Protein AF-0000000072535131 (afdb_homodimer)

Structure (mmCIF, N/CA/C/O backbone):
data_AF-0000000072535131-model_v1
#
loop_
_entity.id
_entity.type
_entity.pdbx_description
1 polymer 'Aminotransferase class I/classII large domain-containing protein'
#
loop_
_atom_site.group_PDB
_atom_site.id
_atom_site.type_symbol
_atom_site.label_atom_id
_atom_site.label_alt_id
_atom_site.label_comp_id
_atom_site.label_asym_id
_atom_site.label_entity_id
_atom_site.label_seq_id
_atom_site.pdbx_PDB_ins_code
_atom_site.Cartn_x
_atom_site.Cartn_y
_atom_site.Cartn_z
_atom_site.occupancy
_atom_site.B_iso_or_equiv
_atom_site.auth_seq_id
_atom_site.auth_comp_id
_atom_site.auth_asym_id
_atom_site.auth_atom_id
_atom_site.pdbx_PDB_model_num
ATOM 1 N N . MET A 1 1 ? -8.383 54.188 -25.547 1 21.14 1 MET A N 1
ATOM 2 C CA . MET A 1 1 ? -7.102 53.656 -25.125 1 21.14 1 MET A CA 1
ATOM 3 C C . MET A 1 1 ? -7.172 52.125 -24.984 1 21.14 1 MET A C 1
ATOM 5 O O . MET A 1 1 ? -7.98 51.625 -24.203 1 21.14 1 MET A O 1
ATOM 9 N N . ALA A 1 2 ? -6.754 51.406 -26.031 1 26.92 2 ALA A N 1
ATOM 10 C CA . ALA A 1 2 ? -6.852 49.969 -26.312 1 26.92 2 ALA A CA 1
ATOM 11 C C . ALA A 1 2 ? -6.129 49.156 -25.234 1 26.92 2 ALA A C 1
ATOM 13 O O . ALA A 1 2 ? -4.969 49.406 -24.922 1 26.92 2 ALA A O 1
ATOM 14 N N . ASN A 1 3 ? -6.77 48.594 -24.219 1 24.31 3 ASN A N 1
ATOM 15 C C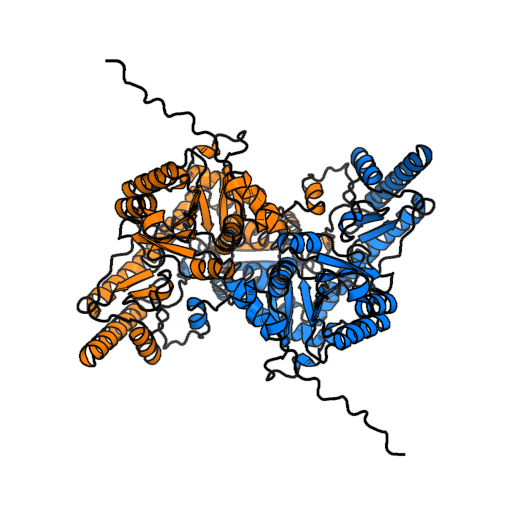A . ASN A 1 3 ? -6.352 47.844 -23.031 1 24.31 3 ASN A CA 1
ATOM 16 C C . ASN A 1 3 ? -5.371 46.75 -23.375 1 24.31 3 ASN A C 1
ATOM 18 O O . ASN A 1 3 ? -5.688 45.844 -24.172 1 24.31 3 ASN A O 1
ATOM 22 N N . GLU A 1 4 ? -4.074 46.906 -23.391 1 27.67 4 GLU A N 1
ATOM 23 C CA . GLU A 1 4 ? -2.934 46.062 -23.781 1 27.67 4 GLU A CA 1
ATOM 24 C C . GLU A 1 4 ? -2.984 44.719 -23.094 1 27.67 4 GLU A C 1
ATOM 26 O O . GLU A 1 4 ? -2.867 44.625 -21.875 1 27.67 4 GLU A O 1
ATOM 31 N N . ARG A 1 5 ? -3.738 43.75 -23.609 1 32.19 5 ARG A N 1
ATOM 32 C CA . ARG A 1 5 ? -3.818 42.312 -23.391 1 32.19 5 ARG A CA 1
ATOM 33 C C . ARG A 1 5 ? -2.428 41.688 -23.266 1 32.19 5 ARG A C 1
ATOM 35 O O . ARG A 1 5 ? -1.642 41.75 -24.219 1 32.19 5 ARG A O 1
ATOM 42 N N . ASN A 1 6 ? -1.735 41.938 -22.094 1 28.42 6 ASN A N 1
ATOM 43 C CA . ASN A 1 6 ? -0.408 41.406 -21.797 1 28.42 6 ASN A CA 1
ATOM 44 C C . ASN A 1 6 ? -0.233 40 -22.375 1 28.42 6 ASN A C 1
ATOM 46 O O . ASN A 1 6 ? -1.096 39.125 -22.203 1 28.42 6 ASN A O 1
ATOM 50 N N . SER A 1 7 ? 0.442 39.781 -23.391 1 31.06 7 SER A N 1
ATOM 51 C CA . SER A 1 7 ? 0.818 38.594 -24.172 1 31.06 7 SER A CA 1
ATOM 52 C C . SER A 1 7 ? 1.385 37.5 -23.281 1 31.06 7 SER A C 1
ATOM 54 O O . SER A 1 7 ? 2.488 37.656 -22.75 1 31.06 7 SER A O 1
ATOM 56 N N . ILE A 1 8 ? 0.665 36.938 -22.391 1 34.25 8 ILE A N 1
ATOM 57 C CA . ILE A 1 8 ? 1.042 35.75 -21.641 1 34.25 8 ILE A CA 1
ATOM 58 C C . ILE A 1 8 ? 1.761 34.75 -22.562 1 34.25 8 ILE A C 1
ATOM 60 O O . ILE A 1 8 ? 1.199 34.312 -23.562 1 34.25 8 ILE A O 1
ATOM 64 N N . ARG A 1 9 ? 3.086 34.875 -22.672 1 34.97 9 ARG A N 1
ATOM 65 C CA . ARG A 1 9 ? 3.932 33.969 -23.469 1 34.97 9 ARG A CA 1
ATOM 66 C C . ARG A 1 9 ? 3.396 32.562 -23.438 1 34.97 9 ARG A C 1
ATOM 68 O O . ARG A 1 9 ? 2.941 32.062 -22.406 1 34.97 9 ARG A O 1
ATOM 75 N N . PRO A 1 10 ? 3.143 31.859 -24.469 1 37.75 10 PRO A N 1
ATOM 76 C CA . PRO A 1 10 ? 2.699 30.469 -24.578 1 37.75 10 PRO A CA 1
ATOM 77 C C . PRO A 1 10 ? 3.551 29.5 -23.75 1 37.75 10 PRO A C 1
ATOM 79 O O . PRO A 1 10 ? 4.777 29.516 -23.875 1 37.75 10 PRO A O 1
ATOM 82 N N . THR A 1 11 ? 3.502 29.312 -22.391 1 42.72 11 THR A N 1
ATOM 83 C CA . THR A 1 11 ? 4.266 28.438 -21.5 1 42.72 11 THR A CA 1
ATOM 84 C C . THR A 1 11 ? 4.613 27.125 -22.203 1 42.72 11 THR A C 1
ATOM 86 O O . THR A 1 11 ? 3.73 26.438 -22.719 1 42.72 11 THR A O 1
ATOM 89 N N . ASN A 1 12 ? 5.633 26.953 -22.844 1 51.53 12 ASN A N 1
ATOM 90 C CA . ASN A 1 12 ? 6.195 25.672 -23.297 1 51.53 12 ASN A CA 1
ATOM 91 C C . ASN A 1 12 ? 5.926 24.562 -22.297 1 51.53 12 ASN A C 1
ATOM 93 O O . ASN A 1 12 ? 6.055 24.766 -21.078 1 51.53 12 ASN A O 1
ATOM 97 N N . GLY A 1 13 ? 5.066 23.609 -22.531 1 74.94 13 GLY A N 1
ATOM 98 C CA . GLY A 1 13 ? 4.539 22.5 -21.766 1 74.94 13 GLY A CA 1
ATOM 99 C C . GLY A 1 13 ? 5.594 21.797 -20.922 1 74.94 13 GLY A C 1
ATOM 100 O O . GLY A 1 13 ? 6.777 21.828 -21.266 1 74.94 13 GLY A O 1
ATOM 101 N N . ILE A 1 14 ? 5.473 21.672 -19.578 1 87.19 14 ILE A N 1
ATOM 102 C CA . ILE A 1 14 ? 6.348 20.953 -18.656 1 87.19 14 ILE A CA 1
ATOM 103 C C . ILE A 1 14 ? 6.754 19.625 -19.266 1 87.19 14 ILE A C 1
ATOM 105 O O . ILE A 1 14 ? 5.906 18.859 -19.734 1 87.19 14 ILE A O 1
ATOM 109 N N . LYS A 1 15 ? 8.062 19.406 -19.484 1 91.06 15 LYS A N 1
ATOM 110 C CA . LYS A 1 15 ? 8.586 18.078 -19.828 1 91.06 15 LYS A CA 1
ATOM 111 C C . LYS A 1 15 ? 8.75 17.203 -18.594 1 91.06 15 LYS A C 1
ATOM 113 O O . LYS A 1 15 ? 9.844 17.094 -18.047 1 91.06 15 LYS A O 1
ATOM 118 N N . TYR A 1 16 ? 7.785 16.547 -18.234 1 93.5 16 TYR A N 1
ATOM 119 C CA . TYR A 1 16 ? 7.688 15.844 -16.969 1 93.5 16 TYR A CA 1
ATOM 120 C C . TYR A 1 16 ? 8.797 14.812 -16.828 1 93.5 16 TYR A C 1
ATOM 122 O O . TYR A 1 16 ? 9.289 14.562 -15.734 1 93.5 16 TYR A O 1
ATOM 130 N N . GLU A 1 17 ? 9.242 14.188 -17.906 1 92.19 17 GLU A N 1
ATOM 131 C CA . GLU A 1 17 ? 10.273 13.156 -17.875 1 92.19 17 GLU A CA 1
ATOM 132 C C . GLU A 1 17 ? 11.562 13.672 -17.25 1 92.19 17 GLU A C 1
ATOM 134 O O . GLU A 1 17 ? 12.32 12.906 -16.656 1 92.19 17 GLU A O 1
ATOM 139 N N . SER A 1 18 ? 11.781 14.945 -17.422 1 93.94 18 SER A N 1
ATOM 140 C CA . SER A 1 18 ? 13.008 15.539 -16.891 1 93.94 18 SER A CA 1
ATOM 141 C C . SER A 1 18 ? 12.953 15.625 -15.367 1 93.94 18 SER A C 1
ATOM 143 O O . SER A 1 18 ? 13.977 15.859 -14.719 1 93.94 18 SER A O 1
ATOM 145 N N . TYR A 1 19 ? 11.766 15.453 -14.781 1 95.56 19 TYR A N 1
ATOM 146 C CA . TYR A 1 19 ? 11.609 15.516 -13.336 1 95.56 19 TYR A CA 1
ATOM 147 C C . TYR A 1 19 ? 11.641 14.117 -12.727 1 95.56 19 TYR A C 1
ATOM 149 O O . TYR A 1 19 ? 11.703 13.961 -11.508 1 95.56 19 TYR A O 1
ATOM 157 N N . PHE A 1 20 ? 11.57 13.086 -13.555 1 96.25 20 PHE A N 1
ATOM 158 C CA . PHE A 1 20 ? 11.477 11.727 -13.039 1 96.25 20 PHE A CA 1
ATOM 159 C C . PHE A 1 20 ? 12.844 11.227 -12.578 1 96.25 20 PHE A C 1
ATOM 161 O O . PHE A 1 20 ? 13.859 11.539 -13.195 1 96.25 20 PHE A O 1
ATOM 168 N N . SER A 1 21 ? 12.852 10.461 -11.523 1 95.56 21 SER A N 1
ATOM 169 C CA . SER A 1 21 ? 14.07 9.898 -10.953 1 95.56 21 SER A CA 1
ATOM 170 C C . SER A 1 21 ? 14.68 8.852 -11.883 1 95.56 21 SER A C 1
ATOM 172 O O . SER A 1 21 ? 14.016 8.352 -12.789 1 95.56 21 SER A O 1
ATOM 174 N N . LYS A 1 22 ? 15.969 8.516 -11.602 1 92.25 22 LYS A N 1
ATOM 175 C CA . LYS A 1 22 ? 16.656 7.465 -12.344 1 92.25 22 LYS A CA 1
ATOM 176 C C . LYS A 1 22 ? 15.922 6.129 -12.227 1 92.25 22 LYS A C 1
ATOM 178 O O . LYS A 1 22 ? 15.805 5.391 -13.203 1 92.25 22 LYS A O 1
ATOM 183 N N . LEU A 1 23 ? 15.461 5.848 -11.062 1 91.12 23 LEU A N 1
ATOM 184 C CA . LEU A 1 23 ? 14.68 4.641 -10.812 1 91.12 23 LEU A CA 1
ATOM 185 C C . LEU A 1 23 ? 13.414 4.617 -11.664 1 91.12 23 LEU A C 1
ATOM 187 O O . LEU A 1 23 ? 13.102 3.602 -12.289 1 91.12 23 LEU A O 1
ATOM 191 N N . SER A 1 24 ? 12.727 5.723 -11.742 1 90.38 24 SER A N 1
ATOM 192 C CA . SER A 1 24 ? 11.445 5.828 -12.438 1 90.38 24 SER A CA 1
ATOM 193 C C . SER A 1 24 ? 11.625 5.66 -13.945 1 90.38 24 SER A C 1
ATOM 195 O O . SER A 1 24 ? 10.766 5.082 -14.617 1 90.38 24 SER A O 1
ATOM 197 N N . LEU A 1 25 ? 12.672 6.137 -14.414 1 90.69 25 LEU A N 1
ATOM 198 C CA . LEU A 1 25 ? 12.914 6.086 -15.852 1 90.69 25 LEU A CA 1
ATOM 199 C C . LEU A 1 25 ? 13.188 4.66 -16.312 1 90.69 25 LEU A C 1
ATOM 201 O O . LEU A 1 25 ? 13.133 4.363 -17.5 1 90.69 25 LEU A O 1
ATOM 205 N N . LYS A 1 26 ? 13.453 3.76 -15.383 1 89.25 26 LYS A N 1
ATOM 206 C CA . LYS A 1 26 ? 13.719 2.359 -15.703 1 89.25 26 LYS A CA 1
ATOM 207 C C . LYS A 1 26 ? 12.422 1.548 -15.703 1 89.25 26 LYS A C 1
ATOM 209 O O . LYS A 1 26 ? 12.414 0.385 -16.109 1 89.25 26 LYS A O 1
ATOM 214 N N . ARG A 1 27 ? 11.367 2.164 -15.297 1 88.38 27 ARG A N 1
ATOM 215 C CA . ARG A 1 27 ? 10.109 1.431 -15.172 1 88.38 27 ARG A CA 1
ATOM 216 C C . ARG A 1 27 ? 9.453 1.237 -16.531 1 88.38 27 ARG A C 1
ATOM 218 O O . ARG A 1 27 ? 9.492 2.131 -17.375 1 88.38 27 ARG A O 1
ATOM 225 N N . THR A 1 28 ? 8.906 0.049 -16.672 1 82.38 28 THR A N 1
ATOM 226 C CA . THR A 1 28 ? 8.102 -0.266 -17.844 1 82.38 28 THR A CA 1
ATOM 227 C C . THR A 1 28 ? 6.766 -0.878 -17.438 1 82.38 28 THR A C 1
ATOM 229 O O . THR A 1 28 ? 6.645 -1.441 -16.344 1 82.38 28 THR A O 1
ATOM 232 N N . ARG A 1 29 ? 5.852 -0.712 -18.266 1 78.62 29 ARG A N 1
ATOM 233 C CA . ARG A 1 29 ? 4.543 -1.307 -18.016 1 78.62 29 ARG A CA 1
ATOM 234 C C . ARG A 1 29 ? 4.594 -2.824 -18.156 1 78.62 29 ARG A C 1
ATOM 236 O O . ARG A 1 29 ? 5.262 -3.348 -19.047 1 78.62 29 ARG A O 1
ATOM 243 N N . THR A 1 30 ? 3.945 -3.467 -17.219 1 73.5 30 THR A N 1
ATOM 244 C CA . THR A 1 30 ? 3.85 -4.918 -17.297 1 73.5 30 THR A CA 1
ATOM 245 C C . THR A 1 30 ? 2.912 -5.336 -18.438 1 73.5 30 THR A C 1
ATOM 247 O O . THR A 1 30 ? 1.889 -4.691 -18.672 1 73.5 30 THR A O 1
ATOM 250 N N . PRO A 1 31 ? 3.318 -6.238 -19.219 1 64.81 31 PRO A N 1
ATOM 251 C CA . PRO A 1 31 ? 2.432 -6.695 -20.297 1 64.81 31 PRO A CA 1
ATOM 252 C C . PRO A 1 31 ? 1.106 -7.246 -19.766 1 64.81 31 PRO A C 1
ATOM 254 O O . PRO A 1 31 ? 0.111 -7.27 -20.5 1 64.81 31 PRO A O 1
ATOM 257 N N . LEU A 1 32 ? 1.107 -7.816 -18.609 1 59.94 32 LEU A N 1
ATOM 258 C CA . LEU A 1 32 ? -0.113 -8.414 -18.078 1 59.94 32 LEU A CA 1
ATOM 259 C C . LEU A 1 32 ? -1.231 -7.383 -17.984 1 59.94 32 LEU A C 1
ATOM 261 O O . LEU A 1 32 ? -2.396 -7.699 -18.25 1 59.94 32 LEU A O 1
ATOM 265 N N . ARG A 1 33 ? -0.934 -6.254 -17.578 1 56 33 ARG A N 1
ATOM 266 C CA . ARG A 1 33 ? -1.981 -5.258 -17.391 1 56 33 ARG A CA 1
ATOM 267 C C . ARG A 1 33 ? -2.227 -4.461 -18.656 1 56 33 ARG A C 1
ATOM 269 O O . ARG A 1 33 ? -3.281 -3.842 -18.828 1 56 33 ARG A O 1
ATOM 276 N N . ALA A 1 34 ? -1.299 -4.59 -19.547 1 49.09 34 ALA A N 1
ATOM 277 C CA . ALA A 1 34 ? -1.515 -3.945 -20.828 1 49.09 34 ALA A CA 1
ATOM 278 C C . ALA A 1 34 ? -2.662 -4.605 -21.594 1 49.09 34 ALA A C 1
ATOM 280 O O . ALA A 1 34 ? -3.338 -3.957 -22.406 1 49.09 34 ALA A O 1
ATOM 281 N N . THR A 1 35 ? -2.885 -5.871 -21.188 1 47.09 35 THR A N 1
ATOM 282 C CA . THR A 1 35 ? -3.953 -6.605 -21.859 1 47.09 35 THR A CA 1
ATOM 283 C C . THR A 1 35 ? -5.285 -6.391 -21.141 1 47.09 35 THR A C 1
ATOM 285 O O . THR A 1 35 ? -6.348 -6.652 -21.703 1 47.09 35 THR A O 1
ATOM 288 N N . GLY A 1 36 ? -5.266 -6.047 -19.828 1 49.28 36 GLY A N 1
ATOM 289 C CA . GLY A 1 36 ? -6.449 -5.961 -18.984 1 49.28 36 GLY A CA 1
ATOM 290 C C . GLY A 1 36 ? -7.336 -4.777 -19.312 1 49.28 36 GLY A C 1
ATOM 291 O O . GLY A 1 36 ? -8.438 -4.645 -18.766 1 49.28 36 GLY A O 1
ATOM 292 N N . ASP A 1 37 ? -6.707 -3.783 -19.922 1 46.41 37 ASP A N 1
ATOM 293 C CA . ASP A 1 37 ? -7.527 -2.605 -20.188 1 46.41 37 ASP A CA 1
ATOM 294 C C . ASP A 1 37 ? -8.695 -2.949 -21.109 1 46.41 37 ASP A C 1
ATOM 296 O O . ASP A 1 37 ? -9.445 -2.064 -21.531 1 46.41 37 ASP A O 1
ATOM 300 N N . ASN A 1 38 ? -8.742 -4.258 -21.281 1 49.16 38 ASN A N 1
ATOM 301 C CA . ASN A 1 38 ? -9.805 -4.496 -22.25 1 49.16 38 ASN A CA 1
ATOM 302 C C . ASN A 1 38 ? -11.117 -4.891 -21.562 1 49.16 38 ASN A C 1
ATOM 304 O O . ASN A 1 38 ? -11.109 -5.648 -20.594 1 49.16 38 ASN A O 1
ATOM 308 N N . ILE A 1 39 ? -12.117 -4.129 -21.703 1 50 39 ILE A N 1
ATOM 309 C CA . ILE A 1 39 ? -13.5 -4.352 -21.281 1 50 39 ILE A CA 1
ATOM 310 C C . ILE A 1 39 ? -13.969 -5.719 -21.766 1 50 39 ILE A C 1
ATOM 312 O O . ILE A 1 39 ? -13.836 -6.051 -22.953 1 50 39 ILE A O 1
ATOM 316 N N . PRO A 1 40 ? -14.352 -6.531 -20.719 1 58.53 40 PRO A N 1
ATOM 317 C CA . PRO A 1 40 ? -14.914 -7.828 -21.094 1 58.53 40 PRO A CA 1
ATOM 318 C C . PRO A 1 40 ? -16 -7.715 -22.156 1 58.53 40 PRO A C 1
ATOM 320 O O . PRO A 1 40 ? -16.828 -6.801 -22.094 1 58.53 40 PRO A O 1
ATOM 323 N N . SER A 1 41 ? -15.82 -8.125 -23.328 1 67.38 41 SER A N 1
ATOM 324 C CA . SER A 1 41 ? -16.844 -8.305 -24.359 1 67.38 41 SER A CA 1
ATOM 325 C C . SER A 1 41 ? -17.266 -9.758 -24.469 1 67.38 41 SER A C 1
ATOM 327 O O . SER A 1 41 ? -16.453 -10.664 -24.297 1 67.38 41 SER A O 1
ATOM 329 N N . PRO A 1 42 ? -18.547 -9.906 -24.484 1 69.69 42 PRO A N 1
ATOM 330 C CA . PRO A 1 42 ? -19.078 -11.273 -24.578 1 69.69 42 PRO A CA 1
ATOM 331 C C . PRO A 1 42 ? -18.406 -12.086 -25.672 1 69.69 42 PRO A C 1
ATOM 333 O O . PRO A 1 42 ? -18.422 -13.32 -25.641 1 69.69 42 PRO A O 1
ATOM 336 N N . ASP A 1 43 ? -17.812 -11.477 -26.5 1 82.06 43 ASP A N 1
ATOM 337 C CA . ASP A 1 43 ? -17.25 -12.18 -27.656 1 82.06 43 ASP A CA 1
ATOM 338 C C . ASP A 1 43 ? -15.766 -12.469 -27.453 1 82.06 43 ASP A C 1
ATOM 340 O O . ASP A 1 43 ? -15.125 -13.109 -28.281 1 82.06 43 ASP A O 1
ATOM 344 N N . VAL A 1 44 ? -15.32 -12.062 -26.312 1 88.56 44 VAL A N 1
ATOM 345 C CA . VAL A 1 44 ? -13.883 -12.195 -26.094 1 88.56 44 VAL A CA 1
ATOM 346 C C . VAL A 1 44 ? -13.617 -13.219 -25 1 88.56 44 VAL A C 1
ATOM 348 O O . VAL A 1 44 ? -14.289 -13.219 -23.969 1 88.56 44 VAL A O 1
ATOM 351 N N . CYS A 1 45 ? -12.781 -14.25 -25.281 1 91.56 45 CYS A N 1
ATOM 352 C CA . CYS A 1 45 ? -12.281 -15.18 -24.266 1 91.56 45 CYS A CA 1
ATOM 353 C C . CYS A 1 45 ? -11.062 -14.602 -23.562 1 91.56 45 CYS A C 1
ATOM 355 O O . CYS A 1 45 ? -10 -14.461 -24.156 1 91.56 45 CYS A O 1
ATOM 357 N N . TYR A 1 46 ? -11.258 -14.375 -22.297 1 90.06 46 TYR A N 1
ATOM 358 C CA . TYR A 1 46 ? -10.195 -13.75 -21.516 1 90.06 46 TYR A CA 1
ATOM 359 C C . TYR A 1 46 ? -9.359 -14.797 -20.797 1 90.06 46 TYR A C 1
ATOM 361 O O . TYR A 1 46 ? -9.688 -15.203 -19.688 1 90.06 46 TYR A O 1
ATOM 369 N N . LEU A 1 47 ? -8.242 -15.117 -21.391 1 94.44 47 LEU A N 1
ATOM 370 C CA . LEU A 1 47 ? -7.34 -16.078 -20.75 1 94.44 47 LEU A CA 1
ATOM 371 C C . LEU A 1 47 ? -6.012 -15.414 -20.406 1 94.44 47 LEU A C 1
ATOM 373 O O . LEU A 1 47 ? -5 -16.094 -20.234 1 94.44 47 LEU A O 1
ATOM 377 N N . SER A 1 48 ? -5.973 -14.078 -20.391 1 89.69 48 SER A N 1
ATOM 378 C CA . SER A 1 48 ? -4.738 -13.352 -20.125 1 89.69 48 SER A CA 1
ATOM 379 C C . SER A 1 48 ? -4.543 -13.109 -18.625 1 89.69 48 SER A C 1
ATOM 381 O O . SER A 1 48 ? -3.439 -13.273 -18.109 1 89.69 48 SER A O 1
ATOM 383 N N . GLY A 1 49 ? -5.578 -12.68 -17.938 1 86.44 49 GLY A N 1
ATOM 384 C CA . GLY A 1 49 ? -5.461 -12.328 -16.531 1 86.44 49 GLY A CA 1
ATOM 385 C C . GLY A 1 49 ? -5.777 -13.484 -15.602 1 86.44 49 GLY A C 1
ATOM 386 O O . GLY A 1 49 ? -6.66 -14.297 -15.883 1 86.44 49 GLY A O 1
ATOM 387 N N . GLY A 1 50 ? -5.062 -13.625 -14.531 1 88.44 50 GLY A N 1
ATOM 388 C CA . GLY A 1 50 ? -5.285 -14.641 -13.516 1 88.44 50 GLY A CA 1
ATOM 389 C C . GLY A 1 50 ? -6.398 -14.281 -12.547 1 88.44 50 GLY A C 1
ATOM 390 O O . GLY A 1 50 ? -6.16 -14.141 -11.344 1 88.44 50 GLY A O 1
ATOM 391 N N . PHE A 1 51 ? -7.668 -14.258 -13.039 1 91.06 51 PHE A N 1
ATOM 392 C CA . PHE A 1 51 ? -8.828 -13.938 -12.211 1 91.06 51 PHE A CA 1
ATOM 393 C C . PHE A 1 51 ? -9.445 -15.211 -11.641 1 91.06 51 PHE A C 1
ATOM 395 O O . PHE A 1 51 ? -9.75 -16.141 -12.383 1 91.06 51 PHE A O 1
ATOM 402 N N . PRO A 1 52 ? -9.625 -15.227 -10.359 1 93.38 52 PRO A N 1
ATOM 403 C CA . PRO A 1 52 ? -10.289 -16.391 -9.789 1 93.38 52 PRO A CA 1
ATOM 404 C C . PRO A 1 52 ? -11.789 -16.422 -10.078 1 93.38 52 PRO A C 1
ATOM 406 O O . PRO A 1 52 ? -12.375 -15.391 -10.422 1 93.38 52 PRO A O 1
ATOM 409 N N . PRO A 1 53 ? -12.383 -17.609 -10 1 93.12 53 PRO A N 1
ATOM 410 C CA . PRO A 1 53 ? -13.836 -17.672 -10.156 1 93.12 53 PRO A CA 1
ATOM 411 C C . PRO A 1 53 ? -14.586 -16.984 -9.023 1 93.12 53 PRO A C 1
ATOM 413 O O . PRO A 1 53 ? -14.211 -17.094 -7.859 1 93.12 53 PRO A O 1
ATOM 416 N N . ALA A 1 54 ? -15.672 -16.328 -9.391 1 93.12 54 ALA A N 1
ATOM 417 C CA . ALA A 1 54 ? -16.453 -15.57 -8.414 1 93.12 54 ALA A CA 1
ATOM 418 C C . ALA A 1 54 ? -17.047 -16.5 -7.352 1 93.12 54 ALA A C 1
ATOM 420 O O . ALA A 1 54 ? -17.344 -16.062 -6.234 1 93.12 54 ALA A O 1
ATOM 421 N N . GLU A 1 55 ? -17.188 -17.75 -7.738 1 93.88 55 GLU A N 1
ATOM 422 C CA . GLU A 1 55 ? -17.797 -18.75 -6.844 1 93.88 55 GLU A CA 1
ATOM 423 C C . GLU A 1 55 ? -16.953 -18.906 -5.578 1 93.88 55 GLU A C 1
ATOM 425 O O . GLU A 1 55 ? -17.453 -19.391 -4.562 1 93.88 55 GLU A O 1
ATOM 430 N N . MET A 1 56 ? -15.781 -18.547 -5.637 1 94.5 56 MET A N 1
ATOM 431 C CA . MET A 1 56 ? -14.93 -18.75 -4.473 1 94.5 56 MET A CA 1
ATOM 432 C C . MET A 1 56 ? -15.117 -17.641 -3.445 1 94.5 56 MET A C 1
ATOM 434 O O . MET A 1 56 ? -14.664 -17.766 -2.305 1 94.5 56 MET A O 1
ATOM 438 N N . PHE A 1 57 ? -15.75 -16.484 -3.787 1 97.25 57 PHE A N 1
ATOM 439 C CA . PHE A 1 57 ? -15.891 -15.344 -2.898 1 97.25 57 PHE A CA 1
ATOM 440 C C . PHE A 1 57 ? -16.875 -15.656 -1.767 1 97.25 57 PHE A C 1
ATOM 442 O O . PHE A 1 57 ? -18.016 -16.016 -2.014 1 97.25 57 PHE A O 1
ATOM 449 N N . PRO A 1 58 ? -16.469 -15.438 -0.58 1 97.75 58 PRO A N 1
ATOM 450 C CA . PRO A 1 58 ? -17.297 -15.898 0.536 1 97.75 58 PRO A CA 1
ATOM 451 C C . PRO A 1 58 ? -18.422 -14.914 0.884 1 97.75 58 PRO A C 1
ATOM 453 O O . PRO A 1 58 ? -19.391 -15.289 1.549 1 97.75 58 PRO A O 1
ATOM 456 N N . ILE A 1 59 ? -18.359 -13.633 0.524 1 98.44 59 ILE A N 1
ATOM 457 C CA . ILE A 1 59 ? -19.281 -12.609 0.983 1 98.44 59 ILE A CA 1
ATOM 458 C C . ILE A 1 59 ? -20.25 -12.242 -0.143 1 98.44 59 ILE A C 1
ATOM 460 O O . ILE A 1 59 ? -19.828 -11.922 -1.255 1 98.44 59 ILE A O 1
ATOM 464 N N . VAL A 1 60 ? -21.562 -12.227 0.175 1 98.25 60 VAL A N 1
ATOM 465 C CA . VAL A 1 60 ? -22.531 -12 -0.892 1 98.25 60 VAL A CA 1
ATOM 466 C C . VAL A 1 60 ? -23.281 -10.695 -0.63 1 98.25 60 VAL A C 1
ATOM 468 O O . VAL A 1 60 ? -23.922 -10.148 -1.533 1 98.25 60 VAL A O 1
ATOM 471 N N . HIS A 1 61 ? -23.234 -10.211 0.592 1 98.5 61 HIS A N 1
ATOM 472 C CA . HIS A 1 61 ? -23.953 -8.992 0.945 1 98.5 61 HIS A CA 1
ATOM 473 C C . HIS A 1 61 ? -23.297 -8.297 2.133 1 98.5 61 HIS A C 1
ATOM 475 O O . HIS A 1 61 ? -22.75 -8.953 3.021 1 98.5 61 HIS A O 1
ATOM 481 N N . THR A 1 62 ? -23.328 -6.977 2.18 1 98.75 62 THR A N 1
ATOM 482 C CA . THR A 1 62 ? -22.859 -6.168 3.303 1 98.75 62 THR A CA 1
ATOM 483 C C . THR A 1 62 ? -23.812 -4.996 3.547 1 98.75 62 THR A C 1
ATOM 485 O O . THR A 1 62 ? -24.25 -4.344 2.6 1 98.75 62 THR A O 1
ATOM 488 N N . GLU A 1 63 ? -24.141 -4.773 4.742 1 98.75 63 GLU A N 1
ATOM 489 C CA . GLU A 1 63 ? -24.922 -3.611 5.152 1 98.75 63 GLU A CA 1
ATOM 490 C C . GLU A 1 63 ? -24.125 -2.701 6.074 1 98.75 63 GLU A C 1
ATOM 492 O O . GLU A 1 63 ? -23.516 -3.166 7.047 1 98.75 63 GLU A O 1
ATOM 497 N N . ILE A 1 64 ? -24.141 -1.426 5.781 1 98.69 64 ILE A N 1
ATOM 498 C CA . ILE A 1 64 ? -23.438 -0.403 6.547 1 98.69 64 ILE A CA 1
ATOM 499 C C . ILE A 1 64 ? -24.438 0.502 7.25 1 98.69 64 ILE A C 1
ATOM 501 O O . ILE A 1 64 ? -25.375 1.016 6.621 1 98.69 64 ILE A O 1
ATOM 505 N N . THR A 1 65 ? -24.281 0.689 8.516 1 98.75 65 THR A N 1
ATOM 506 C CA . THR A 1 65 ? -25.109 1.624 9.266 1 98.75 65 THR A CA 1
ATOM 507 C C . THR A 1 65 ? -24.312 2.867 9.656 1 98.75 65 THR A C 1
ATOM 509 O O . THR A 1 65 ? -23.266 2.764 10.289 1 98.75 65 THR A O 1
ATOM 512 N N . LEU A 1 66 ? -24.844 3.975 9.305 1 98.19 66 LEU A N 1
ATOM 513 C CA . LEU A 1 66 ? -24.203 5.246 9.602 1 98.19 66 LEU A CA 1
ATOM 514 C C . LEU A 1 66 ? -24.641 5.777 10.961 1 98.19 66 LEU A C 1
ATOM 516 O O . LEU A 1 66 ? -25.578 5.246 11.562 1 98.19 66 LEU A O 1
ATOM 520 N N . ARG A 1 67 ? -23.969 6.781 11.438 1 95 67 ARG A N 1
ATOM 521 C CA . ARG A 1 67 ? -24.234 7.375 12.75 1 95 67 ARG A CA 1
ATOM 522 C C . ARG A 1 67 ? -25.656 7.887 12.828 1 95 67 ARG A C 1
ATOM 524 O O . ARG A 1 67 ? -26.281 7.84 13.898 1 95 67 ARG A O 1
ATOM 531 N N . ASP A 1 68 ? -26.234 8.359 11.766 1 94.88 68 ASP A N 1
ATOM 532 C CA . ASP A 1 68 ? -27.578 8.922 11.766 1 94.88 68 ASP A CA 1
ATOM 533 C C . ASP A 1 68 ? -28.625 7.828 11.586 1 94.88 68 ASP A C 1
ATOM 535 O O . ASP A 1 68 ? -29.812 8.117 11.43 1 94.88 68 ASP A O 1
ATOM 539 N N . GLY A 1 69 ? -28.203 6.633 11.492 1 97.19 69 GLY A N 1
ATOM 540 C CA . GLY A 1 69 ? -29.109 5.5 11.406 1 97.19 69 GLY A CA 1
ATOM 541 C C . GLY A 1 69 ? -29.359 5.043 9.984 1 97.19 69 GLY A C 1
ATOM 542 O O . GLY A 1 69 ? -29.953 3.98 9.766 1 97.19 69 GLY A O 1
ATOM 543 N N . THR A 1 70 ? -28.844 5.789 9 1 98.25 70 THR A N 1
ATOM 544 C CA . THR A 1 70 ? -29 5.406 7.605 1 98.25 70 THR A CA 1
ATOM 545 C C . THR A 1 70 ? -28.328 4.062 7.332 1 98.25 70 THR A C 1
ATOM 547 O O . THR A 1 70 ? -27.219 3.803 7.816 1 98.25 70 THR A O 1
ATOM 550 N N . LYS A 1 71 ? -29.016 3.285 6.574 1 98.44 71 LYS A N 1
ATOM 551 C CA . LYS A 1 71 ? -28.469 1.994 6.172 1 98.44 71 LYS A CA 1
ATOM 552 C C . LYS A 1 71 ? -28.141 1.978 4.68 1 98.44 71 LYS A C 1
ATOM 554 O O . LYS A 1 71 ? -28.969 2.369 3.854 1 98.44 71 LYS A O 1
ATOM 559 N N . LEU A 1 72 ? -26.938 1.656 4.348 1 98.56 72 LEU A N 1
ATOM 560 C CA . LEU A 1 72 ? -26.484 1.479 2.975 1 98.56 72 LEU A CA 1
ATOM 561 C C . LEU A 1 72 ? -26.234 0.005 2.672 1 98.56 72 LEU A C 1
ATOM 563 O O . LEU A 1 72 ? -25.531 -0.675 3.416 1 98.56 72 LEU A O 1
ATOM 567 N N . ASN A 1 73 ? -26.75 -0.478 1.578 1 98.06 73 ASN A N 1
ATOM 568 C CA . ASN A 1 73 ? -26.672 -1.893 1.229 1 98.06 73 ASN A CA 1
ATOM 569 C C . ASN A 1 73 ? -25.766 -2.125 0.025 1 98.06 73 ASN A C 1
ATOM 571 O O . ASN A 1 73 ? -25.875 -1.42 -0.981 1 98.06 73 ASN A O 1
ATOM 575 N N . LEU A 1 74 ? -24.891 -3.004 0.161 1 98.38 74 LEU A N 1
ATOM 576 C CA . LEU A 1 74 ? -24.078 -3.537 -0.93 1 98.38 74 LEU A CA 1
ATOM 577 C C . LEU A 1 74 ? -24.562 -4.922 -1.342 1 98.38 74 LEU A C 1
ATOM 579 O O . LEU A 1 74 ? -24.297 -5.91 -0.655 1 98.38 74 LEU A O 1
ATOM 583 N N . ASP A 1 75 ? -25.141 -5.004 -2.496 1 97.94 75 ASP A N 1
ATOM 584 C CA . ASP A 1 75 ? -25.828 -6.227 -2.916 1 97.94 75 ASP A CA 1
ATOM 585 C C . ASP A 1 75 ? -24.828 -7.242 -3.473 1 97.94 75 ASP A C 1
ATOM 587 O O . ASP A 1 75 ? -23.625 -7.035 -3.406 1 97.94 75 ASP A O 1
ATOM 591 N N . LYS A 1 76 ? -25.359 -8.297 -3.939 1 96.81 76 LYS A N 1
ATOM 592 C CA . LYS A 1 76 ? -24.562 -9.438 -4.383 1 96.81 76 LYS A CA 1
ATOM 593 C C . LYS A 1 76 ? -23.656 -9.055 -5.551 1 96.81 76 LYS A C 1
ATOM 595 O O . LYS A 1 76 ? -22.484 -9.414 -5.578 1 96.81 76 LYS A O 1
ATOM 600 N N . ASP A 1 77 ? -24.141 -8.391 -6.5 1 96.62 77 ASP A N 1
ATOM 601 C CA . ASP A 1 77 ? -23.344 -7.984 -7.66 1 96.62 77 ASP A CA 1
ATOM 602 C C . ASP A 1 77 ? -22.203 -7.051 -7.254 1 96.62 77 ASP A C 1
ATOM 604 O O . ASP A 1 77 ? -21.078 -7.191 -7.73 1 96.62 77 ASP A O 1
ATOM 608 N N . THR A 1 78 ? -22.547 -6.113 -6.355 1 97.38 78 THR A N 1
ATOM 609 C CA . THR A 1 78 ? -21.547 -5.18 -5.848 1 97.38 78 THR A CA 1
ATOM 610 C C . THR A 1 78 ? -20.438 -5.922 -5.098 1 97.38 78 THR A C 1
ATOM 612 O O . THR A 1 78 ? -19.25 -5.641 -5.281 1 97.38 78 THR A O 1
ATOM 615 N N . MET A 1 79 ? -20.859 -6.836 -4.305 1 97.75 79 MET A N 1
ATOM 616 C CA . MET A 1 79 ? -19.875 -7.562 -3.506 1 97.75 79 MET A CA 1
ATOM 617 C C . MET A 1 79 ? -19 -8.453 -4.391 1 97.75 79 MET A C 1
ATOM 619 O O . MET A 1 79 ? -17.812 -8.641 -4.113 1 97.75 79 MET A O 1
ATOM 623 N N . GLU A 1 80 ? -19.578 -9.07 -5.43 1 96.56 80 GLU A N 1
ATOM 624 C CA . GLU A 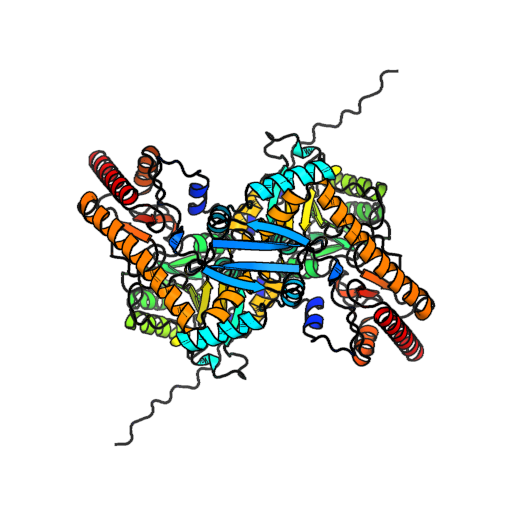1 80 ? -18.781 -9.859 -6.367 1 96.56 80 GLU A CA 1
ATOM 625 C C . GLU A 1 80 ? -17.719 -9.008 -7.055 1 96.56 80 GLU A C 1
ATOM 627 O O . GLU A 1 80 ? -16.562 -9.406 -7.152 1 96.56 80 GLU A O 1
ATOM 632 N N . GLU A 1 81 ? -18.094 -7.828 -7.469 1 95.75 81 GLU A N 1
ATOM 633 C CA . GLU A 1 81 ? -17.156 -6.895 -8.07 1 95.75 81 GLU A CA 1
ATOM 634 C C . GLU A 1 81 ? -16.078 -6.465 -7.07 1 95.75 81 GLU A C 1
ATOM 636 O O . GLU A 1 81 ? -14.898 -6.391 -7.402 1 95.75 81 GLU A O 1
ATOM 641 N N . THR A 1 82 ? -16.531 -6.199 -5.871 1 97.81 82 THR A N 1
ATOM 642 C CA . THR A 1 82 ? -15.656 -5.719 -4.805 1 97.81 82 THR A CA 1
ATOM 643 C C . THR A 1 82 ? -14.602 -6.762 -4.449 1 97.81 82 THR A C 1
ATOM 645 O O . THR A 1 82 ? -13.461 -6.422 -4.129 1 97.81 82 THR A O 1
ATOM 648 N N . GLN A 1 83 ? -14.992 -7.984 -4.5 1 97.94 83 GLN A N 1
ATOM 649 C CA . GLN A 1 83 ? -14.117 -9.07 -4.062 1 97.94 83 GLN A CA 1
ATOM 650 C C . GLN A 1 83 ? -13.18 -9.508 -5.184 1 97.94 83 GLN A C 1
ATOM 652 O O . GLN A 1 83 ? -12.25 -10.289 -4.953 1 97.94 83 GLN A O 1
ATOM 657 N N . GLN A 1 84 ? -13.258 -9.031 -6.395 1 96.56 84 GLN A N 1
ATOM 658 C CA . GLN A 1 84 ? -12.406 -9.359 -7.535 1 96.56 84 GLN A CA 1
ATOM 659 C C . GLN A 1 84 ? -11.281 -8.344 -7.699 1 96.56 84 GLN A C 1
ATOM 661 O O . GLN A 1 84 ? -11.305 -7.281 -7.082 1 96.56 84 GLN A O 1
ATOM 666 N N . TYR A 1 85 ? -10.281 -8.648 -8.523 1 94.5 85 TYR A N 1
ATOM 667 C CA . TYR A 1 85 ? -9.25 -7.695 -8.906 1 94.5 85 TYR A CA 1
ATOM 668 C C . TYR A 1 85 ? -9.867 -6.438 -9.516 1 94.5 85 TYR A C 1
ATOM 670 O O . TYR A 1 85 ? -10.844 -6.52 -10.258 1 94.5 85 TYR A O 1
ATOM 678 N N . GLY A 1 86 ? -9.305 -5.316 -9.117 1 93.31 86 GLY A N 1
ATOM 679 C CA . GLY A 1 86 ? -9.805 -4.039 -9.609 1 93.31 86 GLY A CA 1
ATOM 680 C C . GLY A 1 86 ? -8.812 -3.314 -10.5 1 93.31 86 GLY A C 1
ATOM 681 O O . GLY A 1 86 ? -7.734 -3.838 -10.797 1 93.31 86 GLY A O 1
ATOM 682 N N . ASP A 1 87 ? -9.266 -2.178 -10.922 1 94.19 87 ASP A N 1
ATOM 683 C CA . ASP A 1 87 ? -8.445 -1.293 -11.742 1 94.19 87 ASP A CA 1
ATOM 684 C C . ASP A 1 87 ? -7.43 -0.536 -10.883 1 94.19 87 ASP A C 1
ATOM 686 O O . ASP A 1 87 ? -7.738 -0.119 -9.766 1 94.19 87 ASP A O 1
ATOM 690 N N . THR A 1 88 ? -6.246 -0.37 -11.422 1 95.62 88 THR A N 1
ATOM 691 C CA . THR A 1 88 ? -5.191 0.322 -10.688 1 95.62 88 THR A CA 1
ATOM 692 C C . THR A 1 88 ? -5.598 1.76 -10.375 1 95.62 88 THR A C 1
ATOM 694 O O . THR A 1 88 ? -5.207 2.316 -9.352 1 95.62 88 THR A O 1
ATOM 697 N N . TYR A 1 89 ? -6.406 2.387 -11.242 1 96.31 89 TYR A N 1
ATOM 698 C CA . TYR A 1 89 ? -6.836 3.766 -11.039 1 96.31 89 TYR A CA 1
ATOM 699 C C . TYR A 1 89 ? -7.934 3.842 -9.984 1 96.31 89 TYR A C 1
ATOM 701 O O . TYR A 1 89 ? -8.305 4.934 -9.547 1 96.31 89 TYR A O 1
ATOM 709 N N . GLY A 1 90 ? -8.445 2.693 -9.617 1 97.19 90 GLY A N 1
ATOM 710 C CA . GLY A 1 90 ? -9.523 2.607 -8.641 1 97.19 90 GLY A CA 1
ATOM 711 C C . GLY A 1 90 ? -10.859 2.232 -9.25 1 97.19 90 GLY A C 1
ATOM 712 O O . GLY A 1 90 ? -10.977 2.139 -10.477 1 97.19 90 GLY A O 1
ATOM 713 N N . MET A 1 91 ? -11.836 1.978 -8.406 1 97.44 91 MET A N 1
ATOM 714 C CA . MET A 1 91 ? -13.188 1.675 -8.852 1 97.44 91 MET A CA 1
ATOM 715 C C . MET A 1 91 ? -13.742 2.803 -9.719 1 97.44 91 MET A C 1
ATOM 717 O O . MET A 1 91 ? -13.656 3.975 -9.352 1 97.44 91 MET A O 1
ATOM 721 N N . ALA A 1 92 ? -14.359 2.441 -10.812 1 96.75 92 ALA A N 1
ATOM 722 C CA . ALA A 1 92 ? -14.82 3.426 -11.789 1 96.75 92 ALA A CA 1
ATOM 723 C C . ALA A 1 92 ? -15.789 4.418 -11.148 1 96.75 92 ALA A C 1
ATOM 725 O O . ALA A 1 92 ? -15.688 5.625 -11.375 1 96.75 92 ALA A O 1
ATOM 726 N N . GLY A 1 93 ? -16.75 3.902 -10.383 1 97.88 93 GLY A N 1
ATOM 727 C CA . GLY A 1 93 ? -17.703 4.77 -9.719 1 97.88 93 GLY A CA 1
ATOM 728 C C . GLY A 1 93 ? -17.062 5.758 -8.766 1 97.88 93 GLY A C 1
ATOM 729 O O . GLY A 1 93 ? -17.422 6.938 -8.758 1 97.88 93 GLY A O 1
ATOM 730 N N . LEU A 1 94 ? -16.109 5.293 -7.984 1 98.62 94 LEU A N 1
ATOM 731 C CA . LEU A 1 94 ? -15.43 6.168 -7.039 1 98.62 94 LEU A CA 1
ATOM 732 C C . LEU A 1 94 ? -14.562 7.191 -7.77 1 98.62 94 LEU A C 1
ATOM 734 O O . LEU A 1 94 ? -14.516 8.359 -7.383 1 98.62 94 LEU A O 1
ATOM 738 N N . HIS A 1 95 ? -13.859 6.723 -8.789 1 98.12 95 HIS A N 1
ATOM 739 C CA . HIS A 1 95 ? -13.039 7.613 -9.594 1 98.12 95 HIS A CA 1
ATOM 740 C C . HIS A 1 95 ? -13.859 8.773 -10.148 1 98.12 95 HIS A C 1
ATOM 742 O O . HIS A 1 95 ? -13.445 9.93 -10.062 1 98.12 95 HIS A O 1
ATOM 748 N N . LYS A 1 96 ? -15 8.453 -10.648 1 97.56 96 LYS A N 1
ATOM 749 C CA . LYS A 1 96 ? -15.891 9.477 -11.188 1 97.56 96 LYS A CA 1
ATOM 750 C C . LYS A 1 96 ? -16.328 10.453 -10.102 1 97.56 96 LYS A C 1
ATOM 752 O O . LYS A 1 96 ? -16.328 11.664 -10.32 1 97.56 96 LYS A O 1
ATOM 757 N N . CYS A 1 97 ? -16.703 9.93 -8.961 1 98.38 97 CYS A N 1
ATOM 758 C CA . CYS A 1 97 ? -17.094 10.773 -7.844 1 98.38 97 CYS A CA 1
ATOM 759 C C . CYS A 1 97 ? -15.961 11.727 -7.457 1 98.38 97 CYS A C 1
ATOM 761 O O . CYS A 1 97 ? -16.203 12.898 -7.176 1 98.38 97 CYS A O 1
ATOM 763 N N . LEU A 1 98 ? -14.758 11.258 -7.488 1 98.44 98 LEU A N 1
ATOM 764 C CA . LEU A 1 98 ? -13.617 12.055 -7.047 1 98.44 98 LEU A CA 1
ATOM 765 C C . LEU A 1 98 ? -13.273 13.125 -8.078 1 98.44 98 LEU A C 1
ATOM 767 O O . LEU A 1 98 ? -12.906 14.25 -7.723 1 98.44 98 LEU A O 1
ATOM 771 N N . VAL A 1 99 ? -13.352 12.773 -9.352 1 96.88 99 VAL A N 1
ATOM 772 C CA . VAL A 1 99 ? -13.133 13.766 -10.391 1 96.88 99 VAL A CA 1
ATOM 773 C C . VAL A 1 99 ? -14.156 14.891 -10.25 1 96.88 99 VAL A C 1
ATOM 775 O O . VAL A 1 99 ? -13.805 16.078 -10.359 1 96.88 99 VAL A O 1
ATOM 778 N N . ASP A 1 100 ? -15.375 14.531 -9.984 1 97.69 100 ASP A N 1
ATOM 779 C CA . ASP A 1 100 ? -16.438 15.523 -9.781 1 97.69 100 ASP A CA 1
ATOM 780 C C . ASP A 1 100 ? -16.156 16.375 -8.547 1 97.69 100 ASP A C 1
ATOM 782 O O . ASP A 1 100 ? -16.406 17.594 -8.555 1 97.69 100 ASP A O 1
ATOM 786 N N . LEU A 1 101 ? -15.703 15.766 -7.551 1 98.06 101 LEU A N 1
ATOM 787 C CA . LEU A 1 101 ? -15.367 16.5 -6.332 1 98.06 101 LEU A CA 1
ATOM 788 C C . LEU A 1 101 ? -14.234 17.484 -6.582 1 98.06 101 LEU A C 1
ATOM 790 O O . LEU A 1 101 ? -14.273 18.609 -6.098 1 98.06 101 LEU A O 1
ATOM 794 N N . VAL A 1 102 ? -13.203 17.047 -7.312 1 97.75 102 VAL A N 1
ATOM 795 C CA . VAL A 1 102 ? -12.078 17.906 -7.652 1 97.75 102 VAL A CA 1
ATOM 796 C C . VAL A 1 102 ? -12.562 19.109 -8.461 1 97.75 102 VAL A C 1
ATOM 798 O O . VAL A 1 102 ? -12.125 20.234 -8.234 1 97.75 102 VAL A O 1
ATOM 801 N N . ARG A 1 103 ? -13.438 18.844 -9.352 1 96.25 103 ARG A N 1
ATOM 802 C CA . ARG A 1 103 ? -14.023 19.922 -10.141 1 96.25 103 ARG A CA 1
ATOM 803 C C . ARG A 1 103 ? -14.789 20.891 -9.258 1 96.25 103 ARG A C 1
ATOM 805 O O . ARG A 1 103 ? -14.617 22.109 -9.367 1 96.25 103 ARG A O 1
ATOM 812 N N . ARG A 1 104 ? -15.555 20.359 -8.359 1 97.06 104 ARG A N 1
ATOM 813 C CA . ARG A 1 104 ? -16.422 21.156 -7.5 1 97.06 104 ARG A CA 1
ATOM 814 C C . ARG A 1 104 ? -15.602 22.016 -6.543 1 97.06 104 ARG A C 1
ATOM 816 O O . ARG A 1 104 ? -15.953 23.156 -6.262 1 97.06 104 ARG A O 1
ATOM 823 N N . VAL A 1 105 ? -14.555 21.469 -6.051 1 97.44 105 VAL A N 1
ATOM 824 C CA . VAL A 1 105 ? -13.859 22.094 -4.93 1 97.44 105 VAL A CA 1
ATOM 825 C C . VAL A 1 105 ? -12.688 22.922 -5.441 1 97.44 105 VAL A C 1
ATOM 827 O O . VAL A 1 105 ? -12.422 24.016 -4.93 1 97.44 105 VAL A O 1
ATOM 830 N N . HIS A 1 106 ? -11.969 22.391 -6.426 1 97.12 106 HIS A N 1
ATOM 831 C CA . HIS A 1 106 ? -10.719 23.031 -6.832 1 97.12 106 HIS A CA 1
ATOM 832 C C . HIS A 1 106 ? -10.836 23.625 -8.234 1 97.12 106 HIS A C 1
ATOM 834 O O . HIS A 1 106 ? -10.219 24.656 -8.523 1 97.12 106 HIS A O 1
ATOM 840 N N . ASN A 1 107 ? -11.523 22.969 -9.141 1 95.44 107 ASN A N 1
ATOM 841 C CA . ASN A 1 107 ? -11.742 23.375 -10.523 1 95.44 107 ASN A CA 1
ATOM 842 C C . ASN A 1 107 ? -10.445 23.875 -11.172 1 95.44 107 ASN A C 1
ATOM 844 O O . ASN A 1 107 ? -10.391 24.984 -11.68 1 95.44 107 ASN A O 1
ATOM 848 N N . PRO A 1 108 ? -9.453 23 -11.141 1 94.44 108 PRO A N 1
ATOM 849 C CA . PRO A 1 108 ? -8.188 23.453 -11.719 1 94.44 108 PRO A CA 1
ATOM 850 C C . PRO A 1 108 ? -8.289 23.734 -13.219 1 94.44 108 PRO A C 1
ATOM 852 O O . PRO A 1 108 ? -9.008 23.031 -13.93 1 94.44 108 PRO A O 1
ATOM 855 N N . PRO A 1 109 ? -7.527 24.719 -13.734 1 90.31 109 PRO A N 1
ATOM 856 C CA . PRO A 1 109 ? -7.539 25.031 -15.164 1 90.31 109 PRO A CA 1
ATOM 857 C C . PRO A 1 109 ? -7.168 23.844 -16.031 1 90.31 109 PRO A C 1
ATOM 859 O O . PRO A 1 109 ? -7.617 23.75 -17.188 1 90.31 109 PRO A O 1
ATOM 862 N N . THR A 1 110 ? -6.445 22.906 -15.555 1 85.25 110 THR A N 1
ATOM 863 C CA . THR A 1 110 ? -5.934 21.781 -16.328 1 85.25 110 THR A CA 1
ATOM 864 C C . THR A 1 110 ? -6.988 20.688 -16.453 1 85.25 110 THR A C 1
ATOM 866 O O . THR A 1 110 ? -6.836 19.75 -17.25 1 85.25 110 THR A O 1
ATOM 869 N N . LEU A 1 111 ? -8.023 20.656 -15.664 1 82.62 111 LEU A N 1
ATOM 870 C CA . LEU A 1 111 ? -9.094 19.672 -15.734 1 82.62 111 LEU A CA 1
ATOM 871 C C . LEU A 1 111 ? -9.883 19.812 -17.031 1 82.62 111 LEU A C 1
ATOM 873 O O . LEU A 1 111 ? -10.391 18.828 -17.578 1 82.62 111 LEU A O 1
ATOM 877 N N . ASN A 1 112 ? -9.984 20.953 -17.547 1 69.06 112 ASN A N 1
ATOM 878 C CA . ASN A 1 112 ? -10.82 21.312 -18.688 1 69.06 112 ASN A CA 1
ATOM 879 C C . ASN A 1 112 ? -10.086 21.109 -20.016 1 69.06 112 ASN A C 1
ATOM 881 O O . ASN A 1 112 ? -10.555 21.562 -21.062 1 69.06 112 ASN A O 1
ATOM 885 N N . LYS A 1 113 ? -8.977 20.484 -19.953 1 66.75 113 LYS A N 1
ATOM 886 C CA . LYS A 1 113 ? -8.219 20.156 -21.156 1 66.75 113 LYS A CA 1
ATOM 887 C C . LYS A 1 113 ? -8.039 18.656 -21.297 1 66.75 113 LYS A C 1
ATOM 889 O O . LYS A 1 113 ? -6.91 18.172 -21.344 1 66.75 113 LYS A O 1
ATOM 894 N N . PRO A 1 114 ? -9.164 17.953 -21.391 1 55.16 114 PRO A N 1
ATOM 895 C CA . PRO A 1 114 ? -9.086 16.5 -21.281 1 55.16 114 PRO A CA 1
ATOM 896 C C . PRO A 1 114 ? -8.242 15.867 -22.391 1 55.16 114 PRO A C 1
ATOM 898 O O . PRO A 1 114 ? -7.625 14.828 -22.172 1 55.16 114 PRO A O 1
ATOM 901 N N . ASN A 1 115 ? -8.203 16.578 -23.438 1 57.03 115 ASN A N 1
ATOM 902 C CA . ASN A 1 115 ? -7.473 16.016 -24.578 1 57.03 115 ASN A CA 1
ATOM 903 C C . ASN A 1 115 ? -6 16.406 -24.547 1 57.03 115 ASN A C 1
ATOM 905 O O . ASN A 1 115 ? -5.254 16.094 -25.469 1 57.03 115 ASN A O 1
ATOM 909 N N . ASP A 1 116 ? -5.707 16.984 -23.5 1 66.44 116 ASP A N 1
ATOM 910 C CA . ASP A 1 116 ? -4.316 17.406 -23.344 1 66.44 116 ASP A CA 1
ATOM 911 C C . ASP A 1 116 ? -3.508 16.344 -22.594 1 66.44 116 ASP A C 1
ATOM 913 O O . ASP A 1 116 ? -3.914 15.891 -21.531 1 66.44 116 ASP A O 1
ATOM 917 N N . ASP A 1 117 ? -2.551 15.844 -23.312 1 68.69 117 ASP A N 1
ATOM 918 C CA . ASP A 1 117 ? -1.663 14.82 -22.766 1 68.69 117 ASP A CA 1
ATOM 919 C C . ASP A 1 117 ? -1.118 15.242 -21.406 1 68.69 117 ASP A C 1
ATOM 921 O O . ASP A 1 117 ? -0.64 14.398 -20.625 1 68.69 117 ASP A O 1
ATOM 925 N N . ASN A 1 118 ? -1.34 16.5 -21.172 1 72.94 118 ASN A N 1
ATOM 926 C CA . ASN A 1 118 ? -0.837 17.016 -19.906 1 72.94 118 ASN A CA 1
ATOM 927 C C . ASN A 1 118 ? -1.976 17.438 -18.969 1 72.94 118 ASN A C 1
ATOM 929 O O . ASN A 1 118 ? -1.747 18.094 -17.969 1 72.94 118 ASN A O 1
ATOM 933 N N . GLY A 1 119 ? -3.139 17.016 -19.344 1 87.12 119 GLY A N 1
ATOM 934 C CA . GLY A 1 119 ? -4.293 17.328 -18.516 1 87.12 119 GLY A CA 1
ATOM 935 C C . GLY A 1 119 ? -4.266 16.641 -17.156 1 87.12 119 GLY A C 1
ATOM 936 O O . GLY A 1 119 ? -3.309 15.938 -16.844 1 87.12 119 GLY A O 1
ATOM 937 N N . LEU A 1 120 ? -5.266 16.938 -16.375 1 92.81 120 LEU A N 1
ATOM 938 C CA . LEU A 1 120 ? -5.328 16.438 -15.016 1 92.81 120 LEU A CA 1
ATOM 939 C C . LEU A 1 120 ? -5.77 14.977 -14.992 1 92.81 120 LEU A C 1
ATOM 941 O O . LEU A 1 120 ? -6.711 14.594 -15.695 1 92.81 120 LEU A O 1
ATOM 945 N N . GLY A 1 121 ? -5.062 14.164 -14.273 1 95.31 121 GLY A N 1
ATOM 946 C CA . GLY A 1 121 ? -5.488 12.82 -13.93 1 95.31 121 GLY A CA 1
ATOM 947 C C . GLY A 1 121 ? -5.723 12.633 -12.445 1 95.31 121 GLY A C 1
ATOM 948 O O . GLY A 1 121 ? -5.293 13.453 -11.633 1 95.31 121 GLY A O 1
ATOM 949 N N . VAL A 1 122 ? -6.555 11.625 -12.148 1 97.44 122 VAL A N 1
ATOM 950 C CA . VAL A 1 122 ? -6.828 11.281 -10.758 1 97.44 122 VAL A CA 1
ATOM 951 C C . VAL A 1 122 ? -6.594 9.789 -10.531 1 97.44 122 VAL A C 1
ATOM 953 O O . VAL A 1 122 ? -6.961 8.969 -11.375 1 97.44 122 VAL A O 1
ATOM 956 N N . LEU A 1 123 ? -5.895 9.43 -9.5 1 98.44 123 LEU A N 1
ATOM 957 C CA . LEU A 1 123 ? -5.648 8.047 -9.109 1 98.44 123 LEU A CA 1
ATOM 958 C C . LEU A 1 123 ? -5.973 7.836 -7.633 1 98.44 123 LEU A C 1
ATOM 960 O O . LEU A 1 123 ? -5.559 8.633 -6.781 1 98.44 123 LEU A O 1
ATOM 964 N N . ILE A 1 124 ? -6.781 6.805 -7.34 1 98.88 124 ILE A N 1
ATOM 965 C CA . ILE A 1 124 ? -7.109 6.453 -5.961 1 98.88 124 ILE A CA 1
ATOM 966 C C . ILE A 1 124 ? -5.938 5.715 -5.324 1 98.88 124 ILE A C 1
ATOM 968 O O . ILE A 1 124 ? -5.352 4.816 -5.934 1 98.88 124 ILE A O 1
ATOM 972 N N . SER A 1 125 ? -5.57 6.117 -4.121 1 98.69 125 SER A N 1
ATOM 973 C CA . SER A 1 125 ? -4.359 5.594 -3.496 1 98.69 125 SER A CA 1
ATOM 974 C C . SER A 1 125 ? -4.68 4.891 -2.182 1 98.69 125 SER A C 1
ATOM 976 O O . SER A 1 125 ? -5.762 5.07 -1.62 1 98.69 125 SER A O 1
ATOM 978 N N . ALA A 1 126 ? -3.793 4.047 -1.705 1 98.25 126 ALA A N 1
ATOM 979 C CA . ALA A 1 126 ? -3.906 3.359 -0.421 1 98.25 126 ALA A CA 1
ATOM 980 C C . ALA A 1 126 ? -3.531 4.285 0.732 1 98.25 126 ALA A C 1
ATOM 982 O O . ALA A 1 126 ? -2.6 4 1.488 1 98.25 126 ALA A O 1
ATOM 983 N N . GLY A 1 127 ? -4.309 5.312 0.867 1 97.56 127 GLY A N 1
ATOM 984 C CA . GLY A 1 127 ? -3.979 6.402 1.771 1 97.56 127 GLY A CA 1
ATOM 985 C C . GLY A 1 127 ? -3.105 7.465 1.129 1 97.56 127 GLY A C 1
ATOM 986 O O . GLY A 1 127 ? -2.463 7.215 0.108 1 97.56 127 GLY A O 1
ATOM 987 N N . GLY A 1 128 ? -3.102 8.602 1.736 1 97.38 128 GLY A N 1
ATOM 988 C CA . GLY A 1 128 ? -2.281 9.68 1.211 1 97.38 128 GLY A CA 1
ATOM 989 C C . GLY A 1 128 ? -0.795 9.391 1.286 1 97.38 128 GLY A C 1
ATOM 990 O O . GLY A 1 128 ? -0.04 9.758 0.382 1 97.38 128 GLY A O 1
ATOM 991 N N . GLN A 1 129 ? -0.336 8.727 2.277 1 97.19 129 GLN A N 1
ATOM 992 C CA . GLN A 1 129 ? 1.087 8.516 2.52 1 97.19 129 GLN A CA 1
ATOM 993 C C . GLN A 1 129 ? 1.689 7.578 1.479 1 97.19 129 GLN A C 1
ATOM 995 O O . GLN A 1 129 ? 2.842 7.746 1.073 1 97.19 129 GLN A O 1
ATOM 1000 N N . SER A 1 130 ? 0.897 6.527 1.083 1 98.25 130 SER A N 1
ATOM 1001 C CA . SER A 1 130 ? 1.396 5.637 0.042 1 98.25 130 SER A CA 1
ATOM 1002 C C . SER A 1 130 ? 1.709 6.402 -1.239 1 98.25 130 SER A C 1
ATOM 1004 O O . SER A 1 130 ? 2.748 6.176 -1.865 1 98.25 130 SER A O 1
ATOM 1006 N N . ALA A 1 131 ? 0.806 7.262 -1.604 1 98.5 131 ALA A N 1
ATOM 1007 C CA . ALA A 1 131 ? 1.018 8.078 -2.795 1 98.5 131 ALA A CA 1
ATOM 1008 C C . ALA A 1 131 ? 2.223 9 -2.623 1 98.5 131 ALA A C 1
ATOM 1010 O O . ALA A 1 131 ? 3.02 9.172 -3.549 1 98.5 131 ALA A O 1
ATOM 1011 N N . LEU A 1 132 ? 2.352 9.617 -1.446 1 98.56 132 LEU A N 1
ATOM 1012 C CA . LEU A 1 132 ? 3.496 10.477 -1.15 1 98.56 132 LEU A CA 1
ATOM 1013 C C . LEU A 1 132 ? 4.805 9.703 -1.289 1 98.56 132 LEU A C 1
ATOM 1015 O O . LEU A 1 132 ? 5.742 10.172 -1.935 1 98.56 132 LEU A O 1
ATOM 1019 N N . HIS A 1 133 ? 4.82 8.531 -0.691 1 98.25 133 HIS A N 1
ATOM 1020 C CA . HIS A 1 133 ? 5.996 7.672 -0.744 1 98.25 133 HIS A CA 1
ATOM 1021 C C . HIS A 1 133 ? 6.418 7.402 -2.186 1 98.25 133 HIS A C 1
ATOM 1023 O O . HIS A 1 133 ? 7.59 7.574 -2.535 1 98.25 133 HIS A O 1
ATOM 1029 N N . HIS A 1 134 ? 5.477 6.988 -2.986 1 98.44 134 HIS A N 1
ATOM 1030 C CA . HIS A 1 134 ? 5.781 6.625 -4.367 1 98.44 134 HIS A CA 1
ATOM 1031 C C . HIS A 1 134 ? 6.137 7.855 -5.191 1 98.44 134 HIS A C 1
ATOM 1033 O O . HIS A 1 134 ? 7.02 7.801 -6.051 1 98.44 134 HIS A O 1
ATOM 1039 N N . CYS A 1 135 ? 5.488 8.961 -4.953 1 98.69 135 CYS A N 1
ATOM 1040 C CA . CYS A 1 135 ? 5.766 10.156 -5.742 1 98.69 135 CYS A CA 1
ATOM 1041 C C . CYS A 1 135 ? 7.137 10.727 -5.41 1 98.69 135 CYS A C 1
ATOM 1043 O O . CYS A 1 135 ? 7.824 11.258 -6.289 1 98.69 135 CYS A O 1
ATOM 1045 N N . PHE A 1 136 ? 7.57 10.672 -4.113 1 98.56 136 PHE A N 1
ATOM 1046 C CA . PHE A 1 136 ? 8.945 11.047 -3.803 1 98.56 136 PHE A CA 1
ATOM 1047 C C . PHE A 1 136 ? 9.938 10.195 -4.582 1 98.56 136 PHE A C 1
ATOM 1049 O O . PHE A 1 136 ? 10.906 10.711 -5.137 1 98.56 136 PHE A O 1
ATOM 1056 N N . ASN A 1 137 ? 9.664 8.898 -4.656 1 97.06 137 ASN A N 1
ATOM 1057 C CA . ASN A 1 137 ? 10.531 8 -5.414 1 97.06 137 ASN A CA 1
ATOM 1058 C C . ASN A 1 137 ? 10.484 8.297 -6.906 1 97.06 137 ASN A C 1
ATOM 1060 O O . ASN A 1 137 ? 11.461 8.078 -7.625 1 97.06 137 ASN A O 1
ATOM 1064 N N . ILE A 1 138 ? 9.391 8.773 -7.363 1 97.88 138 ILE A N 1
ATOM 1065 C CA . ILE A 1 138 ? 9.195 9.086 -8.773 1 97.88 138 ILE A CA 1
ATOM 1066 C C . ILE A 1 138 ? 10.031 10.312 -9.148 1 97.88 138 ILE A C 1
ATOM 1068 O O . ILE A 1 138 ? 10.609 10.375 -10.234 1 97.88 138 ILE A O 1
ATOM 1072 N N . VAL A 1 139 ? 10.227 11.266 -8.188 1 98.06 139 VAL A N 1
ATOM 1073 C CA . VAL A 1 139 ? 10.75 12.562 -8.609 1 98.06 139 VAL A CA 1
ATOM 1074 C C . VAL A 1 139 ? 12.141 12.773 -8.016 1 98.06 139 VAL A C 1
ATOM 1076 O O . VAL A 1 139 ? 12.82 13.75 -8.352 1 98.06 139 VAL A O 1
ATOM 1079 N N . LEU A 1 140 ? 12.602 11.914 -7.098 1 97.69 140 LEU A N 1
ATOM 1080 C CA . LEU A 1 140 ? 13.883 12.148 -6.438 1 97.69 140 LEU A CA 1
ATOM 1081 C C . LEU A 1 140 ? 14.844 10.992 -6.684 1 97.69 140 LEU A C 1
ATOM 1083 O O . LEU A 1 140 ? 14.438 9.828 -6.684 1 97.69 140 LEU A O 1
ATOM 1087 N N . SER A 1 141 ? 16.047 11.281 -6.934 1 95.88 141 SER A N 1
ATOM 1088 C CA . SER A 1 141 ? 17.188 10.359 -6.969 1 95.88 141 SER A CA 1
ATOM 1089 C C . SER A 1 141 ? 18.219 10.719 -5.91 1 95.88 141 SER A C 1
ATOM 1091 O O . SER A 1 141 ? 18.172 11.805 -5.324 1 95.88 141 SER A O 1
ATOM 1093 N N . GLU A 1 142 ? 19.078 9.734 -5.652 1 94.31 142 GLU A N 1
ATOM 1094 C CA . GLU A 1 142 ? 20.219 10.023 -4.793 1 94.31 142 GLU A CA 1
ATOM 1095 C C . GLU A 1 142 ? 20.969 11.273 -5.262 1 94.31 142 GLU A C 1
ATOM 1097 O O . GLU A 1 142 ? 21.25 11.422 -6.449 1 94.31 142 GLU A O 1
ATOM 1102 N N . GLY A 1 143 ? 21.188 12.203 -4.336 1 94.31 143 GLY A N 1
ATOM 1103 C CA . GLY A 1 143 ? 21.922 13.414 -4.656 1 94.31 143 GLY A CA 1
ATOM 1104 C C . GLY A 1 143 ? 21.031 14.594 -4.98 1 94.31 143 GLY A C 1
ATOM 1105 O O . GLY A 1 143 ? 21.484 15.742 -4.984 1 94.31 143 GLY A O 1
ATOM 1106 N N . ASP A 1 144 ? 19.734 14.375 -5.219 1 96.69 144 ASP A N 1
ATOM 1107 C CA . ASP A 1 144 ? 18.812 15.469 -5.484 1 96.69 144 ASP A CA 1
ATOM 1108 C C . ASP A 1 144 ? 18.531 16.266 -4.211 1 96.69 144 ASP A C 1
ATOM 1110 O O . ASP A 1 144 ? 18.906 15.852 -3.115 1 96.69 144 ASP A O 1
ATOM 1114 N N . THR A 1 145 ? 17.938 17.469 -4.375 1 97.06 145 THR A N 1
ATOM 1115 C CA . THR A 1 145 ? 17.5 18.312 -3.271 1 97.06 145 THR A CA 1
ATOM 1116 C C . THR A 1 145 ? 15.984 18.5 -3.293 1 97.06 145 THR A C 1
ATOM 1118 O O . THR A 1 145 ? 15.406 18.766 -4.348 1 97.06 145 THR A O 1
ATOM 1121 N N . LEU A 1 146 ? 15.391 18.234 -2.23 1 98.25 146 LEU A N 1
ATOM 1122 C CA . LEU A 1 146 ? 13.977 18.516 -2.033 1 98.25 146 LEU A CA 1
ATOM 1123 C C . LEU A 1 146 ? 13.781 19.766 -1.166 1 98.25 146 LEU A C 1
ATOM 1125 O O . LEU A 1 146 ? 14.32 19.844 -0.059 1 98.25 146 LEU A O 1
ATOM 1129 N N . LEU A 1 147 ? 13.078 20.781 -1.704 1 98.38 147 LEU A N 1
ATOM 1130 C CA . LEU A 1 147 ? 12.703 21.938 -0.912 1 98.38 147 LEU A CA 1
ATOM 1131 C C . LEU A 1 147 ? 11.406 21.688 -0.147 1 98.38 147 LEU A C 1
ATOM 1133 O O . LEU A 1 147 ? 10.453 21.141 -0.7 1 98.38 147 LEU A O 1
ATOM 1137 N N . VAL A 1 148 ? 11.391 22.094 1.151 1 98.38 148 VAL A N 1
ATOM 1138 C CA . VAL A 1 148 ? 10.188 21.844 1.941 1 98.38 148 VAL A CA 1
ATOM 1139 C C . VAL A 1 148 ? 9.883 23.078 2.803 1 98.38 148 VAL A C 1
ATOM 1141 O O . VAL A 1 148 ? 10.742 23.922 3.008 1 98.38 148 VAL A O 1
ATOM 1144 N N . GLN A 1 149 ? 8.641 23.094 3.18 1 96.88 149 GLN A N 1
ATOM 1145 C CA . GLN A 1 149 ? 8.234 24.016 4.227 1 96.88 149 GLN A CA 1
ATOM 1146 C C . GLN A 1 149 ? 8.883 23.672 5.559 1 96.88 149 GLN A C 1
ATOM 1148 O O . GLN A 1 149 ? 8.969 22.5 5.922 1 96.88 149 GLN A O 1
ATOM 1153 N N . ASN A 1 150 ? 9.383 24.75 6.277 1 96.38 150 ASN A N 1
ATOM 1154 C CA . ASN A 1 150 ? 10.008 24.531 7.582 1 96.38 150 ASN A CA 1
ATOM 1155 C C . ASN A 1 150 ? 9.195 25.188 8.703 1 96.38 150 ASN A C 1
ATOM 1157 O O . ASN A 1 150 ? 9.008 26.406 8.719 1 96.38 150 ASN A O 1
ATOM 1161 N N . PRO A 1 151 ? 8.773 24.453 9.766 1 96.94 151 PRO A N 1
ATOM 1162 C CA . PRO A 1 151 ? 8.852 23 9.883 1 96.94 151 PRO A CA 1
ATOM 1163 C C . PRO A 1 151 ? 7.961 22.281 8.867 1 96.94 151 PRO A C 1
ATOM 1165 O O . PRO A 1 151 ? 7.227 22.922 8.117 1 96.94 151 PRO A O 1
ATOM 1168 N N . THR A 1 152 ? 8.172 20.984 8.75 1 97 152 THR A N 1
ATOM 1169 C CA . THR A 1 152 ? 7.441 20.188 7.77 1 97 152 THR A CA 1
ATOM 1170 C C . THR A 1 152 ? 6.887 18.922 8.406 1 97 152 THR A C 1
ATOM 1172 O O . THR A 1 152 ? 7.062 18.703 9.609 1 97 152 THR A O 1
ATOM 1175 N N . TYR A 1 153 ? 6.086 18.203 7.664 1 96.31 153 TYR A N 1
ATOM 1176 C CA . TYR A 1 153 ? 5.586 16.906 8.125 1 96.31 153 TYR A CA 1
ATOM 1177 C C . TYR A 1 153 ? 6.734 15.93 8.352 1 96.31 153 TYR A C 1
ATOM 1179 O O . TYR A 1 153 ? 7.422 15.539 7.406 1 96.31 153 TYR A O 1
ATOM 1187 N N . ALA A 1 154 ? 6.926 15.445 9.508 1 93.69 154 ALA A N 1
ATOM 1188 C CA . ALA A 1 154 ? 8.117 14.703 9.922 1 93.69 154 ALA A CA 1
ATOM 1189 C C . ALA A 1 154 ? 8.266 13.414 9.125 1 93.69 154 ALA A C 1
ATOM 1191 O O . ALA A 1 154 ? 9.367 13.062 8.703 1 93.69 154 ALA A O 1
ATOM 1192 N N . THR A 1 155 ? 7.211 12.688 8.906 1 93.56 155 THR A N 1
ATOM 1193 C CA . THR A 1 155 ? 7.281 11.375 8.266 1 93.56 155 THR A CA 1
ATOM 1194 C C . THR A 1 155 ? 7.863 11.492 6.859 1 93.56 155 THR A C 1
ATOM 1196 O O . THR A 1 155 ? 8.578 10.594 6.406 1 93.56 155 THR A O 1
ATOM 1199 N N . MET A 1 156 ? 7.547 12.586 6.199 1 95.94 156 MET A N 1
ATOM 1200 C CA . MET A 1 156 ? 8.062 12.734 4.844 1 95.94 156 MET A CA 1
ATOM 1201 C C . MET A 1 156 ? 9.594 12.742 4.844 1 95.94 156 MET A C 1
ATOM 1203 O O . MET A 1 156 ? 10.219 12.305 3.881 1 95.94 156 MET A O 1
ATOM 1207 N N . ILE A 1 157 ? 10.258 13.266 5.926 1 95.19 157 ILE A N 1
ATOM 1208 C CA . ILE A 1 157 ? 11.711 13.273 6.031 1 95.19 157 ILE A CA 1
ATOM 1209 C C . ILE A 1 157 ? 12.242 11.844 6.02 1 95.19 157 ILE A C 1
ATOM 1211 O O . ILE A 1 157 ? 13.227 11.547 5.34 1 95.19 157 ILE A O 1
ATOM 1215 N N . TYR A 1 158 ? 11.516 11 6.645 1 93.5 158 TYR A N 1
ATOM 1216 C CA . TYR A 1 158 ? 11.93 9.602 6.762 1 93.5 158 TYR A CA 1
ATOM 1217 C C . TYR A 1 158 ? 11.625 8.836 5.48 1 93.5 158 TYR A C 1
ATOM 1219 O O . TYR A 1 158 ? 12.219 7.793 5.219 1 93.5 158 TYR A O 1
ATOM 1227 N N . ILE A 1 159 ? 10.648 9.281 4.668 1 95.94 159 ILE A N 1
ATOM 1228 C CA . ILE A 1 159 ? 10.383 8.711 3.352 1 95.94 159 ILE A CA 1
ATOM 1229 C C . ILE A 1 159 ? 11.539 9.039 2.408 1 95.94 159 ILE A C 1
ATOM 1231 O O . ILE A 1 159 ? 11.961 8.195 1.616 1 95.94 159 ILE A O 1
ATOM 1235 N N . VAL A 1 160 ? 12.125 10.234 2.539 1 96.56 160 VAL A N 1
ATOM 1236 C CA . VAL A 1 160 ? 13.094 10.758 1.582 1 96.56 160 VAL A CA 1
ATOM 1237 C C . VAL A 1 160 ? 14.5 10.289 1.965 1 96.56 160 VAL A C 1
ATOM 1239 O O . VAL A 1 160 ? 15.352 10.094 1.098 1 96.56 160 VAL A O 1
ATOM 1242 N N . GLN A 1 161 ? 14.703 10.031 3.234 1 93.94 161 GLN A N 1
ATOM 1243 C CA . GLN A 1 161 ? 16.016 9.719 3.777 1 93.94 161 GLN A CA 1
ATOM 1244 C C . GLN A 1 161 ? 16.641 8.539 3.039 1 93.94 161 GLN A C 1
ATOM 1246 O O . GLN A 1 161 ? 17.781 8.625 2.572 1 93.94 161 GLN A O 1
ATOM 1251 N N . PRO A 1 162 ? 15.93 7.457 2.838 1 94.38 162 PRO A N 1
ATOM 1252 C CA . PRO A 1 162 ? 16.562 6.312 2.172 1 94.38 162 PRO A CA 1
ATOM 1253 C C . PRO A 1 162 ? 16.844 6.574 0.695 1 94.38 162 PRO A C 1
ATOM 1255 O O . PRO A 1 162 ? 17.688 5.898 0.096 1 94.38 162 PRO A O 1
ATOM 1258 N N . ILE A 1 163 ? 16.156 7.504 0.078 1 94.81 163 ILE A N 1
ATOM 1259 C CA . ILE A 1 163 ? 16.375 7.855 -1.321 1 94.81 163 ILE A CA 1
ATOM 1260 C C . ILE A 1 163 ? 17.75 8.484 -1.486 1 94.81 163 ILE A C 1
ATOM 1262 O O . ILE A 1 163 ? 18.375 8.359 -2.543 1 94.81 163 ILE A O 1
ATOM 1266 N N . GLY A 1 164 ? 18.25 9.156 -0.411 1 94.12 164 GLY A N 1
ATOM 1267 C CA . GLY A 1 164 ? 19.531 9.812 -0.458 1 94.12 164 GLY A CA 1
ATOM 1268 C C . GLY A 1 164 ? 19.453 11.242 -0.969 1 94.12 164 GLY A C 1
ATOM 1269 O O . GLY A 1 164 ? 20.469 11.805 -1.408 1 94.12 164 GLY A O 1
ATOM 1270 N N . ALA A 1 165 ? 18.281 11.805 -0.992 1 95.5 165 ALA A N 1
ATOM 1271 C CA . ALA A 1 165 ? 18.109 13.211 -1.343 1 95.5 165 ALA A CA 1
ATOM 1272 C C . ALA A 1 165 ? 18.297 14.109 -0.122 1 95.5 165 ALA A C 1
ATOM 1274 O O . ALA A 1 165 ? 18.047 13.688 1.01 1 95.5 165 ALA A O 1
ATOM 1275 N N . THR A 1 166 ? 18.75 15.297 -0.37 1 94.88 166 THR A N 1
ATOM 1276 C CA . THR A 1 166 ? 18.891 16.281 0.698 1 94.88 166 THR A CA 1
ATOM 1277 C C . THR A 1 166 ? 17.609 17.094 0.861 1 94.88 166 THR A C 1
ATOM 1279 O O . THR A 1 166 ? 17.047 17.578 -0.123 1 94.88 166 THR A O 1
ATOM 1282 N N . VAL A 1 167 ? 17.141 17.25 2.062 1 96.62 167 VAL A N 1
ATOM 1283 C CA . VAL A 1 167 ? 15.945 18.031 2.361 1 96.62 167 VAL A CA 1
ATOM 1284 C C . VAL A 1 167 ? 16.344 19.406 2.906 1 96.62 167 VAL A C 1
ATOM 1286 O O . VAL A 1 167 ? 17.047 19.5 3.918 1 96.62 167 VAL A O 1
ATOM 1289 N N . ILE A 1 168 ? 15.93 20.453 2.236 1 96.5 168 ILE A N 1
ATOM 1290 C CA . ILE A 1 168 ? 16.234 21.812 2.648 1 96.5 168 ILE A CA 1
ATOM 1291 C C . ILE A 1 168 ? 14.945 22.562 2.955 1 96.5 168 ILE A C 1
ATOM 1293 O O . ILE A 1 168 ? 14.023 22.578 2.137 1 96.5 168 ILE A O 1
ATOM 1297 N N . GLY A 1 169 ? 14.93 23.188 4.129 1 96.75 169 GLY A N 1
ATOM 1298 C CA . GLY A 1 169 ? 13.734 23.891 4.57 1 96.75 169 GLY A CA 1
ATOM 1299 C C . GLY A 1 169 ? 13.758 25.375 4.23 1 96.75 169 GLY A C 1
ATOM 1300 O O . GLY A 1 169 ? 14.812 26.016 4.305 1 96.75 169 GLY A O 1
ATOM 1301 N N . VAL A 1 170 ? 12.586 25.859 3.836 1 97.25 170 VAL A N 1
ATOM 1302 C CA . VAL A 1 170 ? 12.367 27.297 3.713 1 97.25 170 VAL A CA 1
ATOM 1303 C C . VAL A 1 170 ? 11.555 27.797 4.906 1 97.25 170 VAL A C 1
ATOM 1305 O O . VAL A 1 170 ? 10.539 27.203 5.266 1 97.25 170 VAL A O 1
ATOM 1308 N N . GLU A 1 171 ? 11.945 28.859 5.383 1 96.5 171 GLU A N 1
ATOM 1309 C CA . GLU A 1 171 ? 11.297 29.422 6.562 1 96.5 171 GLU A CA 1
ATOM 1310 C C . GLU A 1 171 ? 9.828 29.734 6.285 1 96.5 171 GLU A C 1
ATOM 1312 O O . GLU A 1 171 ? 9.477 30.188 5.199 1 96.5 171 GLU A O 1
ATOM 1317 N N . SER A 1 172 ? 9.031 29.5 7.309 1 97.12 172 SER A N 1
ATOM 1318 C CA . SER A 1 172 ? 7.598 29.766 7.211 1 97.12 172 SER A CA 1
ATOM 1319 C C . SER A 1 172 ? 7.066 30.422 8.484 1 97.12 172 SER A C 1
ATOM 1321 O O . SER A 1 172 ? 7.777 30.5 9.484 1 97.12 172 SER A O 1
ATOM 1323 N N . ASP A 1 173 ? 5.887 31.016 8.375 1 95.94 173 ASP A N 1
ATOM 1324 C CA . ASP A 1 173 ? 5.172 31.594 9.508 1 95.94 173 ASP A CA 1
ATOM 1325 C C . ASP A 1 173 ? 3.697 31.203 9.492 1 95.94 173 ASP A C 1
ATOM 1327 O O . ASP A 1 173 ? 3.33 30.188 8.891 1 95.94 173 ASP A O 1
ATOM 1331 N N . LYS A 1 174 ? 2.881 31.859 10.242 1 94.81 174 LYS A N 1
ATOM 1332 C CA . LYS A 1 174 ? 1.474 31.5 10.398 1 94.81 174 LYS A CA 1
ATOM 1333 C C . LYS A 1 174 ? 0.739 31.578 9.062 1 94.81 174 LYS A C 1
ATOM 1335 O O . LYS A 1 174 ? -0.373 31.062 8.922 1 94.81 174 LYS A O 1
ATOM 1340 N N . ASP A 1 175 ? 1.394 32.25 8.086 1 96.12 175 ASP A N 1
ATOM 1341 C CA . ASP A 1 175 ? 0.769 32.438 6.781 1 96.12 175 ASP A CA 1
ATOM 1342 C C . ASP A 1 175 ? 1.445 31.562 5.727 1 96.12 175 ASP A C 1
ATOM 1344 O O . ASP A 1 175 ? 1.192 31.719 4.531 1 96.12 175 ASP A O 1
ATOM 1348 N N . GLY A 1 176 ? 2.338 30.656 6.145 1 96 176 GLY A N 1
ATOM 1349 C CA . GLY A 1 176 ? 2.979 29.75 5.215 1 96 176 GLY A CA 1
ATOM 1350 C C . GLY A 1 176 ? 4.422 30.094 4.922 1 96 176 GLY A C 1
ATOM 1351 O O . GLY A 1 176 ? 5.07 30.797 5.711 1 96 176 GLY A O 1
ATOM 1352 N N . ILE A 1 177 ? 4.949 29.578 3.881 1 97.94 177 ILE A N 1
ATOM 1353 C CA . ILE A 1 177 ? 6.32 29.812 3.443 1 97.94 177 ILE A CA 1
ATOM 1354 C C . ILE A 1 177 ? 6.555 31.312 3.23 1 97.94 177 ILE A C 1
ATOM 1356 O O . ILE A 1 177 ? 5.73 31.984 2.615 1 97.94 177 ILE A O 1
ATOM 1360 N N . ILE A 1 178 ? 7.621 31.828 3.756 1 98.44 178 ILE A N 1
ATOM 1361 C CA . ILE A 1 178 ? 7.996 33.219 3.506 1 98.44 178 ILE A CA 1
ATOM 1362 C C . ILE A 1 178 ? 8.586 33.344 2.104 1 98.44 178 ILE A C 1
ATOM 1364 O O . ILE A 1 178 ? 9.734 32.969 1.869 1 98.44 178 ILE A O 1
ATOM 1368 N N . SER A 1 179 ? 7.809 33.969 1.228 1 98.19 179 SER A N 1
ATOM 1369 C CA . SER A 1 179 ? 8.125 33.969 -0.197 1 98.19 179 SER A CA 1
ATOM 1370 C C . SER A 1 179 ? 9.453 34.656 -0.467 1 98.19 179 SER A C 1
ATOM 1372 O O . SER A 1 179 ? 10.219 34.25 -1.334 1 98.19 179 SER A O 1
ATOM 1374 N N . SER A 1 180 ? 9.75 35.75 0.266 1 98.06 180 SER A N 1
ATOM 1375 C CA . SER A 1 180 ? 11 36.469 0.062 1 98.06 180 SER A CA 1
ATOM 1376 C C . SER A 1 180 ? 12.203 35.594 0.414 1 98.06 180 SER A C 1
ATOM 1378 O O . SER A 1 180 ? 13.227 35.625 -0.273 1 98.06 180 SER A O 1
ATOM 1380 N N . LYS A 1 181 ? 12.055 34.844 1.454 1 97.94 181 LYS A N 1
ATOM 1381 C CA . LYS A 1 181 ? 13.133 33.938 1.856 1 97.94 181 LYS A CA 1
ATOM 1382 C C . LYS A 1 181 ? 13.312 32.812 0.84 1 97.94 181 LYS A C 1
ATOM 1384 O O . LYS A 1 181 ? 14.438 32.375 0.579 1 97.94 181 LYS A O 1
ATOM 1389 N N . MET A 1 182 ? 12.242 32.344 0.271 1 98.19 182 MET A N 1
ATOM 1390 C CA . MET A 1 182 ? 12.305 31.297 -0.758 1 98.19 182 MET A CA 1
ATOM 1391 C C . MET A 1 182 ? 13.016 31.812 -2.006 1 98.19 182 MET A C 1
ATOM 1393 O O . MET A 1 182 ? 13.898 31.141 -2.543 1 98.19 182 MET A O 1
ATOM 1397 N N . GLU A 1 183 ? 12.617 32.969 -2.387 1 97.44 183 GLU A N 1
ATOM 1398 C CA . GLU A 1 183 ? 13.219 33.562 -3.57 1 97.44 183 GLU A CA 1
ATOM 1399 C C . GLU A 1 183 ? 14.711 33.812 -3.363 1 97.44 183 GLU A C 1
ATOM 1401 O O . GLU A 1 183 ? 15.523 33.531 -4.25 1 97.44 183 GLU A O 1
ATOM 1406 N N . GLU A 1 184 ? 15.031 34.312 -2.24 1 97.12 184 GLU A N 1
ATOM 1407 C CA . GLU A 1 184 ? 16.438 34.562 -1.904 1 97.12 184 GLU A CA 1
ATOM 1408 C C . GLU A 1 184 ? 17.25 33.281 -1.931 1 97.12 184 GLU A C 1
ATOM 1410 O O . GLU A 1 184 ? 18.359 33.25 -2.465 1 97.12 184 GLU A O 1
ATOM 1415 N N . LEU A 1 185 ? 16.688 32.281 -1.333 1 96.31 185 LEU A N 1
ATOM 1416 C CA . LEU A 1 185 ? 17.359 30.969 -1.285 1 96.31 185 LEU A CA 1
ATOM 1417 C C . LEU A 1 185 ? 17.625 30.453 -2.691 1 96.31 185 LEU A C 1
ATOM 1419 O O . LEU A 1 185 ? 18.734 30 -2.982 1 96.31 185 LEU A O 1
ATOM 1423 N N . LEU A 1 186 ? 16.672 30.516 -3.588 1 97.06 186 LEU A N 1
ATOM 1424 C CA . LEU A 1 186 ? 16.781 29.969 -4.934 1 97.06 186 LEU A CA 1
ATOM 1425 C C . LEU A 1 186 ? 17.688 30.828 -5.801 1 97.06 186 LEU A C 1
ATOM 1427 O O . LEU A 1 186 ? 18.453 30.297 -6.617 1 97.06 186 LEU A O 1
ATOM 1431 N N . GLU A 1 187 ? 17.609 32.125 -5.605 1 95.88 187 GLU A N 1
ATOM 1432 C CA . GLU A 1 187 ? 18.453 33.031 -6.363 1 95.88 187 GLU A CA 1
ATOM 1433 C C . GLU A 1 187 ? 19.922 32.844 -6.027 1 95.88 187 GLU A C 1
ATOM 1435 O O . GLU A 1 187 ? 20.797 32.969 -6.902 1 95.88 187 GLU A O 1
ATOM 1440 N N . ASN A 1 188 ? 20.203 32.531 -4.828 1 95.12 188 ASN A N 1
ATOM 1441 C CA . ASN A 1 188 ? 21.578 32.406 -4.355 1 95.12 188 ASN A CA 1
ATOM 1442 C C . ASN A 1 188 ? 21.969 30.969 -4.082 1 95.12 188 ASN A C 1
ATOM 1444 O O . ASN A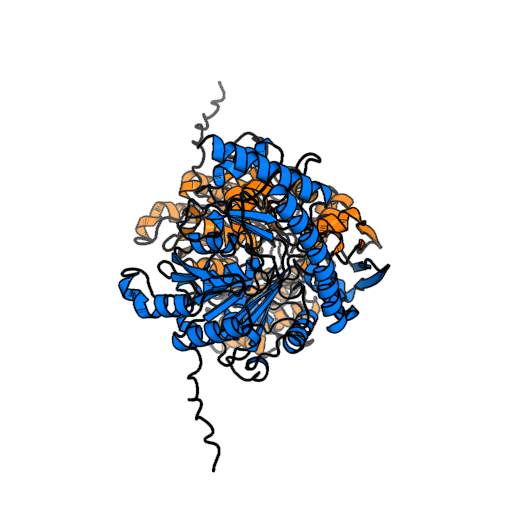 1 188 ? 22.828 30.703 -3.234 1 95.12 188 ASN A O 1
ATOM 1448 N N . TRP A 1 189 ? 21.375 30.047 -4.699 1 94.5 189 TRP A N 1
ATOM 1449 C CA . TRP A 1 189 ? 21.531 28.641 -4.391 1 94.5 189 TRP A CA 1
ATOM 1450 C C . TRP A 1 189 ? 23 28.219 -4.449 1 94.5 189 TRP A C 1
ATOM 1452 O O . TRP A 1 189 ? 23.516 27.625 -3.506 1 94.5 189 TRP A O 1
ATOM 1462 N N . GLU A 1 190 ? 23.688 28.578 -5.496 1 91.19 190 GLU A N 1
ATOM 1463 C CA . GLU A 1 190 ? 25.062 28.125 -5.727 1 91.19 190 GLU A CA 1
ATOM 1464 C C . GLU A 1 190 ? 26.016 28.703 -4.68 1 91.19 190 GLU A C 1
ATOM 1466 O O . GLU A 1 190 ? 27.062 28.125 -4.406 1 91.19 190 GLU A O 1
ATOM 1471 N N . GLN A 1 191 ? 25.656 29.797 -4.109 1 89.38 191 GLN A N 1
ATOM 1472 C CA . GLN A 1 191 ? 26.484 30.422 -3.084 1 89.38 191 GLN A CA 1
ATOM 1473 C C . GLN A 1 191 ? 26.391 29.672 -1.765 1 89.38 191 GLN A C 1
ATOM 1475 O O . GLN A 1 191 ? 27.391 29.547 -1.04 1 89.38 191 GLN A O 1
ATOM 1480 N N . HIS A 1 192 ? 25.25 29.094 -1.524 1 84.88 192 HIS A N 1
ATOM 1481 C CA . HIS A 1 192 ? 25 28.5 -0.219 1 84.88 192 HIS A CA 1
ATOM 1482 C C . HIS A 1 192 ? 25.078 26.969 -0.289 1 84.88 192 HIS A C 1
ATOM 1484 O O . HIS A 1 192 ? 25.281 26.312 0.729 1 84.88 192 HIS A O 1
ATOM 1490 N N . HIS A 1 193 ? 24.891 26.469 -1.446 1 84.19 193 HIS A N 1
ATOM 1491 C CA . HIS A 1 193 ? 24.844 25.016 -1.625 1 84.19 193 HIS A CA 1
ATOM 1492 C C . HIS A 1 193 ? 25.703 24.578 -2.816 1 84.19 193 HIS A C 1
ATOM 1494 O O . HIS A 1 193 ? 25.172 24.109 -3.822 1 84.19 193 HIS A O 1
ATOM 1500 N N . LYS A 1 194 ? 26.953 24.609 -2.639 1 80.12 194 LYS A N 1
ATOM 1501 C CA . LYS A 1 194 ? 27.922 24.422 -3.721 1 80.12 194 LYS A CA 1
ATOM 1502 C C . LYS A 1 194 ? 27.844 23 -4.27 1 80.12 194 LYS A C 1
ATOM 1504 O O . LYS A 1 194 ? 28.031 22.781 -5.473 1 80.12 194 LYS A O 1
ATOM 1509 N N . THR A 1 195 ? 27.484 22.109 -3.467 1 83.44 195 THR A N 1
ATOM 1510 C CA . THR A 1 195 ? 27.562 20.719 -3.896 1 83.44 195 THR A CA 1
ATOM 1511 C C . THR A 1 195 ? 26.172 20.109 -4.066 1 83.44 195 THR A C 1
ATOM 1513 O O . THR A 1 195 ? 26.031 19.047 -4.656 1 83.44 195 THR A O 1
ATOM 1516 N N . ALA A 1 196 ? 25.219 20.828 -3.6 1 86.44 196 ALA A N 1
ATOM 1517 C CA . ALA A 1 196 ? 23.859 20.266 -3.697 1 86.44 196 ALA A CA 1
ATOM 1518 C C . ALA A 1 196 ? 23.188 20.719 -4.984 1 86.44 196 ALA A C 1
ATOM 1520 O O . ALA A 1 196 ? 23.312 21.875 -5.395 1 86.44 196 ALA A O 1
ATOM 1521 N N . ARG A 1 197 ? 22.516 19.828 -5.637 1 91.56 197 ARG A N 1
ATOM 1522 C CA . ARG A 1 197 ? 21.75 20.172 -6.836 1 91.56 197 ARG A CA 1
ATOM 1523 C C . ARG A 1 197 ? 20.594 21.094 -6.508 1 91.56 197 ARG A C 1
ATOM 1525 O O . ARG A 1 197 ? 19.984 20.984 -5.441 1 91.56 197 ARG A O 1
ATOM 1532 N N . ARG A 1 198 ? 20.328 22.031 -7.379 1 94.81 198 ARG A N 1
ATOM 1533 C CA . ARG A 1 198 ? 19.172 22.906 -7.211 1 94.81 198 ARG A CA 1
ATOM 1534 C C . ARG A 1 198 ? 17.875 22.094 -7.09 1 94.81 198 ARG A C 1
ATOM 1536 O O . ARG A 1 198 ? 17.672 21.125 -7.832 1 94.81 198 ARG A O 1
ATOM 1543 N N . PRO A 1 199 ? 17 22.453 -6.152 1 96.69 199 PRO A N 1
ATOM 1544 C CA . PRO A 1 199 ? 15.742 21.719 -6.023 1 96.69 199 PRO A CA 1
ATOM 1545 C C . PRO A 1 199 ? 14.82 21.922 -7.223 1 96.69 199 PRO A C 1
ATOM 1547 O O . PRO A 1 199 ? 14.75 23.031 -7.773 1 96.69 199 PRO A O 1
ATOM 1550 N N . ARG A 1 200 ? 14.172 20.922 -7.59 1 96.88 200 ARG A N 1
ATOM 1551 C CA . ARG A 1 200 ? 13.211 20.969 -8.688 1 96.88 200 ARG A CA 1
ATOM 1552 C C . ARG A 1 200 ? 11.797 20.656 -8.203 1 96.88 200 ARG A C 1
ATOM 1554 O O . ARG A 1 200 ? 10.852 20.688 -8.984 1 96.88 200 ARG A O 1
ATOM 1561 N N . VAL A 1 201 ? 11.656 20.359 -6.941 1 98.44 201 VAL A N 1
ATOM 1562 C CA . VAL A 1 201 ? 10.375 19.984 -6.352 1 98.44 201 VAL A CA 1
ATOM 1563 C C . VAL A 1 201 ? 10.219 20.656 -4.992 1 98.44 201 VAL A C 1
ATOM 1565 O O . VAL A 1 201 ? 11.156 20.703 -4.199 1 98.44 201 VAL A O 1
ATOM 1568 N N . LEU A 1 202 ? 9.07 21.281 -4.758 1 98.81 202 LEU A N 1
ATOM 1569 C CA . LEU A 1 202 ? 8.656 21.797 -3.457 1 98.81 202 LEU A CA 1
ATOM 1570 C C . LEU A 1 202 ? 7.598 20.891 -2.832 1 98.81 202 LEU A C 1
ATOM 1572 O O . LEU A 1 202 ? 6.598 20.562 -3.477 1 98.81 202 LEU A O 1
ATOM 1576 N N . TYR A 1 203 ? 7.883 20.438 -1.657 1 98.75 203 TYR A N 1
ATOM 1577 C CA . TYR A 1 203 ? 6.855 19.797 -0.843 1 98.75 203 TYR A CA 1
ATOM 1578 C C . TYR A 1 203 ? 6.316 20.75 0.213 1 98.75 203 TYR A C 1
ATOM 1580 O O . TYR A 1 203 ? 7.086 21.391 0.926 1 98.75 203 TYR A O 1
ATOM 1588 N N . CYS A 1 204 ? 4.957 20.797 0.358 1 98.44 204 CYS A N 1
ATOM 1589 C CA . CYS A 1 204 ? 4.375 21.688 1.349 1 98.44 204 CYS A CA 1
ATOM 1590 C C . CYS A 1 204 ? 3.018 21.172 1.817 1 98.44 204 CYS A C 1
ATOM 1592 O O . CYS A 1 204 ? 2.398 20.344 1.152 1 98.44 204 CYS A O 1
ATOM 1594 N N . VAL A 1 205 ? 2.627 21.594 2.941 1 97.94 205 VAL A N 1
ATOM 1595 C CA . VAL A 1 205 ? 1.313 21.375 3.543 1 97.94 205 VAL A CA 1
ATOM 1596 C C . VAL A 1 205 ? 0.613 22.719 3.736 1 97.94 205 VAL A C 1
ATOM 1598 O O . VAL A 1 205 ? 0.68 23.312 4.816 1 97.94 205 VAL A O 1
ATOM 1601 N N . PRO A 1 206 ? -0.18 23.156 2.775 1 98 206 PRO A N 1
ATOM 1602 C CA . PRO A 1 206 ? -0.632 24.547 2.754 1 98 206 PRO A CA 1
ATOM 1603 C C . PRO A 1 206 ? -1.771 24.812 3.734 1 98 206 PRO A C 1
ATOM 1605 O O . PRO A 1 206 ? -2.061 25.969 4.051 1 98 206 PRO A O 1
ATOM 1608 N N . THR A 1 207 ? -2.48 23.797 4.121 1 97.75 207 THR A N 1
ATOM 1609 C CA . THR A 1 207 ? -3.604 23.969 5.035 1 97.75 207 THR A CA 1
ATOM 1610 C C . THR A 1 207 ? -3.396 23.141 6.301 1 97.75 207 THR A C 1
ATOM 1612 O O . THR A 1 207 ? -3.258 21.906 6.23 1 97.75 207 THR A O 1
ATOM 1615 N N . GLY A 1 208 ? -3.426 23.859 7.43 1 96.25 208 GLY A N 1
ATOM 1616 C CA . GLY A 1 208 ? -3.289 23.125 8.68 1 96.25 208 GLY A CA 1
ATOM 1617 C C . GLY A 1 208 ? -2.018 22.297 8.75 1 96.25 208 GLY A C 1
ATOM 1618 O O . GLY A 1 208 ? -2.057 21.109 9.086 1 96.25 208 GLY A O 1
ATOM 1619 N N . ASP A 1 209 ? -0.97 22.906 8.445 1 94.25 209 ASP A N 1
ATOM 1620 C CA . ASP A 1 209 ? 0.258 22.141 8.281 1 94.25 209 ASP A CA 1
ATOM 1621 C C . ASP A 1 209 ? 0.617 21.406 9.57 1 94.25 209 ASP A C 1
ATOM 1623 O O . ASP A 1 209 ? 0.34 21.891 10.664 1 94.25 209 ASP A O 1
ATOM 1627 N N . ASN A 1 210 ? 0.983 20.219 9.484 1 93.56 210 ASN A N 1
ATOM 1628 C CA . ASN A 1 210 ? 1.651 19.438 10.516 1 93.56 210 ASN A CA 1
ATOM 1629 C C . ASN A 1 210 ? 3.158 19.688 10.516 1 93.56 210 ASN A C 1
ATOM 1631 O O . ASN A 1 210 ? 3.859 19.266 9.594 1 93.56 210 ASN A O 1
ATOM 1635 N N . PRO A 1 211 ? 3.602 20.438 11.445 1 94.75 211 PRO A N 1
ATOM 1636 C CA . PRO A 1 211 ? 3.15 20.391 12.836 1 94.75 211 PRO A CA 1
ATOM 1637 C C . PRO A 1 211 ? 2.543 21.719 13.297 1 94.75 211 PRO A C 1
ATOM 1639 O O . PRO A 1 211 ? 2.059 21.828 14.43 1 94.75 211 PRO A O 1
ATOM 1642 N N . ARG A 1 212 ? 2.477 22.797 12.531 1 94.19 212 ARG A N 1
ATOM 1643 C CA . ARG A 1 212 ? 2.23 24.125 13.062 1 94.19 212 ARG A CA 1
ATOM 1644 C C . ARG A 1 212 ? 0.736 24.422 13.156 1 94.19 212 ARG A C 1
ATOM 1646 O O . ARG A 1 212 ? 0.316 25.328 13.875 1 94.19 212 ARG A O 1
ATOM 1653 N N . GLY A 1 213 ? -0.033 23.719 12.312 1 95.31 213 GLY A N 1
ATOM 1654 C CA . GLY A 1 213 ? -1.447 24.047 12.234 1 95.31 213 GLY A CA 1
ATOM 1655 C C . GLY A 1 213 ? -1.721 25.312 11.445 1 95.31 213 GLY A C 1
ATOM 1656 O O . GLY A 1 213 ? -2.848 25.812 11.43 1 95.31 213 GLY A O 1
ATOM 1657 N N . ALA A 1 214 ? -0.746 25.828 10.773 1 95.75 214 ALA A N 1
ATOM 1658 C CA . ALA A 1 214 ? -0.856 27.047 9.992 1 95.75 214 ALA A CA 1
ATOM 1659 C C . ALA A 1 214 ? -1.535 26.797 8.648 1 95.75 214 ALA A C 1
ATOM 1661 O O . ALA A 1 214 ? -1.472 25.672 8.125 1 95.75 214 ALA A O 1
ATOM 1662 N N . SER A 1 215 ? -2.207 27.75 8.133 1 97.69 215 SER A N 1
ATOM 1663 C CA . SER A 1 215 ? -2.764 27.75 6.789 1 97.69 215 SER A CA 1
ATOM 1664 C C . SER A 1 215 ? -2.273 28.953 5.992 1 97.69 215 SER A C 1
ATOM 1666 O O . SER A 1 215 ? -2.316 30.094 6.477 1 97.69 215 SER A O 1
ATOM 1668 N N . TRP A 1 216 ? -1.82 28.625 4.801 1 98 216 TRP A N 1
ATOM 1669 C CA . TRP A 1 216 ? -1.271 29.688 3.957 1 98 216 TRP A CA 1
ATOM 1670 C C . TRP A 1 216 ? -2.338 30.719 3.617 1 98 216 TRP A C 1
ATOM 1672 O O . TRP A 1 216 ? -3.49 30.375 3.352 1 98 216 TRP A O 1
ATOM 1682 N N . SER A 1 217 ? -1.938 32 3.609 1 97.19 217 SER A N 1
ATOM 1683 C CA . SER A 1 217 ? -2.82 33.031 3.055 1 97.19 217 SER A CA 1
ATOM 1684 C C . SER A 1 217 ? -2.91 32.906 1.537 1 97.19 217 SER A C 1
ATOM 1686 O O . SER A 1 217 ? -2.061 32.281 0.904 1 97.19 217 SER A O 1
ATOM 1688 N N . GLN A 1 218 ? -3.951 33.469 0.985 1 96.62 218 GLN A N 1
ATOM 1689 C CA . GLN A 1 218 ? -4.109 33.5 -0.466 1 96.62 218 GLN A CA 1
ATOM 1690 C C . GLN A 1 218 ? -2.914 34.156 -1.144 1 96.62 218 GLN A C 1
ATOM 1692 O O . GLN A 1 218 ? -2.43 33.688 -2.17 1 96.62 218 GLN A O 1
ATOM 1697 N N . THR A 1 219 ? -2.473 35.25 -0.548 1 97.69 219 THR A N 1
ATOM 1698 C CA . THR A 1 219 ? -1.338 35.969 -1.091 1 97.69 219 THR A CA 1
ATOM 1699 C C . THR A 1 219 ? -0.086 35.094 -1.114 1 97.69 219 THR A C 1
ATOM 1701 O O . THR A 1 219 ? 0.616 35.031 -2.125 1 97.69 219 THR A O 1
ATOM 1704 N N . ARG A 1 220 ? 0.169 34.438 -0.017 1 97.94 220 ARG A N 1
ATOM 1705 C CA . ARG A 1 220 ? 1.343 33.594 0.076 1 97.94 220 ARG A CA 1
ATOM 1706 C C . ARG A 1 220 ? 1.258 32.438 -0.924 1 97.94 220 ARG A C 1
ATOM 1708 O O . ARG A 1 220 ? 2.266 32.062 -1.518 1 97.94 220 ARG A O 1
ATOM 1715 N N . ARG A 1 221 ? 0.096 31.812 -1.111 1 98.31 221 ARG A N 1
ATOM 1716 C CA . ARG A 1 221 ? -0.096 30.75 -2.086 1 98.31 221 ARG A CA 1
ATOM 1717 C C . ARG A 1 221 ? 0.266 31.219 -3.49 1 98.31 221 ARG A C 1
ATOM 1719 O O . ARG A 1 221 ? 0.979 30.516 -4.219 1 98.31 221 ARG A O 1
ATOM 1726 N N . GLN A 1 222 ? -0.2 32.375 -3.824 1 98.12 222 GLN A N 1
ATOM 1727 C CA . GLN A 1 222 ? 0.075 32.938 -5.145 1 98.12 222 GLN A CA 1
ATOM 1728 C C . GLN A 1 222 ? 1.564 33.219 -5.324 1 98.12 222 GLN A C 1
ATOM 1730 O O . GLN A 1 222 ? 2.135 32.906 -6.375 1 98.12 222 GLN A O 1
ATOM 1735 N N . GLU A 1 223 ? 2.154 33.812 -4.32 1 98.56 223 GLU A N 1
ATOM 1736 C CA . GLU A 1 223 ? 3.574 34.156 -4.379 1 98.56 223 GLU A CA 1
ATOM 1737 C C . GLU A 1 223 ? 4.43 32.906 -4.551 1 98.56 223 GLU A C 1
ATOM 1739 O O . GLU A 1 223 ? 5.316 32.875 -5.402 1 98.56 223 GLU A O 1
ATOM 1744 N N . VAL A 1 224 ? 4.156 31.875 -3.764 1 98.62 224 VAL A N 1
ATOM 1745 C CA . VAL A 1 224 ? 4.934 30.641 -3.812 1 98.62 224 VAL A CA 1
ATOM 1746 C C . VAL A 1 224 ? 4.727 29.953 -5.16 1 98.62 224 VAL A C 1
ATOM 1748 O O . VAL A 1 224 ? 5.68 29.453 -5.762 1 98.62 224 VAL A O 1
ATOM 1751 N N . TYR A 1 225 ? 3.469 29.906 -5.668 1 98.38 225 TYR A N 1
ATOM 1752 C CA . TYR A 1 225 ? 3.203 29.328 -6.984 1 98.38 225 TYR A CA 1
ATOM 1753 C C . TYR A 1 225 ? 4.02 30.031 -8.055 1 98.38 225 TYR A C 1
ATOM 1755 O O . TYR A 1 225 ? 4.641 29.391 -8.906 1 98.38 225 TYR A O 1
ATOM 1763 N N . ASN A 1 226 ? 4.047 31.391 -7.977 1 98.38 226 ASN A N 1
ATOM 1764 C CA . ASN A 1 226 ? 4.777 32.188 -8.961 1 98.38 226 ASN A CA 1
ATOM 1765 C C . ASN A 1 226 ? 6.277 31.906 -8.898 1 98.38 226 ASN A C 1
ATOM 1767 O O . ASN A 1 226 ? 6.949 31.859 -9.93 1 98.38 226 ASN A O 1
ATOM 1771 N N . ILE A 1 227 ? 6.789 31.797 -7.723 1 98.5 227 ILE A N 1
ATOM 1772 C CA . ILE A 1 227 ? 8.203 31.484 -7.555 1 98.5 227 ILE A CA 1
ATOM 1773 C C . ILE A 1 227 ? 8.508 30.109 -8.156 1 98.5 227 ILE A C 1
ATOM 1775 O O . ILE A 1 227 ? 9.508 29.953 -8.859 1 98.5 227 ILE A O 1
ATOM 1779 N N . CYS A 1 228 ? 7.633 29.125 -7.91 1 98.19 228 CYS A N 1
ATOM 1780 C CA . CYS A 1 228 ? 7.832 27.797 -8.461 1 98.19 228 CYS A CA 1
ATOM 1781 C C . CYS A 1 228 ? 7.77 27.812 -9.984 1 98.19 228 CYS A C 1
ATOM 1783 O O . CYS A 1 228 ? 8.5 27.078 -10.656 1 98.19 228 CYS A O 1
ATOM 1785 N N . ARG A 1 229 ? 6.934 28.656 -10.547 1 96.88 229 ARG A N 1
ATOM 1786 C CA . ARG A 1 229 ? 6.875 28.828 -11.992 1 96.88 229 ARG A CA 1
ATOM 1787 C C . ARG A 1 229 ? 8.18 29.406 -12.531 1 96.88 229 ARG A C 1
ATOM 1789 O O . ARG A 1 229 ? 8.734 28.906 -13.5 1 96.88 229 ARG A O 1
ATOM 1796 N N . LYS A 1 230 ? 8.625 30.438 -11.875 1 97.06 230 LYS A N 1
ATOM 1797 C CA . LYS A 1 230 ? 9.844 31.125 -12.281 1 97.06 230 LYS A CA 1
ATOM 1798 C C . LYS A 1 230 ? 11.039 30.172 -12.305 1 97.06 230 LYS A C 1
ATOM 1800 O O . LYS A 1 230 ? 11.867 30.219 -13.219 1 97.06 230 LYS A O 1
ATOM 1805 N N . TYR A 1 231 ? 11.086 29.312 -11.344 1 96.94 231 TYR A N 1
ATOM 1806 C CA . TYR A 1 231 ? 12.258 28.453 -11.203 1 96.94 231 TYR A CA 1
ATOM 1807 C C . TYR A 1 231 ? 11.969 27.031 -11.688 1 96.94 231 TYR A C 1
ATOM 1809 O O . TYR A 1 231 ? 12.719 26.109 -11.398 1 96.94 231 TYR A O 1
ATOM 1817 N N . GLU A 1 232 ? 10.836 26.797 -12.336 1 96.38 232 GLU A N 1
ATOM 1818 C CA . GLU A 1 232 ? 10.445 25.547 -13 1 96.38 232 GLU A CA 1
ATOM 1819 C C . GLU A 1 232 ? 10.422 24.391 -12.008 1 96.38 232 GLU A C 1
ATOM 1821 O O . GLU A 1 232 ? 10.984 23.328 -12.273 1 96.38 232 GLU A O 1
ATOM 1826 N N . MET A 1 233 ? 9.758 24.609 -10.914 1 97.94 233 MET A N 1
ATOM 1827 C CA . MET A 1 233 ? 9.641 23.578 -9.883 1 97.94 233 MET A CA 1
ATOM 1828 C C . MET A 1 233 ? 8.25 22.953 -9.898 1 97.94 233 MET A C 1
ATOM 1830 O O . MET A 1 233 ? 7.258 23.641 -10.117 1 97.94 233 MET A O 1
ATOM 1834 N N . LEU A 1 234 ? 8.172 21.625 -9.711 1 98.19 234 LEU A N 1
ATOM 1835 C CA . LEU A 1 234 ? 6.906 20.984 -9.367 1 98.19 234 LEU A CA 1
ATOM 1836 C C . LEU A 1 234 ? 6.535 21.25 -7.914 1 98.19 234 LEU A C 1
ATOM 1838 O O . LEU A 1 234 ? 7.398 21.578 -7.102 1 98.19 234 LEU A O 1
ATOM 1842 N N . ILE A 1 235 ? 5.277 21.219 -7.652 1 98.69 235 ILE A N 1
ATOM 1843 C CA . ILE A 1 235 ? 4.773 21.422 -6.301 1 98.69 235 ILE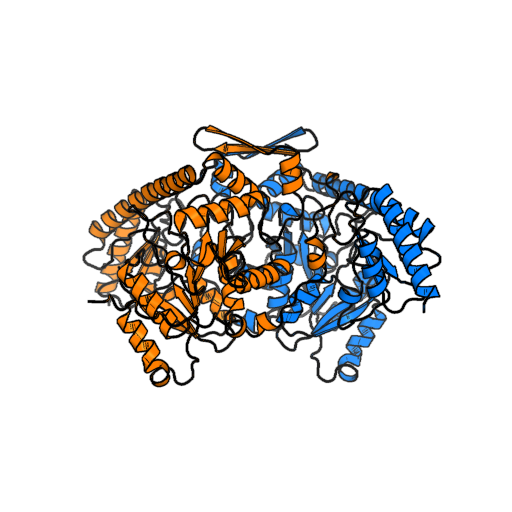 A CA 1
ATOM 1844 C C . ILE A 1 235 ? 4.031 20.172 -5.832 1 98.69 235 ILE A C 1
ATOM 1846 O O . ILE A 1 235 ? 3.07 19.734 -6.469 1 98.69 235 ILE A O 1
ATOM 1850 N N . MET A 1 236 ? 4.488 19.547 -4.82 1 98.81 236 MET A N 1
ATOM 1851 C CA . MET A 1 236 ? 3.744 18.516 -4.113 1 98.81 236 MET A CA 1
ATOM 1852 C C . MET A 1 236 ? 2.906 19.109 -2.99 1 98.81 236 MET A C 1
ATOM 1854 O O . MET A 1 236 ? 3.436 19.469 -1.936 1 98.81 236 MET A O 1
ATOM 1858 N N . GLU A 1 237 ? 1.655 19.25 -3.252 1 98.81 237 GLU A N 1
ATOM 1859 C CA . GLU A 1 237 ? 0.674 19.812 -2.33 1 98.81 237 GLU A CA 1
ATOM 1860 C C . GLU A 1 237 ? 0.038 18.734 -1.468 1 98.81 237 GLU A C 1
ATOM 1862 O O . GLU A 1 237 ? -0.913 18.062 -1.893 1 98.81 237 GLU A O 1
ATOM 1867 N N . ASP A 1 238 ? 0.57 18.5 -0.268 1 98.5 238 ASP A N 1
ATOM 1868 C CA . ASP A 1 238 ? 0.057 17.547 0.699 1 98.5 238 ASP A CA 1
ATOM 1869 C C . ASP A 1 238 ? -1.012 18.172 1.59 1 98.5 238 ASP A C 1
ATOM 1871 O O . ASP A 1 238 ? -0.692 18.797 2.596 1 98.5 238 ASP A O 1
ATOM 1875 N N . ASP A 1 239 ? -2.26 17.922 1.287 1 97.81 239 ASP A N 1
ATOM 1876 C CA . ASP A 1 239 ? -3.277 18.75 1.922 1 97.81 239 ASP A CA 1
ATOM 1877 C C . ASP A 1 239 ? -4.301 17.891 2.666 1 97.81 239 ASP A C 1
ATOM 1879 O O . ASP A 1 239 ? -5.508 18.031 2.445 1 97.81 239 ASP A O 1
ATOM 1883 N N . ALA A 1 240 ? -3.842 17.156 3.67 1 97.12 240 ALA A N 1
ATOM 1884 C CA . ALA A 1 240 ? -4.641 16.219 4.441 1 97.12 240 ALA A CA 1
ATOM 1885 C C . ALA A 1 240 ? -5.707 16.938 5.262 1 97.12 240 ALA A C 1
ATOM 1887 O O . ALA A 1 240 ? -6.738 16.344 5.602 1 97.12 240 ALA A O 1
ATOM 1888 N N . TYR A 1 241 ? -5.551 18.25 5.535 1 97.38 241 TYR A N 1
ATOM 1889 C CA . TYR A 1 241 ? -6.43 18.953 6.465 1 97.38 241 TYR A CA 1
ATOM 1890 C C . TYR A 1 241 ? -7.285 19.984 5.734 1 97.38 241 TYR A C 1
ATOM 1892 O O . TYR A 1 241 ? -7.984 20.781 6.367 1 97.38 241 TYR A O 1
ATOM 1900 N N . TYR A 1 242 ? -7.297 19.953 4.426 1 98.06 242 TYR A N 1
ATOM 1901 C CA . TYR A 1 242 ? -7.961 20.953 3.604 1 98.06 242 TYR A CA 1
ATOM 1902 C C . TYR A 1 242 ? -9.43 21.094 3.99 1 98.06 242 TYR A C 1
ATOM 1904 O O . TYR A 1 242 ? -9.906 22.188 4.281 1 98.06 242 TYR A O 1
ATOM 1912 N N . PHE A 1 243 ? -10.102 20 4.152 1 97.69 243 PHE A N 1
ATOM 1913 C CA . PHE A 1 243 ? -11.555 20.016 4.34 1 97.69 243 PHE A CA 1
ATOM 1914 C C . PHE A 1 243 ? -11.906 20.297 5.793 1 97.69 243 PHE A C 1
ATOM 1916 O O . PHE A 1 243 ? -13.078 20.531 6.121 1 97.69 243 PHE A O 1
ATOM 1923 N N . THR A 1 244 ? -10.922 20.312 6.633 1 96.31 244 THR A N 1
ATOM 1924 C CA . THR A 1 244 ? -11.188 20.516 8.055 1 96.31 244 THR A CA 1
ATOM 1925 C C . THR A 1 244 ? -10.695 21.891 8.5 1 96.31 244 THR A C 1
ATOM 1927 O O . THR A 1 244 ? -10.453 22.109 9.688 1 96.31 244 THR A O 1
ATOM 1930 N N . HIS A 1 245 ? -10.445 22.766 7.539 1 97.88 245 HIS A N 1
ATOM 1931 C CA . HIS A 1 245 ? -10.164 24.156 7.887 1 97.88 245 HIS A CA 1
ATOM 1932 C C . HIS A 1 245 ? -11.266 24.734 8.766 1 97.88 245 HIS A C 1
ATOM 1934 O O . HIS A 1 245 ? -12.445 24.484 8.531 1 97.88 245 HIS A O 1
ATOM 1940 N N . PHE A 1 246 ? -10.938 25.578 9.734 1 97.38 246 PHE A N 1
ATOM 1941 C CA . PHE A 1 246 ? -11.875 26 10.773 1 97.38 246 PHE A CA 1
ATOM 1942 C C . PHE A 1 246 ? -12.812 27.078 10.242 1 97.38 246 PHE A C 1
ATOM 1944 O O . PHE A 1 246 ? -13.852 27.359 10.852 1 97.38 246 PHE A O 1
ATOM 1951 N N . THR A 1 247 ? -12.367 27.703 9.18 1 94.69 247 THR A N 1
ATOM 1952 C CA . THR A 1 247 ? -13.195 28.766 8.641 1 94.69 247 THR A CA 1
ATOM 1953 C C . THR A 1 247 ? -13.672 28.438 7.234 1 94.69 247 THR A C 1
ATOM 1955 O O . THR A 1 247 ? -13.133 27.531 6.586 1 94.69 247 THR A O 1
ATOM 1958 N N . ARG A 1 248 ? -14.758 29.047 6.816 1 94.31 248 ARG A N 1
ATOM 1959 C CA . ARG A 1 248 ? -15.312 28.969 5.469 1 94.31 248 ARG A CA 1
ATOM 1960 C C . ARG A 1 248 ? -15.391 30.344 4.824 1 94.31 248 ARG A C 1
ATOM 1962 O O . ARG A 1 248 ? -15.547 31.359 5.516 1 94.31 248 ARG A O 1
ATOM 1969 N N . PRO A 1 249 ? -15.445 30.531 3.496 1 95.25 249 PRO A N 1
ATOM 1970 C CA . PRO A 1 249 ? -15.211 29.406 2.576 1 95.25 249 PRO A CA 1
ATOM 1971 C C . PRO A 1 249 ? -13.805 28.828 2.688 1 95.25 249 PRO A C 1
ATOM 1973 O O . PRO A 1 249 ? -12.906 29.484 3.217 1 95.25 249 PRO A O 1
ATOM 1976 N N . LEU A 1 250 ? -13.578 27.609 2.229 1 96.31 250 LEU A N 1
ATOM 1977 C CA . LEU A 1 250 ? -12.25 27 2.176 1 96.31 250 LEU A CA 1
ATOM 1978 C C . LEU A 1 250 ? -11.305 27.828 1.329 1 96.31 250 LEU A C 1
ATOM 1980 O O . LEU A 1 250 ? -11.719 28.453 0.345 1 96.31 250 LEU A O 1
ATOM 1984 N N . PRO A 1 251 ? -10.016 27.891 1.729 1 95.56 251 PRO A N 1
ATOM 1985 C CA . PRO A 1 251 ? -9.062 28.641 0.913 1 95.56 251 PRO A CA 1
ATOM 1986 C C . PRO A 1 251 ? -8.805 27.984 -0.444 1 95.56 251 PRO A C 1
ATOM 1988 O O . PRO A 1 251 ? -8.977 26.781 -0.592 1 95.56 251 PRO A O 1
ATOM 1991 N N . PRO A 1 252 ? -8.438 28.828 -1.418 1 96.06 252 PRO A N 1
ATOM 1992 C CA . PRO A 1 252 ? -8.047 28.203 -2.682 1 96.06 252 PRO A CA 1
ATOM 1993 C C . PRO A 1 252 ? -6.84 27.281 -2.531 1 96.06 252 PRO A C 1
ATOM 1995 O O . PRO A 1 252 ? -5.918 27.578 -1.767 1 96.06 252 PRO A O 1
ATOM 1998 N N . SER A 1 253 ? -6.926 26.172 -3.23 1 97.94 253 SER A N 1
ATOM 1999 C CA . SER A 1 253 ? -5.781 25.266 -3.24 1 97.94 253 SER A CA 1
ATOM 2000 C C . SER A 1 253 ? -4.719 25.734 -4.23 1 97.94 253 SER A C 1
ATOM 2002 O O . SER A 1 253 ? -4.984 26.578 -5.086 1 97.94 253 SER A O 1
ATOM 2004 N N . LEU A 1 254 ? -3.455 25.25 -4.078 1 98.44 254 LEU A N 1
ATOM 2005 C CA . LEU A 1 254 ? -2.451 25.469 -5.113 1 98.44 254 LEU A CA 1
ATOM 2006 C C . LEU A 1 254 ? -2.877 24.844 -6.434 1 98.44 254 LEU A C 1
ATOM 2008 O O . LEU A 1 254 ? -2.586 25.375 -7.504 1 98.44 254 LEU A O 1
ATOM 2012 N N . LEU A 1 255 ? -3.572 23.688 -6.34 1 98.06 255 LEU A N 1
ATOM 2013 C CA . LEU A 1 255 ? -4.102 23.031 -7.531 1 98.06 255 LEU A CA 1
ATOM 2014 C C . LEU A 1 255 ? -5.039 23.953 -8.289 1 98.06 255 LEU A C 1
ATOM 2016 O O . LEU A 1 255 ? -5.031 23.984 -9.523 1 98.06 255 LEU A O 1
ATOM 2020 N N . SER A 1 256 ? -5.859 24.719 -7.586 1 97 256 SER A N 1
ATOM 2021 C CA . SER A 1 256 ? -6.805 25.625 -8.219 1 97 256 SER A CA 1
ATOM 2022 C C . SER A 1 256 ? -6.078 26.75 -8.961 1 97 256 SER A C 1
ATOM 2024 O O . SER A 1 256 ? -6.633 27.359 -9.883 1 97 256 SER A O 1
ATOM 2026 N N . LEU A 1 257 ? -4.809 27.078 -8.594 1 96.38 257 LEU A N 1
ATOM 2027 C CA . LEU A 1 257 ? -4.012 28.141 -9.203 1 96.38 257 LEU A CA 1
ATOM 2028 C C . LEU A 1 257 ? -3.207 27.609 -10.383 1 96.38 257 LEU A C 1
ATOM 2030 O O . LEU A 1 257 ? -2.6 28.391 -11.125 1 96.38 257 LEU A O 1
ATOM 2034 N N . ASP A 1 258 ? -3.213 26.328 -10.625 1 95.06 258 ASP A N 1
ATOM 2035 C CA . ASP A 1 258 ? -2.217 25.672 -11.469 1 95.06 258 ASP A CA 1
ATOM 2036 C C . ASP A 1 258 ? -2.592 25.766 -12.945 1 95.06 258 ASP A C 1
ATOM 2038 O O . ASP A 1 258 ? -3.223 24.875 -13.492 1 95.06 258 ASP A O 1
ATOM 2042 N N . VAL A 1 259 ? -2.002 26.719 -13.562 1 91.12 259 VAL A N 1
ATOM 2043 C CA . VAL A 1 259 ? -2.312 26.953 -14.969 1 91.12 259 VAL A CA 1
ATOM 2044 C C . VAL A 1 259 ? -1.359 26.141 -15.852 1 91.12 259 VAL A C 1
ATOM 2046 O O . VAL A 1 259 ? -1.644 25.906 -17.031 1 91.12 259 VAL A O 1
ATOM 2049 N N . ASP A 1 260 ? -0.229 25.672 -15.32 1 90.31 260 ASP A N 1
ATOM 2050 C CA . ASP A 1 260 ? 0.821 25.047 -16.125 1 90.31 260 ASP A CA 1
ATOM 2051 C C . ASP A 1 260 ? 0.783 23.531 -16 1 90.31 260 ASP A C 1
ATOM 2053 O O . ASP A 1 260 ? 1.371 22.828 -16.828 1 90.31 260 ASP A O 1
ATOM 2057 N N . GLY A 1 261 ? 0.178 23.047 -14.945 1 93.12 261 GLY A N 1
ATOM 2058 C CA . GLY A 1 261 ? 0.245 21.625 -14.656 1 93.12 261 GLY A CA 1
ATOM 2059 C C . GLY A 1 261 ? 1.471 21.234 -13.852 1 93.12 261 GLY A C 1
ATOM 2060 O O . GLY A 1 261 ? 2.18 20.297 -14.203 1 93.12 261 GLY A O 1
ATOM 2061 N N . ARG A 1 262 ? 1.736 22.031 -12.758 1 95.62 262 ARG A N 1
ATOM 2062 C CA . ARG A 1 262 ? 2.941 21.75 -11.977 1 95.62 262 ARG A CA 1
ATOM 2063 C C . ARG A 1 262 ? 2.592 21.203 -10.602 1 95.62 262 ARG A C 1
ATOM 2065 O O . ARG A 1 262 ? 3.469 20.719 -9.875 1 95.62 262 ARG A O 1
ATOM 2072 N N . VAL A 1 263 ? 1.278 21.109 -10.281 1 98 263 VAL A N 1
ATOM 2073 C CA . VAL A 1 263 ? 0.871 20.734 -8.93 1 98 263 VAL A CA 1
ATOM 2074 C C . VAL A 1 263 ? 0.503 19.25 -8.906 1 98 263 VAL A C 1
ATOM 2076 O O . VAL A 1 263 ? -0.26 18.781 -9.75 1 98 263 VAL A O 1
ATOM 2079 N N . ILE A 1 264 ? 1.087 18.484 -8.039 1 98.56 264 ILE A N 1
ATOM 2080 C CA . ILE A 1 264 ? 0.688 17.141 -7.617 1 98.56 264 ILE A CA 1
ATOM 2081 C C . ILE A 1 264 ? 0.04 17.219 -6.234 1 98.56 264 ILE A C 1
ATOM 2083 O O . ILE A 1 264 ? 0.723 17.438 -5.23 1 98.56 264 ILE A O 1
ATOM 2087 N N . ARG A 1 265 ? -1.231 17.016 -6.203 1 98.81 265 ARG A N 1
ATOM 2088 C CA . ARG A 1 265 ? -1.955 17.188 -4.945 1 98.81 265 ARG A CA 1
ATOM 2089 C C . ARG A 1 265 ? -2.303 15.828 -4.336 1 98.81 265 ARG A C 1
ATOM 2091 O O . ARG A 1 265 ? -2.736 14.922 -5.039 1 98.81 265 ARG A O 1
ATOM 2098 N N . PHE A 1 266 ? -2.104 15.734 -3.047 1 98.81 266 PHE A N 1
ATOM 2099 C CA . PHE A 1 266 ? -2.406 14.531 -2.283 1 98.81 266 PHE A CA 1
ATOM 2100 C C . PHE A 1 266 ? -3.551 14.781 -1.309 1 98.81 266 PHE A C 1
ATOM 2102 O O . PHE A 1 266 ? -3.449 15.641 -0.433 1 98.81 266 PHE A O 1
ATOM 2109 N N . ASP A 1 267 ? -4.605 14.062 -1.519 1 98.56 267 ASP A N 1
ATOM 2110 C CA . ASP A 1 267 ? -5.758 14.086 -0.62 1 98.56 267 ASP A CA 1
ATOM 2111 C C . ASP A 1 267 ? -5.922 12.758 0.106 1 98.56 267 ASP A C 1
ATOM 2113 O O . ASP A 1 267 ? -5.434 11.727 -0.36 1 98.56 267 ASP A O 1
ATOM 2117 N N . THR A 1 268 ? -6.547 12.797 1.27 1 98.06 268 THR A N 1
ATOM 2118 C CA . THR A 1 268 ? -6.801 11.586 2.043 1 98.06 268 THR A CA 1
ATOM 2119 C C . THR A 1 268 ? -8.172 11.641 2.705 1 98.06 268 THR A C 1
ATOM 2121 O O . THR A 1 268 ? -8.703 12.727 2.953 1 98.06 268 THR A O 1
ATOM 2124 N N . PHE A 1 269 ? -8.766 10.539 2.975 1 98.38 269 PHE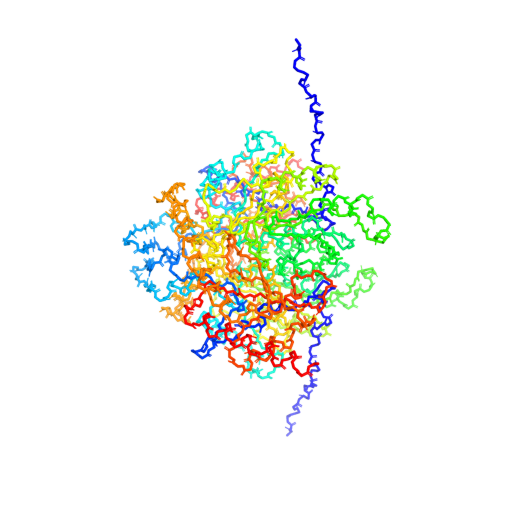 A N 1
ATOM 2125 C CA . PHE A 1 269 ? -10.016 10.461 3.717 1 98.38 269 PHE A CA 1
ATOM 2126 C C . PHE A 1 269 ? -9.75 10.258 5.203 1 98.38 269 PHE A C 1
ATOM 2128 O O . PHE A 1 269 ? -10.688 10.195 6 1 98.38 269 PHE A O 1
ATOM 2135 N N . SER A 1 270 ? -8.523 10.227 5.594 1 97.19 270 SER A N 1
ATOM 2136 C CA . SER A 1 270 ? -8.117 9.875 6.949 1 97.19 270 SER A CA 1
ATOM 2137 C C . SER A 1 270 ? -8.578 10.922 7.953 1 97.19 270 SER A C 1
ATOM 2139 O O . SER A 1 270 ? -8.82 10.609 9.125 1 97.19 270 SER A O 1
ATOM 2141 N N . LYS A 1 271 ? -8.672 12.188 7.492 1 96.06 271 LYS A N 1
ATOM 2142 C CA . LYS A 1 271 ? -8.938 13.273 8.43 1 96.06 271 LYS A CA 1
ATOM 2143 C C . LYS A 1 271 ? -10.375 13.773 8.305 1 96.06 271 LYS A C 1
ATOM 2145 O O . LYS A 1 271 ? -10.797 14.656 9.047 1 96.06 271 LYS A O 1
ATOM 2150 N N . ILE A 1 272 ? -11.07 13.188 7.41 1 95.94 272 ILE A N 1
ATOM 2151 C CA . ILE A 1 272 ? -12.43 13.648 7.168 1 95.94 272 ILE A CA 1
ATOM 2152 C C . ILE A 1 272 ? -13.414 12.516 7.426 1 95.94 272 ILE A C 1
ATOM 2154 O O . ILE A 1 272 ? -14.555 12.75 7.844 1 95.94 272 ILE A O 1
ATOM 2158 N N . LEU A 1 273 ? -13.016 11.266 7.145 1 97 273 LEU A N 1
ATOM 2159 C CA . LEU A 1 273 ? -13.859 10.094 7.34 1 97 273 LEU A CA 1
ATOM 2160 C C . LEU A 1 273 ? -13.266 9.164 8.391 1 97 273 LEU A C 1
ATOM 2162 O O . LEU A 1 273 ? -13.758 9.094 9.516 1 97 273 LEU A O 1
ATOM 2166 N N . ALA A 1 274 ? -12.148 8.508 8.008 1 97.56 274 ALA A N 1
ATOM 2167 C CA . ALA A 1 274 ? -11.57 7.496 8.891 1 97.56 274 ALA A CA 1
ATOM 2168 C C . ALA A 1 274 ? -10.172 7.098 8.422 1 97.56 274 ALA A C 1
ATOM 2170 O O . ALA A 1 274 ? -9.992 6.645 7.293 1 97.56 274 ALA A O 1
ATOM 2171 N N . PRO A 1 275 ? -9.188 7.246 9.344 1 97.38 275 PRO A N 1
ATOM 2172 C CA . PRO A 1 275 ? -7.832 6.852 8.953 1 97.38 275 PRO A CA 1
ATOM 2173 C C . PRO A 1 275 ? -7.703 5.352 8.711 1 97.38 275 PRO A C 1
ATOM 2175 O O . PRO A 1 275 ? -6.879 4.922 7.895 1 97.38 275 PRO A O 1
ATOM 2178 N N . GLY A 1 276 ? -8.523 4.531 9.305 1 97.81 276 GLY A N 1
ATOM 2179 C CA . GLY A 1 276 ? -8.43 3.084 9.18 1 97.81 276 GLY A CA 1
ATOM 2180 C C . GLY A 1 276 ? -8.812 2.576 7.801 1 97.81 276 GLY A C 1
ATOM 2181 O O . GLY A 1 276 ? -8.445 1.462 7.422 1 97.81 276 GLY A O 1
ATOM 2182 N N . ILE A 1 277 ? -9.547 3.322 7.055 1 97.31 277 ILE A N 1
ATOM 2183 C CA . ILE A 1 277 ? -10.008 2.92 5.73 1 97.31 277 ILE A CA 1
ATOM 2184 C C . ILE A 1 277 ? -8.836 2.953 4.75 1 97.31 277 ILE A C 1
ATOM 2186 O O . ILE A 1 277 ? -8.859 2.262 3.727 1 97.31 277 ILE A O 1
ATOM 2190 N N . ARG A 1 278 ? -7.777 3.721 5.035 1 98 278 ARG A N 1
ATOM 2191 C CA . ARG A 1 278 ? -6.535 3.812 4.27 1 98 278 ARG A CA 1
ATOM 2192 C C . ARG A 1 278 ? -6.816 4.117 2.803 1 98 278 ARG A C 1
ATOM 2194 O O . ARG A 1 278 ? -6.32 3.424 1.914 1 98 278 ARG A O 1
ATOM 2201 N N . LEU A 1 279 ? -7.535 5.176 2.559 1 98.69 279 LEU A N 1
ATOM 2202 C CA . LEU A 1 279 ? -7.867 5.586 1.199 1 98.69 279 LEU A CA 1
ATOM 2203 C C . LEU A 1 279 ? -7.562 7.066 0.988 1 98.69 279 LEU A C 1
ATOM 2205 O O . LEU A 1 279 ? -7.832 7.891 1.864 1 98.69 279 LEU A O 1
ATOM 2209 N N . GLY A 1 280 ? -6.977 7.406 -0.054 1 98.75 280 GLY A N 1
ATOM 2210 C CA . GLY A 1 280 ? -6.73 8.75 -0.555 1 98.75 280 GLY A CA 1
ATOM 2211 C C . GLY A 1 280 ? -6.785 8.844 -2.068 1 98.75 280 GLY A C 1
ATOM 2212 O O . GLY A 1 280 ? -7.285 7.93 -2.732 1 98.75 280 GLY A O 1
ATOM 2213 N N . TYR A 1 281 ? -6.383 9.914 -2.625 1 98.81 281 TYR A N 1
ATOM 2214 C CA . TYR A 1 281 ? -6.301 10.062 -4.074 1 98.81 281 TYR A CA 1
ATOM 2215 C C . TYR A 1 281 ? -5.332 11.18 -4.445 1 98.81 281 TYR A C 1
ATOM 2217 O O . TYR A 1 281 ? -5.016 12.039 -3.623 1 98.81 281 TYR A O 1
ATOM 2225 N N . VAL A 1 282 ? -4.832 11.078 -5.621 1 98.81 282 VAL A N 1
ATOM 2226 C CA . VAL A 1 282 ? -3.859 12.023 -6.16 1 98.81 282 VAL A CA 1
ATOM 2227 C C . VAL A 1 282 ? -4.426 12.703 -7.406 1 98.81 282 VAL A C 1
ATOM 2229 O O . VAL A 1 282 ? -4.973 12.031 -8.289 1 98.81 282 VAL A O 1
ATOM 2232 N N . SER A 1 283 ? -4.41 13.984 -7.426 1 98.19 283 SER A N 1
ATOM 2233 C CA . SER A 1 283 ? -4.691 14.789 -8.609 1 98.19 283 SER A CA 1
ATOM 2234 C C . SER A 1 283 ? -3.412 15.398 -9.172 1 98.19 283 SER A C 1
ATOM 2236 O O . SER A 1 283 ? -2.744 16.188 -8.5 1 98.19 283 SER A O 1
ATOM 2238 N N . ALA A 1 284 ? -3.027 15.047 -10.352 1 97.5 284 ALA A N 1
ATOM 2239 C CA . ALA A 1 284 ? -1.76 15.461 -10.953 1 97.5 284 ALA A CA 1
ATOM 2240 C C . ALA A 1 284 ? -1.818 15.383 -12.477 1 97.5 284 ALA A C 1
ATOM 2242 O O . ALA A 1 284 ? -2.777 14.852 -13.039 1 97.5 284 ALA A O 1
ATOM 2243 N N . PRO A 1 285 ? -0.81 16 -13.148 1 94.38 285 PRO A N 1
ATOM 2244 C CA . PRO A 1 285 ? -0.749 15.836 -14.602 1 94.38 285 PRO A CA 1
ATOM 2245 C C . PRO A 1 285 ? -0.686 14.367 -15.031 1 94.38 285 PRO A C 1
ATOM 2247 O O . PRO A 1 285 ? -0.04 13.555 -14.367 1 94.38 285 PRO A O 1
ATOM 2250 N N . LYS A 1 286 ? -1.262 14.031 -16.125 1 93.88 286 LYS A N 1
ATOM 2251 C CA . LYS A 1 286 ? -1.458 12.664 -16.609 1 93.88 286 LYS A CA 1
ATOM 2252 C C . LYS A 1 286 ? -0.137 11.906 -16.641 1 93.88 286 LYS A C 1
ATOM 2254 O O . LYS A 1 286 ? -0.075 10.742 -16.25 1 93.88 286 LYS A O 1
ATOM 2259 N N . PRO A 1 287 ? 1.006 12.5 -17.094 1 93.5 287 PRO A N 1
ATOM 2260 C CA . PRO A 1 287 ? 2.256 11.734 -17.125 1 93.5 287 PRO A CA 1
ATOM 2261 C C . PRO A 1 287 ? 2.688 11.258 -15.734 1 93.5 287 PRO A C 1
ATOM 2263 O O . PRO A 1 287 ? 3.221 10.156 -15.594 1 93.5 287 PRO A O 1
ATOM 2266 N N . VAL A 1 288 ? 2.432 12.07 -14.719 1 96.44 288 VAL A N 1
ATOM 2267 C CA . VAL A 1 288 ? 2.764 11.688 -13.344 1 96.44 288 VAL A CA 1
ATOM 2268 C C . VAL A 1 288 ? 1.825 10.578 -12.875 1 96.44 288 VAL A C 1
ATOM 2270 O O . VAL A 1 288 ? 2.266 9.602 -12.266 1 96.44 288 VAL A O 1
ATOM 2273 N N . ILE A 1 289 ? 0.539 10.727 -13.211 1 96.81 289 ILE A N 1
ATOM 2274 C CA . ILE A 1 289 ? -0.47 9.758 -12.805 1 96.81 289 ILE A CA 1
ATOM 2275 C C . ILE A 1 289 ? -0.187 8.406 -13.469 1 96.81 289 ILE A C 1
ATOM 2277 O O . ILE A 1 289 ? -0.301 7.359 -12.828 1 96.81 289 ILE A O 1
ATOM 2281 N N . GLU A 1 290 ? 0.184 8.414 -14.719 1 94.25 290 GLU A N 1
ATOM 2282 C CA . GLU A 1 290 ? 0.481 7.184 -15.438 1 94.25 290 GLU A CA 1
ATOM 2283 C C . GLU A 1 290 ? 1.685 6.469 -14.836 1 94.25 290 GLU A C 1
ATOM 2285 O O . GLU A 1 290 ? 1.68 5.242 -14.703 1 94.25 290 GLU A O 1
ATOM 2290 N N . LEU A 1 291 ? 2.68 7.211 -14.484 1 96.25 291 LEU A N 1
ATOM 2291 C CA . LEU A 1 291 ? 3.85 6.613 -13.852 1 96.25 291 LEU A CA 1
ATOM 2292 C C . LEU A 1 291 ? 3.504 6.078 -12.469 1 96.25 291 LEU A C 1
ATOM 2294 O O . LEU A 1 291 ? 3.949 4.992 -12.086 1 96.25 291 LEU A O 1
ATOM 2298 N N . LEU A 1 292 ? 2.686 6.844 -11.742 1 97.75 292 LEU A N 1
ATOM 2299 C CA . LEU A 1 292 ? 2.234 6.375 -10.438 1 97.75 292 LEU A CA 1
ATOM 2300 C C . LEU A 1 292 ? 1.443 5.078 -10.57 1 97.75 292 LEU A C 1
ATOM 2302 O O . LEU A 1 292 ? 1.597 4.164 -9.758 1 97.75 292 LEU A O 1
ATOM 2306 N N . ALA A 1 293 ? 0.611 5 -11.562 1 96.5 293 ALA A N 1
ATOM 2307 C CA . ALA A 1 293 ? -0.143 3.777 -11.828 1 96.5 293 ALA A CA 1
ATOM 2308 C C . ALA A 1 293 ? 0.794 2.604 -12.094 1 96.5 293 ALA A C 1
ATOM 2310 O O . ALA A 1 293 ? 0.565 1.494 -11.609 1 96.5 293 ALA A O 1
ATOM 2311 N N . THR A 1 294 ? 1.811 2.85 -12.859 1 95.12 294 THR A N 1
ATOM 2312 C CA . THR A 1 294 ? 2.799 1.817 -13.148 1 95.12 294 THR A CA 1
ATOM 2313 C C . THR A 1 294 ? 3.453 1.316 -11.867 1 95.12 294 THR A C 1
ATOM 2315 O O . THR A 1 294 ? 3.656 0.112 -11.695 1 95.12 294 THR A O 1
ATOM 2318 N N . VAL A 1 295 ? 3.732 2.207 -10.969 1 96.88 295 VAL A N 1
ATOM 2319 C CA . VAL A 1 295 ? 4.328 1.845 -9.688 1 96.88 295 VAL A CA 1
ATOM 2320 C C . VAL A 1 295 ? 3.34 1.014 -8.875 1 96.88 295 VAL A C 1
ATOM 2322 O O . VAL A 1 295 ? 3.711 -0.006 -8.289 1 96.88 295 VAL A O 1
ATOM 2325 N N . TYR A 1 296 ? 2.119 1.438 -8.852 1 96.81 296 TYR A N 1
ATOM 2326 C CA . TYR A 1 296 ? 1.104 0.708 -8.102 1 96.81 296 TYR A CA 1
ATOM 2327 C C . TYR A 1 296 ? 0.916 -0.697 -8.656 1 96.81 296 TYR A C 1
ATOM 2329 O O . TYR A 1 296 ? 0.74 -1.654 -7.902 1 96.81 296 TYR A O 1
ATOM 2337 N N . GLN A 1 297 ? 1.001 -0.863 -9.922 1 95.31 297 GLN A N 1
ATOM 2338 C CA . GLN A 1 297 ? 0.829 -2.164 -10.562 1 95.31 297 GLN A CA 1
ATOM 2339 C C . GLN A 1 297 ? 1.887 -3.154 -10.086 1 95.31 297 GLN A C 1
ATOM 2341 O O . GLN A 1 297 ? 1.683 -4.367 -10.156 1 95.31 297 GLN A O 1
ATOM 2346 N N . THR A 1 298 ? 2.969 -2.672 -9.547 1 95.62 298 THR A N 1
ATOM 2347 C CA . THR A 1 298 ? 4.043 -3.549 -9.102 1 95.62 298 THR A CA 1
ATOM 2348 C C . THR A 1 298 ? 4.223 -3.449 -7.586 1 95.62 298 THR A C 1
ATOM 2350 O O . THR A 1 298 ? 5.242 -3.883 -7.047 1 95.62 298 THR A O 1
ATOM 2353 N N . SER A 1 299 ? 3.338 -2.789 -6.906 1 96.69 299 SER A N 1
ATOM 2354 C CA . SER A 1 299 ? 3.393 -2.648 -5.453 1 96.69 299 SER A CA 1
ATOM 2355 C C . SER A 1 299 ? 2.066 -3.043 -4.812 1 96.69 299 SER A C 1
ATOM 2357 O O . SER A 1 299 ? 1.753 -4.23 -4.699 1 96.69 299 SER A O 1
ATOM 2359 N N . VAL A 1 300 ? 1.16 -2.08 -4.656 1 97.12 300 VAL A N 1
ATOM 2360 C CA . VAL A 1 300 ? -0.09 -2.408 -3.98 1 97.12 300 VAL A CA 1
ATOM 2361 C C . VAL A 1 300 ? -1.139 -2.832 -5.008 1 97.12 300 VAL A C 1
ATOM 2363 O O . VAL A 1 300 ? -2.223 -3.291 -4.645 1 97.12 300 VAL A O 1
ATOM 2366 N N . LEU A 1 301 ? -0.873 -2.756 -6.312 1 95.88 301 LEU A N 1
ATOM 2367 C CA . LEU A 1 301 ? -1.796 -3.023 -7.41 1 95.88 301 LEU A CA 1
ATOM 2368 C C . LEU A 1 301 ? -2.918 -1.991 -7.441 1 95.88 301 LEU A C 1
ATOM 2370 O O . LEU A 1 301 ? -3.021 -1.208 -8.383 1 95.88 301 LEU A O 1
ATOM 2374 N N . PHE A 1 302 ? -3.707 -1.919 -6.5 1 96.88 302 PHE A N 1
ATOM 2375 C CA . PHE A 1 302 ? -4.77 -0.964 -6.215 1 96.88 302 PHE A CA 1
ATOM 2376 C C . PHE A 1 302 ? -5.16 -1.013 -4.742 1 96.88 302 PHE A C 1
ATOM 2378 O O . PHE A 1 302 ? -4.883 -1.997 -4.055 1 96.88 302 PHE A O 1
ATOM 2385 N N . PRO A 1 303 ? -5.73 0.087 -4.219 1 98.06 303 PRO A N 1
ATOM 2386 C CA . PRO A 1 303 ? -6.172 0.044 -2.822 1 98.06 303 PRO A CA 1
ATOM 2387 C C . PRO A 1 303 ? -7.316 -0.939 -2.596 1 98.06 303 PRO A C 1
ATOM 2389 O O . PRO A 1 303 ? -8.023 -1.301 -3.543 1 98.06 303 PRO A O 1
ATOM 2392 N N . SER A 1 304 ? -7.504 -1.355 -1.352 1 98.5 304 SER A N 1
ATOM 2393 C CA . SER A 1 304 ? -8.586 -2.258 -0.971 1 98.5 304 SER A CA 1
ATOM 2394 C C . SER A 1 304 ? -9.906 -1.841 -1.614 1 98.5 304 SER A C 1
ATOM 2396 O O . SER A 1 304 ? -10.359 -0.712 -1.427 1 98.5 304 SER A O 1
ATOM 2398 N N . GLN A 1 305 ? -10.508 -2.756 -2.336 1 98.38 305 GLN A N 1
ATOM 2399 C CA . GLN A 1 305 ? -11.789 -2.451 -2.961 1 98.38 305 GLN A CA 1
ATOM 2400 C C . GLN A 1 305 ? -12.898 -2.359 -1.919 1 98.38 305 GLN A C 1
ATOM 2402 O O . GLN A 1 305 ? -13.922 -1.705 -2.148 1 98.38 305 GLN A O 1
ATOM 2407 N N . LEU A 1 306 ? -12.742 -3.045 -0.751 1 98.44 306 LEU A N 1
ATOM 2408 C CA . LEU A 1 306 ? -13.688 -2.869 0.342 1 98.44 306 LEU A CA 1
ATOM 2409 C C . LEU A 1 306 ? -13.695 -1.426 0.831 1 98.44 306 LEU A C 1
ATOM 2411 O O . LEU A 1 306 ? -14.758 -0.833 1.021 1 98.44 306 LEU A O 1
ATOM 2415 N N . SER A 1 307 ? -12.523 -0.867 1.035 1 98.69 307 SER A N 1
ATOM 2416 C CA . SER A 1 307 ? -12.43 0.538 1.418 1 98.69 307 SER A CA 1
ATOM 2417 C C . SER A 1 307 ? -13.062 1.44 0.363 1 98.69 307 SER A C 1
ATOM 2419 O O . SER A 1 307 ? -13.781 2.383 0.695 1 98.69 307 SER A O 1
ATOM 2421 N N . GLN A 1 308 ? -12.773 1.133 -0.887 1 98.81 308 GLN A N 1
ATOM 2422 C CA . GLN A 1 308 ? -13.258 1.969 -1.981 1 98.81 308 GLN A CA 1
ATOM 2423 C C . GLN A 1 308 ? -14.781 1.948 -2.061 1 98.81 308 GLN A C 1
ATOM 2425 O O . GLN A 1 308 ? -15.414 2.994 -2.217 1 98.81 308 GLN A O 1
ATOM 2430 N N . VAL A 1 309 ? -15.383 0.762 -1.949 1 98.75 309 VAL A N 1
ATOM 2431 C CA . VAL A 1 309 ? -16.828 0.67 -2.121 1 98.75 309 VAL A CA 1
ATOM 2432 C C . VAL A 1 309 ? -17.531 1.303 -0.922 1 98.75 309 VAL A C 1
ATOM 2434 O O . VAL A 1 309 ? -18.609 1.891 -1.064 1 98.75 309 VAL A O 1
ATOM 2437 N N . PHE A 1 310 ? -16.938 1.223 0.28 1 98.69 310 PHE A N 1
ATOM 2438 C CA . PHE A 1 310 ? -17.5 1.91 1.44 1 98.69 310 PHE A CA 1
ATOM 2439 C C . PHE A 1 310 ? -17.516 3.418 1.215 1 98.69 310 PHE A C 1
ATOM 2441 O O . PHE A 1 310 ? -18.547 4.062 1.419 1 98.69 310 PHE A O 1
ATOM 2448 N N . VAL A 1 311 ? -16.422 3.986 0.763 1 98.75 311 VAL A N 1
ATOM 2449 C CA . VAL A 1 311 ? -16.328 5.422 0.521 1 98.75 311 VAL A CA 1
ATOM 2450 C C . VAL A 1 311 ? -17.25 5.809 -0.636 1 98.75 311 VAL A C 1
ATOM 2452 O O . VAL A 1 311 ? -17.938 6.836 -0.582 1 98.75 311 VAL A O 1
ATOM 2455 N N . LEU A 1 312 ? -17.266 4.945 -1.689 1 98.81 312 LEU A N 1
ATOM 2456 C CA . LEU A 1 312 ? -18.172 5.18 -2.809 1 98.81 312 LEU A CA 1
ATOM 2457 C C . LEU A 1 312 ? -19.609 5.254 -2.33 1 98.81 312 LEU A C 1
ATOM 2459 O O . LEU A 1 312 ? -20.375 6.137 -2.748 1 98.81 312 LEU A O 1
ATOM 2463 N N . SER A 1 313 ? -20 4.312 -1.478 1 98.56 313 SER A N 1
ATOM 2464 C CA . SER A 1 313 ? -21.359 4.277 -0.95 1 98.56 313 SER A CA 1
ATOM 2465 C C . SER A 1 313 ? -21.672 5.551 -0.175 1 98.56 313 SER A C 1
ATOM 2467 O O . SER A 1 313 ? -22.766 6.109 -0.314 1 98.56 313 SER A O 1
ATOM 2469 N N . LEU A 1 314 ? -20.781 6.039 0.625 1 98.56 314 LEU A N 1
ATOM 2470 C CA . LEU A 1 314 ? -20.953 7.281 1.373 1 98.56 314 LEU A CA 1
ATOM 2471 C C . LEU A 1 314 ? -21.109 8.469 0.429 1 98.56 314 LEU A C 1
ATOM 2473 O O . LEU A 1 314 ? -22.016 9.289 0.595 1 98.56 314 LEU A O 1
ATOM 2477 N N . LEU A 1 315 ? -20.219 8.547 -0.545 1 98.5 315 LEU A N 1
ATOM 2478 C CA . LEU A 1 315 ? -20.203 9.688 -1.454 1 98.5 315 LEU A CA 1
ATOM 2479 C C . LEU A 1 315 ? -21.484 9.711 -2.305 1 98.5 315 LEU A C 1
ATOM 2481 O O . LEU A 1 315 ? -22.016 10.781 -2.594 1 98.5 315 LEU A O 1
ATOM 2485 N N . ARG A 1 316 ? -21.906 8.523 -2.744 1 98.19 316 ARG A N 1
ATOM 2486 C CA . ARG A 1 316 ? -23.141 8.453 -3.516 1 98.19 316 ARG A CA 1
ATOM 2487 C C . ARG A 1 316 ? -24.328 8.891 -2.676 1 98.19 316 ARG A C 1
ATOM 2489 O O . ARG A 1 316 ? -25.234 9.562 -3.174 1 98.19 316 ARG A O 1
ATOM 2496 N N . HIS A 1 317 ? -24.344 8.484 -1.46 1 98.06 317 HIS A N 1
ATOM 2497 C CA . HIS A 1 317 ? -25.438 8.828 -0.553 1 98.06 317 HIS A CA 1
ATOM 2498 C C . HIS A 1 317 ? -25.438 10.32 -0.233 1 98.06 317 HIS A C 1
ATOM 2500 O O . HIS A 1 317 ? -26.484 10.969 -0.266 1 98.06 317 HIS A O 1
ATOM 2506 N N . TRP A 1 318 ? -24.25 10.906 0.016 1 97.81 318 TRP A N 1
ATOM 2507 C CA . TRP A 1 318 ? -24.109 12.273 0.503 1 97.81 318 TRP A CA 1
ATOM 2508 C C . TRP A 1 318 ? -24.078 13.266 -0.655 1 97.81 318 TRP A C 1
ATOM 2510 O O . TRP A 1 318 ? -24.516 14.414 -0.51 1 97.81 318 TRP A O 1
ATOM 2520 N N . GLY A 1 319 ? -23.531 12.844 -1.81 1 97.81 319 GLY A N 1
ATOM 2521 C CA . GLY A 1 319 ? -23.156 13.797 -2.848 1 97.81 319 GLY A CA 1
ATOM 2522 C C . GLY A 1 319 ? -22.047 14.734 -2.426 1 97.81 319 GLY A C 1
ATOM 2523 O O . GLY A 1 319 ? -21.5 14.617 -1.322 1 97.81 319 GLY A O 1
ATOM 2524 N N . ASN A 1 320 ? -21.719 15.664 -3.314 1 97.69 320 ASN A N 1
ATOM 2525 C CA . ASN A 1 320 ? -20.656 16.625 -3.016 1 97.69 320 ASN A CA 1
ATOM 2526 C C . ASN A 1 320 ? -21 17.484 -1.804 1 97.69 320 ASN A C 1
ATOM 2528 O O . ASN A 1 320 ? -20.156 17.703 -0.935 1 97.69 320 ASN A O 1
ATOM 2532 N N . GLU A 1 321 ? -22.188 17.938 -1.747 1 97.69 321 GLU A N 1
ATOM 2533 C CA . GLU A 1 321 ? -22.594 18.828 -0.664 1 97.69 321 GLU A CA 1
ATOM 2534 C C . GLU A 1 321 ? -22.578 18.109 0.68 1 97.69 321 GLU A C 1
ATOM 2536 O O . GLU A 1 321 ? -22.156 18.672 1.69 1 97.69 321 GLU A O 1
ATOM 2541 N N . GLY A 1 322 ? -23.156 16.875 0.658 1 97.44 322 GLY A N 1
ATOM 2542 C CA . GLY A 1 322 ? -23.109 16.094 1.88 1 97.44 322 GLY A CA 1
ATOM 2543 C C . GLY A 1 322 ? -21.703 15.812 2.35 1 97.44 322 GLY A C 1
ATOM 2544 O O . GLY A 1 322 ? -21.422 15.812 3.551 1 97.44 322 GLY A O 1
ATOM 2545 N N . PHE A 1 323 ? -20.828 15.539 1.447 1 98.19 323 PHE A N 1
ATOM 2546 C CA . PHE A 1 323 ? -19.422 15.328 1.783 1 98.19 323 PHE A CA 1
ATOM 2547 C C . PHE A 1 323 ? -18.828 16.578 2.4 1 98.19 323 PHE A C 1
ATOM 2549 O O . PHE A 1 323 ? -18.109 16.5 3.406 1 98.19 323 PHE A O 1
ATOM 2556 N N . LEU A 1 324 ? -19.062 17.75 1.797 1 97.81 324 LEU A N 1
ATOM 2557 C CA . LEU A 1 324 ? -18.562 19.016 2.322 1 97.81 324 LEU A CA 1
ATOM 2558 C C . LEU A 1 324 ? -19.125 19.281 3.715 1 97.81 324 LEU A C 1
ATOM 2560 O O . LEU A 1 324 ? -18.422 19.828 4.574 1 97.81 324 LEU A O 1
ATOM 2564 N N . ARG A 1 325 ? -20.344 18.891 3.957 1 97.25 325 ARG A N 1
ATOM 2565 C CA . ARG A 1 325 ? -20.938 19.031 5.285 1 97.25 325 ARG A CA 1
ATOM 2566 C C . ARG A 1 325 ? -20.219 18.141 6.297 1 97.25 325 ARG A C 1
ATOM 2568 O O . ARG A 1 325 ? -20.047 18.516 7.457 1 97.25 325 ARG A O 1
ATOM 2575 N N . GLN A 1 326 ? -19.906 16.969 5.863 1 97.12 326 GLN A N 1
ATOM 2576 C CA . GLN A 1 326 ? -19.109 16.094 6.719 1 97.12 326 GLN A CA 1
ATOM 2577 C C . GLN A 1 326 ? -17.797 16.781 7.102 1 97.12 326 GLN A C 1
ATOM 2579 O O . GLN A 1 326 ? -17.359 16.703 8.25 1 97.12 326 GLN A O 1
ATOM 2584 N N . GLY A 1 327 ? -17.109 17.375 6.109 1 96.75 327 GLY A N 1
ATOM 2585 C CA . GLY A 1 327 ? -15.914 18.141 6.395 1 96.75 327 GLY A CA 1
ATOM 2586 C C . GLY A 1 327 ? -16.141 19.266 7.398 1 96.75 327 GLY A C 1
ATOM 2587 O O . GLY A 1 327 ? -15.328 19.453 8.305 1 96.75 327 GLY A O 1
ATOM 2588 N N . GLU A 1 328 ? -17.219 19.953 7.254 1 97.25 328 GLU A N 1
ATOM 2589 C CA . GLU A 1 328 ? -17.578 21.031 8.164 1 97.25 328 GLU A CA 1
ATOM 2590 C C . GLU A 1 328 ? -17.812 20.516 9.578 1 97.25 328 GLU A C 1
ATOM 2592 O O . GLU A 1 328 ? -17.391 21.141 10.555 1 97.25 328 GLU A O 1
ATOM 2597 N N . ARG A 1 329 ? -18.484 19.438 9.672 1 96.5 329 ARG A N 1
ATOM 2598 C CA . ARG A 1 329 ? -18.734 18.812 10.969 1 96.5 329 ARG A CA 1
ATOM 2599 C C . ARG A 1 329 ? -17.438 18.406 11.656 1 96.5 329 ARG A C 1
ATOM 2601 O O . ARG A 1 329 ? -17.266 18.641 12.852 1 96.5 329 ARG A O 1
ATOM 2608 N N . THR A 1 330 ? -16.609 17.797 10.898 1 96.88 330 THR A N 1
ATOM 2609 C CA . THR A 1 330 ? -15.32 17.406 11.438 1 96.88 330 THR A CA 1
ATOM 2610 C C . THR A 1 330 ? -14.5 18.625 11.852 1 96.88 330 THR A C 1
ATOM 2612 O O . THR A 1 330 ? -13.852 18.609 12.898 1 96.88 330 THR A O 1
ATOM 2615 N N . ALA A 1 331 ? -14.531 19.656 11.023 1 97.44 331 ALA A N 1
ATOM 2616 C CA . ALA A 1 331 ? -13.836 20.906 11.344 1 97.44 331 ALA A CA 1
ATOM 2617 C C . ALA A 1 331 ? -14.336 21.484 12.664 1 97.44 331 ALA A C 1
ATOM 2619 O O . ALA A 1 331 ? -13.547 21.984 13.469 1 97.44 331 ALA A O 1
ATOM 2620 N N . ALA A 1 332 ? -15.586 21.438 12.875 1 97.38 332 ALA A N 1
ATOM 2621 C CA . ALA A 1 332 ? -16.172 21.969 14.109 1 97.38 332 ALA A CA 1
ATOM 2622 C C . ALA A 1 332 ? -15.688 21.188 15.32 1 97.38 332 ALA A C 1
ATOM 2624 O O . ALA A 1 332 ? -15.406 21.766 16.375 1 97.38 332 ALA A O 1
ATOM 2625 N N . LEU A 1 333 ? -15.617 19.875 15.203 1 96.75 333 LEU A N 1
ATOM 2626 C CA . LEU A 1 333 ? -15.094 19.031 16.281 1 96.75 333 LEU A CA 1
ATOM 2627 C C . LEU A 1 333 ? -13.648 19.391 16.594 1 96.75 333 LEU A C 1
ATOM 2629 O O . LEU A 1 333 ? -13.281 19.531 17.766 1 96.75 333 LEU A O 1
ATOM 2633 N N . LEU A 1 334 ? -12.867 19.531 15.57 1 97.38 334 LEU A N 1
ATOM 2634 C CA . LEU A 1 334 ? -11.453 19.828 15.742 1 97.38 334 LEU A CA 1
ATOM 2635 C C . LEU A 1 334 ? -11.25 21.234 16.281 1 97.38 334 LEU A C 1
ATOM 2637 O O . LEU A 1 334 ? -10.32 21.484 17.047 1 97.38 334 LEU A O 1
ATOM 2641 N N . LYS A 1 335 ? -12.086 22.141 15.828 1 97.94 335 LYS A N 1
ATOM 2642 C CA . LYS A 1 335 ? -12.023 23.5 16.359 1 97.94 335 LYS A CA 1
ATOM 2643 C C . LYS A 1 335 ? -12.32 23.531 17.844 1 97.94 335 LYS A C 1
ATOM 2645 O O . LYS A 1 335 ? -11.68 24.266 18.609 1 97.94 335 LYS A O 1
ATOM 2650 N N . ARG A 1 336 ? -13.305 22.812 18.266 1 97.81 336 ARG A N 1
ATOM 2651 C CA . ARG A 1 336 ? -13.594 22.688 19.688 1 97.81 336 ARG A CA 1
ATOM 2652 C C . ARG A 1 336 ? -12.383 22.172 20.453 1 97.81 336 ARG A C 1
ATOM 2654 O O . ARG A 1 336 ? -12.016 22.734 21.5 1 97.81 336 ARG A O 1
ATOM 2661 N N . GLN A 1 337 ? -11.773 21.125 19.953 1 97.56 337 GLN A N 1
ATOM 2662 C CA . GLN A 1 337 ? -10.562 20.578 20.562 1 97.56 337 GLN A CA 1
ATOM 2663 C C . GLN A 1 337 ? -9.445 21.625 20.594 1 97.56 337 GLN A C 1
ATOM 2665 O O . GLN A 1 337 ? -8.727 21.734 21.594 1 97.56 337 GLN A O 1
ATOM 2670 N N . ALA A 1 338 ? -9.312 22.375 19.516 1 98.19 338 ALA A N 1
ATOM 2671 C CA . ALA A 1 338 ? -8.328 23.438 19.438 1 98.19 338 ALA A CA 1
ATOM 2672 C C . ALA A 1 338 ? -8.578 24.5 20.531 1 98.19 338 ALA A C 1
ATOM 2674 O O . ALA A 1 338 ? -7.637 24.984 21.156 1 98.19 338 ALA A O 1
ATOM 2675 N N . ASN A 1 339 ? -9.82 24.844 20.703 1 98.44 339 ASN A N 1
ATOM 2676 C CA . ASN A 1 339 ? -10.164 25.797 21.75 1 98.44 339 ASN A CA 1
ATOM 2677 C C . ASN A 1 339 ? -9.766 25.281 23.141 1 98.44 339 ASN A C 1
ATOM 2679 O O . ASN A 1 339 ? -9.273 26.047 23.969 1 98.44 339 ASN A O 1
ATOM 2683 N N . TYR A 1 340 ? -9.969 24 23.375 1 98.56 340 TYR A N 1
ATOM 2684 C CA . TYR A 1 340 ? -9.609 23.406 24.656 1 98.56 340 TYR A CA 1
ATOM 2685 C C . TYR A 1 340 ? -8.109 23.5 24.891 1 98.56 340 TYR A C 1
ATOM 2687 O O . TYR A 1 340 ? -7.676 23.922 25.969 1 98.56 340 TYR A O 1
ATOM 2695 N N . ILE A 1 341 ? -7.293 23.156 23.938 1 98.5 341 ILE A N 1
ATOM 2696 C CA . ILE A 1 341 ? -5.852 23.141 24.172 1 98.5 341 ILE A CA 1
ATOM 2697 C C . ILE A 1 341 ? -5.34 24.578 24.266 1 98.5 341 ILE A C 1
ATOM 2699 O O . ILE A 1 341 ? -4.395 24.844 25.016 1 98.5 341 ILE A O 1
ATOM 2703 N N . LEU A 1 342 ? -5.934 25.484 23.5 1 98.62 342 LEU A N 1
ATOM 2704 C CA . LEU A 1 342 ? -5.531 26.891 23.594 1 98.62 342 LEU A CA 1
ATOM 2705 C C . LEU A 1 342 ? -5.855 27.469 24.953 1 98.62 342 LEU A C 1
ATOM 2707 O O . LEU A 1 342 ? -5.066 28.234 25.516 1 98.62 342 LEU A O 1
ATOM 2711 N N . GLU A 1 343 ? -7.012 27.125 25.438 1 98.75 343 GLU A N 1
ATOM 2712 C CA . GLU A 1 343 ? -7.363 27.547 26.797 1 98.75 343 GLU A CA 1
ATOM 2713 C C . GLU A 1 343 ? -6.359 27.016 27.812 1 98.75 343 GLU A C 1
ATOM 2715 O O . GLU A 1 343 ? -5.891 27.75 28.688 1 98.75 343 GLU A O 1
ATOM 2720 N N . ALA A 1 344 ? -6.07 25.766 27.703 1 98.75 344 ALA A N 1
ATOM 2721 C CA . ALA A 1 344 ? -5.117 25.125 28.609 1 98.75 344 ALA A CA 1
ATOM 2722 C C . ALA A 1 344 ? -3.732 25.75 28.484 1 98.75 344 ALA A C 1
ATOM 2724 O O . ALA A 1 344 ? -3.076 26.047 29.484 1 98.75 344 ALA A O 1
ATOM 2725 N N . ALA A 1 345 ? -3.27 25.938 27.297 1 98.81 345 ALA A N 1
ATOM 2726 C CA . ALA A 1 345 ? -1.956 26.531 27.031 1 98.81 345 ALA A CA 1
ATOM 2727 C C . ALA A 1 345 ? -1.877 27.953 27.578 1 98.81 345 ALA A C 1
ATOM 2729 O O . ALA A 1 345 ? -0.871 28.344 28.188 1 98.81 345 ALA A O 1
ATOM 2730 N N . ASN A 1 346 ? -2.92 28.703 27.344 1 98.56 346 ASN A N 1
ATOM 2731 C CA . ASN A 1 346 ? -2.961 30.078 27.844 1 98.56 346 ASN A CA 1
ATOM 2732 C C . ASN A 1 346 ? -2.869 30.109 29.375 1 98.56 346 ASN A C 1
ATOM 2734 O O . ASN A 1 346 ? -2.256 31.016 29.938 1 98.56 346 ASN A O 1
ATOM 2738 N N . LYS A 1 347 ? -3.451 29.188 29.938 1 98.56 347 LYS A N 1
ATOM 2739 C CA . LYS A 1 347 ? -3.482 29.141 31.391 1 98.56 347 LYS A CA 1
ATOM 2740 C C . LYS A 1 347 ? -2.137 28.688 31.953 1 98.56 347 LYS A C 1
ATOM 2742 O O . LYS A 1 347 ? -1.669 29.219 32.969 1 98.56 347 LYS A O 1
ATOM 2747 N N . TYR A 1 348 ? -1.494 27.734 31.297 1 98.69 348 TYR A N 1
ATOM 2748 C CA . TYR A 1 348 ? -0.411 27.047 32 1 98.69 348 TYR A CA 1
ATOM 2749 C C . TYR A 1 348 ? 0.926 27.297 31.312 1 98.69 348 TYR A C 1
ATOM 2751 O O . TYR A 1 348 ? 1.985 27.062 31.891 1 98.69 348 TYR A O 1
ATOM 2759 N N . LEU A 1 349 ? 0.961 27.797 30.047 1 98.62 349 LEU A N 1
ATOM 2760 C CA . LEU A 1 349 ? 2.207 27.75 29.281 1 98.62 349 LEU A CA 1
ATOM 2761 C C . LEU A 1 349 ? 2.635 29.156 28.859 1 98.62 349 LEU A C 1
ATOM 2763 O O . LEU A 1 349 ? 3.764 29.359 28.406 1 98.62 349 LEU A O 1
ATOM 2767 N N . LYS A 1 350 ? 1.87 30.156 28.953 1 97.5 350 LYS A N 1
ATOM 2768 C CA . LYS A 1 350 ? 2.078 31.484 28.359 1 97.5 350 LYS A CA 1
ATOM 2769 C C . LYS A 1 350 ? 3.393 32.094 28.844 1 97.5 350 LYS A C 1
ATOM 2771 O O . LYS A 1 350 ? 4.035 32.844 28.109 1 97.5 350 LYS A O 1
ATOM 2776 N N . ASP A 1 351 ? 3.818 31.859 30.047 1 97.25 351 ASP A N 1
ATOM 2777 C CA . ASP A 1 351 ? 5.027 32.469 30.578 1 97.25 351 ASP A CA 1
ATOM 2778 C C . ASP A 1 351 ? 6.277 31.734 30.094 1 97.25 351 ASP A C 1
ATOM 2780 O O . ASP A 1 351 ? 7.363 32.312 30.047 1 97.25 351 ASP A O 1
ATOM 2784 N N . VAL A 1 352 ? 6.133 30.516 29.625 1 98.06 352 VAL A N 1
ATOM 2785 C CA . VAL A 1 352 ? 7.32 29.734 29.328 1 98.06 352 VAL A CA 1
ATOM 2786 C C . VAL A 1 352 ? 7.352 29.375 27.844 1 98.06 352 VAL A C 1
ATOM 2788 O O . VAL A 1 352 ? 8.391 28.969 27.312 1 98.06 352 VAL A O 1
ATOM 2791 N N . CYS A 1 353 ? 6.223 29.547 27.172 1 98.5 353 CYS A N 1
ATOM 2792 C CA . CYS A 1 353 ? 6.125 29.109 25.781 1 98.5 353 CYS A CA 1
ATOM 2793 C C . CYS A 1 353 ? 5.406 30.156 24.938 1 98.5 353 CYS A C 1
ATOM 2795 O O . CYS A 1 353 ? 4.801 31.094 25.484 1 98.5 353 CYS A O 1
ATOM 2797 N N . GLU A 1 354 ? 5.531 30.078 23.656 1 98.12 354 GLU A N 1
ATOM 2798 C CA . GLU A 1 354 ? 4.746 30.797 22.656 1 98.12 354 GLU A CA 1
ATOM 2799 C C . GLU A 1 354 ? 4.262 29.875 21.547 1 98.12 354 GLU A C 1
ATOM 2801 O O . GLU A 1 354 ? 4.844 28.812 21.328 1 98.12 354 GLU A O 1
ATOM 2806 N N . TRP A 1 355 ? 3.232 30.203 20.891 1 97.75 355 TRP A N 1
ATOM 2807 C CA . TRP A 1 355 ? 2.625 29.438 19.828 1 97.75 355 TRP A CA 1
ATOM 2808 C C . TRP A 1 355 ? 1.735 30.312 18.953 1 97.75 355 TRP A C 1
ATOM 2810 O O . TRP A 1 355 ? 1.383 31.422 19.344 1 97.75 355 TRP A O 1
ATOM 2820 N N . ASP A 1 356 ? 1.469 29.891 17.766 1 96 356 ASP A N 1
ATOM 2821 C CA . ASP A 1 356 ? 0.404 30.453 16.938 1 96 356 ASP A CA 1
ATOM 2822 C C . ASP A 1 356 ? -0.864 29.609 17.031 1 96 356 ASP A C 1
ATOM 2824 O O . ASP A 1 356 ? -0.792 28.391 17.156 1 96 356 ASP A O 1
ATOM 2828 N N . GLU A 1 357 ? -1.964 30.297 17 1 97.12 357 GLU A N 1
ATOM 2829 C CA . GLU A 1 357 ? -3.223 29.562 17 1 97.12 357 GLU A CA 1
ATOM 2830 C C . GLU A 1 357 ? -3.396 28.766 15.703 1 97.12 357 GLU A C 1
ATOM 2832 O O . GLU A 1 357 ? -3.195 29.297 14.617 1 97.12 357 GLU A O 1
ATOM 2837 N N . PRO A 1 358 ? -3.725 27.516 15.836 1 97.38 358 PRO A N 1
ATOM 2838 C CA . PRO A 1 358 ? -3.973 26.75 14.617 1 97.38 358 PRO A CA 1
ATOM 2839 C C . PRO A 1 358 ? -5.219 27.203 13.867 1 97.38 358 PRO A C 1
ATOM 2841 O O . PRO A 1 358 ? -6.184 27.656 14.484 1 97.38 358 PRO A O 1
ATOM 2844 N N . LYS A 1 359 ? -5.199 27.047 12.57 1 96.88 359 LYS A N 1
ATOM 2845 C CA . LYS A 1 359 ? -6.324 27.391 11.711 1 96.88 359 LYS A CA 1
ATOM 2846 C C . LYS A 1 359 ? -7.031 26.156 11.18 1 96.88 359 LYS A C 1
ATOM 2848 O O . LYS A 1 359 ? -8.133 26.25 10.633 1 96.88 359 LYS A O 1
ATOM 2853 N N . ALA A 1 360 ? -6.434 25.047 11.32 1 96.69 360 ALA A N 1
ATOM 2854 C CA . ALA A 1 360 ? -6.895 23.719 10.93 1 96.69 360 ALA A CA 1
ATOM 2855 C C . ALA A 1 360 ? -6.023 22.625 11.547 1 96.69 360 ALA A C 1
ATOM 2857 O O . ALA A 1 360 ? -5.074 22.922 12.281 1 96.69 360 ALA A O 1
ATOM 2858 N N . GLY A 1 361 ? -6.41 21.438 11.359 1 94.62 361 GLY A N 1
ATOM 2859 C CA . GLY A 1 361 ? -5.594 20.312 11.789 1 94.62 361 GLY A CA 1
ATOM 2860 C C . GLY A 1 361 ? -5.852 19.891 13.227 1 94.62 361 GLY A C 1
ATOM 2861 O O . GLY A 1 361 ? -6.969 20.031 13.727 1 94.62 361 GLY A O 1
ATOM 2862 N N . MET A 1 362 ? -4.809 19.25 13.789 1 95.94 362 MET A N 1
ATOM 2863 C CA . MET A 1 362 ? -5 18.672 15.117 1 95.94 362 MET A CA 1
ATOM 2864 C C . MET A 1 362 ? -3.756 18.875 15.977 1 95.94 362 MET A C 1
ATOM 2866 O O . MET A 1 362 ? -3.486 18.062 16.875 1 95.94 362 MET A O 1
ATOM 2870 N N . PHE A 1 363 ? -2.98 19.938 15.672 1 97.06 363 PHE A N 1
ATOM 2871 C CA . PHE A 1 363 ? -1.697 20.062 16.359 1 97.06 363 PHE A CA 1
ATOM 2872 C C . PHE A 1 363 ? -1.466 21.484 16.844 1 97.06 363 PHE A C 1
ATOM 2874 O O . PHE A 1 363 ? -1.912 22.438 16.203 1 97.06 363 PHE A O 1
ATOM 2881 N N . LEU A 1 364 ? -0.818 21.609 17.906 1 98.06 364 LEU A N 1
ATOM 2882 C CA . LEU A 1 364 ? -0.277 22.875 18.422 1 98.06 364 LEU A CA 1
ATOM 2883 C C . LEU A 1 364 ? 1.245 22.812 18.5 1 98.06 364 LEU A C 1
ATOM 2885 O O . LEU A 1 364 ? 1.812 21.922 19.125 1 98.06 364 LEU A O 1
ATOM 2889 N N . TRP A 1 365 ? 1.82 23.672 17.766 1 97.94 365 TRP A N 1
ATOM 2890 C CA . TRP A 1 365 ? 3.271 23.797 17.719 1 97.94 365 TRP A CA 1
ATOM 2891 C C . TRP A 1 365 ? 3.764 24.812 18.75 1 97.94 365 TRP A C 1
ATOM 2893 O O . TRP A 1 365 ? 3.504 26.016 18.625 1 97.94 365 TRP A O 1
ATOM 2903 N N . VAL A 1 366 ? 4.527 24.328 19.75 1 98.44 366 VAL A N 1
ATOM 2904 C CA . VAL A 1 366 ? 4.863 25.156 20.906 1 98.44 366 VAL A CA 1
ATOM 2905 C C . VAL A 1 366 ? 6.375 25.375 20.969 1 98.44 366 VAL A C 1
ATOM 2907 O O . VAL A 1 366 ? 7.152 24.422 20.859 1 98.44 366 VAL A O 1
ATOM 2910 N N . LYS A 1 367 ? 6.754 26.594 21.125 1 98.31 367 LYS A N 1
ATOM 2911 C CA . LYS A 1 367 ? 8.156 26.969 21.281 1 98.31 367 LYS A CA 1
ATOM 2912 C C . LYS A 1 367 ? 8.461 27.359 22.719 1 98.31 367 LYS A C 1
ATOM 2914 O O . LYS A 1 367 ? 7.789 28.219 23.297 1 98.31 367 LYS A O 1
ATOM 2919 N N . PHE A 1 368 ? 9.469 26.75 23.297 1 98.44 368 PHE A N 1
ATOM 2920 C CA . PHE A 1 368 ? 9.922 27.156 24.625 1 98.44 368 PHE A CA 1
ATOM 2921 C C . PHE A 1 368 ? 10.773 28.422 24.531 1 98.44 368 PHE A C 1
ATOM 2923 O O . PHE A 1 368 ? 11.688 28.516 23.719 1 98.44 368 PHE A O 1
ATOM 2930 N N . LYS A 1 369 ? 10.5 29.312 25.406 1 97.38 369 LYS A N 1
ATOM 2931 C CA . LYS A 1 369 ? 11.125 30.641 25.359 1 97.38 369 LYS A CA 1
ATOM 2932 C C . LYS A 1 369 ? 12.57 30.578 25.828 1 97.38 369 LYS A C 1
ATOM 2934 O O . LYS A 1 369 ? 13.438 31.297 25.328 1 97.38 369 LYS A O 1
ATOM 2939 N N . ARG A 1 370 ? 12.859 29.672 26.75 1 96.69 370 ARG A N 1
ATOM 2940 C CA . ARG A 1 370 ? 14.156 29.75 27.422 1 96.69 370 ARG A CA 1
ATOM 2941 C C . ARG A 1 370 ? 14.859 28.391 27.375 1 96.69 370 ARG A C 1
ATOM 2943 O O . ARG A 1 370 ? 15.852 28.188 28.078 1 96.69 370 ARG A O 1
ATOM 2950 N N . LEU A 1 371 ? 14.336 27.469 26.719 1 96.38 371 LEU A N 1
ATOM 2951 C CA . LEU A 1 371 ? 14.961 26.156 26.531 1 96.38 371 LEU A CA 1
ATOM 2952 C C . LEU A 1 371 ? 15.352 25.953 25.062 1 96.38 371 LEU A C 1
ATOM 2954 O O . LEU A 1 371 ? 14.523 26.109 24.172 1 96.38 371 LEU A O 1
ATOM 2958 N N . ALA A 1 372 ? 16.594 25.609 24.859 1 94.38 372 ALA A N 1
ATOM 2959 C CA . ALA A 1 372 ? 17.094 25.422 23.5 1 94.38 372 ALA A CA 1
ATOM 2960 C C . ALA A 1 372 ? 16.781 24 23 1 94.38 372 ALA A C 1
ATOM 2962 O O . ALA A 1 372 ? 16.719 23.766 21.797 1 94.38 372 ALA A O 1
ATOM 2963 N N . ASP A 1 373 ? 16.625 23.078 23.906 1 95.56 373 ASP A N 1
ATOM 2964 C CA . ASP A 1 373 ? 16.406 21.672 23.594 1 95.56 373 ASP A CA 1
ATOM 2965 C C . ASP A 1 373 ? 15.164 21.141 24.312 1 95.56 373 ASP A C 1
ATOM 2967 O O . ASP A 1 373 ? 15.156 21 25.531 1 95.56 373 ASP A O 1
ATOM 2971 N N . ALA A 1 374 ? 14.195 20.781 23.516 1 96.62 374 ALA A N 1
ATOM 2972 C CA . ALA A 1 374 ? 12.93 20.344 24.094 1 96.62 374 ALA A CA 1
ATOM 2973 C C . ALA A 1 374 ? 12.961 18.859 24.406 1 96.62 374 ALA A C 1
ATOM 2975 O O . ALA A 1 374 ? 12.016 18.312 24.984 1 96.62 374 ALA A O 1
ATOM 2976 N N . SER A 1 375 ? 14.047 18.094 24.062 1 94.38 375 SER A N 1
ATOM 2977 C CA . SER A 1 375 ? 14.125 16.656 24.266 1 94.38 375 SER A CA 1
ATOM 2978 C C . SER A 1 375 ? 13.984 16.281 25.734 1 94.38 375 SER A C 1
ATOM 2980 O O . SER A 1 375 ? 13.352 15.273 26.062 1 94.38 375 SER A O 1
ATOM 2982 N N . LEU A 1 376 ? 14.586 17.094 26.562 1 94.31 376 LEU A N 1
ATOM 2983 C CA . LEU A 1 376 ? 14.5 16.812 28 1 94.31 376 LEU A CA 1
ATOM 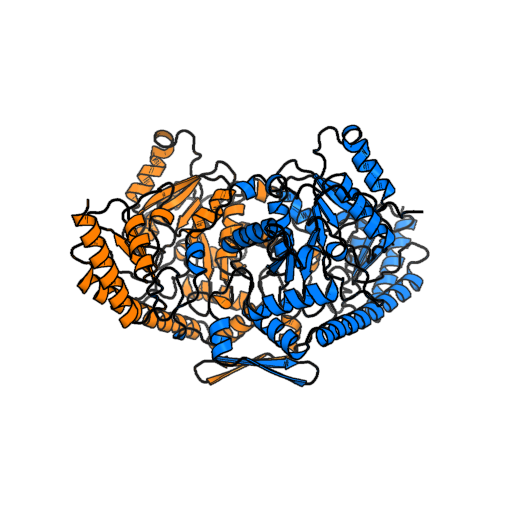2984 C C . LEU A 1 376 ? 13.078 17.016 28.516 1 94.31 376 LEU A C 1
ATOM 2986 O O . LEU A 1 376 ? 12.633 16.312 29.422 1 94.31 376 LEU A O 1
ATOM 2990 N N . VAL A 1 377 ? 12.438 18.047 27.984 1 97.31 377 VAL A N 1
ATOM 2991 C CA . VAL A 1 377 ? 11.039 18.281 28.344 1 97.31 377 VAL A CA 1
ATOM 2992 C C . VAL A 1 377 ? 10.211 17.047 28 1 97.31 377 VAL A C 1
ATOM 2994 O O . VAL A 1 377 ? 9.383 16.594 28.797 1 97.31 377 VAL A O 1
ATOM 2997 N N . VAL A 1 378 ? 10.406 16.484 26.812 1 96.25 378 VAL A N 1
ATOM 2998 C CA . VAL A 1 378 ? 9.672 15.32 26.328 1 96.25 378 VAL A CA 1
ATOM 2999 C C . VAL A 1 378 ? 9.898 14.141 27.266 1 96.25 378 VAL A C 1
ATOM 3001 O O . VAL A 1 378 ? 8.953 13.453 27.656 1 96.25 378 VAL A O 1
ATOM 3004 N N . GLU A 1 379 ? 11.125 13.93 27.672 1 95.06 379 GLU A N 1
ATOM 3005 C CA . GLU A 1 379 ? 11.484 12.82 28.547 1 95.06 379 GLU A CA 1
ATOM 3006 C C . GLU A 1 379 ? 10.836 12.977 29.922 1 95.06 379 GLU A C 1
ATOM 3008 O O . GLU A 1 379 ? 10.266 12.016 30.453 1 95.06 379 GLU A O 1
ATOM 3013 N N . LYS A 1 380 ? 10.906 14.125 30.5 1 96.69 380 LYS A N 1
ATOM 3014 C CA . LYS A 1 380 ? 10.352 14.375 31.828 1 96.69 380 LYS A CA 1
ATOM 3015 C C . LYS A 1 380 ? 8.828 14.297 31.812 1 96.69 380 LYS A C 1
ATOM 3017 O O . LYS A 1 380 ? 8.211 13.82 32.781 1 96.69 380 LYS A O 1
ATOM 3022 N N . CYS A 1 381 ? 8.227 14.859 30.781 1 97.06 381 CYS A N 1
ATOM 3023 C CA . CYS A 1 381 ? 6.781 14.75 30.641 1 97.06 381 CYS A CA 1
ATOM 3024 C C . CYS A 1 381 ? 6.352 13.289 30.562 1 97.06 381 CYS A C 1
ATOM 3026 O O . CYS A 1 381 ? 5.363 12.898 31.188 1 97.06 381 CYS A O 1
ATOM 3028 N N . LYS A 1 382 ? 7.078 12.484 29.781 1 94.69 382 LYS A N 1
ATOM 3029 C CA . LYS A 1 382 ? 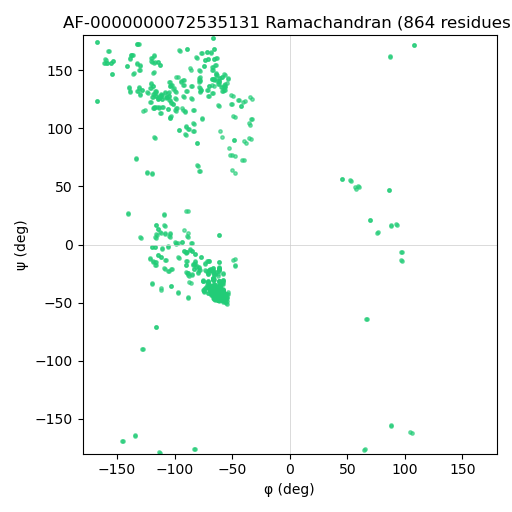6.781 11.055 29.688 1 94.69 382 LYS A CA 1
ATOM 3030 C C . LYS A 1 382 ? 6.797 10.391 31.062 1 94.69 382 LYS A C 1
ATOM 3032 O O . LYS A 1 382 ? 5.922 9.586 31.375 1 94.69 382 LYS A O 1
ATOM 3037 N N . GLN A 1 383 ? 7.746 10.703 31.875 1 94.19 383 GLN A N 1
ATOM 3038 C CA . GLN A 1 383 ? 7.871 10.156 33.219 1 94.19 383 GLN A CA 1
ATOM 3039 C C . GLN A 1 383 ? 6.668 10.523 34.094 1 94.19 383 GLN A C 1
ATOM 3041 O O . GLN A 1 383 ? 6.348 9.828 35.062 1 94.19 383 GLN A O 1
ATOM 3046 N N . ARG A 1 384 ? 6.016 11.578 33.656 1 95.56 384 ARG A N 1
ATOM 3047 C CA . ARG A 1 384 ? 4.871 12.055 34.438 1 95.56 384 ARG A CA 1
ATOM 3048 C C . ARG A 1 384 ? 3.559 11.688 33.75 1 95.56 384 ARG A C 1
ATOM 3050 O O . ARG A 1 384 ? 2.506 12.242 34.062 1 95.56 384 ARG A O 1
ATOM 3057 N N . GLY A 1 385 ? 3.641 10.898 32.688 1 93.75 385 GLY A N 1
ATOM 3058 C CA . GLY A 1 385 ? 2.447 10.344 32.062 1 93.75 385 GLY A CA 1
ATOM 3059 C C . GLY A 1 385 ? 1.915 11.188 30.938 1 93.75 385 GLY A C 1
ATOM 3060 O O . GLY A 1 385 ? 0.736 11.094 30.578 1 93.75 385 GLY A O 1
ATOM 3061 N N . VAL A 1 386 ? 2.705 12.055 30.422 1 96 386 VAL A N 1
ATOM 3062 C CA . VAL A 1 386 ? 2.311 12.867 29.281 1 96 386 VAL A CA 1
ATOM 3063 C C . VAL A 1 386 ? 3.223 12.57 28.094 1 96 386 VAL A C 1
ATOM 3065 O O . VAL A 1 386 ? 4.434 12.797 28.156 1 96 386 VAL A O 1
ATOM 3068 N N . LEU A 1 387 ? 2.602 12.07 27.047 1 94.5 387 LEU A N 1
ATOM 3069 C CA . LEU A 1 387 ? 3.371 11.742 25.844 1 94.5 387 LEU A CA 1
ATOM 3070 C C . LEU A 1 387 ? 3.254 12.844 24.797 1 94.5 387 LEU A C 1
ATOM 3072 O O . LEU A 1 387 ? 2.154 13.141 24.328 1 94.5 387 LEU A O 1
ATOM 3076 N N . ILE A 1 388 ? 4.324 13.469 24.516 1 95 388 ILE A N 1
ATOM 3077 C CA . ILE A 1 388 ? 4.402 14.516 23.5 1 95 388 ILE A CA 1
ATOM 3078 C C . ILE A 1 388 ? 5.594 14.25 22.578 1 95 388 ILE A C 1
ATOM 3080 O O . ILE A 1 388 ? 6.367 13.312 22.812 1 95 388 ILE A O 1
ATOM 3084 N N . VAL A 1 389 ? 5.727 15.039 21.484 1 93.88 389 VAL A N 1
ATOM 3085 C CA . VAL A 1 389 ? 6.773 14.773 20.5 1 93.88 389 VAL A CA 1
ATOM 3086 C C . VAL A 1 389 ? 7.688 15.992 20.375 1 93.88 389 VAL A C 1
ATOM 3088 O O . VAL A 1 389 ? 7.211 17.125 20.328 1 93.88 389 VAL A O 1
ATOM 3091 N N . ALA A 1 390 ? 8.992 15.695 20.375 1 94.88 390 ALA A N 1
ATOM 3092 C CA . ALA A 1 390 ? 9.961 16.766 20.125 1 94.88 390 ALA A CA 1
ATOM 3093 C C . ALA A 1 390 ? 9.789 17.328 18.703 1 94.88 390 ALA A C 1
ATOM 3095 O O . ALA A 1 390 ? 9.484 16.594 17.766 1 94.88 390 ALA A O 1
ATOM 3096 N N . GLY A 1 391 ? 10.031 18.594 18.609 1 95.38 391 GLY A N 1
ATOM 3097 C CA . GLY A 1 391 ? 9.758 19.25 17.344 1 95.38 391 GLY A CA 1
ATOM 3098 C C . GLY A 1 391 ? 10.891 19.109 16.344 1 95.38 391 GLY A C 1
ATOM 3099 O O . GLY A 1 391 ? 10.703 19.359 15.156 1 95.38 391 GLY A O 1
ATOM 3100 N N . HIS A 1 392 ? 12.102 18.75 16.828 1 94.5 392 HIS A N 1
ATOM 3101 C CA . HIS A 1 392 ? 13.25 18.719 15.93 1 94.5 392 HIS A CA 1
ATOM 3102 C C . HIS A 1 392 ? 13.031 17.703 14.805 1 94.5 392 HIS A C 1
ATOM 3104 O O . HIS A 1 392 ? 13.602 17.844 13.719 1 94.5 392 HIS A O 1
ATOM 3110 N N . PHE A 1 393 ? 12.133 16.719 14.953 1 91.81 393 PHE A N 1
ATOM 3111 C CA . PHE A 1 393 ? 11.883 15.695 13.953 1 91.81 393 PHE A CA 1
ATOM 3112 C C . PHE A 1 393 ? 11.234 16.297 12.711 1 91.81 393 PHE A C 1
ATOM 3114 O O . PHE A 1 393 ? 11.297 15.711 11.625 1 91.81 393 PHE A O 1
ATOM 3121 N N . ALA A 1 394 ? 10.609 17.469 12.883 1 95.44 394 ALA A N 1
ATOM 3122 C CA . ALA A 1 394 ? 9.883 18.109 11.781 1 95.44 394 ALA A CA 1
ATOM 3123 C C . ALA A 1 394 ? 10.727 19.188 11.117 1 95.44 394 ALA A C 1
ATOM 3125 O O . ALA A 1 394 ? 10.25 19.906 10.242 1 95.44 394 ALA A O 1
ATOM 3126 N N . ILE A 1 395 ? 11.953 19.375 11.609 1 96 395 ILE A N 1
ATOM 3127 C CA . ILE A 1 395 ? 12.867 20.375 11.078 1 96 395 ILE A CA 1
ATOM 3128 C C . ILE A 1 395 ? 14.047 19.688 10.391 1 96 395 ILE A C 1
ATOM 3130 O O . ILE A 1 395 ? 14.859 19.031 11.039 1 96 395 ILE A O 1
ATOM 3134 N N . PRO A 1 396 ? 14.086 19.875 9.055 1 93.94 396 PRO A N 1
ATOM 3135 C CA . PRO A 1 396 ? 15.148 19.172 8.328 1 93.94 396 PRO A CA 1
ATOM 3136 C C . PRO A 1 396 ? 16.547 19.516 8.852 1 93.94 396 PRO A C 1
ATOM 3138 O O . PRO A 1 396 ? 16.844 20.688 9.117 1 93.94 396 PRO A O 1
ATOM 3141 N N . GLN A 1 397 ? 17.406 18.547 9.086 1 90 397 GLN A N 1
ATOM 3142 C CA . GLN A 1 397 ? 18.844 18.641 9.367 1 90 397 GLN A CA 1
ATOM 3143 C C . GLN A 1 397 ? 19.094 19.25 10.742 1 90 397 GLN A C 1
ATOM 3145 O O . GLN A 1 397 ? 20.125 19.875 10.977 1 90 397 GLN A O 1
ATOM 3150 N N . VAL A 1 398 ? 18.078 19.172 11.578 1 91.44 398 VAL A N 1
ATOM 3151 C CA . VAL A 1 398 ? 18.203 19.703 12.93 1 91.44 398 VAL A CA 1
ATOM 3152 C C . VAL A 1 398 ? 18.016 18.562 13.938 1 91.44 398 VAL A C 1
ATOM 3154 O O . VAL A 1 398 ? 17.109 17.734 13.797 1 91.44 398 VAL A O 1
ATOM 3157 N N . ARG A 1 399 ? 18.875 18.578 14.906 1 90.12 399 ARG A N 1
ATOM 3158 C CA . ARG A 1 399 ? 18.812 17.516 15.906 1 90.12 399 ARG A CA 1
ATOM 3159 C C . ARG A 1 399 ? 18.297 18.062 17.234 1 90.12 399 ARG A C 1
ATOM 3161 O O . ARG A 1 399 ? 17.906 17.297 18.109 1 90.12 399 ARG A O 1
ATOM 3168 N N . VAL A 1 400 ? 18.422 19.359 17.406 1 94.25 400 VAL A N 1
ATOM 3169 C CA . VAL A 1 400 ? 18.016 20.031 18.625 1 94.25 400 VAL A CA 1
ATOM 3170 C C . VAL A 1 400 ? 17.172 21.25 18.297 1 94.25 400 VAL A C 1
ATOM 3172 O O . VAL A 1 400 ? 17.531 22.047 17.406 1 94.25 400 VAL A O 1
ATOM 3175 N N . ALA A 1 401 ? 16.031 21.391 18.969 1 96.69 401 ALA A N 1
ATOM 3176 C CA . ALA A 1 401 ? 15.164 22.531 18.766 1 96.69 401 ALA A CA 1
ATOM 3177 C C . ALA A 1 401 ? 14.297 22.797 20 1 96.69 401 ALA A C 1
ATOM 3179 O O . ALA A 1 401 ? 14.07 21.891 20.797 1 96.69 401 ALA A O 1
ATOM 3180 N N . PRO A 1 402 ? 13.867 23.984 20.125 1 97.88 402 PRO A N 1
ATOM 3181 C CA . PRO A 1 402 ? 13.07 24.344 21.312 1 97.88 402 PRO A CA 1
ATOM 3182 C C . PRO A 1 402 ? 11.578 24.125 21.094 1 97.88 402 PRO A C 1
ATOM 3184 O O . PRO A 1 402 ? 10.758 24.906 21.594 1 97.88 402 PRO A O 1
ATOM 3187 N N . PHE A 1 403 ? 11.195 23.203 20.281 1 97.69 403 PHE A N 1
ATOM 3188 C CA . PHE A 1 403 ? 9.797 23.047 19.891 1 97.69 403 PHE A CA 1
ATOM 3189 C C . PHE A 1 403 ? 9.258 21.688 20.344 1 97.69 403 PHE A C 1
ATOM 3191 O O . PHE A 1 403 ? 10.008 20.719 20.391 1 97.69 403 PHE A O 1
ATOM 3198 N N . VAL A 1 404 ? 7.973 21.641 20.656 1 97.44 404 VAL A N 1
ATOM 3199 C CA . VAL A 1 404 ? 7.219 20.391 20.766 1 97.44 404 VAL A CA 1
ATOM 3200 C C . VAL A 1 404 ? 5.918 20.5 19.984 1 97.44 404 VAL A C 1
ATOM 3202 O O . VAL A 1 404 ? 5.414 21.609 19.75 1 97.44 404 VAL A O 1
ATOM 3205 N N . ARG A 1 405 ? 5.465 19.391 19.5 1 96.94 405 ARG A N 1
ATOM 3206 C CA . ARG A 1 405 ? 4.148 19.297 18.875 1 96.94 405 ARG A CA 1
ATOM 3207 C C . ARG A 1 405 ? 3.158 18.594 19.812 1 96.94 405 ARG A C 1
ATOM 3209 O O . ARG A 1 405 ? 3.43 17.5 20.297 1 96.94 405 ARG A O 1
ATOM 3216 N N . LEU A 1 406 ? 2.057 19.203 20.031 1 97.44 406 LEU A N 1
ATOM 3217 C CA . LEU A 1 406 ? 0.986 18.641 20.844 1 97.44 406 LEU A CA 1
ATOM 3218 C C . LEU A 1 406 ? -0.219 18.281 19.984 1 97.44 406 LEU A C 1
ATOM 3220 O O . LEU A 1 406 ? -0.838 19.156 19.375 1 97.44 406 LEU A O 1
ATOM 3224 N N . ALA A 1 407 ? -0.558 17.031 19.953 1 96.25 407 ALA A N 1
ATOM 3225 C CA . ALA A 1 407 ? -1.75 16.578 19.234 1 96.25 407 ALA A CA 1
ATOM 3226 C C . ALA A 1 407 ? -2.994 16.703 20.109 1 96.25 407 ALA A C 1
ATOM 3228 O O . ALA A 1 407 ? -3.062 16.094 21.188 1 96.25 407 ALA A O 1
ATOM 3229 N N . PHE A 1 408 ? -4.012 17.375 19.688 1 96.94 408 PHE A N 1
ATOM 3230 C CA . PHE A 1 408 ? -5.141 17.656 20.562 1 96.94 408 PHE A CA 1
ATOM 3231 C C . PHE A 1 408 ? -6.406 16.984 20.047 1 96.94 408 PHE A C 1
ATOM 3233 O O . PHE A 1 408 ? -7.484 17.141 20.625 1 96.94 408 PHE A O 1
ATOM 3240 N N . GLY A 1 409 ? -6.336 16.188 19.016 1 94.56 409 GLY A N 1
ATOM 3241 C CA . GLY A 1 409 ? -7.512 15.641 18.344 1 94.56 409 GLY A CA 1
ATOM 3242 C C . GLY A 1 409 ? -8.289 14.664 19.203 1 94.56 409 GLY A C 1
ATOM 3243 O O . GLY A 1 409 ? -9.516 14.727 19.266 1 94.56 409 GLY A O 1
ATOM 3244 N N . MET A 1 410 ? -7.668 13.805 19.922 1 92.06 410 MET A N 1
ATOM 3245 C CA . MET A 1 410 ? -8.305 12.664 20.578 1 92.06 410 MET A CA 1
ATOM 3246 C C . MET A 1 410 ? -8.492 12.93 22.062 1 92.06 410 MET A C 1
ATOM 3248 O O . MET A 1 410 ? -9.508 12.547 22.656 1 92.06 410 MET A O 1
ATOM 3252 N N . PRO A 1 411 ? -7.598 13.633 22.828 1 94.75 411 PRO A N 1
ATOM 3253 C CA . PRO A 1 411 ? -7.703 13.773 24.281 1 94.75 411 PRO A CA 1
ATOM 3254 C C . PRO A 1 411 ? -8.945 14.562 24.703 1 94.75 411 PRO A C 1
ATOM 3256 O O . PRO A 1 411 ? -9.406 15.438 23.969 1 94.75 411 PRO A O 1
ATOM 3259 N N . THR A 1 412 ? -9.359 14.281 25.906 1 95.31 412 THR A N 1
ATOM 3260 C CA . THR A 1 412 ? -10.453 15.039 26.5 1 95.31 412 THR A CA 1
ATOM 3261 C C . THR A 1 412 ? -9.969 16.406 26.969 1 95.31 412 THR A C 1
ATOM 3263 O O . THR A 1 412 ? -8.766 16.656 27.047 1 95.31 412 THR A O 1
ATOM 3266 N N . LYS A 1 413 ? -10.93 17.281 27.234 1 97.38 413 LYS A N 1
ATOM 3267 C CA . LYS A 1 413 ? -10.586 18.594 27.766 1 97.38 413 LYS A CA 1
ATOM 3268 C C . LYS A 1 413 ? -9.75 18.469 29.047 1 97.38 413 LYS A C 1
ATOM 3270 O O . LYS A 1 413 ? -8.734 19.156 29.203 1 97.38 413 LYS A O 1
ATOM 3275 N N . GLU A 1 414 ? -10.141 17.562 29.906 1 97.12 414 GLU A N 1
ATOM 3276 C CA . GLU A 1 414 ? -9.422 17.344 31.172 1 97.12 414 GLU A CA 1
ATOM 3277 C C . GLU A 1 414 ? -7.992 16.891 30.922 1 97.12 414 GLU A C 1
ATOM 3279 O O . GLU A 1 414 ? -7.062 17.344 31.594 1 97.12 414 GLU A O 1
ATOM 3284 N N . GLU A 1 415 ? -7.805 16 29.984 1 96.44 415 GLU A N 1
ATOM 3285 C CA . GLU A 1 415 ? -6.48 15.5 29.641 1 96.44 415 GLU A CA 1
ATOM 3286 C C . GLU A 1 415 ? -5.598 16.609 29.078 1 96.44 415 GLU A C 1
ATOM 3288 O O . GLU A 1 415 ? -4.406 16.672 29.375 1 96.44 415 GLU A O 1
ATOM 3293 N N . LEU A 1 416 ? -6.18 17.469 28.25 1 98.06 416 LEU A N 1
ATOM 3294 C CA . LEU A 1 416 ? -5.434 18.578 27.656 1 98.06 416 LEU A CA 1
ATOM 3295 C C . LEU A 1 416 ? -4.98 19.547 28.734 1 98.06 416 LEU A C 1
ATOM 3297 O O . LEU A 1 416 ? -3.846 20.031 28.703 1 98.06 416 LEU A O 1
ATOM 3301 N N . PHE A 1 417 ? -5.844 19.812 29.688 1 98.44 417 PHE A N 1
ATOM 3302 C CA . PHE A 1 417 ? -5.488 20.703 30.781 1 98.44 417 PHE A CA 1
ATOM 3303 C C . PHE A 1 417 ? -4.387 20.094 31.641 1 98.44 417 PHE A C 1
ATOM 3305 O O . PHE A 1 417 ? -3.414 20.766 31.984 1 98.44 417 PHE A O 1
ATOM 3312 N N . ARG A 1 418 ? -4.539 18.844 31.953 1 97.94 418 ARG A N 1
ATOM 3313 C CA . ARG A 1 418 ? -3.529 18.141 32.719 1 97.94 418 ARG A CA 1
ATOM 3314 C C . ARG A 1 418 ? -2.184 18.141 32.031 1 97.94 418 ARG A C 1
ATOM 3316 O O . ARG A 1 418 ? -1.147 18.391 32.625 1 97.94 418 ARG A O 1
ATOM 3323 N N . ALA A 1 419 ? -2.215 17.844 30.75 1 98.25 419 ALA A N 1
ATOM 3324 C CA . ALA A 1 419 ? -0.986 17.797 29.969 1 98.25 419 ALA A CA 1
ATOM 3325 C C . ALA A 1 419 ? -0.282 19.141 29.953 1 98.25 419 ALA A C 1
ATOM 3327 O O . ALA A 1 419 ? 0.926 19.234 30.188 1 98.25 419 ALA A O 1
ATOM 3328 N N . CYS A 1 420 ? -1.009 20.203 29.688 1 98.69 420 CYS A N 1
ATOM 3329 C CA . CYS A 1 420 ? -0.412 21.531 29.625 1 98.69 420 CYS A CA 1
ATOM 3330 C C . CYS A 1 420 ? 0.139 21.938 30.984 1 98.69 420 CYS A C 1
ATOM 3332 O O . CYS A 1 420 ? 1.185 22.594 31.062 1 98.69 420 CYS A O 1
ATOM 3334 N N . LYS A 1 421 ? -0.592 21.594 32.031 1 98.62 421 LYS A N 1
ATOM 3335 C CA . LYS A 1 421 ? -0.103 21.875 33.375 1 98.62 421 LYS A CA 1
ATOM 3336 C C . LYS A 1 421 ? 1.248 21.219 33.625 1 98.62 421 LYS A C 1
ATOM 3338 O O . LYS A 1 421 ? 2.191 21.859 34.062 1 98.62 421 LYS A O 1
ATOM 3343 N N . ILE A 1 422 ? 1.348 19.984 33.312 1 98.38 422 ILE A N 1
ATOM 3344 C CA . ILE A 1 422 ? 2.566 19.219 33.531 1 98.38 422 ILE A CA 1
ATOM 3345 C C . ILE A 1 422 ? 3.693 19.781 32.656 1 98.38 422 ILE A C 1
ATOM 3347 O O . ILE A 1 422 ? 4.82 19.938 33.125 1 98.38 422 ILE A O 1
ATOM 3351 N N . ILE A 1 423 ? 3.404 20.078 31.406 1 98.62 423 ILE A N 1
ATOM 3352 C CA . ILE A 1 423 ? 4.398 20.641 30.484 1 98.62 423 ILE A CA 1
ATOM 3353 C C . ILE A 1 423 ? 4.949 21.938 31.062 1 98.62 423 ILE A C 1
ATOM 3355 O O . ILE A 1 423 ? 6.16 22.156 31.062 1 98.62 423 ILE A O 1
ATOM 3359 N N . GLY A 1 424 ? 4.062 22.797 31.531 1 98.5 424 GLY A N 1
ATOM 3360 C CA . GLY A 1 424 ? 4.48 24.047 32.156 1 98.5 424 GLY A CA 1
ATOM 3361 C C . GLY A 1 424 ? 5.371 23.844 33.344 1 98.5 424 GLY A C 1
ATOM 3362 O O . GLY A 1 424 ? 6.391 24.531 33.5 1 98.5 424 GLY A O 1
ATOM 3363 N N . GLU A 1 425 ? 4.992 22.922 34.25 1 98.31 425 GLU A N 1
ATOM 3364 C CA . GLU A 1 425 ? 5.785 22.625 35.438 1 98.31 425 GLU A CA 1
ATOM 3365 C C . GLU A 1 425 ? 7.18 22.141 35.062 1 98.31 425 GLU A C 1
ATOM 3367 O O . GLU A 1 425 ? 8.18 22.578 35.625 1 98.31 425 GLU A O 1
ATOM 3372 N N . VAL A 1 426 ? 7.219 21.234 34.125 1 98.12 426 VAL A N 1
ATOM 3373 C CA . VAL A 1 426 ? 8.484 20.656 33.656 1 98.12 426 VAL A CA 1
ATOM 3374 C C . VAL A 1 426 ? 9.367 21.766 33.094 1 98.12 426 VAL A C 1
ATOM 3376 O O . VAL A 1 426 ? 10.57 21.828 33.344 1 98.12 426 VAL A O 1
ATOM 3379 N N . ALA A 1 427 ? 8.773 22.625 32.25 1 98.12 427 ALA A N 1
ATOM 3380 C CA . ALA A 1 427 ? 9.516 23.719 31.625 1 98.12 427 ALA A CA 1
ATOM 3381 C C . ALA A 1 427 ? 10.125 24.641 32.688 1 98.12 427 ALA A C 1
ATOM 3383 O O . ALA A 1 427 ? 11.297 25 32.594 1 98.12 427 ALA A O 1
ATOM 3384 N N . ARG A 1 428 ? 9.398 24.953 33.719 1 97.44 428 ARG A N 1
ATOM 3385 C CA . ARG A 1 428 ? 9.859 25.828 34.781 1 97.44 428 ARG A CA 1
ATOM 3386 C C . ARG A 1 428 ? 10.969 25.172 35.594 1 97.44 428 ARG A C 1
ATOM 3388 O O . ARG A 1 428 ? 11.945 25.828 35.969 1 97.44 428 ARG A O 1
ATOM 3395 N N . GLU A 1 429 ? 10.766 23.906 35.812 1 96.94 429 GLU A N 1
ATOM 3396 C CA . GLU A 1 429 ? 11.797 23.156 36.531 1 96.94 429 GLU A CA 1
ATOM 3397 C C . GLU A 1 429 ? 13.117 23.172 35.781 1 96.94 429 GLU A C 1
ATOM 3399 O O . GLU A 1 429 ? 14.18 23.359 36.375 1 96.94 429 GLU A O 1
ATOM 3404 N N . LEU A 1 430 ? 13.07 22.922 34.5 1 96.06 430 LEU A N 1
ATOM 3405 C CA . LEU A 1 430 ? 14.273 22.844 33.688 1 96.06 430 LEU A CA 1
ATOM 3406 C C . LEU A 1 430 ? 14.914 24.203 33.5 1 96.06 430 LEU A C 1
ATOM 3408 O O . LEU A 1 430 ? 16.125 24.312 33.375 1 96.06 430 LEU A O 1
ATOM 3412 N N . GLU A 1 431 ? 14.125 25.25 33.469 1 93 431 GLU A N 1
ATOM 3413 C CA . GLU A 1 431 ? 14.648 26.609 33.375 1 93 431 GLU A CA 1
ATOM 3414 C C . GLU A 1 431 ? 15.414 27 34.625 1 93 431 GLU A C 1
ATOM 3416 O O . GLU A 1 431 ? 16.391 27.75 34.562 1 93 431 GLU A O 1
ATOM 3421 N N . GLN A 1 432 ? 14.914 26.516 35.781 1 88.75 432 GLN A N 1
ATOM 3422 C CA . GLN A 1 432 ? 15.57 26.812 37.062 1 88.75 432 GLN A CA 1
ATOM 3423 C C . GLN A 1 432 ? 16.859 26 37.219 1 88.75 432 GLN A C 1
ATOM 3425 O O . GLN A 1 432 ? 17.812 26.453 37.844 1 88.75 432 GLN A O 1
ATOM 3430 N N . GLY A 1 433 ? 16.812 24.75 36.812 1 78.25 433 GLY A N 1
ATOM 3431 C CA . GLY A 1 433 ? 18 23.906 36.906 1 78.25 433 GLY A CA 1
ATOM 3432 C C . GLY A 1 433 ? 19.047 24.25 35.875 1 78.25 433 GLY A C 1
ATOM 3433 O O . GLY A 1 433 ? 20.203 23.812 35.969 1 78.25 433 GLY A O 1
ATOM 3434 N N . SER A 1 434 ? 18.797 24.938 34.844 1 61.66 434 SER A N 1
ATOM 3435 C CA . SER A 1 434 ? 19.797 25.391 33.875 1 61.66 434 SER A CA 1
ATOM 3436 C C . SER A 1 434 ? 20.375 26.734 34.25 1 61.66 434 SER A C 1
ATOM 3438 O O . SER A 1 434 ? 19.734 27.531 34.938 1 61.66 434 SER A O 1
ATOM 3440 N N . MET B 1 1 ? 26.859 -50.656 18.922 1 20.64 1 MET B N 1
ATOM 3441 C CA . MET B 1 1 ? 27.25 -49.75 17.844 1 20.64 1 MET B CA 1
ATOM 3442 C C . MET B 1 1 ? 26.531 -48.406 17.984 1 20.64 1 MET B C 1
ATOM 3444 O O . MET B 1 1 ? 25.297 -48.375 17.953 1 20.64 1 MET B O 1
ATOM 3448 N N . ALA B 1 2 ? 27.156 -47.5 18.688 1 26.75 2 ALA B N 1
ATOM 3449 C CA . ALA B 1 2 ? 26.844 -46.188 19.219 1 26.75 2 ALA B CA 1
ATOM 3450 C C . ALA B 1 2 ? 26.469 -45.219 18.094 1 26.75 2 ALA B C 1
ATOM 3452 O O . ALA B 1 2 ? 27.219 -45.062 17.125 1 26.75 2 ALA B O 1
ATOM 3453 N N . ASN B 1 3 ? 25.219 -45.031 17.719 1 24.25 3 ASN B N 1
ATOM 3454 C CA . ASN B 1 3 ? 24.578 -44.312 16.656 1 24.25 3 ASN B CA 1
ATOM 3455 C C . ASN B 1 3 ? 25.125 -42.875 16.547 1 24.25 3 ASN B C 1
ATOM 3457 O O . ASN B 1 3 ? 25.078 -42.125 17.516 1 24.25 3 ASN B O 1
ATOM 3461 N N . GLU B 1 4 ? 26.141 -42.562 15.812 1 26.83 4 GLU B N 1
ATOM 3462 C CA . GLU B 1 4 ? 26.906 -41.344 15.609 1 26.83 4 GLU B CA 1
ATOM 3463 C C . GLU B 1 4 ? 25.984 -40.156 15.281 1 26.83 4 GLU B C 1
ATOM 3465 O O . GLU B 1 4 ? 25.359 -40.125 14.211 1 26.83 4 GLU B O 1
ATOM 3470 N N . ARG B 1 5 ? 25.312 -39.594 16.25 1 31.14 5 ARG B N 1
ATOM 3471 C CA . ARG B 1 5 ? 24.625 -38.312 16.297 1 31.14 5 ARG B CA 1
ATOM 3472 C C . ARG B 1 5 ? 25.422 -37.219 15.57 1 31.14 5 ARG B C 1
ATOM 3474 O O . ARG B 1 5 ? 26.547 -36.906 15.961 1 31.14 5 ARG B O 1
ATOM 3481 N N . ASN B 1 6 ? 25.422 -37.312 14.188 1 28.17 6 ASN B N 1
ATOM 3482 C CA . ASN B 1 6 ? 26.094 -36.344 13.344 1 28.17 6 ASN B CA 1
ATOM 3483 C C . ASN B 1 6 ? 26.016 -34.938 13.945 1 28.17 6 ASN B C 1
ATOM 3485 O O . ASN B 1 6 ? 24.938 -34.469 14.328 1 28.17 6 ASN B O 1
ATOM 3489 N N . SER B 1 7 ? 26.969 -34.438 14.523 1 30.78 7 SER B N 1
ATOM 3490 C CA . SER B 1 7 ? 27.234 -33.156 15.156 1 30.78 7 SER B CA 1
ATOM 3491 C C . SER B 1 7 ? 26.812 -31.984 14.258 1 30.78 7 SER B C 1
ATOM 3493 O O . SER B 1 7 ? 27.469 -31.719 13.242 1 30.78 7 SER B O 1
ATOM 3495 N N . ILE B 1 8 ? 25.578 -31.844 13.914 1 34 8 ILE B N 1
ATOM 3496 C CA . ILE B 1 8 ? 25.062 -30.656 13.242 1 34 8 ILE B CA 1
ATOM 3497 C C . ILE B 1 8 ? 25.734 -29.406 13.82 1 34 8 ILE B C 1
ATOM 3499 O O . ILE B 1 8 ? 25.625 -29.141 15.016 1 34 8 ILE B O 1
ATOM 3503 N N . ARG B 1 9 ? 26.875 -29.031 13.273 1 34.47 9 ARG B N 1
ATOM 3504 C CA . ARG B 1 9 ? 27.609 -27.828 13.664 1 34.47 9 ARG B CA 1
ATOM 3505 C C . ARG B 1 9 ? 26.672 -26.719 14.102 1 34.47 9 ARG B C 1
ATOM 3507 O O . ARG B 1 9 ? 25.609 -26.516 13.5 1 34.47 9 ARG B O 1
ATOM 3514 N N . PRO B 1 10 ? 26.719 -26.125 15.188 1 37.44 10 PRO B N 1
ATOM 3515 C CA . PRO B 1 10 ? 25.938 -24.984 15.672 1 37.44 10 PRO B CA 1
ATOM 3516 C C . PRO B 1 10 ? 25.859 -23.844 14.664 1 37.44 10 PRO B C 1
ATOM 3518 O O . PRO B 1 10 ? 26.891 -23.375 14.172 1 37.44 10 PRO B O 1
ATOM 3521 N N . THR B 1 11 ? 25.078 -23.797 13.523 1 42.75 11 THR B N 1
ATOM 3522 C CA . THR B 1 11 ? 24.938 -22.781 12.484 1 42.75 11 THR B CA 1
ATOM 3523 C C . THR B 1 11 ? 25.062 -21.391 13.078 1 42.75 11 THR B C 1
ATOM 3525 O O . THR B 1 11 ? 24.359 -21.031 14.031 1 42.75 11 THR B O 1
ATOM 3528 N N . ASN B 1 12 ? 26.109 -20.797 13.148 1 51.53 12 ASN B N 1
ATOM 3529 C CA . ASN B 1 12 ? 26.297 -19.359 13.398 1 51.53 12 ASN B CA 1
ATOM 3530 C C . ASN B 1 12 ? 25.156 -18.547 12.797 1 51.53 12 ASN B C 1
ATOM 3532 O O . ASN B 1 12 ? 24.734 -18.797 11.672 1 51.53 12 ASN B O 1
ATOM 3536 N N . GLY B 1 13 ? 24.25 -17.984 13.547 1 74.5 13 GLY B N 1
ATOM 3537 C CA . GLY B 1 13 ? 23.031 -17.234 13.281 1 74.5 13 GLY B CA 1
ATOM 3538 C C . GLY B 1 13 ? 23.156 -16.297 12.102 1 74.5 13 GLY B C 1
ATOM 3539 O O . GLY B 1 13 ? 24.266 -15.859 11.766 1 74.5 13 GLY B O 1
ATOM 3540 N N . ILE B 1 14 ? 22.312 -16.375 11.039 1 87.06 14 ILE B N 1
ATOM 3541 C CA . ILE B 1 14 ? 22.25 -15.5 9.867 1 87.06 14 ILE B CA 1
ATOM 3542 C C . ILE B 1 14 ? 22.406 -14.047 10.312 1 87.06 14 ILE B C 1
ATOM 3544 O O . ILE B 1 14 ? 21.703 -13.594 11.234 1 87.06 14 ILE B O 1
ATOM 3548 N N . LYS B 1 15 ? 23.453 -13.352 9.836 1 91 15 LYS B N 1
ATOM 3549 C CA . LYS B 1 15 ? 23.562 -11.906 10 1 91 15 LYS B CA 1
ATOM 3550 C C . LYS B 1 15 ? 22.719 -11.164 8.961 1 91 15 LYS B C 1
ATOM 3552 O O . LYS B 1 15 ? 23.234 -10.727 7.93 1 91 15 LYS B O 1
ATOM 3557 N N . TYR B 1 16 ? 21.547 -10.945 9.234 1 93.5 16 TYR B N 1
ATOM 3558 C CA . TYR B 1 16 ? 20.562 -10.461 8.289 1 93.5 16 TYR B CA 1
ATOM 3559 C C . TYR B 1 16 ? 20.969 -9.117 7.699 1 93.5 16 TYR B C 1
ATOM 3561 O O . TYR B 1 16 ? 20.688 -8.828 6.535 1 93.5 16 TYR B O 1
ATOM 3569 N N . GLU B 1 17 ? 21.656 -8.266 8.445 1 92.12 17 GLU B N 1
ATOM 3570 C CA . GLU B 1 17 ? 22.062 -6.941 7.992 1 92.12 17 GLU B CA 1
ATOM 3571 C C . GLU B 1 17 ? 22.906 -7.02 6.734 1 92.12 17 GLU B C 1
ATOM 3573 O O . GLU B 1 17 ? 22.906 -6.102 5.914 1 92.12 17 GLU B O 1
ATOM 3578 N N . SER B 1 18 ? 23.625 -8.102 6.625 1 93.94 18 SER B N 1
ATOM 3579 C CA . SER B 1 18 ? 24.5 -8.273 5.469 1 93.94 18 SER B CA 1
ATOM 3580 C C . SER B 1 18 ? 23.703 -8.531 4.199 1 93.94 18 SER B C 1
ATOM 3582 O O . SER B 1 18 ? 24.234 -8.445 3.092 1 93.94 18 SER B O 1
ATOM 3584 N N . TYR B 1 19 ? 22.406 -8.852 4.344 1 95.62 19 TYR B N 1
ATOM 3585 C CA . TYR B 1 19 ? 21.547 -9.117 3.193 1 95.62 19 TYR B CA 1
ATOM 3586 C C . TYR B 1 19 ? 20.75 -7.875 2.822 1 95.62 19 TYR B C 1
ATOM 3588 O O . TYR B 1 19 ? 20.109 -7.84 1.773 1 95.62 19 TYR B O 1
ATOM 3596 N N . PHE B 1 20 ? 20.766 -6.863 3.676 1 96.31 20 PHE B N 1
ATOM 3597 C CA . PHE B 1 20 ? 19.922 -5.695 3.439 1 96.31 20 PHE B CA 1
ATOM 3598 C C . PHE B 1 20 ? 20.547 -4.781 2.393 1 96.31 20 PHE B C 1
ATOM 3600 O O . PHE B 1 20 ? 21.766 -4.637 2.34 1 96.31 20 PHE B O 1
ATOM 3607 N N . SER B 1 21 ? 19.734 -4.18 1.573 1 95.62 21 SER B N 1
ATOM 3608 C CA . SER B 1 21 ? 20.172 -3.273 0.515 1 95.62 21 SER B CA 1
ATOM 3609 C C . SER B 1 21 ? 20.75 -1.986 1.092 1 95.62 21 SER B C 1
ATOM 3611 O O . SER B 1 21 ? 20.516 -1.668 2.262 1 95.62 21 SER B O 1
ATOM 3613 N N . LYS B 1 22 ? 21.453 -1.234 0.227 1 92.38 22 LYS B N 1
ATOM 3614 C CA . LYS B 1 22 ? 21.984 0.071 0.604 1 92.38 22 LYS B CA 1
ATOM 3615 C C . LYS B 1 22 ? 20.875 1.021 1.027 1 92.38 22 LYS B C 1
ATOM 3617 O O . LYS B 1 22 ? 21.016 1.769 1.997 1 92.38 22 LYS B O 1
ATOM 3622 N N . LEU B 1 23 ? 19.797 0.981 0.319 1 91.31 23 LEU B N 1
ATOM 3623 C CA . LEU B 1 23 ? 18.625 1.787 0.641 1 91.31 23 LEU B CA 1
ATOM 3624 C C . LEU B 1 23 ? 18.094 1.438 2.025 1 91.31 23 LEU B C 1
ATOM 3626 O O . LEU B 1 23 ? 17.797 2.33 2.826 1 91.31 23 LEU B O 1
ATOM 3630 N N . SER B 1 24 ? 18.016 0.177 2.336 1 90.69 24 SER B N 1
ATOM 3631 C CA . SER B 1 24 ? 17.438 -0.309 3.584 1 90.69 24 SER B CA 1
ATOM 3632 C C . SER B 1 24 ? 18.297 0.077 4.781 1 90.69 24 SER B C 1
ATOM 3634 O O . SER B 1 24 ? 17.781 0.377 5.855 1 90.69 24 SER B O 1
ATOM 3636 N N . LEU B 1 25 ? 19.516 0.065 4.582 1 90.94 25 LEU B N 1
ATOM 3637 C CA . LEU B 1 25 ? 20.438 0.355 5.668 1 90.94 25 LEU B CA 1
ATOM 3638 C C . LEU B 1 25 ? 20.375 1.827 6.062 1 90.94 25 LEU B C 1
ATOM 3640 O O . LEU B 1 25 ? 20.859 2.211 7.133 1 90.94 25 LEU B O 1
ATOM 3644 N N . LYS B 1 26 ? 19.766 2.66 5.246 1 89.56 26 LYS B N 1
ATOM 3645 C CA . LYS B 1 26 ? 19.625 4.086 5.527 1 89.56 26 LYS B CA 1
ATOM 3646 C C . LYS B 1 26 ? 18.328 4.367 6.289 1 89.56 26 LYS B C 1
ATOM 3648 O O . LYS B 1 26 ? 18.109 5.488 6.758 1 89.56 26 LYS B O 1
ATOM 3653 N N . ARG B 1 27 ? 17.531 3.363 6.434 1 88.62 27 ARG B N 1
ATOM 3654 C CA . ARG B 1 27 ? 16.234 3.576 7.062 1 88.62 27 ARG B CA 1
ATOM 3655 C C . ARG B 1 27 ? 16.359 3.664 8.578 1 88.62 27 ARG B C 1
ATOM 3657 O O . ARG B 1 27 ? 17.172 2.949 9.18 1 88.62 27 ARG B O 1
ATOM 3664 N N . THR B 1 28 ? 15.578 4.59 9.109 1 83 28 THR B N 1
ATOM 3665 C CA . THR B 1 28 ? 15.453 4.715 10.555 1 83 28 THR B CA 1
ATOM 3666 C C . THR B 1 28 ? 13.992 4.754 10.977 1 83 28 THR B C 1
ATOM 3668 O O . THR B 1 28 ? 13.117 5.117 10.18 1 83 28 THR B O 1
ATOM 3671 N N . ARG B 1 29 ? 13.781 4.348 12.141 1 78.69 29 ARG B N 1
ATOM 3672 C CA . ARG B 1 29 ? 12.422 4.395 12.68 1 78.69 29 ARG B CA 1
ATOM 3673 C C . ARG B 1 29 ? 11.984 5.832 12.93 1 78.69 29 ARG B C 1
ATOM 3675 O O . ARG B 1 29 ? 12.773 6.656 13.391 1 78.69 29 ARG B O 1
ATOM 3682 N N . THR B 1 30 ? 10.766 6.102 12.539 1 74.25 30 THR B N 1
ATOM 3683 C CA . THR B 1 30 ? 10.211 7.422 12.812 1 74.25 30 THR B CA 1
ATOM 3684 C C . THR B 1 30 ? 9.914 7.586 14.297 1 74.25 30 THR B C 1
ATOM 3686 O O . THR B 1 30 ? 9.461 6.645 14.953 1 74.25 30 THR B O 1
ATOM 3689 N N . PRO B 1 31 ? 10.305 8.641 14.844 1 65.25 31 PRO B N 1
ATOM 3690 C CA . PRO B 1 31 ? 10.008 8.859 16.266 1 65.25 31 PRO B CA 1
ATOM 3691 C C . PRO B 1 31 ? 8.516 8.828 16.562 1 65.25 31 PRO B C 1
ATOM 3693 O O . PRO B 1 31 ? 8.117 8.562 17.703 1 65.25 31 PRO B O 1
ATOM 3696 N N . LEU B 1 32 ? 7.699 9.234 15.641 1 60.25 32 LEU B N 1
ATOM 3697 C CA . LEU B 1 32 ? 6.262 9.297 15.898 1 60.25 32 LEU B CA 1
ATOM 3698 C C . LEU B 1 32 ? 5.727 7.922 16.297 1 60.25 32 LEU B C 1
ATOM 3700 O O . LEU B 1 32 ? 4.848 7.816 17.156 1 60.25 32 LEU B O 1
ATOM 3704 N N . ARG B 1 33 ? 6.164 6.945 15.68 1 56.38 33 ARG B N 1
ATOM 3705 C CA . ARG B 1 33 ? 5.613 5.621 15.953 1 56.38 33 ARG B CA 1
ATOM 3706 C C . ARG B 1 33 ? 6.391 4.922 17.062 1 56.38 33 ARG B C 1
ATOM 3708 O O . ARG B 1 33 ? 5.902 3.961 17.656 1 56.38 33 ARG B O 1
ATOM 3715 N N . ALA B 1 34 ? 7.531 5.492 17.328 1 49.62 34 ALA B N 1
ATOM 3716 C CA . ALA B 1 34 ? 8.273 4.949 18.453 1 49.62 34 ALA B CA 1
ATOM 3717 C C . ALA B 1 34 ? 7.539 5.207 19.766 1 49.62 34 ALA B C 1
ATOM 3719 O O . ALA B 1 34 ? 7.688 4.449 20.734 1 49.62 34 ALA B O 1
ATOM 3720 N N . THR B 1 35 ? 6.676 6.246 19.672 1 47.25 35 THR B N 1
ATOM 3721 C CA . THR B 1 35 ? 5.926 6.59 20.875 1 47.25 35 THR B CA 1
ATOM 3722 C C . THR B 1 35 ? 4.609 5.82 20.938 1 47.25 35 THR B C 1
ATOM 3724 O O . THR B 1 35 ? 3.977 5.742 21.984 1 47.25 35 THR B O 1
ATOM 3727 N N . GLY B 1 36 ? 4.082 5.367 19.766 1 49.22 36 GLY B N 1
ATOM 3728 C CA . GLY B 1 36 ? 2.77 4.754 19.656 1 49.22 36 GLY B CA 1
ATOM 3729 C C . GLY B 1 36 ? 2.699 3.375 20.281 1 49.22 36 GLY B C 1
ATOM 3730 O O . GLY B 1 36 ? 1.616 2.797 20.406 1 49.22 36 GLY B O 1
ATOM 3731 N N . ASP B 1 37 ? 3.861 2.746 20.359 1 46.41 37 ASP B N 1
ATOM 3732 C CA . ASP B 1 37 ? 3.797 1.391 20.891 1 46.41 37 ASP B CA 1
ATOM 3733 C C . ASP B 1 37 ? 3.256 1.39 22.312 1 46.41 37 ASP B C 1
ATOM 3735 O O . ASP B 1 37 ? 3.232 0.349 22.984 1 46.41 37 ASP B O 1
ATOM 3739 N N . ASN B 1 38 ? 2.822 2.602 22.625 1 49.81 38 ASN B N 1
ATOM 3740 C CA . ASN B 1 38 ? 2.428 2.535 24.031 1 49.81 38 ASN B CA 1
ATOM 3741 C C . ASN B 1 38 ? 0.919 2.361 24.188 1 49.81 38 ASN B C 1
ATOM 3743 O O . ASN B 1 38 ? 0.143 2.977 23.453 1 49.81 38 ASN B O 1
ATOM 3747 N N . ILE B 1 39 ? 0.485 1.313 24.75 1 50.38 39 ILE B N 1
ATOM 3748 C CA . ILE B 1 39 ? -0.88 0.971 25.125 1 50.38 39 ILE B CA 1
ATOM 3749 C C . ILE B 1 39 ? -1.491 2.115 25.938 1 50.38 39 ILE B C 1
ATOM 3751 O O . ILE B 1 39 ? -0.894 2.588 26.906 1 50.38 39 ILE B O 1
ATOM 3755 N N . PRO B 1 40 ? -2.627 2.619 25.328 1 58.72 40 PRO B N 1
ATOM 3756 C CA . PRO B 1 40 ? -3.344 3.648 26.094 1 58.72 40 PRO B CA 1
ATOM 3757 C C . PRO B 1 40 ? -3.568 3.256 27.547 1 58.72 40 PRO B C 1
ATOM 3759 O O . PRO B 1 40 ? -3.904 2.105 27.828 1 58.72 40 PRO B O 1
ATOM 3762 N N . SER B 1 41 ? -2.949 3.832 28.484 1 67.62 41 SER B N 1
ATOM 3763 C CA . SER B 1 41 ? -3.236 3.738 29.906 1 67.62 41 SER B CA 1
ATOM 3764 C C . SER B 1 41 ? -4.043 4.941 30.391 1 67.62 41 SER B C 1
ATOM 3766 O O . SER B 1 41 ? -3.824 6.062 29.922 1 67.62 41 SER B O 1
ATOM 3768 N N . PRO B 1 42 ? -5.074 4.598 31.094 1 70.06 42 PRO B N 1
ATOM 3769 C CA . PRO B 1 42 ? -5.926 5.684 31.594 1 70.06 42 PRO B CA 1
ATOM 3770 C C . PRO B 1 42 ? -5.129 6.797 32.25 1 70.06 42 PRO B C 1
ATOM 3772 O O . PRO B 1 42 ? -5.609 7.926 32.375 1 70.06 42 PRO B O 1
ATOM 3775 N N . ASP B 1 43 ? -4.02 6.531 32.594 1 82.25 43 ASP B N 1
ATOM 3776 C CA . ASP B 1 43 ? -3.244 7.508 33.344 1 82.25 43 ASP B CA 1
ATOM 3777 C C . ASP B 1 43 ? -2.311 8.297 32.438 1 82.25 43 ASP B C 1
ATOM 3779 O O . ASP B 1 43 ? -1.625 9.219 32.875 1 82.25 43 ASP B O 1
ATOM 3783 N N . VAL B 1 44 ? -2.416 7.961 31.188 1 88.81 44 VAL B N 1
ATOM 3784 C CA . VAL B 1 44 ? -1.469 8.594 30.281 1 88.81 44 VAL B CA 1
ATOM 3785 C C . VAL B 1 44 ? -2.213 9.516 29.312 1 88.81 44 VAL B C 1
ATOM 3787 O O . VAL B 1 44 ? -3.275 9.156 28.797 1 88.81 44 VAL B O 1
ATOM 3790 N N . CYS B 1 45 ? -1.796 10.805 29.234 1 91.62 45 CYS B N 1
ATOM 3791 C CA . CYS B 1 45 ? -2.277 11.734 28.234 1 91.62 45 CYS B CA 1
ATOM 3792 C C . CYS B 1 45 ? -1.506 11.578 26.922 1 91.62 45 CYS B C 1
ATOM 3794 O O . CYS B 1 45 ? -0.317 11.891 26.859 1 91.62 45 CYS B O 1
ATOM 3796 N N . TYR B 1 46 ? -2.232 11.172 25.938 1 90.12 46 TYR B N 1
ATOM 3797 C CA . TYR B 1 46 ? -1.596 10.898 24.656 1 90.12 46 TYR B CA 1
ATOM 3798 C C . TYR B 1 46 ? -1.713 12.094 23.719 1 90.12 46 TYR B C 1
ATOM 3800 O O . TYR B 1 46 ? -2.705 12.242 23 1 90.12 46 TYR B O 1
ATOM 3808 N N . LEU B 1 47 ? -0.655 12.859 23.672 1 94.44 47 LEU B N 1
ATOM 3809 C CA . LEU B 1 47 ? -0.641 14 22.766 1 94.44 47 LEU B CA 1
ATOM 3810 C C . LEU B 1 47 ? 0.442 13.844 21.703 1 94.44 47 LEU B C 1
ATOM 3812 O O . LEU B 1 47 ? 0.878 14.828 21.109 1 94.44 47 LEU B O 1
ATOM 3816 N N . SER B 1 48 ? 0.956 12.617 21.531 1 89.75 48 SER B N 1
ATOM 3817 C CA . SER B 1 48 ? 2.035 12.367 20.578 1 89.75 48 SER B CA 1
ATOM 3818 C C . SER B 1 48 ? 1.49 12.055 19.188 1 89.75 48 SER B C 1
ATOM 3820 O O . SER B 1 48 ? 2 12.562 18.188 1 89.75 48 SER B O 1
ATOM 3822 N N . GLY B 1 49 ? 0.492 11.203 19.094 1 86.44 49 GLY B N 1
ATOM 3823 C CA . GLY B 1 49 ? -0.03 10.773 17.797 1 86.44 49 GLY B CA 1
ATOM 3824 C C . GLY B 1 49 ? -1.18 11.633 17.312 1 86.44 49 GLY B C 1
ATOM 3825 O O . GLY B 1 49 ? -1.994 12.109 18.109 1 86.44 49 GLY B O 1
ATOM 3826 N N . GLY B 1 50 ? -1.244 11.914 16.047 1 88.5 50 GLY B N 1
ATOM 3827 C CA . GLY B 1 50 ? -2.316 12.664 15.414 1 88.5 50 GLY B CA 1
ATOM 3828 C C . GLY B 1 50 ? -3.553 11.828 15.148 1 88.5 50 GLY B C 1
ATOM 3829 O O . GLY B 1 50 ? -3.959 11.672 13.992 1 88.5 50 GLY B O 1
ATOM 3830 N N . PHE B 1 51 ? -4.258 11.391 16.219 1 91.25 51 PHE B N 1
ATOM 3831 C CA . PHE B 1 51 ? -5.469 10.586 16.094 1 91.25 51 PHE B CA 1
ATOM 3832 C C . PHE B 1 51 ? -6.707 11.477 16.062 1 91.25 51 PHE B C 1
ATOM 3834 O O . PHE B 1 51 ? -6.895 12.312 16.953 1 91.25 51 PHE B O 1
ATOM 3841 N N . PRO B 1 52 ? -7.516 11.297 15.078 1 93.38 52 PRO B N 1
ATOM 3842 C CA . PRO B 1 52 ? -8.758 12.078 15.062 1 93.38 52 PRO B CA 1
ATOM 3843 C C . PRO B 1 52 ? -9.766 11.586 16.094 1 93.38 52 PRO B C 1
ATOM 3845 O O . PRO B 1 52 ? -9.672 10.461 16.578 1 93.38 52 PRO B O 1
ATOM 3848 N N . PRO B 1 53 ? -10.703 12.461 16.469 1 93.25 53 PRO B N 1
ATOM 3849 C CA . PRO B 1 53 ? -11.766 12.023 17.375 1 93.25 53 PRO B CA 1
ATOM 3850 C C . PRO B 1 53 ? -12.68 10.977 16.75 1 93.25 53 PRO B C 1
ATOM 3852 O O . PRO B 1 53 ? -13.047 11.102 15.578 1 93.25 53 PRO B O 1
ATOM 3855 N N . ALA B 1 54 ? -13.086 10.023 17.562 1 93.19 54 ALA B N 1
ATOM 3856 C CA . ALA B 1 54 ? -13.922 8.93 17.062 1 93.19 54 ALA B CA 1
ATOM 3857 C C . ALA B 1 54 ? -15.273 9.453 16.578 1 93.19 54 ALA B C 1
ATOM 3859 O O . ALA B 1 54 ? -15.922 8.82 15.742 1 93.19 54 ALA B O 1
ATOM 3860 N N . GLU B 1 55 ? -15.641 10.609 17.125 1 93.88 55 GLU B N 1
ATOM 3861 C CA . GLU B 1 55 ? -16.922 11.211 16.797 1 93.88 55 GLU B CA 1
ATOM 3862 C C . GLU B 1 55 ? -17.016 11.531 15.297 1 93.88 55 GLU B C 1
ATOM 3864 O O . GLU B 1 55 ? -18.109 11.688 14.75 1 93.88 55 GLU B O 1
ATOM 3869 N N . MET B 1 56 ? -15.938 11.625 14.695 1 94.5 56 MET B N 1
ATOM 3870 C CA . MET B 1 56 ? -15.969 12.008 13.289 1 94.5 56 MET B CA 1
ATOM 3871 C C . MET B 1 56 ? -16.25 10.797 12.398 1 94.5 56 MET B C 1
ATOM 3873 O O . MET B 1 56 ? -16.547 10.953 11.211 1 94.5 56 MET B O 1
ATOM 3877 N N . PHE B 1 57 ? -16.141 9.539 12.898 1 97.25 57 PHE B N 1
ATOM 3878 C CA . PHE B 1 57 ? -16.297 8.328 12.094 1 97.25 57 PHE B CA 1
ATOM 3879 C C . PHE B 1 57 ? -17.75 8.141 11.68 1 97.25 57 PHE B C 1
ATOM 3881 O O . PHE B 1 57 ? -18.641 8.078 12.539 1 97.25 57 PHE B O 1
ATOM 3888 N N . PRO B 1 58 ? -18 7.957 10.445 1 97.75 58 PRO B N 1
ATOM 3889 C CA . PRO B 1 58 ? -19.391 7.961 9.992 1 97.75 58 PRO B CA 1
ATOM 3890 C C . PRO B 1 58 ? -20.078 6.609 10.18 1 97.75 58 PRO B C 1
ATOM 3892 O O . PRO B 1 58 ? -21.297 6.531 10.172 1 97.75 58 PRO B O 1
ATOM 3895 N N . ILE B 1 59 ? -19.359 5.477 10.305 1 98.44 59 ILE B N 1
ATOM 3896 C CA . ILE B 1 59 ? -19.953 4.141 10.297 1 98.44 59 ILE B CA 1
ATOM 3897 C C . ILE B 1 59 ? -19.984 3.578 11.719 1 98.44 59 ILE B C 1
ATOM 3899 O O . ILE B 1 59 ? -18.953 3.553 12.398 1 98.44 59 ILE B O 1
ATOM 3903 N N . VAL B 1 60 ? -21.156 3.053 12.133 1 98.31 60 VAL B N 1
ATOM 3904 C CA . VAL B 1 60 ? -21.25 2.6 13.516 1 98.31 60 VAL B CA 1
ATOM 3905 C C . VAL B 1 60 ? -21.5 1.094 13.555 1 98.31 60 VAL B C 1
ATOM 3907 O O . VAL B 1 60 ? -21.328 0.454 14.594 1 98.31 60 VAL B O 1
ATOM 3910 N N . HIS B 1 61 ? -21.938 0.536 12.445 1 98.5 61 HIS B N 1
ATOM 3911 C CA . HIS B 1 61 ? -22.219 -0.892 12.391 1 98.5 61 HIS B CA 1
ATOM 3912 C C . HIS B 1 61 ? -22.094 -1.427 10.969 1 98.5 61 HIS B C 1
ATOM 3914 O O . HIS B 1 61 ? -22.375 -0.712 10.008 1 98.5 61 HIS B O 1
ATOM 3920 N N . THR B 1 62 ? -21.656 -2.66 10.805 1 98.75 62 THR B N 1
ATOM 3921 C CA . THR B 1 62 ? -21.609 -3.363 9.523 1 98.75 62 THR B CA 1
ATOM 3922 C C . THR B 1 62 ? -22.031 -4.816 9.688 1 98.75 62 THR B C 1
ATOM 3924 O O . THR B 1 62 ? -21.641 -5.48 10.656 1 98.75 62 THR B O 1
ATOM 3927 N N . GLU B 1 63 ? -22.828 -5.273 8.82 1 98.75 63 GLU B N 1
ATOM 3928 C CA . GLU B 1 63 ? -23.219 -6.676 8.766 1 98.75 63 GLU B CA 1
ATOM 3929 C C . GLU B 1 63 ? -22.766 -7.328 7.461 1 98.75 63 GLU B C 1
ATOM 3931 O O . GLU B 1 63 ? -22.984 -6.785 6.375 1 98.75 63 GLU B O 1
ATOM 3936 N N . ILE B 1 64 ? -22.156 -8.484 7.578 1 98.69 64 ILE B N 1
ATOM 3937 C CA . ILE B 1 64 ? -21.641 -9.258 6.453 1 98.69 64 ILE B CA 1
ATOM 3938 C C . ILE B 1 64 ? -22.469 -10.539 6.289 1 98.69 64 ILE B C 1
ATOM 3940 O O . ILE B 1 64 ? -22.672 -11.281 7.254 1 98.69 64 ILE B O 1
ATOM 3944 N N . THR B 1 65 ? -22.953 -10.789 5.117 1 98.75 65 THR B N 1
ATOM 3945 C CA . THR B 1 65 ? -23.641 -12.039 4.816 1 98.75 65 THR B CA 1
ATOM 3946 C C . THR B 1 65 ? -22.766 -12.938 3.939 1 98.75 65 THR B C 1
ATOM 3948 O O . THR B 1 65 ? -22.328 -12.531 2.863 1 98.75 65 THR B O 1
ATOM 3951 N N . LEU B 1 66 ? -22.594 -14.117 4.402 1 98.19 66 LEU B N 1
ATOM 3952 C CA . LEU B 1 66 ? -21.781 -15.094 3.674 1 98.19 66 LEU B CA 1
ATOM 3953 C C . LEU B 1 66 ? -22.641 -15.891 2.701 1 98.19 66 LEU B C 1
ATOM 3955 O O . LEU B 1 66 ? -23.875 -15.812 2.744 1 98.19 66 LEU B O 1
ATOM 3959 N N . ARG B 1 67 ? -22.016 -16.625 1.831 1 95 67 ARG B N 1
ATOM 3960 C CA . ARG B 1 67 ? -22.688 -17.406 0.804 1 95 67 ARG B CA 1
ATOM 3961 C C . ARG B 1 67 ? -23.641 -18.406 1.428 1 95 67 ARG B C 1
ATOM 3963 O O . ARG B 1 67 ? -24.703 -18.703 0.858 1 95 67 ARG B O 1
ATOM 3970 N N . ASP B 1 68 ? -23.344 -18.953 2.572 1 94.94 68 ASP B N 1
ATOM 3971 C CA . ASP B 1 68 ? -24.188 -19.953 3.213 1 94.94 68 ASP B CA 1
ATOM 3972 C C . ASP B 1 68 ? -25.297 -19.312 4.031 1 94.94 68 ASP B C 1
ATOM 3974 O O . ASP B 1 68 ? -26.031 -19.984 4.758 1 94.94 68 ASP B O 1
ATOM 3978 N N . GLY B 1 69 ? -25.359 -18.031 4.02 1 97.19 69 GLY B N 1
ATOM 3979 C CA . GLY B 1 69 ? -26.438 -17.312 4.688 1 97.19 69 GLY B CA 1
ATOM 3980 C C . GLY B 1 69 ? -26.047 -16.828 6.07 1 97.19 69 GLY B C 1
ATOM 3981 O O . GLY B 1 69 ? -26.766 -16.031 6.68 1 97.19 69 GLY B O 1
ATOM 3982 N N . THR B 1 70 ? -24.859 -17.219 6.555 1 98.25 70 THR B N 1
ATOM 3983 C CA . THR B 1 70 ? -24.375 -16.766 7.859 1 98.25 70 THR B CA 1
ATOM 3984 C C . THR B 1 70 ? -24.219 -15.25 7.883 1 98.25 70 THR B C 1
ATOM 3986 O O . THR B 1 70 ? -23.719 -14.664 6.918 1 98.25 70 THR B O 1
ATOM 3989 N N . LYS B 1 71 ? -24.625 -14.703 8.969 1 98.44 71 LYS B N 1
ATOM 3990 C CA . LYS B 1 71 ? -24.469 -13.266 9.164 1 98.44 71 LYS B CA 1
ATOM 3991 C C . LYS B 1 71 ? -23.438 -12.977 10.25 1 98.44 71 LYS B C 1
ATOM 3993 O O . LYS B 1 71 ? -23.5 -13.547 11.344 1 98.44 71 LYS B O 1
ATOM 3998 N N . LEU B 1 72 ? -22.453 -12.203 9.938 1 98.56 72 LEU B N 1
ATOM 3999 C CA . LEU B 1 72 ? -21.453 -11.727 10.875 1 98.56 72 LEU B CA 1
ATOM 4000 C C . LEU B 1 72 ? -21.625 -10.234 11.164 1 98.56 72 LEU B C 1
ATOM 4002 O O . LEU B 1 72 ? -21.703 -9.43 10.234 1 98.56 72 LEU B O 1
ATOM 4006 N N . ASN B 1 73 ? -21.641 -9.852 12.414 1 98.12 73 ASN B N 1
ATOM 4007 C CA . ASN B 1 73 ? -21.922 -8.477 12.82 1 98.12 73 ASN B CA 1
ATOM 4008 C C . ASN B 1 73 ? -20.672 -7.809 13.391 1 98.12 73 ASN B C 1
ATOM 4010 O O . ASN B 1 73 ? -19.969 -8.391 14.219 1 98.12 73 ASN B O 1
ATOM 4014 N N . LEU B 1 74 ? -20.375 -6.699 12.898 1 98.38 74 LEU B N 1
ATOM 4015 C CA . LEU B 1 74 ? -19.375 -5.801 13.453 1 98.38 74 LEU B CA 1
ATOM 4016 C C . LEU B 1 74 ? -20.031 -4.648 14.203 1 98.38 74 LEU B C 1
ATOM 4018 O O . LEU B 1 74 ? -20.531 -3.707 13.586 1 98.38 74 LEU B O 1
ATOM 4022 N N . ASP B 1 75 ? -19.891 -4.652 15.5 1 97.88 75 ASP B N 1
ATOM 4023 C CA . ASP B 1 75 ? -20.641 -3.723 16.344 1 97.88 75 ASP B CA 1
ATOM 4024 C C . ASP B 1 75 ? -19.953 -2.361 16.406 1 97.88 75 ASP B C 1
ATOM 4026 O O . ASP B 1 75 ? -18.969 -2.125 15.695 1 97.88 75 ASP B O 1
ATOM 4030 N N . LYS B 1 76 ? -20.5 -1.523 17.188 1 96.81 76 LYS B N 1
ATOM 4031 C CA . LYS B 1 76 ? -20.062 -0.132 17.266 1 96.81 76 LYS B CA 1
ATOM 4032 C C . LYS B 1 76 ? -18.625 -0.036 17.734 1 96.81 76 LYS B C 1
ATOM 4034 O O . LYS B 1 76 ? -17.828 0.729 17.172 1 96.81 76 LYS B O 1
ATOM 4039 N N . ASP B 1 77 ? -18.25 -0.722 18.719 1 96.62 77 ASP B N 1
ATOM 4040 C CA . ASP B 1 77 ? -16.891 -0.689 19.234 1 96.62 77 ASP B CA 1
ATOM 4041 C C . ASP B 1 77 ? -15.883 -1.186 18.203 1 96.62 77 ASP B C 1
ATOM 4043 O O . ASP B 1 77 ? -14.82 -0.593 18.016 1 96.62 77 ASP B O 1
ATOM 4047 N N . THR B 1 78 ? -16.266 -2.271 17.5 1 97.38 78 THR B N 1
ATOM 4048 C CA . THR B 1 78 ? -15.422 -2.824 16.453 1 97.38 78 THR B CA 1
ATOM 4049 C C . THR B 1 78 ? -15.242 -1.815 15.32 1 97.38 78 THR B C 1
ATOM 4051 O O . THR B 1 78 ? -14.125 -1.625 14.828 1 97.38 78 THR B O 1
ATOM 4054 N N . MET B 1 79 ? -16.312 -1.207 14.969 1 97.75 79 MET B N 1
ATOM 4055 C CA . MET B 1 79 ? -16.234 -0.263 13.852 1 97.75 79 MET B CA 1
ATOM 4056 C C . MET B 1 79 ? -15.43 0.973 14.242 1 97.75 79 MET B C 1
ATOM 4058 O O . MET B 1 79 ? -14.734 1.551 13.406 1 97.75 79 MET B O 1
ATOM 4062 N N . GLU B 1 80 ? -15.547 1.449 15.484 1 96.56 80 GLU B N 1
ATOM 4063 C CA . GLU B 1 80 ? -14.734 2.57 15.945 1 96.56 80 GLU B CA 1
ATOM 4064 C C . GLU B 1 80 ? -13.25 2.236 15.883 1 96.56 80 GLU B C 1
ATOM 4066 O O . GLU B 1 80 ? -12.445 3.039 15.398 1 96.56 80 GLU B O 1
ATOM 4071 N N . GLU B 1 81 ? -12.883 1.061 16.312 1 95.69 81 GLU B N 1
ATOM 4072 C CA . GLU B 1 81 ? -11.5 0.608 16.219 1 95.69 81 GLU B CA 1
ATOM 4073 C C . GLU B 1 81 ? -11.047 0.484 14.773 1 95.69 81 GLU B C 1
ATOM 4075 O O . GLU B 1 81 ? -9.938 0.882 14.43 1 95.69 81 GLU B O 1
ATOM 4080 N N . THR B 1 82 ? -11.922 -0.053 13.961 1 97.81 82 THR B N 1
ATOM 4081 C CA . THR B 1 82 ? -11.633 -0.299 12.555 1 97.81 82 THR B CA 1
ATOM 4082 C C . THR B 1 82 ? -11.383 1.013 11.812 1 97.81 82 THR B C 1
ATOM 4084 O O . THR B 1 82 ? -10.547 1.075 10.914 1 97.81 82 THR B O 1
ATOM 4087 N N . GLN B 1 83 ? -12.102 2.01 12.188 1 97.94 83 GLN B N 1
ATOM 4088 C CA . GLN B 1 83 ? -12.055 3.283 11.469 1 97.94 83 GLN B CA 1
ATOM 4089 C C . GLN B 1 83 ? -10.898 4.148 11.969 1 97.94 83 GLN B C 1
ATOM 4091 O O . GLN B 1 83 ? -10.578 5.176 11.375 1 97.94 83 GLN B O 1
ATOM 4096 N N . GLN B 1 84 ? -10.148 3.816 12.992 1 96.56 84 GLN B N 1
ATOM 4097 C CA . GLN B 1 84 ? -9.016 4.555 13.547 1 96.56 84 GLN B CA 1
ATOM 4098 C C . GLN B 1 84 ? -7.695 4.039 12.984 1 96.56 84 GLN B C 1
ATOM 4100 O O . GLN B 1 84 ? -7.652 2.975 12.367 1 96.56 84 GLN B O 1
ATOM 4105 N N . TYR B 1 85 ? -6.605 4.777 13.18 1 94.56 85 TYR B N 1
ATOM 4106 C CA . TYR B 1 85 ? -5.262 4.305 12.867 1 94.56 85 TYR B CA 1
ATOM 4107 C C . TYR B 1 85 ? -4.973 2.984 13.57 1 94.56 85 TYR B C 1
ATOM 4109 O O . TYR B 1 85 ? -5.363 2.787 14.719 1 94.56 85 TYR B O 1
ATOM 4117 N N . GLY B 1 86 ? -4.332 2.109 12.828 1 93.31 86 GLY B N 1
ATOM 4118 C CA . GLY B 1 86 ? -3.998 0.801 13.367 1 93.31 86 GLY B CA 1
ATOM 4119 C C . GLY B 1 86 ? -2.506 0.589 13.531 1 93.31 86 GLY B C 1
ATOM 4120 O O . GLY B 1 86 ? -1.713 1.503 13.289 1 93.31 86 GLY B O 1
ATOM 4121 N N . ASP B 1 87 ? -2.225 -0.593 13.992 1 94.19 87 ASP B N 1
ATOM 4122 C CA . ASP B 1 87 ? -0.842 -1.025 14.164 1 94.19 87 ASP B CA 1
ATOM 4123 C C . ASP B 1 87 ? -0.228 -1.452 12.836 1 94.19 87 ASP B C 1
ATOM 4125 O O . ASP B 1 87 ? -0.898 -2.072 12 1 94.19 87 ASP B O 1
ATOM 4129 N N . THR B 1 88 ? 1.019 -1.121 12.648 1 95.56 88 THR B N 1
ATOM 4130 C CA . THR B 1 88 ? 1.706 -1.455 11.406 1 95.56 88 THR B CA 1
ATOM 4131 C C . THR B 1 88 ? 1.752 -2.967 11.203 1 95.56 88 THR B C 1
ATOM 4133 O O . THR B 1 88 ? 1.731 -3.447 10.07 1 95.56 88 THR B O 1
ATOM 4136 N N . TYR B 1 89 ? 1.81 -3.744 12.281 1 96.38 89 TYR B N 1
ATOM 4137 C CA . TYR B 1 89 ? 1.872 -5.195 12.188 1 96.38 89 TYR B CA 1
ATOM 4138 C C . TYR B 1 89 ? 0.501 -5.781 11.867 1 96.38 89 TYR B C 1
ATOM 4140 O O . TYR B 1 89 ? 0.382 -6.969 11.562 1 96.38 89 TYR B O 1
ATOM 4148 N N . GLY B 1 90 ? -0.508 -4.949 11.945 1 97.25 90 GLY B N 1
ATOM 4149 C CA . GLY B 1 90 ? -1.879 -5.363 11.688 1 97.25 90 GLY B CA 1
ATOM 4150 C C . GLY B 1 90 ? -2.723 -5.434 12.945 1 97.25 90 GLY B C 1
ATOM 4151 O O . GLY B 1 90 ? -2.211 -5.262 14.055 1 97.25 90 GLY B O 1
ATOM 4152 N N . MET B 1 91 ? -4.008 -5.637 12.773 1 97.5 91 MET B N 1
ATOM 4153 C CA . MET B 1 91 ? -4.926 -5.801 13.891 1 97.5 91 MET B CA 1
ATOM 4154 C C . MET B 1 91 ? -4.488 -6.949 14.797 1 97.5 91 MET B C 1
ATOM 4156 O O . MET B 1 91 ? -4.188 -8.039 14.312 1 97.5 91 MET B O 1
ATOM 4160 N N . ALA B 1 92 ? -4.527 -6.723 16.078 1 96.81 92 ALA B N 1
ATOM 4161 C CA . ALA B 1 92 ? -4.02 -7.699 17.047 1 96.81 92 ALA B CA 1
ATOM 4162 C C . ALA B 1 92 ? -4.742 -9.039 16.906 1 96.81 92 ALA B C 1
ATOM 4164 O O . ALA B 1 92 ? -4.105 -10.094 16.906 1 96.81 92 ALA B O 1
ATOM 4165 N N . GLY B 1 93 ? -6.066 -8.984 16.812 1 97.88 93 GLY B N 1
ATOM 4166 C CA . GLY B 1 93 ? -6.84 -10.203 16.656 1 97.88 93 GLY B CA 1
ATOM 4167 C C . GLY B 1 93 ? -6.484 -10.992 15.414 1 97.88 93 GLY B C 1
ATOM 4168 O O . GLY B 1 93 ? -6.34 -12.211 15.461 1 97.88 93 GLY B O 1
ATOM 4169 N N . LEU B 1 94 ? -6.336 -10.305 14.305 1 98.62 94 LEU B N 1
ATOM 4170 C CA . LEU B 1 94 ? -5.984 -10.969 13.055 1 98.62 94 LEU B CA 1
ATOM 4171 C C . LEU B 1 94 ? -4.566 -11.523 13.109 1 98.62 94 LEU B C 1
ATOM 4173 O O . LEU B 1 94 ? -4.309 -12.633 12.633 1 98.62 94 LEU B O 1
ATOM 4177 N N . HIS B 1 95 ? -3.654 -10.719 13.641 1 98.12 95 HIS B N 1
ATOM 4178 C CA . HIS B 1 95 ? -2.271 -11.156 13.797 1 98.12 95 HIS B CA 1
ATOM 4179 C C . HIS B 1 95 ? -2.195 -12.469 14.578 1 98.12 95 HIS B C 1
ATOM 4181 O O . HIS B 1 95 ? -1.502 -13.398 14.164 1 98.12 95 HIS B O 1
ATOM 4187 N N . LYS B 1 96 ? -2.932 -12.531 15.633 1 97.56 96 LYS B N 1
ATOM 4188 C CA . LYS B 1 96 ? -2.961 -13.742 16.453 1 97.56 96 LYS B CA 1
ATOM 4189 C C . LYS B 1 96 ? -3.508 -14.922 15.656 1 97.56 96 LYS B C 1
ATOM 4191 O O . LYS B 1 96 ? -2.951 -16.031 15.703 1 97.56 96 LYS B O 1
ATOM 4196 N N . CYS B 1 97 ? -4.578 -14.695 14.945 1 98.31 97 CYS B N 1
ATOM 4197 C CA . CYS B 1 97 ? -5.16 -15.742 14.109 1 98.31 97 CYS B CA 1
ATOM 4198 C C . CYS B 1 97 ? -4.145 -16.266 13.094 1 98.31 97 CYS B C 1
ATOM 4200 O O . CYS B 1 97 ? -4.055 -17.469 12.859 1 98.31 97 CYS B O 1
ATOM 4202 N N . LEU B 1 98 ? -3.369 -15.375 12.539 1 98.38 98 LEU B N 1
ATOM 4203 C CA . LEU B 1 98 ? -2.434 -15.75 11.484 1 98.38 98 LEU B CA 1
ATOM 4204 C C . LEU B 1 98 ? -1.237 -16.5 12.055 1 98.38 98 LEU B C 1
ATOM 4206 O O . LEU B 1 98 ? -0.736 -17.453 11.438 1 98.38 98 LEU B O 1
ATOM 4210 N N . VAL B 1 99 ? -0.766 -16.062 13.211 1 96.75 99 VAL B N 1
ATOM 4211 C CA . VAL B 1 99 ? 0.309 -16.797 13.875 1 96.75 99 VAL B CA 1
ATOM 4212 C C . VAL B 1 99 ? -0.143 -18.234 14.164 1 96.75 99 VAL B C 1
ATOM 4214 O O . VAL B 1 99 ? 0.607 -19.188 13.945 1 96.75 99 VAL B O 1
ATOM 4217 N N . ASP B 1 100 ? -1.357 -18.359 14.617 1 97.62 100 ASP B N 1
ATOM 4218 C CA . ASP B 1 100 ? -1.916 -19.688 14.891 1 97.62 100 ASP B CA 1
ATOM 4219 C C . ASP B 1 100 ? -2.031 -20.516 13.609 1 97.62 100 ASP B C 1
ATOM 4221 O O . ASP B 1 100 ? -1.776 -21.719 13.617 1 97.62 100 ASP B O 1
ATOM 4225 N N . LEU B 1 101 ? -2.436 -19.891 12.602 1 98.06 101 LEU B N 1
ATOM 4226 C CA . LEU B 1 101 ? -2.553 -20.578 11.312 1 98.06 101 LEU B CA 1
ATOM 4227 C C . LEU B 1 101 ? -1.188 -21.047 10.828 1 98.06 101 LEU B C 1
ATOM 4229 O O . LEU B 1 101 ? -1.059 -22.172 10.32 1 98.06 101 LEU B O 1
ATOM 4233 N N . VAL B 1 102 ? -0.165 -20.188 10.953 1 97.69 102 VAL B N 1
ATOM 4234 C CA . VAL B 1 102 ? 1.195 -20.547 10.555 1 97.69 102 VAL B CA 1
ATOM 4235 C C . VAL B 1 102 ? 1.679 -21.734 11.367 1 97.69 102 VAL B C 1
ATOM 4237 O O . VAL B 1 102 ? 2.303 -22.656 10.82 1 97.69 102 VAL B O 1
ATOM 4240 N N . ARG B 1 103 ? 1.376 -21.719 12.602 1 96.06 103 ARG B N 1
ATOM 4241 C CA . ARG B 1 103 ? 1.729 -22.844 13.461 1 96.06 103 ARG B CA 1
ATOM 4242 C C . ARG B 1 103 ? 1.026 -24.125 13.016 1 96.06 103 ARG B C 1
ATOM 4244 O O . ARG B 1 103 ? 1.659 -25.172 12.883 1 96.06 103 ARG B O 1
ATOM 4251 N N . ARG B 1 104 ? -0.229 -24 12.719 1 96.94 104 ARG B N 1
ATOM 4252 C CA . ARG B 1 104 ? -1.057 -25.141 12.359 1 96.94 104 ARG B CA 1
ATOM 4253 C C . ARG B 1 104 ? -0.612 -25.75 11.031 1 96.94 104 ARG B C 1
ATOM 4255 O O . ARG B 1 104 ? -0.624 -26.969 10.859 1 96.94 104 ARG B O 1
ATOM 4262 N N . VAL B 1 105 ? -0.256 -24.922 10.117 1 97.38 105 VAL B N 1
ATOM 4263 C CA . VAL B 1 105 ? -0.083 -25.359 8.742 1 97.38 105 VAL B CA 1
ATOM 4264 C C . VAL B 1 105 ? 1.393 -25.656 8.469 1 97.38 105 VAL B C 1
ATOM 4266 O O . VAL B 1 105 ? 1.727 -26.625 7.789 1 97.38 105 VAL B O 1
ATOM 4269 N N . HIS B 1 106 ? 2.273 -24.797 8.984 1 97 106 HIS B N 1
ATOM 4270 C CA . HIS B 1 106 ? 3.68 -24.875 8.609 1 97 106 HIS B CA 1
ATOM 4271 C C . HIS B 1 106 ? 4.539 -25.328 9.789 1 97 106 HIS B C 1
ATOM 4273 O O . HIS B 1 106 ? 5.527 -26.031 9.609 1 97 106 HIS B O 1
ATOM 4279 N N . ASN B 1 107 ? 4.238 -24.859 10.984 1 95.19 107 ASN B N 1
ATOM 4280 C CA . ASN B 1 107 ? 4.941 -25.172 12.219 1 95.19 107 ASN B CA 1
ATOM 4281 C C . ASN B 1 107 ? 6.457 -25.094 12.039 1 95.19 107 ASN B C 1
ATOM 4283 O O . ASN B 1 107 ? 7.168 -26.047 12.328 1 95.19 107 ASN B O 1
ATOM 4287 N N . PRO B 1 108 ? 6.906 -23.938 11.594 1 94.12 108 PRO B N 1
ATOM 4288 C CA . PRO B 1 108 ? 8.352 -23.828 11.367 1 94.12 108 PRO B CA 1
ATOM 4289 C C . PRO B 1 108 ? 9.156 -23.969 12.664 1 94.12 108 PRO B C 1
ATOM 4291 O O . PRO B 1 108 ? 8.719 -23.5 13.719 1 94.12 108 PRO B O 1
ATOM 4294 N N . PRO B 1 109 ? 10.359 -24.547 12.586 1 89.88 109 PRO B N 1
ATOM 4295 C CA . PRO B 1 109 ? 11.211 -24.688 13.766 1 89.88 109 PRO B CA 1
ATOM 4296 C C . PRO B 1 109 ? 11.531 -23.359 14.438 1 89.88 109 PRO B C 1
ATOM 4298 O O . PRO B 1 109 ? 11.758 -23.297 15.648 1 89.88 109 PRO B O 1
ATOM 4301 N N . THR B 1 110 ? 11.492 -22.281 13.75 1 84.62 110 THR B N 1
ATOM 4302 C CA . THR B 1 110 ? 11.883 -20.953 14.242 1 84.62 110 THR B CA 1
ATOM 4303 C C . THR B 1 110 ? 10.742 -20.312 15.016 1 84.62 110 THR B C 1
ATOM 4305 O O . THR B 1 110 ? 10.938 -19.312 15.711 1 84.62 110 THR B O 1
ATOM 4308 N N . LEU B 1 111 ? 9.516 -20.734 14.922 1 81.31 111 LEU B N 1
ATOM 4309 C CA . LEU B 1 111 ? 8.367 -20.203 15.641 1 81.31 111 LEU B CA 1
ATOM 4310 C C . LEU B 1 111 ? 8.492 -20.484 17.141 1 81.31 111 LEU B C 1
ATOM 4312 O O . LEU B 1 111 ? 8.047 -19.672 17.953 1 81.31 111 LEU B O 1
ATOM 4316 N N . ASN B 1 112 ? 9.109 -21.5 17.531 1 68.31 112 ASN B N 1
ATOM 4317 C CA . ASN B 1 112 ? 9.172 -21.984 18.906 1 68.31 112 ASN B CA 1
ATOM 4318 C C . ASN B 1 112 ? 10.375 -21.406 19.641 1 68.31 112 ASN B C 1
ATOM 4320 O O . ASN B 1 112 ? 10.75 -21.906 20.703 1 68.31 112 ASN B O 1
ATOM 4324 N N . LYS B 1 113 ? 10.977 -20.453 19.078 1 65.81 113 LYS B N 1
ATOM 4325 C CA . LYS B 1 113 ? 12.094 -19.766 19.734 1 65.81 113 LYS B CA 1
ATOM 4326 C C . LYS B 1 113 ? 11.781 -18.281 19.938 1 65.81 113 LYS B C 1
ATOM 4328 O O . LYS B 1 113 ? 12.492 -17.422 19.438 1 65.81 113 LYS B O 1
ATOM 4333 N N . PRO B 1 114 ? 10.703 -18.047 20.734 1 54.5 114 PRO B N 1
ATOM 4334 C CA . PRO B 1 114 ? 10.18 -16.688 20.781 1 54.5 114 PRO B CA 1
ATOM 4335 C C . PRO B 1 114 ? 11.188 -15.68 21.328 1 54.5 114 PRO B C 1
ATOM 4337 O O . PRO B 1 114 ? 11.164 -14.508 20.969 1 54.5 114 PRO B O 1
ATOM 4340 N N . ASN B 1 115 ? 12.039 -16.219 22.125 1 56.12 115 ASN B N 1
ATOM 4341 C CA . ASN B 1 115 ? 13 -15.32 22.75 1 56.12 115 ASN B CA 1
ATOM 4342 C C . ASN B 1 115 ? 14.242 -15.141 21.891 1 56.12 115 ASN B C 1
ATOM 4344 O O . ASN B 1 115 ? 15.203 -14.484 22.297 1 56.12 115 ASN B O 1
ATOM 4348 N N . ASP B 1 116 ? 14.125 -15.703 20.766 1 65.81 116 ASP B N 1
ATOM 4349 C CA . ASP B 1 116 ? 15.25 -15.594 19.844 1 65.81 116 ASP B CA 1
ATOM 4350 C C . ASP B 1 116 ? 15.086 -14.398 18.906 1 65.81 116 ASP B C 1
ATOM 4352 O O . ASP B 1 116 ? 14.039 -14.25 18.266 1 65.81 116 ASP B O 1
ATOM 4356 N N . ASP B 1 117 ? 15.992 -13.484 19.062 1 66.75 117 ASP B N 1
ATOM 4357 C CA . ASP B 1 117 ? 16.016 -12.273 18.234 1 66.75 117 ASP B CA 1
ATOM 4358 C C . ASP B 1 117 ? 15.867 -12.609 16.766 1 66.75 117 ASP B C 1
ATOM 4360 O O . ASP B 1 117 ? 15.508 -11.75 15.953 1 66.75 117 ASP B O 1
ATOM 4364 N N . ASN B 1 118 ? 16.016 -13.883 16.547 1 71.19 118 ASN B N 1
ATOM 4365 C CA . ASN B 1 118 ? 15.93 -14.312 15.148 1 71.19 118 ASN B CA 1
ATOM 4366 C C . ASN B 1 118 ? 14.719 -15.211 14.914 1 71.19 118 ASN B C 1
ATOM 4368 O O . ASN B 1 118 ? 14.609 -15.852 13.875 1 71.19 118 ASN B O 1
ATOM 4372 N N . GLY B 1 119 ? 13.867 -15.203 15.875 1 86.62 119 GLY B N 1
ATOM 4373 C CA . GLY B 1 119 ? 12.664 -16 15.742 1 86.62 119 GLY B CA 1
ATOM 4374 C C . GLY B 1 119 ? 11.727 -15.508 14.656 1 86.62 119 GLY B C 1
ATOM 4375 O O . GLY B 1 119 ? 12.039 -14.539 13.969 1 86.62 119 GLY B O 1
ATOM 4376 N N . LEU B 1 120 ? 10.656 -16.234 14.484 1 92.62 120 LEU B N 1
ATOM 4377 C CA . LEU B 1 120 ? 9.719 -15.93 13.406 1 92.62 120 LEU B CA 1
ATOM 4378 C C . LEU B 1 120 ? 8.828 -14.75 13.773 1 92.62 120 LEU B C 1
ATOM 4380 O O . LEU B 1 120 ? 8.328 -14.672 14.898 1 92.62 120 LEU B O 1
ATOM 4384 N N . GLY B 1 121 ? 8.703 -13.812 12.891 1 95.19 121 GLY B N 1
ATOM 4385 C CA . GLY B 1 121 ? 7.707 -12.758 12.969 1 95.19 121 GLY B CA 1
ATOM 4386 C C . GLY B 1 121 ? 6.68 -12.836 11.852 1 95.19 121 GLY B C 1
ATOM 4387 O O . GLY B 1 121 ? 6.887 -13.523 10.852 1 95.19 121 GLY B O 1
ATOM 4388 N N . VAL B 1 122 ? 5.527 -12.234 12.141 1 97.38 122 VAL B N 1
ATOM 4389 C CA . VAL B 1 122 ? 4.465 -12.164 11.148 1 97.38 122 VAL B CA 1
ATOM 4390 C C . VAL B 1 122 ? 3.982 -10.727 10.992 1 97.38 122 VAL B C 1
ATOM 4392 O O . VAL B 1 122 ? 3.838 -10.008 11.984 1 97.38 122 VAL B O 1
ATOM 4395 N N . LEU B 1 123 ? 3.844 -10.25 9.797 1 98.44 123 LEU B N 1
ATOM 4396 C CA . LEU B 1 123 ? 3.324 -8.922 9.484 1 98.44 123 LEU B CA 1
ATOM 4397 C C . LEU B 1 123 ? 2.225 -9.008 8.43 1 98.44 123 LEU B C 1
ATOM 4399 O O . LEU B 1 123 ? 2.385 -9.688 7.41 1 98.44 123 LEU B O 1
ATOM 4403 N N . ILE B 1 124 ? 1.071 -8.375 8.711 1 98.88 124 ILE B N 1
ATOM 4404 C CA . ILE B 1 124 ? -0.031 -8.32 7.754 1 98.88 124 ILE B CA 1
ATOM 4405 C C . ILE B 1 124 ? 0.269 -7.281 6.68 1 98.88 124 ILE B C 1
ATOM 4407 O O . ILE B 1 124 ? 0.709 -6.168 6.984 1 98.88 124 ILE B O 1
ATOM 4411 N N . SER B 1 125 ? 0.071 -7.648 5.426 1 98.69 125 SER B N 1
ATOM 4412 C CA . SER B 1 125 ? 0.485 -6.793 4.32 1 98.69 125 SER B CA 1
ATOM 4413 C C . SER B 1 125 ? -0.706 -6.398 3.451 1 98.69 125 SER B C 1
ATOM 4415 O O . SER B 1 125 ? -1.765 -7.027 3.52 1 98.69 125 SER B O 1
ATOM 4417 N N . ALA B 1 126 ? -0.58 -5.348 2.678 1 98.25 126 ALA B N 1
ATOM 4418 C CA . ALA B 1 126 ? -1.589 -4.895 1.726 1 98.25 126 ALA B CA 1
ATOM 4419 C C . ALA B 1 126 ? -1.566 -5.738 0.456 1 98.25 126 ALA B C 1
ATOM 4421 O O . ALA B 1 126 ? -1.344 -5.219 -0.64 1 98.25 126 ALA B O 1
ATOM 4422 N N . GLY B 1 127 ? -1.865 -6.984 0.638 1 97.56 127 GLY B N 1
ATOM 4423 C CA . GLY B 1 127 ? -1.686 -7.973 -0.414 1 97.56 127 GLY B CA 1
ATOM 4424 C C . GLY B 1 127 ? -0.291 -8.57 -0.44 1 97.56 127 GLY B C 1
ATOM 4425 O O . GLY B 1 127 ? 0.646 -7.996 0.117 1 97.56 127 GLY B O 1
ATOM 4426 N N . GLY B 1 128 ? -0.188 -9.68 -1.085 1 97.44 128 GLY B N 1
ATOM 4427 C CA . GLY B 1 128 ? 1.111 -10.32 -1.185 1 97.44 128 GLY B CA 1
ATOM 4428 C C . GLY B 1 128 ? 2.113 -9.523 -1.994 1 97.44 128 GLY B C 1
ATOM 4429 O O . GLY B 1 128 ? 3.303 -9.492 -1.666 1 97.44 128 GLY B O 1
ATOM 4430 N N . GLN B 1 129 ? 1.705 -8.844 -2.998 1 97.19 129 GLN B N 1
ATOM 4431 C CA . GLN B 1 129 ? 2.598 -8.156 -3.926 1 97.19 129 GLN B CA 1
ATOM 4432 C C . GLN B 1 129 ? 3.268 -6.957 -3.26 1 97.19 129 GLN B C 1
ATOM 4434 O O . GLN B 1 129 ? 4.43 -6.656 -3.533 1 97.19 129 GLN B O 1
ATOM 4439 N N . SER B 1 130 ? 2.482 -6.23 -2.395 1 98.25 130 SER B N 1
ATOM 4440 C CA . SER B 1 130 ? 3.088 -5.113 -1.679 1 98.25 130 SER B CA 1
ATOM 4441 C C . SER B 1 130 ? 4.277 -5.574 -0.84 1 98.25 130 SER B C 1
ATOM 4443 O O . SER B 1 130 ? 5.324 -4.922 -0.83 1 98.25 130 SER B O 1
ATOM 4445 N N . ALA B 1 131 ? 4.09 -6.652 -0.159 1 98.5 131 ALA B N 1
ATOM 4446 C CA . ALA B 1 131 ? 5.172 -7.207 0.65 1 98.5 131 ALA B CA 1
ATOM 4447 C C . ALA B 1 131 ? 6.344 -7.641 -0.226 1 98.5 131 ALA B C 1
ATOM 4449 O O . ALA B 1 131 ? 7.504 -7.414 0.12 1 98.5 131 ALA B O 1
ATOM 4450 N N . LEU B 1 132 ? 6.051 -8.297 -1.35 1 98.56 132 LEU B N 1
ATOM 4451 C CA . LEU B 1 132 ? 7.086 -8.711 -2.291 1 98.56 132 LEU B CA 1
ATOM 4452 C C . LEU B 1 132 ? 7.887 -7.508 -2.775 1 98.56 132 LEU B C 1
ATOM 4454 O O . LEU B 1 132 ? 9.117 -7.535 -2.771 1 98.56 132 LEU B O 1
ATOM 4458 N N . HIS B 1 133 ? 7.168 -6.484 -3.17 1 98.25 133 HIS B N 1
ATOM 4459 C CA . HIS B 1 133 ? 7.793 -5.254 -3.646 1 98.25 133 HIS B CA 1
ATOM 4460 C C . HIS B 1 133 ? 8.773 -4.699 -2.619 1 98.25 133 HIS B C 1
ATOM 4462 O O . HIS B 1 133 ? 9.922 -4.395 -2.951 1 98.25 133 HIS B O 1
ATOM 4468 N N . HIS B 1 134 ? 8.312 -4.566 -1.4 1 98.44 134 HIS B N 1
ATOM 4469 C CA . HIS B 1 134 ? 9.133 -3.971 -0.355 1 98.44 134 HIS B CA 1
ATOM 4470 C C . HIS B 1 134 ? 10.289 -4.891 0.03 1 98.44 134 HIS B C 1
ATOM 4472 O O . HIS B 1 134 ? 11.398 -4.426 0.297 1 98.44 134 HIS B O 1
ATOM 4478 N N . CYS B 1 135 ? 10.07 -6.172 0.04 1 98.69 135 CYS B N 1
ATOM 4479 C CA . CYS B 1 135 ? 11.133 -7.094 0.435 1 98.69 135 CYS B CA 1
ATOM 4480 C C . CYS B 1 135 ? 12.219 -7.16 -0.627 1 98.69 135 CYS B C 1
ATOM 4482 O O . CYS B 1 135 ? 13.398 -7.305 -0.303 1 98.69 135 CYS B O 1
ATOM 4484 N N . PHE B 1 136 ? 11.852 -7.09 -1.938 1 98.56 136 PHE B N 1
ATOM 4485 C CA . PHE B 1 136 ? 12.883 -6.977 -2.963 1 98.56 136 PHE B CA 1
ATOM 4486 C C . PHE B 1 136 ? 13.75 -5.742 -2.732 1 98.56 136 PHE B C 1
ATOM 4488 O O . PHE B 1 136 ? 14.977 -5.805 -2.824 1 98.56 136 PHE B O 1
ATOM 4495 N N . ASN B 1 137 ? 13.109 -4.629 -2.395 1 97.06 137 ASN B N 1
ATOM 4496 C CA . ASN B 1 137 ? 13.852 -3.402 -2.111 1 97.06 137 ASN B CA 1
ATOM 4497 C C . ASN B 1 137 ? 14.703 -3.539 -0.853 1 97.06 137 ASN B C 1
ATOM 4499 O O . ASN B 1 137 ? 15.75 -2.9 -0.735 1 97.06 137 ASN B O 1
ATOM 4503 N N . ILE B 1 138 ? 14.273 -4.328 0.057 1 97.81 138 ILE B N 1
ATOM 4504 C CA . ILE B 1 138 ? 14.977 -4.539 1.315 1 97.81 138 ILE B CA 1
ATOM 4505 C C . ILE B 1 138 ? 16.25 -5.336 1.063 1 97.81 138 ILE B C 1
ATOM 4507 O O . ILE B 1 138 ? 17.297 -5.066 1.673 1 97.81 138 ILE B O 1
ATOM 4511 N N . VAL B 1 139 ? 16.25 -6.242 0.047 1 98.06 139 VAL B N 1
ATOM 4512 C CA . VAL B 1 139 ? 17.344 -7.203 -0.008 1 98.06 139 VAL B CA 1
ATOM 4513 C C . VAL B 1 139 ? 18.188 -6.961 -1.261 1 98.06 139 VAL B C 1
ATOM 4515 O O . VAL B 1 139 ? 19.25 -7.57 -1.434 1 98.06 139 VAL B O 1
ATOM 4518 N N . LEU B 1 140 ? 17.75 -6.102 -2.191 1 97.69 140 LEU B N 1
ATOM 4519 C CA . LEU B 1 140 ? 18.484 -5.926 -3.445 1 97.69 140 LEU B CA 1
ATOM 4520 C C . LEU B 1 140 ? 18.938 -4.48 -3.615 1 97.69 140 LEU B C 1
ATOM 4522 O O . LEU B 1 140 ? 18.203 -3.551 -3.275 1 97.69 140 LEU B O 1
ATOM 4526 N N . SER B 1 141 ? 20.094 -4.277 -4.066 1 95.88 141 SER B N 1
ATOM 4527 C CA . SER B 1 141 ? 20.656 -3.012 -4.531 1 95.88 141 SER B CA 1
ATOM 4528 C C . SER B 1 141 ? 21.031 -3.08 -6.004 1 95.88 141 SER B C 1
ATOM 4530 O O . SER B 1 141 ? 21.078 -4.164 -6.59 1 95.88 141 SER B O 1
ATOM 4532 N N . GLU B 1 142 ? 21.188 -1.884 -6.574 1 94.25 142 GLU B N 1
ATOM 4533 C CA . GLU B 1 142 ? 21.734 -1.827 -7.934 1 94.25 142 GLU B CA 1
ATOM 4534 C C . GLU B 1 142 ? 23 -2.666 -8.062 1 94.25 142 GLU B C 1
ATOM 4536 O O . GLU B 1 142 ? 23.891 -2.572 -7.227 1 94.25 142 GLU B O 1
ATOM 4541 N N . GLY B 1 143 ? 23.016 -3.553 -9.062 1 94.31 143 GLY B N 1
ATOM 4542 C CA . GLY B 1 143 ? 24.203 -4.367 -9.312 1 94.31 143 GLY B CA 1
ATOM 4543 C C . GLY B 1 143 ? 24.109 -5.754 -8.695 1 94.31 143 GLY B C 1
ATOM 4544 O O . GLY B 1 143 ? 24.875 -6.648 -9.055 1 94.31 143 GLY B O 1
ATOM 4545 N N . ASP B 1 144 ? 23.156 -5.98 -7.797 1 96.69 144 ASP B N 1
ATOM 4546 C CA . ASP B 1 144 ? 22.984 -7.305 -7.207 1 96.69 144 ASP B CA 1
ATOM 4547 C C . ASP B 1 144 ? 22.391 -8.281 -8.219 1 96.69 144 ASP B C 1
ATOM 4549 O O . ASP B 1 144 ? 21.953 -7.879 -9.305 1 96.69 144 ASP B O 1
ATOM 4553 N N . THR B 1 145 ? 22.453 -9.602 -7.895 1 97.06 145 THR B N 1
ATOM 4554 C CA . THR B 1 145 ? 21.844 -10.664 -8.688 1 97.06 145 THR B CA 1
ATOM 4555 C C . THR B 1 145 ? 20.766 -11.383 -7.898 1 97.06 145 THR B C 1
ATOM 4557 O O . THR B 1 145 ? 20.953 -11.711 -6.727 1 97.06 145 THR B O 1
ATOM 4560 N N . LEU B 1 146 ? 19.641 -11.477 -8.461 1 98.25 146 LEU B N 1
ATOM 4561 C CA . LEU B 1 146 ? 18.547 -12.273 -7.914 1 98.25 146 LEU B CA 1
ATOM 4562 C C . LEU B 1 146 ? 18.406 -13.586 -8.68 1 98.25 146 LEU B C 1
ATOM 4564 O O . LEU B 1 146 ? 18.266 -13.578 -9.898 1 98.25 146 LEU B O 1
ATOM 4568 N N . LEU B 1 147 ? 18.5 -14.711 -7.949 1 98.38 147 LEU B N 1
ATOM 4569 C CA . LEU B 1 147 ? 18.234 -16.016 -8.547 1 98.38 147 LEU B CA 1
ATOM 4570 C C . LEU B 1 147 ? 16.734 -16.328 -8.492 1 98.38 147 LEU B C 1
ATOM 4572 O O . LEU B 1 147 ? 16.094 -16.109 -7.469 1 98.38 147 LEU B O 1
ATOM 4576 N N . VAL B 1 148 ? 16.188 -16.859 -9.625 1 98.31 148 VAL B N 1
ATOM 4577 C CA . VAL B 1 148 ? 14.766 -17.156 -9.641 1 98.31 148 VAL B CA 1
ATOM 4578 C C . VAL B 1 148 ? 14.531 -18.5 -10.344 1 98.31 148 VAL B C 1
ATOM 4580 O O . VAL B 1 148 ? 15.398 -18.984 -11.055 1 98.31 148 VAL B O 1
ATOM 4583 N N . GLN B 1 149 ? 13.375 -18.984 -10.016 1 96.81 149 GLN B N 1
ATOM 4584 C CA . GLN B 1 149 ? 12.859 -20.109 -10.789 1 96.81 149 GLN B CA 1
ATOM 4585 C C . GLN B 1 149 ? 12.531 -19.688 -12.219 1 96.81 149 GLN B C 1
ATOM 4587 O O . GLN B 1 149 ? 11.984 -18.609 -12.445 1 96.81 149 GLN B O 1
ATOM 4592 N N . ASN B 1 150 ? 12.938 -20.594 -13.211 1 96.31 150 ASN B N 1
ATOM 4593 C CA . ASN B 1 150 ? 12.656 -20.312 -14.609 1 96.31 150 ASN B CA 1
ATOM 4594 C C . ASN B 1 150 ? 11.672 -21.328 -15.195 1 96.31 150 ASN B C 1
ATOM 4596 O O . ASN B 1 150 ? 11.961 -22.516 -15.25 1 96.31 150 ASN B O 1
ATOM 4600 N N . PRO B 1 151 ? 10.523 -20.922 -15.797 1 96.88 151 PRO B N 1
ATOM 4601 C CA . PRO B 1 151 ? 9.992 -19.562 -15.781 1 96.88 151 PRO B CA 1
ATOM 4602 C C . PRO B 1 151 ? 9.578 -19.109 -14.383 1 96.88 151 PRO B C 1
ATOM 4604 O O . PRO B 1 151 ? 9.641 -19.891 -13.43 1 96.88 151 PRO B O 1
ATOM 4607 N N . THR B 1 152 ? 9.328 -17.828 -14.258 1 97 152 THR B N 1
ATOM 4608 C CA . THR B 1 152 ? 8.992 -17.25 -12.961 1 97 152 THR B CA 1
ATOM 4609 C C . THR B 1 152 ? 7.77 -16.344 -13.07 1 97 152 THR B C 1
ATOM 4611 O O . THR B 1 152 ? 7.191 -16.203 -14.156 1 97 152 THR B O 1
ATOM 4614 N N . TYR B 1 153 ? 7.27 -15.883 -11.945 1 96.31 153 TYR B N 1
ATOM 4615 C CA . TYR B 1 153 ? 6.18 -14.922 -11.938 1 96.31 153 TYR B CA 1
ATOM 4616 C C . TYR B 1 153 ? 6.59 -13.617 -12.617 1 96.31 153 TYR B C 1
ATOM 4618 O O . TYR B 1 153 ? 7.473 -12.906 -12.125 1 96.31 153 TYR B O 1
ATOM 4626 N N . ALA B 1 154 ? 5.965 -13.211 -13.625 1 93.56 154 ALA B N 1
ATOM 4627 C CA . ALA B 1 154 ? 6.395 -12.141 -14.523 1 93.56 154 ALA B CA 1
ATOM 4628 C C . ALA B 1 154 ? 6.465 -10.805 -13.781 1 93.56 154 ALA B C 1
ATOM 4630 O O . ALA B 1 154 ? 7.406 -10.031 -13.977 1 93.56 154 ALA B O 1
ATOM 4631 N N . THR B 1 155 ? 5.5 -10.5 -12.961 1 93.5 155 THR B N 1
ATOM 4632 C CA . THR B 1 155 ? 5.41 -9.195 -12.32 1 93.5 155 THR B CA 1
ATOM 4633 C C . THR B 1 155 ? 6.641 -8.93 -11.453 1 93.5 155 THR B C 1
ATOM 4635 O O . THR B 1 155 ? 7.098 -7.793 -11.344 1 93.5 155 THR B O 1
ATOM 4638 N N . MET B 1 156 ? 7.141 -9.984 -10.859 1 95.94 156 MET B N 1
ATOM 4639 C CA . MET B 1 156 ? 8.305 -9.789 -10 1 95.94 156 MET B CA 1
ATOM 4640 C C . MET B 1 156 ? 9.484 -9.242 -10.805 1 95.94 156 MET B C 1
ATOM 4642 O O . MET B 1 156 ? 10.312 -8.508 -10.273 1 95.94 156 MET B O 1
ATOM 4646 N N . ILE B 1 157 ? 9.617 -9.586 -12.125 1 95.12 157 ILE B N 1
ATOM 4647 C CA . ILE B 1 157 ? 10.68 -9.078 -12.984 1 95.12 157 ILE B CA 1
ATOM 4648 C C . ILE B 1 157 ? 10.578 -7.559 -13.094 1 95.12 157 ILE B C 1
ATOM 4650 O O . ILE B 1 157 ? 11.578 -6.852 -13 1 95.12 157 ILE B O 1
ATOM 4654 N N . TYR B 1 158 ? 9.383 -7.109 -13.148 1 93.5 158 TYR B N 1
ATOM 4655 C CA . TYR B 1 158 ? 9.133 -5.684 -13.312 1 93.5 158 TYR B CA 1
ATOM 4656 C C . TYR B 1 158 ? 9.289 -4.949 -11.984 1 93.5 158 TYR B C 1
ATOM 4658 O O . TYR B 1 158 ? 9.516 -3.734 -11.961 1 93.5 158 TYR B O 1
ATOM 4666 N N . ILE B 1 159 ? 9.133 -5.637 -10.828 1 95.88 159 ILE B N 1
ATOM 4667 C CA . ILE B 1 159 ? 9.414 -5.066 -9.516 1 95.88 159 ILE B CA 1
ATOM 4668 C C . ILE B 1 159 ? 10.914 -4.848 -9.359 1 95.88 159 ILE B C 1
ATOM 4670 O O . ILE B 1 159 ? 11.352 -3.83 -8.82 1 95.88 159 ILE B O 1
ATOM 4674 N N . VAL B 1 160 ? 11.734 -5.75 -9.914 1 96.5 160 VAL B N 1
ATOM 4675 C CA . VAL B 1 160 ? 13.172 -5.773 -9.672 1 96.5 160 VAL B CA 1
ATOM 4676 C C . VAL B 1 160 ? 13.883 -4.875 -10.68 1 96.5 160 VAL B C 1
ATOM 4678 O O . VAL B 1 160 ? 14.922 -4.289 -10.375 1 96.5 160 VAL B O 1
ATOM 4681 N N . GLN B 1 161 ? 13.281 -4.699 -11.828 1 93.88 161 GLN B N 1
ATOM 4682 C CA . GLN B 1 161 ? 13.891 -3.98 -12.938 1 93.88 161 GLN B CA 1
ATOM 4683 C C . GLN B 1 161 ? 14.336 -2.582 -12.516 1 93.88 161 GLN B C 1
ATOM 4685 O O . GLN B 1 161 ? 15.484 -2.199 -12.727 1 93.88 161 GLN B O 1
ATOM 4690 N N . PRO B 1 162 ? 13.5 -1.819 -11.859 1 94.25 162 PRO B N 1
ATOM 4691 C CA . PRO B 1 162 ? 13.914 -0.461 -11.5 1 94.25 162 PRO B CA 1
ATOM 4692 C C . PRO B 1 162 ? 15 -0.443 -10.43 1 94.25 162 PRO B C 1
ATOM 4694 O O . PRO B 1 162 ? 15.719 0.553 -10.289 1 94.25 162 PRO B O 1
ATOM 4697 N N . ILE B 1 163 ? 15.133 -1.493 -9.648 1 94.75 163 ILE B N 1
ATOM 4698 C CA . ILE B 1 163 ? 16.156 -1.591 -8.609 1 94.75 163 ILE B CA 1
ATOM 4699 C C . ILE B 1 163 ? 17.531 -1.657 -9.266 1 94.75 163 ILE B C 1
ATOM 4701 O O . ILE B 1 163 ? 18.531 -1.201 -8.68 1 94.75 163 ILE B O 1
ATOM 4705 N N . GLY B 1 164 ? 17.594 -2.207 -10.5 1 94.06 164 GLY B N 1
ATOM 4706 C CA . GLY B 1 164 ? 18.859 -2.344 -11.211 1 94.06 164 GLY B CA 1
ATOM 4707 C C . GLY B 1 164 ? 19.578 -3.639 -10.891 1 94.06 164 GLY B C 1
ATOM 4708 O O . GLY B 1 164 ? 20.797 -3.748 -11.109 1 94.06 164 GLY B O 1
ATOM 4709 N N . ALA B 1 165 ? 18.875 -4.594 -10.32 1 95.5 165 ALA B N 1
ATOM 4710 C CA . ALA B 1 165 ? 19.453 -5.918 -10.086 1 95.5 165 ALA B CA 1
ATOM 4711 C C . ALA B 1 165 ? 19.281 -6.809 -11.312 1 95.5 165 ALA B C 1
ATOM 4713 O O . ALA B 1 165 ? 18.359 -6.621 -12.102 1 95.5 165 ALA B O 1
ATOM 4714 N N . THR B 1 166 ? 20.188 -7.727 -11.469 1 94.88 166 THR B N 1
ATOM 4715 C CA . THR B 1 166 ? 20.109 -8.695 -12.555 1 94.88 166 THR B CA 1
ATOM 4716 C C . THR B 1 166 ? 19.328 -9.938 -12.109 1 94.88 166 THR B C 1
ATOM 4718 O O . THR B 1 166 ? 19.594 -10.484 -11.039 1 94.88 166 THR B O 1
ATOM 4721 N N . VAL B 1 167 ? 18.391 -10.383 -12.891 1 96.56 167 VAL B N 1
ATOM 4722 C CA . VAL B 1 167 ? 17.609 -11.57 -12.609 1 96.56 167 VAL B CA 1
ATOM 4723 C C . VAL B 1 167 ? 18.125 -12.758 -13.422 1 96.56 167 VAL B C 1
ATOM 4725 O O . VAL B 1 167 ? 18.172 -12.695 -14.648 1 96.56 167 VAL B O 1
ATOM 4728 N N . ILE B 1 168 ? 18.531 -13.805 -12.75 1 96.56 168 ILE B N 1
ATOM 4729 C CA . ILE B 1 168 ? 19.047 -15 -13.406 1 96.56 168 ILE B CA 1
ATOM 4730 C C . ILE B 1 168 ? 18.156 -16.203 -13.07 1 96.56 168 ILE B C 1
ATOM 4732 O O . ILE B 1 168 ? 17.875 -16.453 -11.898 1 96.56 168 ILE B O 1
ATOM 4736 N N . GLY B 1 169 ? 17.766 -16.891 -14.125 1 96.69 169 GLY B N 1
ATOM 4737 C CA . GLY B 1 169 ? 16.859 -18.031 -13.953 1 96.69 169 GLY B CA 1
ATOM 4738 C C . GLY B 1 169 ? 17.594 -19.359 -13.844 1 96.69 169 GLY B C 1
ATOM 4739 O O . GLY B 1 169 ? 18.594 -19.578 -14.523 1 96.69 169 GLY B O 1
ATOM 4740 N N . VAL B 1 170 ? 17.078 -20.188 -12.93 1 97.19 170 VAL B N 1
ATOM 4741 C CA . VAL B 1 170 ? 17.5 -21.594 -12.867 1 97.19 170 VAL B CA 1
ATOM 4742 C C . VAL B 1 170 ? 16.438 -22.484 -13.508 1 97.19 170 VAL B C 1
ATOM 4744 O O . VAL B 1 170 ? 15.242 -22.328 -13.219 1 97.19 170 VAL B O 1
ATOM 4747 N N . GLU B 1 171 ? 16.859 -23.375 -14.227 1 96.5 171 GLU B N 1
ATOM 4748 C CA . GLU B 1 171 ? 15.953 -24.266 -14.938 1 96.5 171 GLU B CA 1
ATOM 4749 C C . GLU B 1 171 ? 15.07 -25.047 -13.969 1 96.5 171 GLU B C 1
ATOM 4751 O O . GLU B 1 171 ? 15.539 -25.484 -12.914 1 96.5 171 GLU B O 1
ATOM 4756 N N . SER B 1 172 ? 13.852 -25.234 -14.383 1 97.12 172 SER B N 1
ATOM 4757 C CA . SER B 1 172 ? 12.891 -25.984 -13.586 1 97.12 172 SER B CA 1
ATOM 4758 C C . SER B 1 172 ? 12.055 -26.922 -14.453 1 97.12 172 SER B C 1
ATOM 4760 O O . SER B 1 172 ? 12.109 -26.844 -15.68 1 97.12 172 SER B O 1
ATOM 4762 N N . ASP B 1 173 ? 11.414 -27.891 -13.805 1 96 173 ASP B N 1
ATOM 4763 C CA . ASP B 1 173 ? 10.477 -28.797 -14.453 1 96 173 ASP B CA 1
ATOM 4764 C C . ASP B 1 173 ? 9.203 -28.969 -13.625 1 96 173 ASP B C 1
ATOM 4766 O O . ASP B 1 173 ? 8.867 -28.094 -12.812 1 96 173 ASP B O 1
ATOM 4770 N N . LYS B 1 174 ? 8.43 -29.953 -13.898 1 94.88 174 LYS B N 1
ATOM 4771 C CA . LYS B 1 174 ? 7.133 -30.156 -13.25 1 94.88 174 LYS B CA 1
ATOM 4772 C C . LYS B 1 174 ? 7.297 -30.359 -11.75 1 94.88 174 LYS B C 1
ATOM 4774 O O . LYS B 1 174 ? 6.324 -30.266 -10.992 1 94.88 174 LYS B O 1
ATOM 4779 N N . ASP B 1 175 ? 8.547 -30.625 -11.344 1 96.12 175 ASP B N 1
ATOM 4780 C CA . ASP B 1 175 ? 8.82 -30.875 -9.93 1 96.12 175 ASP B CA 1
ATOM 4781 C C . ASP B 1 175 ? 9.578 -29.719 -9.297 1 96.12 175 ASP B C 1
ATOM 4783 O O . ASP B 1 175 ? 10.062 -29.828 -8.172 1 96.12 175 ASP B O 1
ATOM 4787 N N . GLY B 1 176 ? 9.711 -28.594 -10.016 1 96.06 176 GLY B N 1
ATOM 4788 C CA . GLY B 1 176 ? 10.359 -27.406 -9.469 1 96.06 176 GLY B CA 1
ATOM 4789 C C . GLY B 1 176 ? 11.758 -27.188 -10.016 1 96.06 176 GLY B C 1
ATOM 4790 O O . GLY B 1 176 ? 12.094 -27.688 -11.094 1 96.06 176 GLY B O 1
ATOM 4791 N N . ILE B 1 177 ? 12.531 -26.422 -9.359 1 97.94 177 ILE B N 1
ATOM 4792 C CA . ILE B 1 177 ? 13.898 -26.078 -9.734 1 97.94 177 ILE B CA 1
ATOM 4793 C C . ILE B 1 177 ? 14.734 -27.359 -9.828 1 97.94 177 ILE B C 1
ATOM 4795 O O . ILE B 1 177 ? 14.664 -28.219 -8.953 1 97.94 177 ILE B O 1
ATOM 4799 N N . ILE B 1 178 ? 15.469 -27.516 -10.891 1 98.44 178 ILE B N 1
ATOM 4800 C CA . ILE B 1 178 ? 16.391 -28.641 -11.023 1 98.44 178 ILE B CA 1
ATOM 4801 C C . ILE B 1 178 ? 17.641 -28.391 -10.164 1 98.44 178 ILE B C 1
ATOM 4803 O O . ILE B 1 178 ? 18.5 -27.594 -10.523 1 98.44 178 ILE B O 1
ATOM 4807 N N . SER B 1 179 ? 17.719 -29.156 -9.078 1 98.19 179 SER B N 1
ATOM 4808 C CA . SER B 1 179 ? 18.703 -28.891 -8.039 1 98.19 179 SER B CA 1
ATOM 4809 C C . SER B 1 179 ? 20.125 -29.016 -8.586 1 98.19 179 SER B C 1
ATOM 4811 O O . SER B 1 179 ? 21.016 -28.25 -8.211 1 98.19 179 SER B O 1
ATOM 4813 N N . SER B 1 180 ? 20.359 -29.984 -9.477 1 98.06 180 SER B N 1
ATOM 4814 C CA . SER B 1 180 ? 21.688 -30.172 -10.039 1 98.06 180 SER B CA 1
ATOM 4815 C C . SER B 1 180 ? 22.125 -28.969 -10.875 1 98.06 180 SER B C 1
ATOM 4817 O O . SER B 1 180 ? 23.281 -28.562 -10.828 1 98.06 180 SER B O 1
ATOM 4819 N N . LYS B 1 181 ? 21.188 -28.422 -11.594 1 97.94 181 LYS B N 1
ATOM 4820 C CA . LYS B 1 181 ? 21.484 -27.25 -12.398 1 97.94 181 LYS B CA 1
ATOM 4821 C C . LYS B 1 181 ? 21.734 -26.031 -11.516 1 97.94 181 LYS B C 1
ATOM 4823 O O . LYS B 1 181 ? 22.594 -25.188 -11.836 1 97.94 181 LYS B O 1
ATOM 4828 N N . MET B 1 182 ? 21.047 -25.922 -10.422 1 98.19 182 MET B N 1
ATOM 4829 C CA . MET B 1 182 ? 21.25 -24.828 -9.477 1 98.19 182 MET B CA 1
ATOM 4830 C C . MET B 1 182 ? 22.641 -24.906 -8.844 1 98.19 182 MET B C 1
ATOM 4832 O O . MET B 1 182 ? 23.359 -23.906 -8.789 1 98.19 182 MET B O 1
ATOM 4836 N N . GLU B 1 183 ? 22.938 -26.078 -8.438 1 97.5 183 GLU B N 1
ATOM 4837 C CA . GLU B 1 183 ? 24.25 -26.281 -7.816 1 97.5 183 GLU B CA 1
ATOM 4838 C C . GLU B 1 183 ? 25.375 -25.984 -8.797 1 97.5 183 GLU B C 1
ATOM 4840 O O . GLU B 1 183 ? 26.359 -25.344 -8.445 1 97.5 183 GLU B O 1
ATOM 4845 N N . GLU B 1 184 ? 25.219 -26.469 -9.977 1 97.12 184 GLU B N 1
ATOM 4846 C CA . GLU B 1 184 ? 26.219 -26.234 -11.016 1 97.12 184 GLU B CA 1
ATOM 4847 C C . GLU B 1 184 ? 26.391 -24.734 -11.281 1 97.12 184 GLU B C 1
ATOM 4849 O O . GLU B 1 184 ? 27.516 -24.25 -11.406 1 97.12 184 GLU B O 1
ATOM 4854 N N . LEU B 1 185 ? 25.281 -24.078 -11.391 1 96.38 185 LEU B N 1
ATOM 4855 C CA . LEU B 1 185 ? 25.297 -22.641 -11.648 1 96.38 185 LEU B CA 1
ATOM 4856 C C . LEU B 1 185 ? 26.062 -21.906 -10.547 1 96.38 185 LEU B C 1
ATOM 4858 O O . LEU B 1 185 ? 26.906 -21.062 -10.836 1 96.38 185 LEU B O 1
ATOM 4862 N N . LEU B 1 186 ? 25.812 -22.203 -9.281 1 97.12 186 LEU B N 1
ATOM 4863 C CA . LEU B 1 186 ? 26.406 -21.516 -8.148 1 97.12 186 LEU B CA 1
ATOM 4864 C C . LEU B 1 186 ? 27.875 -21.891 -7.984 1 97.12 186 LEU B C 1
ATOM 4866 O O . LEU B 1 186 ? 28.703 -21.047 -7.645 1 97.12 186 LEU B O 1
ATOM 4870 N N . GLU B 1 187 ? 28.172 -23.125 -8.25 1 95.88 187 GLU B N 1
ATOM 4871 C CA . GLU B 1 187 ? 29.547 -23.594 -8.148 1 95.88 187 GLU B CA 1
ATOM 4872 C C . GLU B 1 187 ? 30.438 -22.922 -9.188 1 95.88 187 GLU B C 1
ATOM 4874 O O . GLU B 1 187 ? 31.609 -22.625 -8.914 1 95.88 187 GLU B O 1
ATOM 4879 N N . ASN B 1 188 ? 29.906 -22.656 -10.305 1 95.06 188 ASN B N 1
ATOM 4880 C CA . ASN B 1 188 ? 30.672 -22.109 -11.422 1 95.06 188 ASN B CA 1
ATOM 4881 C C . ASN B 1 188 ? 30.312 -20.656 -11.703 1 95.06 188 ASN B C 1
ATOM 4883 O O . ASN B 1 188 ? 30.422 -20.188 -12.836 1 95.06 188 ASN B O 1
ATOM 4887 N N . TRP B 1 189 ? 29.844 -19.953 -10.766 1 94.5 189 TRP B N 1
ATOM 4888 C CA . TRP B 1 189 ? 29.281 -18.625 -10.953 1 94.5 189 TRP B CA 1
ATOM 4889 C C . TRP B 1 189 ? 30.297 -17.703 -11.633 1 94.5 189 TRP B C 1
ATOM 4891 O O . TRP B 1 189 ? 29.984 -17.062 -12.641 1 94.5 189 TRP B O 1
ATOM 4901 N N . GLU B 1 190 ? 31.516 -17.641 -11.156 1 91.19 190 GLU B N 1
ATOM 4902 C CA . GLU B 1 190 ? 32.531 -16.719 -11.633 1 91.19 190 GLU B CA 1
ATOM 4903 C C . GLU B 1 190 ? 32.906 -17.016 -13.078 1 91.19 190 GLU B C 1
ATOM 4905 O O . GLU B 1 190 ? 33.375 -16.125 -13.797 1 91.19 190 GLU B O 1
ATOM 4910 N N . GLN B 1 191 ? 32.719 -18.219 -13.492 1 89.25 191 GLN B N 1
ATOM 4911 C CA . GLN B 1 191 ? 33.062 -18.609 -14.859 1 89.25 191 GLN B CA 1
ATOM 4912 C C . GLN B 1 191 ? 32.031 -18.078 -15.844 1 89.25 191 GLN B C 1
ATOM 4914 O O . GLN B 1 191 ? 32.375 -17.688 -16.969 1 89.25 191 GLN B O 1
ATOM 4919 N N . HIS B 1 192 ? 30.812 -17.984 -15.391 1 84.62 192 HIS B N 1
ATOM 4920 C CA . HIS B 1 192 ? 29.719 -17.672 -16.297 1 84.62 192 HIS B CA 1
ATOM 4921 C C . HIS B 1 192 ? 29.25 -16.234 -16.109 1 84.62 192 HIS B C 1
ATOM 4923 O O . HIS B 1 192 ? 28.625 -15.656 -17 1 84.62 192 HIS B O 1
ATOM 4929 N N . HIS B 1 193 ? 29.516 -15.703 -14.984 1 84 193 HIS B N 1
ATOM 4930 C CA . HIS B 1 193 ? 29.047 -14.359 -14.656 1 84 193 HIS B CA 1
ATOM 4931 C C . HIS B 1 193 ? 30.172 -13.516 -14.047 1 84 193 HIS B C 1
ATOM 4933 O O . HIS B 1 193 ? 30.109 -13.156 -12.867 1 84 193 HIS B O 1
ATOM 4939 N N . LYS B 1 194 ? 31.047 -13.109 -14.852 1 80.06 194 LYS B N 1
ATOM 4940 C CA . LYS B 1 194 ? 32.281 -12.461 -14.422 1 80.06 194 LYS B CA 1
ATOM 4941 C C . LYS B 1 194 ? 32 -11.109 -13.773 1 80.06 194 LYS B C 1
ATOM 4943 O O . LYS B 1 194 ? 32.688 -10.711 -12.828 1 80.06 194 LYS B O 1
ATOM 4948 N N . THR B 1 195 ? 30.984 -10.508 -14.164 1 83.44 195 THR B N 1
ATOM 4949 C CA . THR B 1 195 ? 30.766 -9.141 -13.703 1 83.44 195 THR B CA 1
ATOM 4950 C C . THR B 1 195 ? 29.562 -9.07 -12.766 1 83.44 195 THR B C 1
ATOM 4952 O O . THR B 1 195 ? 29.359 -8.062 -12.078 1 83.44 195 THR B O 1
ATOM 4955 N N . ALA B 1 196 ? 28.844 -10.141 -12.727 1 86.38 196 ALA B N 1
ATOM 4956 C CA . ALA B 1 196 ? 27.656 -10.109 -11.875 1 86.38 196 ALA B CA 1
ATOM 4957 C C . ALA B 1 196 ? 27.969 -10.633 -10.477 1 86.38 196 ALA B C 1
ATOM 4959 O O . ALA B 1 196 ? 28.703 -11.617 -10.328 1 86.38 196 ALA B O 1
ATOM 4960 N N . ARG B 1 197 ? 27.484 -9.984 -9.477 1 91.38 197 ARG B N 1
ATOM 4961 C CA . ARG B 1 197 ? 27.641 -10.438 -8.102 1 91.38 197 ARG B CA 1
ATOM 4962 C C . ARG B 1 197 ? 26.922 -11.758 -7.871 1 91.38 197 ARG B C 1
ATOM 4964 O O . ARG B 1 197 ? 25.859 -11.992 -8.438 1 91.38 197 ARG B O 1
ATOM 4971 N N . ARG B 1 198 ? 27.516 -12.617 -7.09 1 94.81 198 ARG B N 1
ATOM 4972 C CA . ARG B 1 198 ? 26.844 -13.859 -6.723 1 94.81 198 ARG B CA 1
ATOM 4973 C C . ARG B 1 198 ? 25.5 -13.594 -6.062 1 94.81 198 ARG B C 1
ATOM 4975 O O . ARG B 1 198 ? 25.375 -12.695 -5.227 1 94.81 198 ARG B O 1
ATOM 4982 N N . PRO B 1 199 ? 24.484 -14.367 -6.441 1 96.75 199 PRO B N 1
ATOM 4983 C CA . PRO B 1 199 ? 23.172 -14.156 -5.809 1 96.75 199 PRO B CA 1
ATOM 4984 C C . PRO B 1 199 ? 23.172 -14.547 -4.332 1 96.75 199 PRO B C 1
ATOM 4986 O O . PRO B 1 199 ? 23.797 -15.531 -3.947 1 96.75 199 PRO B O 1
ATOM 4989 N N . ARG B 1 200 ? 22.484 -13.797 -3.566 1 96.94 200 ARG B N 1
ATOM 4990 C CA . ARG B 1 200 ? 22.344 -14.07 -2.139 1 96.94 200 ARG B CA 1
ATOM 4991 C C . ARG B 1 200 ? 20.891 -14.359 -1.78 1 96.94 200 ARG B C 1
ATOM 4993 O O . ARG B 1 200 ? 20.578 -14.648 -0.623 1 96.94 200 ARG B O 1
ATOM 5000 N N . VAL B 1 201 ? 20.016 -14.273 -2.74 1 98.44 201 VAL B N 1
ATOM 5001 C CA . VAL B 1 201 ? 18.578 -14.461 -2.525 1 98.44 201 VAL B CA 1
ATOM 5002 C C . VAL B 1 201 ? 17.984 -15.289 -3.664 1 98.44 201 VAL B C 1
ATOM 5004 O O . VAL B 1 201 ? 18.312 -15.07 -4.832 1 98.44 201 VAL B O 1
ATOM 5007 N N . LEU B 1 202 ? 17.203 -16.297 -3.324 1 98.81 202 LEU B N 1
ATOM 5008 C CA . LEU B 1 202 ? 16.391 -17.062 -4.262 1 98.81 202 LEU B CA 1
ATOM 5009 C C . LEU B 1 202 ? 14.922 -16.672 -4.137 1 98.81 202 LEU B C 1
ATOM 5011 O O . LEU B 1 202 ? 14.367 -16.672 -3.033 1 98.81 202 LEU B O 1
ATOM 5015 N N . TYR B 1 203 ? 14.359 -16.281 -5.238 1 98.75 203 TYR B N 1
ATOM 5016 C CA . TYR B 1 203 ? 12.906 -16.141 -5.32 1 98.75 203 TYR B CA 1
ATOM 5017 C C . TYR B 1 203 ? 12.289 -17.344 -6.031 1 98.75 203 TYR B C 1
ATOM 5019 O O . TYR B 1 203 ? 12.742 -17.734 -7.105 1 98.75 203 TYR B O 1
ATOM 5027 N N . CYS B 1 204 ? 11.18 -17.891 -5.438 1 98.44 204 CYS B N 1
ATOM 5028 C CA . CYS B 1 204 ? 10.539 -19.047 -6.062 1 98.44 204 CYS B CA 1
ATOM 5029 C C . CYS B 1 204 ? 9.062 -19.109 -5.695 1 98.44 204 CYS B C 1
ATOM 5031 O O . CYS B 1 204 ? 8.633 -18.5 -4.719 1 98.44 204 CYS B O 1
ATOM 5033 N N . VAL B 1 205 ? 8.32 -19.766 -6.488 1 97.94 205 VAL B N 1
ATOM 5034 C CA . VAL B 1 205 ? 6.922 -20.109 -6.289 1 97.94 205 VAL B CA 1
ATOM 5035 C C . VAL B 1 205 ? 6.766 -21.625 -6.23 1 97.94 205 VAL B C 1
ATOM 5037 O O . VAL B 1 205 ? 6.465 -22.266 -7.238 1 97.94 205 VAL B O 1
ATOM 5040 N N . PRO B 1 206 ? 6.82 -22.203 -5.047 1 98 206 PRO B N 1
ATOM 5041 C CA . PRO B 1 206 ? 6.988 -23.656 -4.945 1 98 206 PRO B CA 1
ATOM 5042 C C . PRO B 1 206 ? 5.691 -24.422 -5.207 1 98 206 PRO B C 1
ATOM 5044 O O . PRO B 1 206 ? 5.723 -25.625 -5.449 1 98 206 PRO B O 1
ATOM 5047 N N . THR B 1 207 ? 4.574 -23.781 -5.043 1 97.69 207 THR B N 1
ATOM 5048 C CA . THR B 1 207 ? 3.289 -24.438 -5.25 1 97.69 207 THR B CA 1
ATOM 5049 C C . THR B 1 207 ? 2.486 -23.734 -6.336 1 97.69 207 THR B C 1
ATOM 5051 O O . THR B 1 207 ? 2.188 -22.547 -6.219 1 97.69 207 THR B O 1
ATOM 5054 N N . GLY B 1 208 ? 2.139 -24.547 -7.359 1 96.19 208 GLY B N 1
ATOM 5055 C CA . GLY B 1 208 ? 1.323 -23.953 -8.406 1 96.19 208 GLY B CA 1
ATOM 5056 C C . GLY B 1 208 ? 1.971 -22.734 -9.055 1 96.19 208 GLY B C 1
ATOM 5057 O O . GLY B 1 208 ? 1.339 -21.688 -9.188 1 96.19 208 GLY B O 1
ATOM 5058 N N . ASP B 1 209 ? 3.158 -22.891 -9.391 1 94.25 209 ASP B N 1
ATOM 5059 C CA . ASP B 1 209 ? 3.912 -21.719 -9.82 1 94.25 209 ASP B CA 1
ATOM 5060 C C . ASP B 1 209 ? 3.25 -21.047 -11.023 1 94.25 209 ASP B C 1
ATOM 5062 O O . ASP B 1 209 ? 2.652 -21.719 -11.867 1 94.25 209 ASP B O 1
ATOM 5066 N N . ASN B 1 210 ? 3.137 -19.797 -11.023 1 93.56 210 ASN B N 1
ATOM 5067 C CA . ASN B 1 210 ? 2.824 -18.953 -12.172 1 93.56 210 ASN B CA 1
ATOM 5068 C C . ASN B 1 210 ? 4.07 -18.625 -12.984 1 93.56 210 ASN B C 1
ATOM 5070 O O . ASN B 1 210 ? 4.941 -17.891 -12.531 1 93.56 210 ASN B O 1
ATOM 5074 N N . PRO B 1 211 ? 4.195 -19.266 -14.078 1 94.69 211 PRO B N 1
ATOM 5075 C CA . PRO B 1 211 ? 3.104 -19.547 -15.008 1 94.69 211 PRO B CA 1
ATOM 5076 C C . PRO B 1 211 ? 2.883 -21.047 -15.219 1 94.69 211 PRO B C 1
ATOM 5078 O O . PRO B 1 211 ? 1.952 -21.438 -15.93 1 94.69 211 PRO B O 1
ATOM 5081 N N . ARG B 1 212 ? 3.629 -21.969 -14.648 1 94 212 ARG B N 1
ATOM 5082 C CA . ARG B 1 212 ? 3.652 -23.344 -15.109 1 94 212 ARG B CA 1
ATOM 5083 C C . ARG B 1 212 ? 2.561 -24.172 -14.43 1 94 212 ARG B C 1
ATOM 5085 O O . ARG B 1 212 ? 2.191 -25.25 -14.914 1 94 212 ARG B O 1
ATOM 5092 N N . GLY B 1 213 ? 2.15 -23.719 -13.25 1 95.25 213 GLY B N 1
ATOM 5093 C CA . GLY B 1 213 ? 1.224 -24.531 -12.469 1 95.25 213 GLY B CA 1
ATOM 5094 C C . GLY B 1 213 ? 1.889 -25.703 -11.797 1 95.25 213 GLY B C 1
ATOM 5095 O O . GLY B 1 213 ? 1.209 -26.578 -11.242 1 95.25 213 GLY B O 1
ATOM 5096 N N . ALA B 1 214 ? 3.178 -25.766 -11.797 1 95.81 214 ALA B N 1
ATOM 5097 C CA . ALA B 1 214 ? 3.949 -26.844 -11.203 1 95.81 214 ALA B CA 1
ATOM 5098 C C . ALA B 1 214 ? 4.027 -26.703 -9.688 1 95.81 214 ALA B C 1
ATOM 5100 O O . ALA B 1 214 ? 3.945 -25.594 -9.156 1 95.81 214 ALA B O 1
ATOM 5101 N N . SER B 1 215 ? 4.117 -27.781 -9 1 97.69 215 SER B N 1
ATOM 5102 C CA . SER B 1 215 ? 4.395 -27.844 -7.57 1 97.69 215 SER B CA 1
ATOM 5103 C C . SER B 1 215 ? 5.629 -28.688 -7.281 1 97.69 215 SER B C 1
ATOM 5105 O O . SER B 1 215 ? 5.758 -29.797 -7.789 1 97.69 215 SER B O 1
ATOM 5107 N N . TRP B 1 216 ? 6.492 -28.078 -6.484 1 98 216 TRP B N 1
ATOM 5108 C CA . TRP B 1 216 ? 7.738 -28.766 -6.168 1 98 216 TRP B CA 1
ATOM 5109 C C . TRP B 1 216 ? 7.473 -30.078 -5.438 1 98 216 TRP B C 1
ATOM 5111 O O . TRP B 1 216 ? 6.598 -30.141 -4.57 1 98 216 TRP B O 1
ATOM 5121 N N . SER B 1 217 ? 8.25 -31.125 -5.777 1 97.19 217 SER B N 1
ATOM 5122 C CA . SER B 1 217 ? 8.234 -32.312 -4.957 1 97.19 217 SER B CA 1
ATOM 5123 C C . SER B 1 217 ? 8.922 -32.094 -3.615 1 97.19 217 SER B C 1
ATOM 5125 O O . SER B 1 217 ? 9.68 -31.125 -3.457 1 97.19 217 SER B O 1
ATOM 5127 N N . GLN B 1 218 ? 8.609 -32.938 -2.668 1 96.62 218 GLN B N 1
ATOM 5128 C CA . GLN B 1 218 ? 9.25 -32.844 -1.361 1 96.62 218 GLN B CA 1
ATOM 5129 C C . GLN B 1 218 ? 10.766 -32.969 -1.486 1 96.62 218 GLN B C 1
ATOM 5131 O O . GLN B 1 218 ? 11.508 -32.219 -0.82 1 96.62 218 GLN B O 1
ATOM 5136 N N . THR B 1 219 ? 11.18 -33.875 -2.328 1 97.69 219 THR B N 1
ATOM 5137 C CA . THR B 1 219 ? 12.609 -34.062 -2.545 1 97.69 219 THR B CA 1
ATOM 5138 C C . THR B 1 219 ? 13.266 -32.812 -3.088 1 97.69 219 THR B C 1
ATOM 5140 O O . THR B 1 219 ? 14.312 -32.375 -2.594 1 97.69 219 THR B O 1
ATOM 5143 N N . ARG B 1 220 ? 12.656 -32.219 -4.078 1 97.94 220 ARG B N 1
ATOM 5144 C CA . ARG B 1 220 ? 13.195 -31.016 -4.68 1 97.94 220 ARG B CA 1
ATOM 5145 C C . ARG B 1 220 ? 13.234 -29.875 -3.666 1 97.94 220 ARG B C 1
ATOM 5147 O O . ARG B 1 220 ? 14.188 -29.078 -3.65 1 97.94 220 ARG B O 1
ATOM 5154 N N . ARG B 1 221 ? 12.211 -29.703 -2.834 1 98.31 221 ARG B N 1
ATOM 5155 C CA . ARG B 1 221 ? 12.188 -28.688 -1.795 1 98.31 221 ARG B CA 1
ATOM 5156 C C . ARG B 1 221 ? 13.367 -28.828 -0.847 1 98.31 221 ARG B C 1
ATOM 5158 O O . ARG B 1 221 ? 14.047 -27.859 -0.531 1 98.31 221 ARG B O 1
ATOM 5165 N N . GLN B 1 222 ? 13.609 -30.031 -0.449 1 98.06 222 GLN B N 1
ATOM 5166 C CA . GLN B 1 222 ? 14.719 -30.312 0.463 1 98.06 222 GLN B CA 1
ATOM 5167 C C . GLN B 1 222 ? 16.062 -30.016 -0.195 1 98.06 222 GLN B C 1
ATOM 5169 O O . GLN B 1 222 ? 16.938 -29.406 0.424 1 98.06 222 GLN B O 1
ATOM 5174 N N . GLU B 1 223 ? 16.203 -30.469 -1.413 1 98.56 223 GLU B N 1
ATOM 5175 C CA . GLU B 1 223 ? 17.453 -30.25 -2.141 1 98.56 223 GLU B CA 1
ATOM 5176 C C . GLU B 1 223 ? 17.75 -28.766 -2.314 1 98.56 223 GLU B C 1
ATOM 5178 O O . GLU B 1 223 ? 18.859 -28.312 -2.055 1 98.56 223 GLU B O 1
ATOM 5183 N N . VAL B 1 224 ? 16.75 -28 -2.727 1 98.62 224 VAL B N 1
ATOM 5184 C CA . VAL B 1 224 ? 16.922 -26.562 -2.961 1 98.62 224 VAL B CA 1
ATOM 5185 C C . VAL B 1 224 ? 17.219 -25.859 -1.642 1 98.62 224 VAL B C 1
ATOM 5187 O O . VAL B 1 224 ? 18.094 -24.984 -1.58 1 98.62 224 VAL B O 1
ATOM 5190 N N . TYR B 1 225 ? 16.5 -26.219 -0.548 1 98.38 225 TYR B N 1
ATOM 5191 C CA . TYR B 1 225 ? 16.781 -25.641 0.764 1 98.38 225 TYR B CA 1
ATOM 5192 C C . TYR B 1 225 ? 18.219 -25.891 1.169 1 98.38 225 TYR B C 1
ATOM 5194 O O . TYR B 1 225 ? 18.906 -24.969 1.625 1 98.38 225 TYR B O 1
ATOM 5202 N N . ASN B 1 226 ? 18.688 -27.141 0.939 1 98.38 226 ASN B N 1
ATOM 5203 C CA . ASN B 1 226 ? 20.062 -27.5 1.303 1 98.38 226 ASN B CA 1
ATOM 5204 C C . ASN B 1 226 ? 21.078 -26.703 0.493 1 98.38 226 ASN B C 1
ATOM 5206 O O . ASN B 1 226 ? 22.125 -26.312 1.018 1 98.38 226 ASN B O 1
ATOM 5210 N N . ILE B 1 227 ? 20.828 -26.547 -0.754 1 98.5 227 ILE B N 1
ATOM 5211 C CA . ILE B 1 227 ? 21.719 -25.766 -1.604 1 98.5 227 ILE B CA 1
ATOM 5212 C C . ILE B 1 227 ? 21.766 -24.328 -1.108 1 98.5 227 ILE B C 1
ATOM 5214 O O . ILE B 1 227 ? 22.844 -23.734 -1.016 1 98.5 227 ILE B O 1
ATOM 5218 N N . CYS B 1 228 ? 20.609 -23.734 -0.741 1 98.25 228 CYS B N 1
ATOM 5219 C CA . CYS B 1 228 ? 20.562 -22.375 -0.233 1 98.25 228 CYS B CA 1
ATOM 5220 C C . CYS B 1 228 ? 21.328 -22.266 1.085 1 98.25 228 CYS B C 1
ATOM 5222 O O . CYS B 1 228 ? 21.969 -21.25 1.352 1 98.25 228 CYS B O 1
ATOM 5224 N N . ARG B 1 229 ? 21.266 -23.281 1.902 1 96.88 229 ARG B N 1
ATOM 5225 C CA . ARG B 1 229 ? 22.047 -23.312 3.137 1 96.88 229 ARG B CA 1
ATOM 5226 C C . ARG B 1 229 ? 23.547 -23.312 2.842 1 96.88 229 ARG B C 1
ATOM 5228 O O . ARG B 1 229 ? 24.297 -22.547 3.426 1 96.88 229 ARG B O 1
ATOM 5235 N N . LYS B 1 230 ? 23.922 -24.172 1.938 1 97.06 230 LYS B N 1
ATOM 5236 C CA . LYS B 1 230 ? 25.328 -24.328 1.565 1 97.06 230 LYS B CA 1
ATOM 5237 C C . LYS B 1 230 ? 25.906 -23.016 1.062 1 97.06 230 LYS B C 1
ATOM 5239 O O . LYS B 1 230 ? 27.047 -22.656 1.398 1 97.06 230 LYS B O 1
ATOM 5244 N N . TYR B 1 231 ? 25.125 -22.297 0.334 1 96.94 231 TYR B N 1
ATOM 5245 C CA . TYR B 1 231 ? 25.641 -21.094 -0.309 1 96.94 231 TYR B CA 1
ATOM 5246 C C . TYR B 1 231 ? 25.172 -19.828 0.411 1 96.94 231 TYR B C 1
ATOM 5248 O O . TYR B 1 231 ? 25.25 -18.734 -0.129 1 96.94 231 TYR B O 1
ATOM 5256 N N . GLU B 1 232 ? 24.547 -19.938 1.575 1 96.44 232 GLU B N 1
ATOM 5257 C CA . GLU B 1 232 ? 24.141 -18.859 2.469 1 96.44 232 GLU B CA 1
ATOM 5258 C C . GLU B 1 232 ? 23.172 -17.906 1.776 1 96.44 232 GLU B C 1
ATOM 5260 O O . GLU B 1 232 ? 23.359 -16.688 1.828 1 96.44 232 GLU B O 1
ATOM 5265 N N . MET B 1 233 ? 22.172 -18.484 1.164 1 97.94 233 MET B N 1
ATOM 5266 C CA . MET B 1 233 ? 21.172 -17.672 0.469 1 97.94 233 MET B CA 1
ATOM 5267 C C . MET B 1 233 ? 19.875 -17.594 1.275 1 97.94 233 MET B C 1
ATOM 5269 O O . MET B 1 233 ? 19.484 -18.562 1.912 1 97.94 233 MET B O 1
ATOM 5273 N N . LEU B 1 234 ? 19.234 -16.406 1.305 1 98.19 234 LEU B N 1
ATOM 5274 C CA . LEU B 1 234 ? 17.844 -16.312 1.746 1 98.19 234 LEU B CA 1
ATOM 5275 C C . LEU B 1 234 ? 16.891 -16.859 0.682 1 98.19 234 LEU B C 1
ATOM 5277 O O . LEU B 1 234 ? 17.25 -16.938 -0.496 1 98.19 234 LEU B O 1
ATOM 5281 N N . ILE B 1 235 ? 15.773 -17.312 1.125 1 98.69 235 ILE B N 1
ATOM 5282 C CA . ILE B 1 235 ? 14.75 -17.828 0.223 1 98.69 235 ILE B CA 1
ATOM 5283 C C . ILE B 1 235 ? 13.484 -17 0.347 1 98.69 235 ILE B C 1
ATOM 5285 O O . ILE B 1 235 ? 12.914 -16.875 1.436 1 98.69 235 ILE B O 1
ATOM 5289 N N . MET B 1 236 ? 13.078 -16.359 -0.69 1 98.81 236 MET B N 1
ATOM 5290 C CA . MET B 1 236 ? 11.758 -15.742 -0.783 1 98.81 236 MET B CA 1
ATOM 5291 C C . MET B 1 236 ? 10.742 -16.719 -1.358 1 98.81 236 MET B C 1
ATOM 5293 O O . MET B 1 236 ? 10.734 -16.984 -2.564 1 98.81 236 MET B O 1
ATOM 5297 N N . GLU B 1 237 ? 9.961 -17.266 -0.498 1 98.81 237 GLU B N 1
ATOM 5298 C CA . GLU B 1 237 ? 8.922 -18.25 -0.823 1 98.81 237 GLU B CA 1
ATOM 5299 C C . GLU B 1 237 ? 7.59 -17.562 -1.102 1 98.81 237 GLU B C 1
ATOM 5301 O O . GLU B 1 237 ? 6.844 -17.234 -0.173 1 98.81 237 GLU B O 1
ATOM 5306 N N . ASP B 1 238 ? 7.289 -17.297 -2.371 1 98.5 238 ASP B N 1
ATOM 5307 C CA . ASP B 1 238 ? 6.035 -16.703 -2.816 1 98.5 238 ASP B CA 1
ATOM 5308 C C . ASP B 1 238 ? 4.973 -17.766 -3.078 1 98.5 238 ASP B C 1
ATOM 5310 O O . ASP B 1 238 ? 4.918 -18.344 -4.168 1 98.5 238 ASP B O 1
ATOM 5314 N N . ASP B 1 239 ? 4.09 -17.953 -2.137 1 97.75 239 ASP B N 1
ATOM 5315 C CA . ASP B 1 239 ? 3.275 -19.156 -2.23 1 97.75 239 ASP B CA 1
ATOM 5316 C C . ASP B 1 239 ? 1.786 -18.828 -2.23 1 97.75 239 ASP B C 1
ATOM 5318 O O . ASP B 1 239 ? 1.021 -19.359 -1.426 1 97.75 239 ASP B O 1
ATOM 5322 N N . ALA B 1 240 ? 1.352 -18.078 -3.244 1 97.12 240 ALA B N 1
ATOM 5323 C CA . ALA B 1 240 ? -0.013 -17.578 -3.375 1 97.12 240 ALA B CA 1
ATOM 5324 C C . ALA B 1 240 ? -1.002 -18.719 -3.59 1 97.12 240 ALA B C 1
ATOM 5326 O O . ALA B 1 240 ? -2.186 -18.594 -3.268 1 97.12 240 ALA B O 1
ATOM 5327 N N . TYR B 1 241 ? -0.546 -19.906 -4.043 1 97.38 241 TYR B N 1
ATOM 5328 C CA . TYR B 1 241 ? -1.453 -20.984 -4.445 1 97.38 241 TYR B CA 1
ATOM 5329 C C . TYR B 1 241 ? -1.36 -22.156 -3.488 1 97.38 241 TYR B C 1
ATOM 5331 O O . TYR B 1 241 ? -1.937 -23.219 -3.744 1 97.38 241 TYR B O 1
ATOM 5339 N N . TYR B 1 242 ? -0.693 -22 -2.379 1 98.06 242 TYR B N 1
ATOM 5340 C CA . TYR B 1 242 ? -0.414 -23.078 -1.445 1 98.06 242 TYR B CA 1
ATOM 5341 C C . TYR B 1 242 ? -1.7 -23.781 -1.02 1 98.06 242 TYR B C 1
ATOM 5343 O O . TYR B 1 242 ? -1.819 -25 -1.14 1 98.06 242 TYR B O 1
ATOM 5351 N N . PHE B 1 243 ? -2.695 -23.047 -0.683 1 97.69 243 PHE B N 1
ATOM 5352 C CA . PHE B 1 243 ? -3.902 -23.609 -0.086 1 97.69 243 PHE B CA 1
ATOM 5353 C C . PHE B 1 243 ? -4.836 -24.156 -1.162 1 97.69 243 PHE B C 1
ATOM 5355 O O . PHE B 1 243 ? -5.82 -24.828 -0.853 1 97.69 243 PHE B O 1
ATOM 5362 N N . THR B 1 244 ? -4.512 -23.891 -2.387 1 96.25 244 THR B N 1
ATOM 5363 C CA . THR B 1 244 ? -5.383 -24.328 -3.471 1 96.25 244 THR B CA 1
ATOM 5364 C C . THR B 1 244 ? -4.742 -25.469 -4.246 1 96.25 244 THR B C 1
ATOM 5366 O O . THR B 1 244 ? -5.098 -25.734 -5.398 1 96.25 244 THR B O 1
ATOM 5369 N N . HIS B 1 245 ? -3.729 -26.094 -3.662 1 97.88 245 HIS B N 1
ATOM 5370 C CA . HIS B 1 245 ? -3.188 -27.312 -4.246 1 97.88 245 HIS B CA 1
ATOM 5371 C C . HIS B 1 245 ? -4.285 -28.344 -4.469 1 97.88 245 HIS B C 1
ATOM 5373 O O . HIS B 1 245 ? -5.164 -28.516 -3.625 1 97.88 245 HIS B O 1
ATOM 5379 N N . PHE B 1 246 ? -4.234 -29.109 -5.551 1 97.38 246 PHE B N 1
ATOM 5380 C CA . PHE B 1 246 ? -5.348 -29.953 -5.98 1 97.38 246 PHE B CA 1
ATOM 5381 C C . PHE B 1 246 ? -5.406 -31.234 -5.164 1 97.38 246 PHE B C 1
ATOM 5383 O O . PHE B 1 246 ? -6.422 -31.938 -5.16 1 97.38 246 PHE B O 1
ATOM 5390 N N . THR B 1 247 ? -4.289 -31.531 -4.555 1 94.75 247 THR B N 1
ATOM 5391 C CA . THR B 1 247 ? -4.254 -32.781 -3.787 1 94.75 247 THR B CA 1
ATOM 5392 C C . THR B 1 247 ? -4.004 -32.5 -2.309 1 94.75 247 THR B C 1
ATOM 5394 O O . THR B 1 247 ? -3.572 -31.391 -1.946 1 94.75 247 THR B O 1
ATOM 5397 N N . ARG B 1 248 ? -4.398 -33.375 -1.456 1 94.25 248 ARG B N 1
ATOM 5398 C CA . ARG B 1 248 ? -4.156 -33.375 -0.017 1 94.25 248 ARG B CA 1
ATOM 5399 C C . ARG B 1 248 ? -3.381 -34.594 0.422 1 94.25 248 ARG B C 1
ATOM 5401 O O . ARG B 1 248 ? -3.504 -35.688 -0.187 1 94.25 248 ARG B O 1
ATOM 5408 N N . PRO B 1 249 ? -2.646 -34.656 1.543 1 95.19 249 PRO B N 1
ATOM 5409 C CA . PRO B 1 249 ? -2.395 -33.438 2.32 1 95.19 249 PRO B CA 1
ATOM 5410 C C . PRO B 1 249 ? -1.575 -32.406 1.55 1 95.19 249 PRO B C 1
ATOM 5412 O O . PRO B 1 249 ? -0.924 -32.75 0.558 1 95.19 249 PRO B O 1
ATOM 5415 N N . LEU B 1 250 ? -1.614 -31.141 1.954 1 96.25 250 LEU B N 1
ATOM 5416 C CA . LEU B 1 250 ? -0.787 -30.094 1.369 1 96.25 250 LEU B CA 1
ATOM 5417 C C . LEU B 1 250 ? 0.694 -30.422 1.497 1 96.25 250 LEU B C 1
ATOM 5419 O O . LEU B 1 250 ? 1.11 -31.047 2.48 1 96.25 250 LEU B O 1
ATOM 5423 N N . PRO B 1 251 ? 1.499 -30.062 0.48 1 95.44 251 PRO B N 1
ATOM 5424 C CA . PRO B 1 251 ? 2.938 -30.312 0.587 1 95.44 251 PRO B CA 1
ATOM 5425 C C . PRO B 1 251 ? 3.607 -29.469 1.67 1 95.44 251 PRO B C 1
ATOM 5427 O O . PRO B 1 251 ? 3.111 -28.391 2.016 1 95.44 251 PRO B O 1
ATOM 5430 N N . PRO B 1 252 ? 4.707 -30 2.211 1 95.81 252 PRO B N 1
ATOM 5431 C CA . PRO B 1 252 ? 5.441 -29.141 3.141 1 95.81 252 PRO B CA 1
ATOM 5432 C C . PRO B 1 252 ? 5.957 -27.859 2.48 1 95.81 252 PRO B C 1
ATOM 5434 O O . PRO B 1 252 ? 6.371 -27.891 1.319 1 95.81 252 PRO B O 1
ATOM 5437 N N . SER B 1 253 ? 5.863 -26.797 3.236 1 97.88 253 SER B N 1
ATOM 5438 C CA . SER B 1 253 ? 6.422 -25.547 2.742 1 97.88 253 SER B CA 1
ATOM 5439 C C . SER B 1 253 ? 7.926 -25.484 2.975 1 97.88 253 SER B C 1
ATOM 5441 O O . SER B 1 253 ? 8.477 -26.281 3.744 1 97.88 253 SER B O 1
ATOM 5443 N N . LEU B 1 254 ? 8.641 -24.594 2.238 1 98.38 254 LEU B N 1
ATOM 5444 C CA . LEU B 1 254 ? 10.031 -24.328 2.562 1 98.38 254 LEU B CA 1
ATOM 5445 C C . LEU B 1 254 ? 10.172 -23.75 3.969 1 98.38 254 LEU B C 1
ATOM 5447 O O . LEU B 1 254 ? 11.148 -24.031 4.668 1 98.38 254 LEU B O 1
ATOM 5451 N N . LEU B 1 255 ? 9.164 -22.938 4.379 1 98 255 LEU B N 1
ATOM 5452 C CA . LEU B 1 255 ? 9.141 -22.406 5.734 1 98 255 LEU B CA 1
ATOM 5453 C C . LEU B 1 255 ? 9.156 -23.516 6.766 1 98 255 LEU B C 1
ATOM 5455 O O . LEU B 1 255 ? 9.82 -23.406 7.801 1 98 255 LEU B O 1
ATOM 5459 N N . SER B 1 256 ? 8.438 -24.594 6.512 1 96.88 256 SER B N 1
ATOM 5460 C CA . SER B 1 256 ? 8.367 -25.719 7.449 1 96.88 256 SER B CA 1
ATOM 5461 C C . SER B 1 256 ? 9.719 -26.422 7.57 1 96.88 256 SER B C 1
ATOM 5463 O O . SER B 1 256 ? 9.992 -27.078 8.578 1 96.88 256 SER B O 1
ATOM 5465 N N . LEU B 1 257 ? 10.625 -26.297 6.566 1 96.25 257 LEU B N 1
ATOM 5466 C CA . LEU B 1 257 ? 11.938 -26.922 6.551 1 96.25 257 LEU B CA 1
ATOM 5467 C C . LEU B 1 257 ? 12.984 -26.016 7.188 1 96.25 257 LEU B C 1
ATOM 5469 O O . LEU B 1 257 ? 14.125 -26.438 7.414 1 96.25 257 LEU B O 1
ATOM 5473 N N . ASP B 1 258 ? 12.641 -24.797 7.531 1 94.88 258 ASP B N 1
ATOM 5474 C CA . ASP B 1 258 ? 13.609 -23.734 7.793 1 94.88 258 ASP B CA 1
ATOM 5475 C C . ASP B 1 258 ? 14.133 -23.812 9.227 1 94.88 258 ASP B C 1
ATOM 5477 O O . ASP B 1 258 ? 13.594 -23.156 10.125 1 94.88 258 ASP B O 1
ATOM 5481 N N . VAL B 1 259 ? 15.25 -24.406 9.336 1 90.88 259 VAL B N 1
ATOM 5482 C CA . VAL B 1 259 ? 15.836 -24.594 10.664 1 90.88 259 VAL B CA 1
ATOM 5483 C C . VAL B 1 259 ? 16.734 -23.406 11 1 90.88 259 VAL B C 1
ATOM 5485 O O . VAL B 1 259 ? 17.047 -23.156 12.164 1 90.88 259 VAL B O 1
ATOM 5488 N N . ASP B 1 260 ? 17.156 -22.594 10.016 1 90 260 ASP B N 1
ATOM 5489 C CA . ASP B 1 260 ? 18.156 -21.562 10.211 1 90 260 ASP B CA 1
ATOM 5490 C C . ASP B 1 260 ? 17.516 -20.188 10.297 1 90 260 ASP B C 1
ATOM 5492 O O . ASP B 1 260 ? 18.125 -19.219 10.766 1 90 260 ASP B O 1
ATOM 5496 N N . GLY B 1 261 ? 16.312 -20.062 9.773 1 92.88 261 GLY B N 1
ATOM 5497 C CA . GLY B 1 261 ? 15.695 -18.75 9.641 1 92.88 261 GLY B CA 1
ATOM 5498 C C . GLY B 1 261 ? 16.078 -18.031 8.367 1 92.88 261 GLY B C 1
ATOM 5499 O O . GLY B 1 261 ? 16.469 -16.859 8.398 1 92.88 261 GLY B O 1
ATOM 5500 N N . ARG B 1 262 ? 16 -18.781 7.203 1 95.5 262 ARG B N 1
ATOM 5501 C CA . ARG B 1 262 ? 16.422 -18.172 5.949 1 95.5 262 ARG B CA 1
ATOM 5502 C C . ARG B 1 262 ? 15.234 -17.938 5.023 1 95.5 262 ARG B C 1
ATOM 5504 O O . ARG B 1 262 ? 15.359 -17.25 4.004 1 95.5 262 ARG B O 1
ATOM 5511 N N . VAL B 1 263 ? 14.031 -18.375 5.441 1 97.94 263 VAL B N 1
ATOM 5512 C CA . VAL B 1 263 ? 12.867 -18.312 4.559 1 97.94 263 VAL B CA 1
ATOM 5513 C C . VAL B 1 263 ? 12.031 -17.078 4.887 1 97.94 263 VAL B C 1
ATOM 5515 O O . VAL B 1 263 ? 11.711 -16.828 6.051 1 97.94 263 VAL B O 1
ATOM 5518 N N . ILE B 1 264 ? 11.758 -16.25 3.928 1 98.56 264 ILE B N 1
ATOM 5519 C CA . ILE B 1 264 ? 10.742 -15.203 3.924 1 98.56 264 ILE B CA 1
ATOM 5520 C C . ILE B 1 264 ? 9.547 -15.648 3.088 1 98.56 264 ILE B C 1
ATOM 5522 O O . ILE B 1 264 ? 9.625 -15.719 1.86 1 98.56 264 ILE B O 1
ATOM 5526 N N . ARG B 1 265 ? 8.477 -15.93 3.75 1 98.75 265 ARG B N 1
ATOM 5527 C CA . ARG B 1 265 ? 7.32 -16.484 3.049 1 98.75 265 ARG B CA 1
ATOM 5528 C C . ARG B 1 265 ? 6.238 -15.422 2.859 1 98.75 265 ARG B C 1
ATOM 5530 O O . ARG B 1 265 ? 5.941 -14.664 3.779 1 98.75 265 ARG B O 1
ATOM 5537 N N . PHE B 1 266 ? 5.684 -15.406 1.681 1 98.81 266 PHE B N 1
ATOM 5538 C CA . PHE B 1 266 ? 4.613 -14.484 1.321 1 98.81 266 PHE B CA 1
ATOM 5539 C C . PHE B 1 266 ? 3.311 -15.234 1.071 1 98.81 266 PHE B C 1
ATOM 5541 O O . PHE B 1 266 ? 3.242 -16.094 0.186 1 98.81 266 PHE B O 1
ATOM 5548 N N . ASP B 1 267 ? 2.342 -14.922 1.875 1 98.56 267 ASP B N 1
ATOM 5549 C CA . ASP B 1 267 ? 0.997 -15.469 1.718 1 98.56 267 ASP B CA 1
ATOM 5550 C C . ASP B 1 267 ? 0.003 -14.375 1.328 1 98.56 267 ASP B C 1
ATOM 5552 O O . ASP B 1 267 ? 0.247 -13.188 1.571 1 98.56 267 ASP B O 1
ATOM 5556 N N . THR B 1 268 ? -1.071 -14.766 0.662 1 98.06 268 THR B N 1
ATOM 5557 C CA . THR B 1 268 ? -2.113 -13.82 0.269 1 98.06 268 THR B CA 1
ATOM 5558 C C . THR B 1 268 ? -3.496 -14.453 0.417 1 98.06 268 THR B C 1
ATOM 5560 O O . THR B 1 268 ? -3.635 -15.68 0.364 1 98.06 268 THR B O 1
ATOM 5563 N N . PHE B 1 269 ? -4.5 -13.68 0.618 1 98.38 269 PHE B N 1
ATOM 5564 C CA . PHE B 1 269 ? -5.879 -14.148 0.654 1 98.38 269 PHE B CA 1
ATOM 5565 C C . PHE B 1 269 ? -6.527 -14.023 -0.719 1 98.38 269 PHE B C 1
ATOM 5567 O O . PHE B 1 269 ? -7.691 -14.398 -0.897 1 98.38 269 PHE B O 1
ATOM 5574 N N . SER B 1 270 ? -5.801 -13.586 -1.688 1 97.19 270 SER B N 1
ATOM 5575 C CA . SER B 1 270 ? -6.324 -13.266 -3.01 1 97.19 270 SER B CA 1
ATOM 5576 C C . SER B 1 270 ? -6.824 -14.516 -3.73 1 97.19 270 SER B C 1
ATOM 5578 O O . SER B 1 270 ? -7.73 -14.438 -4.559 1 97.19 270 SER B O 1
ATOM 5580 N N . LYS B 1 271 ? -6.191 -15.664 -3.42 1 96.12 271 LYS B N 1
ATOM 5581 C CA . LYS B 1 271 ? -6.488 -16.859 -4.191 1 96.12 271 LYS B CA 1
ATOM 5582 C C . LYS B 1 271 ? -7.355 -17.828 -3.391 1 96.12 271 LYS B C 1
ATOM 5584 O O . LYS B 1 271 ? -7.754 -18.891 -3.896 1 96.12 271 LYS B O 1
ATOM 5589 N N . ILE B 1 272 ? -7.633 -17.453 -2.207 1 96 272 ILE B N 1
ATOM 5590 C CA . ILE B 1 272 ? -8.391 -18.344 -1.338 1 96 272 ILE B CA 1
ATOM 5591 C C . ILE B 1 272 ? -9.695 -17.672 -0.921 1 96 272 ILE B C 1
ATOM 5593 O O . ILE B 1 272 ? -10.703 -18.359 -0.714 1 96 272 ILE B O 1
ATOM 5597 N N . LEU B 1 273 ? -9.695 -16.344 -0.75 1 97 273 LEU B N 1
ATOM 5598 C CA . LEU B 1 273 ? -10.875 -15.594 -0.347 1 97 273 LEU B CA 1
ATOM 5599 C C . LEU B 1 273 ? -11.305 -14.625 -1.446 1 97 273 LEU B C 1
ATOM 5601 O O . LEU B 1 273 ? -12.297 -14.859 -2.137 1 97 273 LEU B O 1
ATOM 5605 N N . ALA B 1 274 ? -10.484 -13.562 -1.63 1 97.56 274 ALA B N 1
ATOM 5606 C CA . ALA B 1 274 ? -10.875 -12.516 -2.572 1 97.56 274 ALA B CA 1
ATOM 5607 C C . ALA B 1 274 ? -9.695 -11.586 -2.871 1 97.56 274 ALA B C 1
ATOM 5609 O O . ALA B 1 274 ? -9.133 -10.977 -1.96 1 97.56 274 ALA B O 1
ATOM 5610 N N . PRO B 1 275 ? -9.359 -11.469 -4.184 1 97.38 275 PRO B N 1
ATOM 5611 C CA . PRO B 1 275 ? -8.258 -10.578 -4.523 1 97.38 275 PRO B CA 1
ATOM 5612 C C . PRO B 1 275 ? -8.57 -9.109 -4.223 1 97.38 275 PRO B C 1
ATOM 5614 O O . PRO B 1 275 ? -7.66 -8.328 -3.926 1 97.38 275 PRO B O 1
ATOM 5617 N N . GLY B 1 276 ? -9.812 -8.703 -4.211 1 97.81 276 GLY B N 1
ATOM 5618 C CA . GLY B 1 276 ? -10.203 -7.32 -4 1 97.81 276 GLY B CA 1
ATOM 5619 C C . GLY B 1 276 ? -9.953 -6.84 -2.584 1 97.81 276 GLY B C 1
ATOM 5620 O O . GLY B 1 276 ? -9.867 -5.637 -2.336 1 97.81 276 GLY B O 1
ATOM 5621 N N . ILE B 1 277 ? -9.844 -7.723 -1.649 1 97.25 277 ILE B N 1
ATOM 5622 C CA . ILE B 1 277 ? -9.656 -7.371 -0.246 1 97.25 277 ILE B CA 1
ATOM 5623 C C . ILE B 1 277 ? -8.227 -6.871 -0.029 1 97.25 277 ILE B C 1
ATOM 5625 O O . ILE B 1 277 ? -7.961 -6.137 0.923 1 97.25 277 ILE B O 1
ATOM 5629 N N . ARG B 1 278 ? -7.285 -7.215 -0.912 1 98.06 278 ARG B N 1
ATOM 5630 C CA . ARG B 1 278 ? -5.895 -6.773 -0.922 1 98.06 278 ARG B CA 1
ATOM 5631 C C . ARG B 1 278 ? -5.234 -7 0.435 1 98.06 278 ARG B C 1
ATOM 5633 O O . ARG B 1 278 ? -4.648 -6.082 1.009 1 98.06 278 ARG B O 1
ATOM 5640 N N . LEU B 1 279 ? -5.277 -8.219 0.897 1 98.69 279 LEU B N 1
ATOM 5641 C CA . LEU B 1 279 ? -4.676 -8.57 2.18 1 98.69 279 LEU B CA 1
ATOM 5642 C C . LEU B 1 279 ? -3.795 -9.805 2.045 1 98.69 279 LEU B C 1
ATOM 5644 O O . LEU B 1 279 ? -4.16 -10.766 1.356 1 98.69 279 LEU B O 1
ATOM 5648 N N . GLY B 1 280 ? -2.678 -9.797 2.592 1 98.75 280 GLY B N 1
ATOM 5649 C CA . GLY B 1 280 ? -1.734 -10.891 2.742 1 98.75 280 GLY B CA 1
ATOM 5650 C C . GLY B 1 280 ? -0.953 -10.836 4.043 1 98.75 280 GLY B C 1
ATOM 5651 O O . GLY B 1 280 ? -1.322 -10.102 4.961 1 98.75 280 GLY B O 1
ATOM 5652 N N . TYR B 1 281 ? 0.04 -11.617 4.191 1 98.81 281 TYR B N 1
ATOM 5653 C CA . TYR B 1 281 ? 0.918 -11.578 5.355 1 98.81 281 TYR B CA 1
ATOM 5654 C C . TYR B 1 281 ? 2.268 -12.211 5.043 1 98.81 281 TYR B C 1
ATOM 5656 O O . TYR B 1 281 ? 2.393 -12.984 4.09 1 98.81 281 TYR B O 1
ATOM 5664 N N . VAL B 1 282 ? 3.23 -11.812 5.785 1 98.81 282 VAL B N 1
ATOM 5665 C CA . VAL B 1 282 ? 4.605 -12.273 5.629 1 98.81 282 VAL B CA 1
ATOM 5666 C C . VAL B 1 282 ? 5.066 -12.969 6.906 1 98.81 282 VAL B C 1
ATOM 5668 O O . VAL B 1 282 ? 4.867 -12.461 8.008 1 98.81 282 VAL B O 1
ATOM 5671 N N . SER B 1 283 ? 5.551 -14.141 6.77 1 98.12 283 SER B N 1
ATOM 5672 C CA . SER B 1 283 ? 6.25 -14.859 7.828 1 98.12 283 SER B CA 1
ATOM 5673 C C . SER B 1 283 ? 7.754 -14.898 7.57 1 98.12 283 SER B C 1
ATOM 5675 O O . SER B 1 283 ? 8.203 -15.453 6.562 1 98.12 283 SER B O 1
ATOM 5677 N N . ALA B 1 284 ? 8.539 -14.312 8.414 1 97.44 284 ALA B N 1
ATOM 5678 C CA . ALA B 1 284 ? 9.984 -14.164 8.211 1 97.44 284 ALA B CA 1
ATOM 5679 C C . ALA B 1 284 ? 10.703 -13.953 9.539 1 97.44 284 ALA B C 1
ATOM 5681 O O . ALA B 1 284 ? 10.062 -13.75 10.57 1 97.44 284 ALA B O 1
ATOM 5682 N N . PRO B 1 285 ? 12.062 -14.086 9.516 1 94.12 285 PRO B N 1
ATOM 5683 C CA . PRO B 1 285 ? 12.805 -13.758 10.727 1 94.12 285 PRO B CA 1
ATOM 5684 C C . PRO B 1 285 ? 12.547 -12.328 11.211 1 94.12 285 PRO B C 1
ATOM 5686 O O . PRO B 1 285 ? 12.398 -11.414 10.398 1 94.12 285 PRO B O 1
ATOM 5689 N N . LYS B 1 286 ? 12.555 -12.117 12.484 1 93.69 286 LYS B N 1
ATOM 5690 C CA . LYS B 1 286 ? 12.156 -10.875 13.141 1 93.69 286 LYS B CA 1
ATOM 5691 C C . LYS B 1 286 ? 12.922 -9.68 12.562 1 93.69 286 LYS B C 1
ATOM 5693 O O . LYS B 1 286 ? 12.336 -8.625 12.32 1 93.69 286 LYS B O 1
ATOM 5698 N N . PRO B 1 287 ? 14.25 -9.773 12.273 1 93.25 287 PRO B N 1
ATOM 5699 C CA . PRO B 1 287 ? 14.953 -8.609 11.727 1 93.25 287 PRO B CA 1
ATOM 5700 C C . PRO B 1 287 ? 14.383 -8.156 10.383 1 93.25 287 PRO B C 1
ATOM 5702 O O . PRO B 1 287 ? 14.32 -6.957 10.102 1 93.25 287 PRO B O 1
ATOM 5705 N N . VAL B 1 288 ? 13.945 -9.109 9.562 1 96.38 288 VAL B N 1
ATOM 5706 C CA . VAL B 1 288 ? 13.352 -8.789 8.273 1 96.38 288 VAL B CA 1
ATOM 5707 C C . VAL B 1 288 ? 11.977 -8.156 8.484 1 96.38 288 VAL B C 1
ATOM 5709 O O . VAL B 1 288 ? 11.641 -7.152 7.84 1 96.38 288 VAL B O 1
ATOM 5712 N N . ILE B 1 289 ? 11.219 -8.727 9.43 1 96.69 289 ILE B N 1
ATOM 5713 C CA . ILE B 1 289 ? 9.867 -8.234 9.719 1 96.69 289 ILE B CA 1
ATOM 5714 C C . ILE B 1 289 ? 9.945 -6.816 10.273 1 96.69 289 ILE B C 1
ATOM 5716 O O . ILE B 1 289 ? 9.141 -5.957 9.906 1 96.69 289 ILE B O 1
ATOM 5720 N N . GLU B 1 290 ? 10.891 -6.547 11.133 1 94.12 290 GLU B N 1
ATOM 5721 C CA . GLU B 1 290 ? 11.055 -5.223 11.719 1 94.12 290 GLU B CA 1
ATOM 5722 C C . GLU B 1 290 ? 11.406 -4.184 10.656 1 94.12 290 GLU B C 1
ATOM 5724 O O . GLU B 1 290 ? 10.891 -3.068 10.68 1 94.12 290 GLU B O 1
ATOM 5729 N N . LEU B 1 291 ? 12.258 -4.551 9.766 1 96.19 291 LEU B N 1
ATOM 5730 C CA . LEU B 1 291 ? 12.609 -3.641 8.68 1 96.19 291 LEU B CA 1
ATOM 5731 C C . LEU B 1 291 ? 11.43 -3.42 7.746 1 96.19 291 LEU B C 1
ATOM 5733 O O . LEU B 1 291 ? 11.18 -2.295 7.309 1 96.19 291 LEU B O 1
ATOM 5737 N N . LEU B 1 292 ? 10.695 -4.512 7.484 1 97.69 292 LEU B N 1
ATOM 5738 C CA . LEU B 1 292 ? 9.492 -4.379 6.668 1 97.69 292 LEU B CA 1
ATOM 5739 C C . LEU B 1 292 ? 8.484 -3.453 7.336 1 97.69 292 LEU B C 1
ATOM 5741 O O . LEU B 1 292 ? 7.844 -2.643 6.664 1 97.69 292 LEU B O 1
ATOM 5745 N N . ALA B 1 293 ? 8.336 -3.572 8.617 1 96.5 293 ALA B N 1
ATOM 5746 C CA . ALA B 1 293 ? 7.449 -2.686 9.367 1 96.5 293 ALA B CA 1
ATOM 5747 C C . ALA B 1 293 ? 7.883 -1.229 9.234 1 96.5 293 ALA B C 1
ATOM 5749 O O . ALA B 1 293 ? 7.047 -0.338 9.062 1 96.5 293 ALA B O 1
ATOM 5750 N N . THR B 1 294 ? 9.156 -1.001 9.305 1 95.12 294 THR B N 1
ATOM 5751 C CA . THR B 1 294 ? 9.695 0.344 9.141 1 95.12 294 THR B CA 1
ATOM 5752 C C . THR B 1 294 ? 9.344 0.905 7.766 1 95.12 294 THR B C 1
ATOM 5754 O O . THR B 1 294 ? 8.969 2.072 7.645 1 95.12 294 THR B O 1
ATOM 5757 N N . VAL B 1 295 ? 9.406 0.083 6.773 1 96.81 295 VAL B N 1
ATOM 5758 C CA . VAL B 1 295 ? 9.062 0.496 5.414 1 96.81 295 VAL B CA 1
ATOM 5759 C C . VAL B 1 295 ? 7.574 0.816 5.336 1 96.81 295 VAL B C 1
ATOM 5761 O O . VAL B 1 295 ? 7.18 1.833 4.758 1 96.81 295 VAL B O 1
ATOM 5764 N N . TYR B 1 296 ? 6.773 -0.021 5.914 1 96.81 296 TYR B N 1
ATOM 5765 C CA . TYR B 1 296 ? 5.332 0.202 5.891 1 96.81 296 TYR B CA 1
ATOM 5766 C C . TYR B 1 296 ? 4.969 1.494 6.613 1 96.81 296 TYR B C 1
ATOM 5768 O O . TYR B 1 296 ? 4.086 2.234 6.168 1 96.81 296 TYR B O 1
ATOM 5776 N N . GLN B 1 297 ? 5.637 1.818 7.648 1 95.25 297 GLN B N 1
ATOM 5777 C CA . GLN B 1 297 ? 5.367 3.025 8.422 1 95.25 297 GLN B CA 1
ATOM 5778 C C . GLN B 1 297 ? 5.57 4.277 7.574 1 95.25 297 GLN B C 1
ATOM 5780 O O . GLN B 1 297 ? 5.008 5.336 7.871 1 95.25 297 GLN B O 1
ATOM 5785 N N . THR B 1 298 ? 6.301 4.176 6.504 1 95.69 298 THR B N 1
ATOM 5786 C CA . THR B 1 298 ? 6.574 5.328 5.652 1 95.69 298 THR B CA 1
ATOM 5787 C C . THR B 1 298 ? 5.953 5.145 4.273 1 95.69 298 THR B C 1
ATOM 5789 O O . THR B 1 298 ? 6.285 5.871 3.334 1 95.69 298 THR B O 1
ATOM 5792 N N . SER B 1 299 ? 5.168 4.125 4.09 1 96.69 299 SER B N 1
ATOM 5793 C CA . SER B 1 299 ? 4.5 3.863 2.818 1 96.69 299 SER B CA 1
ATOM 5794 C C . SER B 1 299 ? 2.998 3.678 3.01 1 96.69 299 SER B C 1
ATOM 5796 O O . SER B 1 299 ? 2.268 4.652 3.205 1 96.69 299 SER B O 1
ATOM 5798 N N . VAL B 1 300 ? 2.57 2.447 3.246 1 97.12 300 VAL B N 1
ATOM 5799 C CA . VAL B 1 300 ? 1.133 2.227 3.359 1 97.12 300 VAL B CA 1
ATOM 5800 C C . VAL B 1 300 ? 0.707 2.342 4.82 1 97.12 300 VAL B C 1
ATOM 5802 O O . VAL B 1 300 ? -0.488 2.34 5.129 1 97.12 300 VAL B O 1
ATOM 5805 N N . LEU B 1 301 ? 1.625 2.49 5.77 1 95.88 301 LEU B N 1
ATOM 5806 C CA . LEU B 1 301 ? 1.389 2.516 7.211 1 95.88 301 LEU B CA 1
ATOM 5807 C C . LEU B 1 301 ? 0.914 1.155 7.707 1 95.88 301 LEU B C 1
ATOM 5809 O O . LEU B 1 301 ? 1.615 0.489 8.469 1 95.88 301 LEU B O 1
ATOM 5813 N N . PHE B 1 302 ? -0.163 0.708 7.32 1 96.94 302 PHE B N 1
ATOM 5814 C CA . PHE B 1 302 ? -0.787 -0.593 7.531 1 96.94 302 PHE B CA 1
ATOM 5815 C C . PHE B 1 302 ? -1.874 -0.846 6.492 1 96.94 302 PHE B C 1
ATOM 5817 O O . PHE B 1 302 ? -2.379 0.092 5.871 1 96.94 302 PHE B O 1
ATOM 5824 N N . PRO B 1 303 ? -2.188 -2.137 6.227 1 98.06 303 PRO B N 1
ATOM 5825 C CA . PRO B 1 303 ? -3.275 -2.408 5.285 1 98.06 303 PRO B CA 1
ATOM 5826 C C . PRO B 1 303 ? -4.633 -1.937 5.801 1 98.06 303 PRO B C 1
ATOM 5828 O O . PRO B 1 303 ? -4.812 -1.756 7.008 1 98.06 303 PRO B O 1
ATOM 5831 N N . SER B 1 304 ? -5.582 -1.745 4.891 1 98.5 304 SER B N 1
ATOM 5832 C CA . SER B 1 304 ? -6.945 -1.343 5.234 1 98.5 304 SER B CA 1
ATOM 5833 C C . SER B 1 304 ? -7.469 -2.137 6.426 1 98.5 304 SER B C 1
ATOM 5835 O O . SER B 1 304 ? -7.516 -3.367 6.387 1 98.5 304 SER B O 1
ATOM 5837 N N . GLN B 1 305 ? -7.883 -1.426 7.441 1 98.38 305 GLN B N 1
ATOM 5838 C CA . GLN B 1 305 ? -8.43 -2.107 8.609 1 98.38 305 GLN B CA 1
ATOM 5839 C C . GLN B 1 305 ? -9.797 -2.707 8.305 1 98.38 305 GLN B C 1
ATOM 5841 O O . GLN B 1 305 ? -10.227 -3.658 8.961 1 98.38 305 GLN B O 1
ATOM 5846 N N . LEU B 1 306 ? -10.539 -2.133 7.309 1 98.44 306 LEU B N 1
ATOM 5847 C CA . LEU B 1 306 ? -11.781 -2.758 6.867 1 98.44 306 LEU B CA 1
ATOM 5848 C C . LEU B 1 306 ? -11.516 -4.152 6.301 1 98.44 306 LEU B C 1
ATOM 5850 O O . LEU B 1 306 ? -12.219 -5.105 6.641 1 98.44 306 LEU B O 1
ATOM 5854 N N . SER B 1 307 ? -10.523 -4.27 5.449 1 98.69 307 SER B N 1
ATOM 5855 C CA . SER B 1 307 ? -10.141 -5.578 4.926 1 98.69 307 SER B CA 1
ATOM 5856 C C . SER B 1 307 ? -9.75 -6.527 6.055 1 98.69 307 SER B C 1
ATOM 5858 O O . SER B 1 307 ? -10.133 -7.699 6.051 1 98.69 307 SER B O 1
ATOM 5860 N N . GLN B 1 308 ? -8.977 -6 7 1 98.81 308 GLN B N 1
ATOM 5861 C CA . GLN B 1 308 ? -8.469 -6.832 8.086 1 98.81 308 GLN B CA 1
ATOM 5862 C C . GLN B 1 308 ? -9.609 -7.355 8.953 1 98.81 308 GLN B C 1
ATOM 5864 O O . GLN B 1 308 ? -9.641 -8.539 9.305 1 98.81 308 GLN B O 1
ATOM 5869 N N . VAL B 1 309 ? -10.562 -6.484 9.297 1 98.75 309 VAL B N 1
ATOM 5870 C CA . VAL B 1 309 ? -11.617 -6.906 10.211 1 98.75 309 VAL B CA 1
ATOM 5871 C C . VAL B 1 309 ? -12.562 -7.875 9.5 1 98.75 309 VAL B C 1
ATOM 5873 O O . VAL B 1 309 ? -13.102 -8.797 10.125 1 98.75 309 VAL B O 1
ATOM 5876 N N . PHE B 1 310 ? -12.773 -7.723 8.188 1 98.69 310 PHE B N 1
ATOM 5877 C CA . PHE B 1 310 ? -13.562 -8.688 7.426 1 98.69 310 PHE B CA 1
ATOM 5878 C C . PHE B 1 310 ? -12.922 -10.07 7.465 1 98.69 310 PHE B C 1
ATOM 5880 O O . PHE B 1 310 ? -13.586 -11.062 7.766 1 98.69 310 PHE B O 1
ATOM 5887 N N . VAL B 1 311 ? -11.625 -10.148 7.211 1 98.75 311 VAL B N 1
ATOM 5888 C CA . VAL B 1 311 ? -10.914 -11.422 7.215 1 98.75 311 VAL B CA 1
ATOM 5889 C C . VAL B 1 311 ? -10.867 -11.984 8.633 1 98.75 311 VAL B C 1
ATOM 5891 O O . VAL B 1 311 ? -11.047 -13.188 8.828 1 98.75 311 VAL B O 1
ATOM 5894 N N . LEU B 1 312 ? -10.641 -11.078 9.617 1 98.81 312 LEU B N 1
ATOM 5895 C CA . LEU B 1 312 ? -10.664 -11.5 11.008 1 98.81 312 LEU B CA 1
ATOM 5896 C C . LEU B 1 312 ? -12 -12.148 11.359 1 98.81 312 LEU B C 1
ATOM 5898 O O . LEU B 1 312 ? -12.039 -13.195 12.008 1 98.81 312 LEU B O 1
ATOM 5902 N N . SER B 1 313 ? -13.086 -11.5 10.938 1 98.56 313 SER B N 1
ATOM 5903 C CA . SER B 1 313 ? -14.422 -12.023 11.211 1 98.56 313 SER B CA 1
ATOM 5904 C C . SER B 1 313 ? -14.617 -13.398 10.586 1 98.56 313 SER B C 1
ATOM 5906 O O . SER B 1 313 ? -15.18 -14.297 11.211 1 98.56 313 SER B O 1
ATOM 5908 N N . LEU B 1 314 ? -14.172 -13.609 9.383 1 98.56 314 LEU B N 1
ATOM 5909 C CA . LEU B 1 314 ? -14.25 -14.906 8.711 1 98.56 314 LEU B CA 1
ATOM 5910 C C . LEU B 1 314 ? -13.438 -15.953 9.461 1 98.56 314 LEU B C 1
ATOM 5912 O O . LEU B 1 314 ? -13.93 -17.062 9.711 1 98.56 314 LEU B O 1
ATOM 5916 N N . LEU B 1 315 ? -12.211 -15.602 9.812 1 98.5 315 LEU B N 1
ATOM 5917 C CA . LEU B 1 315 ? -11.312 -16.562 10.453 1 98.5 315 LEU B CA 1
ATOM 5918 C C . LEU B 1 315 ? -11.836 -16.953 11.836 1 98.5 315 LEU B C 1
ATOM 5920 O O . LEU B 1 315 ? -11.703 -18.109 12.25 1 98.5 315 LEU B O 1
ATOM 5924 N N . ARG B 1 316 ? -12.367 -15.953 12.555 1 98.19 316 ARG B N 1
ATOM 5925 C CA . ARG B 1 316 ? -12.938 -16.25 13.867 1 98.19 316 ARG B CA 1
ATOM 5926 C C . ARG B 1 316 ? -14.141 -17.188 13.734 1 98.19 316 ARG B C 1
ATOM 5928 O O . ARG B 1 316 ? -14.328 -18.078 14.555 1 98.19 316 ARG B O 1
ATOM 5935 N N . HIS B 1 317 ? -14.938 -16.938 12.758 1 98.06 317 HIS B N 1
ATOM 5936 C CA . HIS B 1 317 ? -16.125 -17.75 12.523 1 98.06 317 HIS B CA 1
ATOM 5937 C C . HIS B 1 317 ? -15.742 -19.172 12.094 1 98.06 317 HIS B C 1
ATOM 5939 O O . HIS B 1 317 ? -16.297 -20.141 12.602 1 98.06 317 HIS B O 1
ATOM 5945 N N . TRP B 1 318 ? -14.758 -19.312 11.195 1 97.81 318 TRP B N 1
ATOM 5946 C CA . TRP B 1 318 ? -14.406 -20.578 10.562 1 97.81 318 TRP B CA 1
ATOM 5947 C C . TRP B 1 318 ? -13.422 -21.359 11.43 1 97.81 318 TRP B C 1
ATOM 5949 O O . TRP B 1 318 ? -13.414 -22.594 11.414 1 97.81 318 TRP B O 1
ATOM 5959 N N . GLY B 1 319 ? -12.539 -20.641 12.156 1 97.75 319 GLY B N 1
ATOM 5960 C CA . GLY B 1 319 ? -11.367 -21.266 12.742 1 97.75 319 GLY B CA 1
ATOM 5961 C C . GLY B 1 319 ? -10.383 -21.781 11.703 1 97.75 319 GLY B C 1
ATOM 5962 O O . GLY B 1 319 ? -10.594 -21.594 10.5 1 97.75 319 GLY B O 1
ATOM 5963 N N . ASN B 1 320 ? -9.328 -22.438 12.18 1 97.62 320 ASN B N 1
ATOM 5964 C CA . ASN B 1 320 ? -8.32 -22.969 11.273 1 97.62 320 ASN B CA 1
ATOM 5965 C C . ASN B 1 320 ? -8.906 -24.016 10.336 1 97.62 320 ASN B C 1
ATOM 5967 O O . ASN B 1 320 ? -8.633 -24.016 9.141 1 97.62 320 ASN B O 1
ATOM 5971 N N . GLU B 1 321 ? -9.703 -24.875 10.859 1 97.69 321 GLU B N 1
ATOM 5972 C CA . GLU B 1 321 ? -10.266 -25.969 10.062 1 97.69 321 GLU B CA 1
ATOM 5973 C C . GLU B 1 321 ? -11.211 -25.438 8.992 1 97.69 321 GLU B C 1
ATOM 5975 O O . GLU B 1 321 ? -11.211 -25.922 7.859 1 97.69 321 GLU B O 1
ATOM 5980 N N . GLY B 1 322 ? -12.086 -24.516 9.453 1 97.44 322 GLY B N 1
ATOM 5981 C CA . GLY B 1 322 ? -12.977 -23.891 8.477 1 97.44 322 GLY B CA 1
ATOM 5982 C C . GLY B 1 322 ? -12.234 -23.172 7.367 1 97.44 322 GLY B C 1
ATOM 5983 O O . GLY B 1 322 ? -12.648 -23.203 6.207 1 97.44 322 GLY B O 1
ATOM 5984 N N . PHE B 1 323 ? -11.18 -22.5 7.707 1 98.12 323 PHE B N 1
ATOM 5985 C CA . PHE B 1 323 ? -10.352 -21.844 6.707 1 98.12 323 PHE B CA 1
ATOM 5986 C C . PHE B 1 323 ? -9.75 -22.844 5.738 1 98.12 323 PHE B C 1
ATOM 5988 O O . PHE B 1 323 ? -9.758 -22.625 4.523 1 98.12 323 PHE B O 1
ATOM 5995 N N . LEU B 1 324 ? -9.211 -23.938 6.254 1 97.81 324 LEU B N 1
ATOM 5996 C CA . LEU B 1 324 ? -8.641 -24.984 5.414 1 97.81 324 LEU B CA 1
ATOM 5997 C C . LEU B 1 324 ? -9.703 -25.594 4.5 1 97.81 324 LEU B C 1
ATOM 5999 O O . LEU B 1 324 ? -9.414 -25.938 3.352 1 97.81 324 LEU B O 1
ATOM 6003 N N . ARG B 1 325 ? -10.914 -25.719 4.965 1 97.25 325 ARG B N 1
ATOM 6004 C CA . ARG B 1 325 ? -12.008 -26.203 4.137 1 97.25 325 ARG B CA 1
ATOM 6005 C C . ARG B 1 325 ? -12.312 -25.219 3.004 1 97.25 325 ARG B C 1
ATOM 6007 O O . ARG B 1 325 ? -12.648 -25.641 1.894 1 97.25 325 ARG B O 1
ATOM 6014 N N . GLN B 1 326 ? -12.266 -23.969 3.332 1 97.12 326 GLN B N 1
ATOM 6015 C CA . GLN B 1 326 ? -12.406 -22.969 2.277 1 97.12 326 GLN B CA 1
ATOM 6016 C C . GLN B 1 326 ? -11.344 -23.156 1.195 1 97.12 326 GLN B C 1
ATOM 6018 O O . GLN B 1 326 ? -11.648 -23.062 0.003 1 97.12 326 GLN B O 1
ATOM 6023 N N . GLY B 1 327 ? -10.086 -23.375 1.621 1 96.75 327 GLY B N 1
ATOM 6024 C CA . GLY B 1 327 ? -9.023 -23.688 0.672 1 96.75 327 GLY B CA 1
ATOM 6025 C C . GLY B 1 327 ? -9.32 -24.906 -0.178 1 96.75 327 GLY B C 1
ATOM 6026 O O . GLY B 1 327 ? -9.102 -24.891 -1.392 1 96.75 327 GLY B O 1
ATOM 6027 N N . GLU B 1 328 ? -9.844 -25.922 0.439 1 97.25 328 GLU B N 1
ATOM 6028 C CA . GLU B 1 328 ? -10.203 -27.141 -0.264 1 97.25 328 GLU B CA 1
ATOM 6029 C C . GLU B 1 328 ? -11.312 -26.891 -1.283 1 97.25 328 GLU B C 1
ATOM 6031 O O . GLU B 1 328 ? -11.273 -27.422 -2.395 1 97.25 328 GLU B O 1
ATOM 6036 N N . ARG B 1 329 ? -12.266 -26.141 -0.899 1 96.56 329 ARG B N 1
ATOM 6037 C CA . ARG B 1 329 ? -13.367 -25.812 -1.797 1 96.56 329 ARG B CA 1
ATOM 6038 C C . ARG B 1 329 ? -12.867 -25.031 -3.012 1 96.56 329 ARG B C 1
ATOM 6040 O O . ARG B 1 329 ? -13.273 -25.312 -4.141 1 96.56 329 ARG B O 1
ATOM 6047 N N . THR B 1 330 ? -12.062 -24.094 -2.732 1 96.94 330 THR B N 1
ATOM 6048 C CA . THR B 1 330 ? -11.5 -23.312 -3.822 1 96.94 330 THR B CA 1
ATOM 6049 C C . THR B 1 330 ? -10.641 -24.188 -4.73 1 96.94 330 THR B C 1
ATOM 6051 O O . THR B 1 330 ? -10.688 -24.047 -5.957 1 96.94 330 THR B O 1
ATOM 6054 N N . ALA B 1 331 ? -9.844 -25.062 -4.125 1 97.5 331 ALA B N 1
ATOM 6055 C CA . ALA B 1 331 ? -9.023 -26 -4.895 1 97.5 331 ALA B CA 1
ATOM 6056 C C . ALA B 1 331 ? -9.891 -26.859 -5.812 1 97.5 331 ALA B C 1
ATOM 6058 O O . ALA B 1 331 ? -9.516 -27.125 -6.957 1 97.5 331 ALA B O 1
ATOM 6059 N N . ALA B 1 332 ? -10.977 -27.297 -5.332 1 97.44 332 ALA B N 1
ATOM 6060 C CA . ALA B 1 332 ? -11.883 -28.141 -6.121 1 97.44 332 ALA B CA 1
ATOM 6061 C C . ALA B 1 332 ? -12.422 -27.359 -7.324 1 97.44 332 ALA B C 1
ATOM 6063 O O . ALA B 1 332 ? -12.539 -27.922 -8.422 1 97.44 332 ALA B O 1
ATOM 6064 N N . LEU B 1 333 ? -12.789 -26.125 -7.125 1 96.75 333 LEU B N 1
ATOM 6065 C CA . LEU B 1 333 ? -13.25 -25.266 -8.211 1 96.75 333 LEU B CA 1
ATOM 6066 C C . LEU B 1 333 ? -12.172 -25.094 -9.273 1 96.75 333 LEU B C 1
ATOM 6068 O O . LEU B 1 333 ? -12.445 -25.219 -10.469 1 96.75 333 LEU B O 1
ATOM 6072 N N . LEU B 1 334 ? -10.984 -24.844 -8.82 1 97.38 334 LEU B N 1
ATOM 6073 C CA . LEU B 1 334 ? -9.875 -24.609 -9.742 1 97.38 334 LEU B CA 1
ATOM 6074 C C . LEU B 1 334 ? -9.484 -25.906 -10.453 1 97.38 334 LEU B C 1
ATOM 6076 O O . LEU B 1 334 ? -9.086 -25.875 -11.617 1 97.38 334 LEU B O 1
ATOM 6080 N N . LYS B 1 335 ? -9.562 -27 -9.734 1 97.94 335 LYS B N 1
ATOM 6081 C CA . LYS B 1 335 ? -9.289 -28.297 -10.352 1 97.94 335 LYS B CA 1
ATOM 6082 C C . LYS B 1 335 ? -10.289 -28.594 -11.461 1 97.94 335 LYS B C 1
ATOM 6084 O O . LYS B 1 335 ? -9.922 -29.125 -12.516 1 97.94 335 LYS B O 1
ATOM 6089 N N . ARG B 1 336 ? -11.523 -28.328 -11.227 1 97.81 336 ARG B N 1
ATOM 6090 C CA . ARG B 1 336 ? -12.539 -28.469 -12.266 1 97.81 336 ARG B CA 1
ATOM 6091 C C . ARG B 1 336 ? -12.195 -27.641 -13.492 1 97.81 336 ARG B C 1
ATOM 6093 O O . ARG B 1 336 ? -12.25 -28.141 -14.617 1 97.81 336 ARG B O 1
ATOM 6100 N N . GLN B 1 337 ? -11.844 -26.391 -13.289 1 97.62 337 GLN B N 1
ATOM 6101 C CA . GLN B 1 337 ? -11.43 -25.516 -14.375 1 97.62 337 GLN B CA 1
ATOM 6102 C C . GLN B 1 337 ? -10.211 -26.078 -15.102 1 97.62 337 GLN B C 1
ATOM 6104 O O . GLN B 1 337 ? -10.141 -26.031 -16.328 1 97.62 337 GLN B O 1
ATOM 6109 N N . ALA B 1 338 ? -9.266 -26.609 -14.328 1 98.19 338 ALA B N 1
ATOM 6110 C CA . ALA B 1 338 ? -8.078 -27.234 -14.906 1 98.19 338 ALA B CA 1
ATOM 6111 C C . ALA B 1 338 ? -8.461 -28.406 -15.797 1 98.19 338 ALA B C 1
ATOM 6113 O O . ALA B 1 338 ? -7.879 -28.594 -16.875 1 98.19 338 ALA B O 1
ATOM 6114 N N . ASN B 1 339 ? -9.383 -29.203 -15.344 1 98.44 339 ASN B N 1
ATOM 6115 C CA . ASN B 1 339 ? -9.852 -30.328 -16.141 1 98.44 339 ASN B CA 1
ATOM 6116 C C . ASN B 1 339 ? -10.453 -29.859 -17.469 1 98.44 339 ASN B C 1
ATOM 6118 O O . ASN B 1 339 ? -10.234 -30.469 -18.516 1 98.44 339 ASN B O 1
ATOM 6122 N N . TYR B 1 340 ? -11.203 -28.766 -17.422 1 98.56 340 TYR B N 1
ATOM 6123 C CA . TYR B 1 340 ? -11.812 -28.219 -18.625 1 98.56 340 TYR B CA 1
ATOM 6124 C C . TYR B 1 340 ? -10.75 -27.797 -19.625 1 98.56 340 TYR B C 1
ATOM 6126 O O . TYR B 1 340 ? -10.836 -28.156 -20.812 1 98.56 340 TYR B O 1
ATOM 6134 N N . ILE B 1 341 ? -9.75 -27.078 -19.219 1 98.5 341 ILE B N 1
ATOM 6135 C CA . ILE B 1 341 ? -8.766 -26.578 -20.156 1 98.5 341 ILE B CA 1
ATOM 6136 C C . ILE B 1 341 ? -7.902 -27.719 -20.672 1 98.5 341 ILE B C 1
ATOM 6138 O O . ILE B 1 341 ? -7.469 -27.719 -21.828 1 98.5 341 ILE B O 1
ATOM 6142 N N . LEU B 1 342 ? -7.629 -28.703 -19.812 1 98.62 342 LEU B N 1
ATOM 6143 C CA . LEU B 1 342 ? -6.852 -29.859 -20.234 1 98.62 342 LEU B CA 1
ATOM 6144 C C . LEU B 1 342 ? -7.609 -30.672 -21.281 1 98.62 342 LEU B C 1
ATOM 6146 O O . LEU B 1 342 ? -7.012 -31.156 -22.25 1 98.62 342 LEU B O 1
ATOM 6150 N N . GLU B 1 343 ? -8.875 -30.828 -21.047 1 98.75 343 GLU B N 1
ATOM 6151 C CA . GLU B 1 343 ? -9.703 -31.484 -22.062 1 98.75 343 GLU B CA 1
ATOM 6152 C C . GLU B 1 343 ? -9.656 -30.734 -23.391 1 98.75 343 GLU B C 1
ATOM 6154 O O . GLU B 1 343 ? -9.477 -31.344 -24.438 1 98.75 343 GLU B O 1
ATOM 6159 N N . ALA B 1 344 ? -9.828 -29.469 -23.312 1 98.75 344 ALA B N 1
ATOM 6160 C CA . ALA B 1 344 ? -9.805 -28.641 -24.5 1 98.75 344 ALA B CA 1
ATOM 6161 C C . ALA B 1 344 ? -8.438 -28.703 -25.188 1 98.75 344 ALA B C 1
ATOM 6163 O O . ALA B 1 344 ? -8.359 -28.828 -26.406 1 98.75 344 ALA B O 1
ATOM 6164 N N . ALA B 1 345 ? -7.387 -28.578 -24.453 1 98.81 345 ALA B N 1
ATOM 6165 C CA . ALA B 1 345 ? -6.027 -28.625 -24.984 1 98.81 345 ALA B CA 1
ATOM 6166 C C . ALA B 1 345 ? -5.734 -29.969 -25.641 1 98.81 345 ALA B C 1
ATOM 6168 O O . ALA B 1 345 ? -5.137 -30.016 -26.719 1 98.81 345 ALA B O 1
ATOM 6169 N N . ASN B 1 346 ? -6.137 -31.016 -24.969 1 98.56 346 ASN B N 1
ATOM 6170 C CA . ASN B 1 346 ? -5.938 -32.344 -25.516 1 98.56 346 ASN B CA 1
ATOM 6171 C C . ASN B 1 346 ? -6.652 -32.5 -26.859 1 98.56 346 ASN B C 1
ATOM 6173 O O . ASN B 1 346 ? -6.152 -33.188 -27.75 1 98.56 346 ASN B O 1
ATOM 6177 N N . LYS B 1 347 ? -7.73 -31.938 -26.922 1 98.56 347 LYS B N 1
ATOM 6178 C CA . LYS B 1 347 ? -8.539 -32.062 -28.141 1 98.56 347 LYS B CA 1
ATOM 6179 C C . LYS B 1 347 ? -7.965 -31.219 -29.266 1 98.56 347 LYS B C 1
ATOM 6181 O O . LYS B 1 347 ? -7.938 -31.656 -30.422 1 98.56 347 LYS B O 1
ATOM 6186 N N . TYR B 1 348 ? -7.465 -30.031 -28.953 1 98.69 348 TYR B N 1
ATOM 6187 C CA . TYR B 1 348 ? -7.242 -29.078 -30.047 1 98.69 348 TYR B CA 1
ATOM 6188 C C . TYR B 1 348 ? -5.762 -28.75 -30.188 1 98.69 348 TYR B C 1
ATOM 6190 O O . TYR B 1 348 ? -5.34 -28.203 -31.203 1 98.69 348 TYR B O 1
ATOM 6198 N N . LEU B 1 349 ? -4.895 -29.062 -29.188 1 98.62 349 LEU B N 1
ATOM 6199 C CA . LEU B 1 349 ? -3.555 -28.484 -29.203 1 98.62 349 LEU B CA 1
ATOM 6200 C C . LEU B 1 349 ? -2.492 -29.578 -29.219 1 98.62 349 LEU B C 1
ATOM 6202 O O . LEU B 1 349 ? -1.312 -29.29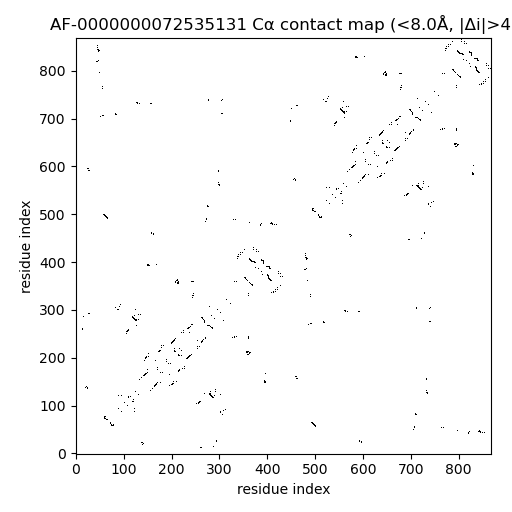7 -29.438 1 98.62 349 LEU B O 1
ATOM 6206 N N . LYS B 1 350 ? -2.754 -30.797 -29 1 97.5 350 LYS B N 1
ATOM 6207 C CA . LYS B 1 350 ? -1.804 -31.875 -28.75 1 97.5 350 LYS B CA 1
ATOM 6208 C C . LYS B 1 350 ? -0.815 -32.031 -29.906 1 97.5 350 LYS B C 1
ATOM 6210 O O . LYS B 1 350 ? 0.339 -32.406 -29.703 1 97.5 350 LYS B O 1
ATOM 6215 N N . ASP B 1 351 ? -1.207 -31.766 -31.125 1 97.25 351 ASP B N 1
ATOM 6216 C CA . ASP B 1 351 ? -0.339 -31.953 -32.281 1 97.25 351 ASP B CA 1
ATOM 6217 C C . ASP B 1 351 ? 0.614 -30.766 -32.438 1 97.25 351 ASP B C 1
ATOM 6219 O O . ASP B 1 351 ? 1.686 -30.906 -33.031 1 97.25 351 ASP B O 1
ATOM 6223 N N . VAL B 1 352 ? 0.306 -29.641 -31.844 1 98.06 352 VAL B N 1
ATOM 6224 C CA . VAL B 1 352 ? 1.09 -28.453 -32.125 1 98.06 352 VAL B CA 1
ATOM 6225 C C . VAL B 1 352 ? 1.756 -27.953 -30.859 1 98.06 352 VAL B C 1
ATOM 6227 O O . VAL B 1 352 ? 2.686 -27.141 -30.906 1 98.06 352 VAL B O 1
ATOM 6230 N N . CYS B 1 353 ? 1.291 -28.438 -29.703 1 98.5 353 CYS B N 1
ATOM 6231 C CA . CYS B 1 353 ? 1.787 -27.922 -28.438 1 98.5 353 CYS B CA 1
ATOM 6232 C C . CYS B 1 353 ? 2.057 -29.062 -27.453 1 98.5 353 CYS B C 1
ATOM 6234 O O . CYS B 1 353 ? 1.646 -30.203 -27.688 1 98.5 353 CYS B O 1
ATOM 6236 N N . GLU B 1 354 ? 2.799 -28.812 -26.422 1 98.12 354 GLU B N 1
ATOM 6237 C CA . GLU B 1 354 ? 2.979 -29.656 -25.25 1 98.12 354 GLU B CA 1
ATOM 6238 C C . GLU B 1 354 ? 2.846 -28.859 -23.969 1 98.12 354 GLU B C 1
ATOM 6240 O O . GLU B 1 354 ? 3.02 -27.625 -23.969 1 98.12 354 GLU B O 1
ATOM 6245 N N . TRP B 1 355 ? 2.52 -29.469 -22.906 1 97.75 355 TRP B N 1
ATOM 6246 C CA . TRP B 1 355 ? 2.33 -28.844 -21.594 1 97.75 355 TRP B CA 1
ATOM 6247 C C . TRP B 1 355 ? 2.426 -29.891 -20.484 1 97.75 355 TRP B C 1
ATOM 6249 O O . TRP B 1 355 ? 2.365 -31.094 -20.75 1 97.75 355 TRP B O 1
ATOM 6259 N N . ASP B 1 356 ? 2.68 -29.469 -19.312 1 95.94 356 ASP B N 1
ATOM 6260 C CA . ASP B 1 356 ? 2.5 -30.297 -18.109 1 95.94 356 ASP B CA 1
ATOM 6261 C C . ASP B 1 356 ? 1.174 -29.969 -17.422 1 95.94 356 ASP B C 1
ATOM 6263 O O . ASP B 1 356 ? 0.724 -28.828 -17.422 1 95.94 356 ASP B O 1
ATOM 6267 N N . GLU B 1 357 ? 0.587 -31 -16.891 1 97.12 357 GLU B N 1
ATOM 6268 C CA . GLU B 1 357 ? -0.65 -30.766 -16.156 1 97.12 357 GLU B CA 1
ATOM 6269 C C . GLU B 1 357 ? -0.395 -29.969 -14.891 1 97.12 357 GLU B C 1
ATOM 6271 O O . GLU B 1 357 ? 0.525 -30.266 -14.125 1 97.12 357 GLU B O 1
ATOM 6276 N N . PRO B 1 358 ? -1.161 -28.938 -14.695 1 97.31 358 PRO B N 1
ATOM 6277 C CA . PRO B 1 358 ? -0.998 -28.172 -13.453 1 97.31 358 PRO B CA 1
ATOM 6278 C C . PRO B 1 358 ? -1.4 -28.969 -12.219 1 97.31 358 PRO B C 1
ATOM 6280 O O . PRO B 1 358 ? -2.301 -29.812 -12.281 1 97.31 358 PRO B O 1
ATOM 6283 N N . LYS B 1 359 ? -0.768 -28.672 -11.109 1 96.88 359 LYS B N 1
ATOM 6284 C CA . LYS B 1 359 ? -1.061 -29.328 -9.828 1 96.88 359 LYS B CA 1
ATOM 6285 C C . LYS B 1 359 ? -1.78 -28.375 -8.883 1 96.88 359 LYS B C 1
ATOM 6287 O O . LYS B 1 359 ? -2.309 -28.797 -7.852 1 96.88 359 LYS B O 1
ATOM 6292 N N . ALA B 1 360 ? -1.79 -27.141 -9.203 1 96.69 360 ALA B N 1
ATOM 6293 C CA . ALA B 1 360 ? -2.424 -26.031 -8.492 1 96.69 360 ALA B CA 1
ATOM 6294 C C . ALA B 1 360 ? -2.471 -24.781 -9.359 1 96.69 360 ALA B C 1
ATOM 6296 O O . ALA B 1 360 ? -2.012 -24.797 -10.5 1 96.69 360 ALA B O 1
ATOM 6297 N N . GLY B 1 361 ? -3.107 -23.797 -8.867 1 94.62 361 GLY B N 1
ATOM 6298 C CA . GLY B 1 361 ? -3.107 -22.5 -9.539 1 94.62 361 GLY B CA 1
ATOM 6299 C C . GLY B 1 361 ? -4.211 -22.375 -10.57 1 94.62 361 GLY B C 1
ATOM 6300 O O . GLY B 1 361 ? -5.281 -22.969 -10.422 1 94.62 361 GLY B O 1
ATOM 6301 N N . MET B 1 362 ? -3.939 -21.453 -11.531 1 95.94 362 MET B N 1
ATOM 6302 C CA . MET B 1 362 ? -4.992 -21.125 -12.492 1 95.94 362 MET B CA 1
ATOM 6303 C C . MET B 1 362 ? -4.414 -20.953 -13.891 1 95.94 362 MET B C 1
ATOM 6305 O O . MET B 1 362 ? -4.973 -20.219 -14.711 1 95.94 362 MET B O 1
ATOM 6309 N N . PHE B 1 363 ? -3.273 -21.641 -14.156 1 97.06 363 PHE B N 1
ATOM 6310 C CA . PHE B 1 363 ? -2.6 -21.359 -15.414 1 97.06 363 PHE B CA 1
ATOM 6311 C C . PHE B 1 363 ? -2.152 -22.641 -16.094 1 97.06 363 PHE B C 1
ATOM 6313 O O . PHE B 1 363 ? -1.811 -23.625 -15.414 1 97.06 363 PHE B O 1
ATOM 6320 N N . LEU B 1 364 ? -2.17 -22.656 -17.344 1 98.06 364 LEU B N 1
ATOM 6321 C CA . LEU B 1 364 ? -1.563 -23.672 -18.203 1 98.06 364 LEU B CA 1
ATOM 6322 C C . LEU B 1 364 ? -0.445 -23.078 -19.047 1 98.06 364 LEU B C 1
ATOM 6324 O O . LEU B 1 364 ? -0.664 -22.109 -19.781 1 98.06 364 LEU B O 1
ATOM 6328 N N . TRP B 1 365 ? 0.69 -23.594 -18.828 1 97.88 365 TRP B N 1
ATOM 6329 C CA . TRP B 1 365 ? 1.886 -23.188 -19.562 1 97.88 365 TRP B CA 1
ATOM 6330 C C . TRP B 1 365 ? 2.092 -24.047 -20.797 1 97.88 365 TRP B C 1
ATOM 6332 O O . TRP B 1 365 ? 2.387 -25.25 -20.688 1 97.88 365 TRP B O 1
ATOM 6342 N N . VAL B 1 366 ? 1.976 -23.422 -22 1 98.38 366 VAL B N 1
ATOM 6343 C CA . VAL B 1 366 ? 1.932 -24.188 -23.234 1 98.38 366 VAL B CA 1
ATOM 6344 C C . VAL B 1 366 ? 3.148 -23.844 -24.094 1 98.38 366 VAL B C 1
ATOM 6346 O O . VAL B 1 366 ? 3.465 -22.672 -24.297 1 98.38 366 VAL B O 1
ATOM 6349 N N . LYS B 1 367 ? 3.797 -24.875 -24.562 1 98.31 367 LYS B N 1
ATOM 6350 C CA . LYS B 1 367 ? 4.934 -24.719 -25.469 1 98.31 367 LYS B CA 1
ATOM 6351 C C . LYS B 1 367 ? 4.559 -25.125 -26.891 1 98.31 367 LYS B C 1
ATOM 6353 O O . LYS B 1 367 ? 4.051 -26.234 -27.109 1 98.31 367 LYS B O 1
ATOM 6358 N N . PHE B 1 368 ? 4.809 -24.25 -27.828 1 98.44 368 PHE B N 1
ATOM 6359 C CA . PHE B 1 368 ? 4.613 -24.609 -29.234 1 98.44 368 PHE B CA 1
ATOM 6360 C C . PHE B 1 368 ? 5.77 -25.469 -29.75 1 98.44 368 PHE B C 1
ATOM 6362 O O . PHE B 1 368 ? 6.938 -25.125 -29.531 1 98.44 368 PHE B O 1
ATOM 6369 N N . LYS B 1 369 ? 5.445 -26.5 -30.438 1 97.38 369 LYS B N 1
ATOM 6370 C CA . LYS B 1 369 ? 6.43 -27.484 -30.859 1 97.38 369 LYS B CA 1
ATOM 6371 C C . LYS B 1 369 ? 7.273 -26.953 -32.031 1 97.38 369 LYS B C 1
ATOM 6373 O O . LYS B 1 369 ? 8.469 -27.234 -32.094 1 97.38 369 LYS B O 1
ATOM 6378 N N . ARG B 1 370 ? 6.691 -26.109 -32.844 1 96.69 370 ARG B N 1
ATOM 6379 C CA . ARG B 1 370 ? 7.363 -25.781 -34.094 1 96.69 370 ARG B CA 1
ATOM 6380 C C . ARG B 1 370 ? 7.434 -24.266 -34.312 1 96.69 370 ARG B C 1
ATOM 6382 O O . ARG B 1 370 ? 7.754 -23.797 -35.375 1 96.69 370 ARG B O 1
ATOM 6389 N N . LEU B 1 371 ? 7.035 -23.531 -33.375 1 96.31 371 LEU B N 1
ATOM 6390 C CA . LEU B 1 371 ? 7.137 -22.078 -33.406 1 96.31 371 LEU B CA 1
ATOM 6391 C C . LEU B 1 371 ? 8.125 -21.578 -32.344 1 96.31 371 LEU B C 1
ATOM 6393 O O . LEU B 1 371 ? 8.023 -21.938 -31.172 1 96.31 371 LEU B O 1
ATOM 6397 N N . ALA B 1 372 ? 9.047 -20.781 -32.781 1 94.25 372 ALA B N 1
ATOM 6398 C CA . ALA B 1 372 ? 10.078 -20.266 -31.875 1 94.25 372 ALA B CA 1
ATOM 6399 C C . ALA B 1 372 ? 9.586 -19.016 -31.141 1 94.25 372 ALA B C 1
ATOM 6401 O O . ALA B 1 372 ? 10.086 -18.703 -30.062 1 94.25 372 ALA B O 1
ATOM 6402 N N . ASP B 1 373 ? 8.672 -18.312 -31.734 1 95.5 373 ASP B N 1
ATOM 6403 C CA . ASP B 1 373 ? 8.148 -17.062 -31.188 1 95.5 373 ASP B CA 1
ATOM 6404 C C . ASP B 1 373 ? 6.625 -17.109 -31.078 1 95.5 373 ASP B C 1
ATOM 6406 O O . ASP B 1 373 ? 5.926 -17.109 -32.094 1 95.5 373 ASP B O 1
ATOM 6410 N N . ALA B 1 374 ? 6.172 -17.047 -29.875 1 96.62 374 ALA B N 1
ATOM 6411 C CA . ALA B 1 374 ? 4.734 -17.156 -29.656 1 96.62 374 ALA B CA 1
ATOM 6412 C C . ALA B 1 374 ? 4.047 -15.805 -29.766 1 96.62 374 ALA B C 1
ATOM 6414 O O . ALA B 1 374 ? 2.82 -15.711 -29.703 1 96.62 374 ALA B O 1
ATOM 6415 N N . SER B 1 375 ? 4.789 -14.672 -29.969 1 94.31 375 SER B N 1
ATOM 6416 C CA . SER B 1 375 ? 4.219 -13.328 -30.016 1 94.31 375 SER B CA 1
ATOM 6417 C C . SER B 1 375 ? 3.205 -13.203 -31.156 1 94.31 375 SER B C 1
ATOM 6419 O O . SER B 1 375 ? 2.18 -12.539 -31 1 94.31 375 SER B O 1
ATOM 6421 N N . LEU B 1 376 ? 3.529 -13.844 -32.25 1 94.19 376 LEU B N 1
ATOM 6422 C CA . LEU B 1 376 ? 2.617 -13.773 -33.406 1 94.19 376 LEU B CA 1
ATOM 6423 C C . LEU B 1 376 ? 1.33 -14.539 -33.094 1 94.19 376 LEU B C 1
ATOM 6425 O O . LEU B 1 376 ? 0.255 -14.156 -33.562 1 94.19 376 LEU B O 1
ATOM 6429 N N . VAL B 1 377 ? 1.481 -15.648 -32.438 1 97.31 377 VAL B N 1
ATOM 6430 C CA . VAL B 1 377 ? 0.298 -16.406 -32.031 1 97.31 377 VAL B CA 1
ATOM 6431 C C . VAL B 1 377 ? -0.609 -15.531 -31.172 1 97.31 377 VAL B C 1
ATOM 6433 O O . VAL B 1 377 ? -1.825 -15.5 -31.375 1 97.31 377 VAL B O 1
ATOM 6436 N N . VAL B 1 378 ? -0.041 -14.812 -30.219 1 96.19 378 VAL B N 1
ATOM 6437 C CA . VAL B 1 378 ? -0.779 -13.945 -29.297 1 96.19 378 VAL B CA 1
ATOM 6438 C C . VAL B 1 378 ? -1.525 -12.875 -30.094 1 96.19 378 VAL B C 1
ATOM 6440 O O . VAL B 1 378 ? -2.709 -12.625 -29.859 1 96.19 378 VAL B O 1
ATOM 6443 N N . GLU B 1 379 ? -0.87 -12.281 -31.062 1 95 379 GLU B N 1
ATOM 6444 C CA . GLU B 1 379 ? -1.459 -11.219 -31.875 1 95 379 GLU B CA 1
ATOM 6445 C C . GLU B 1 379 ? -2.623 -11.75 -32.719 1 95 379 GLU B C 1
ATOM 6447 O O . GLU B 1 379 ? -3.689 -11.133 -32.75 1 95 379 GLU B O 1
ATOM 6452 N N . LYS B 1 380 ? -2.449 -12.859 -33.344 1 96.62 380 LYS B N 1
ATOM 6453 C CA . LYS B 1 380 ? -3.48 -13.438 -34.219 1 96.62 380 LYS B CA 1
ATOM 6454 C C . LYS B 1 380 ? -4.676 -13.914 -33.375 1 96.62 380 LYS B C 1
ATOM 6456 O O . LYS B 1 380 ? -5.82 -13.805 -33.844 1 96.62 380 LYS B O 1
ATOM 6461 N N . CYS B 1 381 ? -4.391 -14.531 -32.25 1 97.06 381 CYS B N 1
ATOM 6462 C CA . CYS B 1 381 ? -5.473 -14.938 -31.375 1 97.06 381 CYS B CA 1
ATOM 6463 C C . CYS B 1 381 ? -6.301 -13.734 -30.938 1 97.06 381 CYS B C 1
ATOM 6465 O O . CYS B 1 381 ? -7.531 -13.805 -30.906 1 97.06 381 CYS B O 1
ATOM 6467 N N . LYS B 1 382 ? -5.617 -12.641 -30.578 1 94.62 382 LYS B N 1
ATOM 6468 C CA . LYS B 1 382 ? -6.309 -11.414 -30.188 1 94.62 382 LYS B CA 1
ATOM 6469 C C . LYS B 1 382 ? -7.258 -10.945 -31.281 1 94.62 382 LYS B C 1
ATOM 6471 O O . LYS B 1 382 ? -8.391 -10.547 -31.016 1 94.62 382 LYS B O 1
ATOM 6476 N N . GLN B 1 383 ? -6.852 -10.977 -32.5 1 94.12 383 GLN B N 1
ATOM 6477 C CA . GLN B 1 383 ? -7.656 -10.578 -33.656 1 94.12 383 GLN B CA 1
ATOM 6478 C C . GLN B 1 383 ? -8.898 -11.453 -33.781 1 94.12 383 GLN B C 1
ATOM 6480 O O . GLN B 1 383 ? -9.906 -11.031 -34.375 1 94.12 383 GLN B O 1
ATOM 6485 N N . ARG B 1 384 ? -8.797 -12.617 -33.188 1 95.62 384 ARG B N 1
ATOM 6486 C CA . ARG B 1 384 ? -9.906 -13.555 -33.281 1 95.62 384 ARG B CA 1
ATOM 6487 C C . ARG B 1 384 ? -10.695 -13.617 -32 1 95.62 384 ARG B C 1
ATOM 6489 O O . ARG B 1 384 ? -11.477 -14.547 -31.781 1 95.62 384 ARG B O 1
ATOM 6496 N N . GLY B 1 385 ? -10.367 -12.742 -31.062 1 93.81 385 GLY B N 1
ATOM 6497 C CA . GLY B 1 385 ? -11.172 -12.594 -29.859 1 93.81 385 GLY B CA 1
ATOM 6498 C C . GLY B 1 385 ? -10.68 -13.445 -28.703 1 93.81 385 GLY B C 1
ATOM 6499 O O . GLY B 1 385 ? -11.438 -13.75 -27.781 1 93.81 385 GLY B O 1
ATOM 6500 N N . VAL B 1 386 ? -9.484 -13.906 -28.781 1 96.06 386 VAL B N 1
ATOM 6501 C CA . VAL B 1 386 ? -8.891 -14.672 -27.688 1 96.06 386 VAL B CA 1
ATOM 6502 C C . VAL B 1 386 ? -7.68 -13.93 -27.125 1 96.06 386 VAL B C 1
ATOM 6504 O O . VAL B 1 386 ? -6.699 -13.703 -27.844 1 96.06 386 VAL B O 1
ATOM 6507 N N . LEU B 1 387 ? -7.785 -13.578 -25.859 1 94.56 387 LEU B N 1
ATOM 6508 C CA . LEU B 1 387 ? -6.688 -12.859 -25.219 1 94.56 387 LEU B CA 1
ATOM 6509 C C . LEU B 1 387 ? -5.828 -13.812 -24.391 1 94.56 387 LEU B C 1
ATOM 6511 O O . LEU B 1 387 ? -6.32 -14.43 -23.438 1 94.56 387 LEU B O 1
ATOM 6515 N N . ILE B 1 388 ? -4.629 -13.969 -24.766 1 95 388 ILE B N 1
ATOM 6516 C CA . ILE B 1 388 ? -3.658 -14.797 -24.062 1 95 388 ILE B CA 1
ATOM 6517 C C . ILE B 1 388 ? -2.355 -14.016 -23.875 1 95 388 ILE B C 1
ATOM 6519 O O . ILE B 1 388 ? -2.217 -12.898 -24.391 1 95 388 ILE B O 1
ATOM 6523 N N . VAL B 1 389 ? -1.394 -14.578 -23.109 1 93.81 389 VAL B N 1
ATOM 6524 C CA . VAL B 1 389 ? -0.167 -13.852 -22.797 1 93.81 389 VAL B CA 1
ATOM 6525 C C . VAL B 1 389 ? 1.041 -14.641 -23.297 1 93.81 389 VAL B C 1
ATOM 6527 O O . VAL B 1 389 ? 1.117 -15.852 -23.125 1 93.81 389 VAL B O 1
ATOM 6530 N N . ALA B 1 390 ? 1.943 -13.891 -23.953 1 94.88 390 ALA B N 1
ATOM 6531 C CA . ALA B 1 390 ? 3.209 -14.5 -24.344 1 94.88 390 ALA B CA 1
ATOM 6532 C C . ALA B 1 390 ? 4.02 -14.93 -23.125 1 94.88 390 ALA B C 1
ATOM 6534 O O . ALA B 1 390 ? 4 -14.258 -22.094 1 94.88 390 ALA B O 1
ATOM 6535 N N . GLY B 1 391 ? 4.73 -16.016 -23.312 1 95.31 391 GLY B N 1
ATOM 6536 C CA . GLY B 1 391 ? 5.426 -16.578 -22.172 1 95.31 391 GLY B CA 1
ATOM 6537 C C . GLY B 1 391 ? 6.77 -15.922 -21.906 1 95.31 391 GLY B C 1
ATOM 6538 O O . GLY B 1 391 ? 7.34 -16.094 -20.812 1 95.31 391 GLY B O 1
ATOM 6539 N N . HIS B 1 392 ? 7.312 -15.195 -22.891 1 94.44 392 HIS B N 1
ATOM 6540 C CA . HIS B 1 392 ? 8.648 -14.633 -22.734 1 94.44 392 HIS B CA 1
ATOM 6541 C C . HIS B 1 392 ? 8.703 -13.656 -21.562 1 94.44 392 HIS B C 1
ATOM 6543 O O . HIS B 1 392 ? 9.766 -13.461 -20.969 1 94.44 392 HIS B O 1
ATOM 6549 N N . PHE B 1 393 ? 7.57 -13.102 -21.109 1 91.5 393 PHE B N 1
ATOM 6550 C CA . PHE B 1 393 ? 7.527 -12.133 -20.031 1 91.5 393 PHE B CA 1
ATOM 6551 C C . PHE B 1 393 ? 7.902 -12.789 -18.703 1 91.5 393 PHE B C 1
ATOM 6553 O O . PHE B 1 393 ? 8.305 -12.109 -17.766 1 91.5 393 PHE B O 1
ATOM 6560 N N . ALA B 1 394 ? 7.77 -14.117 -18.641 1 95.38 394 ALA B N 1
ATOM 6561 C CA . ALA B 1 394 ? 8.023 -14.844 -17.406 1 95.38 394 ALA B CA 1
ATOM 6562 C C . ALA B 1 394 ? 9.414 -15.477 -17.406 1 95.38 394 ALA B C 1
ATOM 6564 O O . ALA B 1 394 ? 9.766 -16.219 -16.5 1 95.38 394 ALA B O 1
ATOM 6565 N N . ILE B 1 395 ? 10.164 -15.242 -18.469 1 96 395 ILE B N 1
ATOM 6566 C CA . ILE B 1 395 ? 11.508 -15.789 -18.625 1 96 395 ILE B CA 1
ATOM 6567 C C . ILE B 1 395 ? 12.531 -14.656 -18.578 1 96 395 ILE B C 1
ATOM 6569 O O . ILE B 1 395 ? 12.578 -13.82 -19.484 1 96 395 ILE B O 1
ATOM 6573 N N . PRO B 1 396 ? 13.336 -14.672 -17.516 1 93.94 396 PRO B N 1
ATOM 6574 C CA . PRO B 1 396 ? 14.289 -13.57 -17.375 1 93.94 396 PRO B CA 1
ATOM 6575 C C . PRO B 1 396 ? 15.203 -13.43 -18.594 1 93.94 396 PRO B C 1
ATOM 6577 O O . PRO B 1 396 ? 15.711 -14.43 -19.109 1 93.94 396 PRO B O 1
ATOM 6580 N N . GLN B 1 397 ? 15.398 -12.242 -19.125 1 89.88 397 GLN B N 1
ATOM 6581 C CA . GLN B 1 397 ? 16.391 -11.852 -20.125 1 89.88 397 GLN B CA 1
ATOM 6582 C C . GLN B 1 397 ? 16.078 -12.469 -21.484 1 89.88 397 GLN B C 1
ATOM 6584 O O . GLN B 1 397 ? 16.984 -12.719 -22.281 1 89.88 397 GLN B O 1
ATOM 6589 N N . VAL B 1 398 ? 14.828 -12.852 -21.656 1 91.25 398 VAL B N 1
ATOM 6590 C CA . VAL B 1 398 ? 14.406 -13.438 -22.922 1 91.25 398 VAL B CA 1
ATOM 6591 C C . VAL B 1 398 ? 13.32 -12.562 -23.547 1 91.25 398 VAL B C 1
ATOM 6593 O O . VAL B 1 398 ? 12.398 -12.102 -22.859 1 91.25 398 VAL B O 1
ATOM 6596 N N . ARG B 1 399 ? 13.469 -12.367 -24.812 1 89.88 399 ARG B N 1
ATOM 6597 C CA . ARG B 1 399 ? 12.508 -11.516 -25.516 1 89.88 399 ARG B CA 1
ATOM 6598 C C . ARG B 1 399 ? 11.609 -12.352 -26.438 1 89.88 399 ARG B C 1
ATOM 6600 O O . ARG B 1 399 ? 10.562 -11.883 -26.875 1 89.88 399 ARG B O 1
ATOM 6607 N N . VAL B 1 400 ? 12.102 -13.516 -26.75 1 94.19 400 VAL B N 1
ATOM 6608 C CA . VAL B 1 400 ? 11.383 -14.422 -27.656 1 94.19 400 VAL B CA 1
ATOM 6609 C C . VAL B 1 400 ? 11.359 -15.828 -27.047 1 94.19 400 VAL B C 1
ATOM 6611 O O . VAL B 1 400 ? 12.383 -16.328 -26.578 1 94.19 400 VAL B O 1
ATOM 6614 N N . ALA B 1 401 ? 10.172 -16.438 -27.047 1 96.56 401 ALA B N 1
ATOM 6615 C CA . ALA B 1 401 ? 10.031 -17.797 -26.547 1 96.56 401 ALA B CA 1
ATOM 6616 C C . ALA B 1 401 ? 8.812 -18.484 -27.172 1 96.56 401 ALA B C 1
ATOM 6618 O O . ALA B 1 401 ? 7.883 -17.812 -27.625 1 96.56 401 ALA B O 1
ATOM 6619 N N . PRO B 1 402 ? 8.844 -19.75 -27.188 1 97.88 402 PRO B N 1
ATOM 6620 C CA . PRO B 1 402 ? 7.75 -20.516 -27.797 1 97.88 402 PRO B CA 1
ATOM 6621 C C . PRO B 1 402 ? 6.633 -20.828 -26.812 1 97.88 402 PRO B C 1
ATOM 6623 O O . PRO B 1 402 ? 6.02 -21.891 -26.891 1 97.88 402 PRO B O 1
ATOM 6626 N N . PHE B 1 403 ? 6.426 -20.016 -25.828 1 97.69 403 PHE B N 1
ATOM 6627 C CA . PHE B 1 403 ? 5.5 -20.344 -24.75 1 97.69 403 PHE B CA 1
ATOM 6628 C C . PHE B 1 403 ? 4.359 -19.328 -24.688 1 97.69 403 PHE B C 1
ATOM 6630 O O . PHE B 1 403 ? 4.547 -18.156 -25.031 1 97.69 403 PHE B O 1
ATOM 6637 N N . VAL B 1 404 ? 3.176 -19.781 -24.281 1 97.44 404 VAL B N 1
ATOM 6638 C CA . VAL B 1 404 ? 2.086 -18.922 -23.859 1 97.44 404 VAL B CA 1
ATOM 6639 C C . VAL B 1 404 ? 1.54 -19.406 -22.516 1 97.44 404 VAL B C 1
ATOM 6641 O O . VAL B 1 404 ? 1.677 -20.578 -22.172 1 97.44 404 VAL B O 1
ATOM 6644 N N . ARG B 1 405 ? 1.042 -18.484 -21.75 1 96.88 405 ARG B N 1
ATOM 6645 C CA . ARG B 1 405 ? 0.315 -18.812 -20.516 1 96.88 405 ARG B CA 1
ATOM 6646 C C . ARG B 1 405 ? -1.187 -18.625 -20.719 1 96.88 405 ARG B C 1
ATOM 6648 O O . ARG B 1 405 ? -1.636 -17.562 -21.141 1 96.88 405 ARG B O 1
ATOM 6655 N N . LEU B 1 406 ? -1.936 -19.625 -20.391 1 97.44 406 LEU B N 1
ATOM 6656 C CA . LEU B 1 406 ? -3.393 -19.578 -20.469 1 97.44 406 LEU B CA 1
ATOM 6657 C C . LEU B 1 406 ? -4.008 -19.578 -19.078 1 97.44 406 LEU B C 1
ATOM 6659 O O . LEU B 1 406 ? -3.846 -20.547 -18.328 1 97.44 406 LEU B O 1
ATOM 6663 N N . ALA B 1 407 ? -4.715 -18.547 -18.734 1 96.25 407 ALA B N 1
ATOM 6664 C CA . ALA B 1 407 ? -5.418 -18.5 -17.469 1 96.25 407 ALA B CA 1
ATOM 6665 C C . ALA B 1 407 ? -6.793 -19.156 -17.562 1 96.25 407 ALA B C 1
ATOM 6667 O O . ALA B 1 407 ? -7.617 -18.75 -18.391 1 96.25 407 ALA B O 1
ATOM 6668 N N . PHE B 1 408 ? -7.105 -20.094 -16.719 1 96.94 408 PHE B N 1
ATOM 6669 C CA . PHE B 1 408 ? -8.336 -20.844 -16.906 1 96.94 408 PHE B CA 1
ATOM 6670 C C . PHE B 1 408 ? -9.289 -20.625 -15.727 1 96.94 408 PHE B C 1
ATOM 6672 O O . PHE B 1 408 ? -10.359 -21.234 -15.664 1 96.94 408 PHE B O 1
ATOM 6679 N N . GLY B 1 409 ? -8.977 -19.75 -14.812 1 94.56 409 GLY B N 1
ATOM 6680 C CA . GLY B 1 409 ? -9.727 -19.594 -13.578 1 94.56 409 GLY B CA 1
ATOM 6681 C C . GLY B 1 409 ? -11.133 -19.062 -13.797 1 94.56 409 GLY B C 1
ATOM 6682 O O . GLY B 1 409 ? -12.094 -19.578 -13.211 1 94.56 409 GLY B O 1
ATOM 6683 N N . MET B 1 410 ? -11.352 -18.125 -14.633 1 92.06 410 MET B N 1
ATOM 6684 C CA . MET B 1 410 ? -12.602 -17.375 -14.727 1 92.06 410 MET B CA 1
ATOM 6685 C C . MET B 1 410 ? -13.422 -17.859 -15.922 1 92.06 410 MET B C 1
ATOM 6687 O O . MET B 1 410 ? -14.648 -17.938 -15.836 1 92.06 410 MET B O 1
ATOM 6691 N N . PRO B 1 411 ? -12.867 -18.266 -17.109 1 94.75 411 PRO B N 1
ATOM 6692 C CA . PRO B 1 411 ? -13.656 -18.594 -18.297 1 94.75 411 PRO B CA 1
ATOM 6693 C C . PRO B 1 411 ? -14.555 -19.812 -18.078 1 94.75 411 PRO B C 1
ATOM 6695 O O . PRO B 1 411 ? -14.203 -20.719 -17.312 1 94.75 411 PRO B O 1
ATOM 6698 N N . THR B 1 412 ? -15.609 -19.844 -18.844 1 95.31 412 THR B N 1
ATOM 6699 C CA . THR B 1 412 ? -16.484 -21 -18.844 1 95.31 412 THR B CA 1
ATOM 6700 C C . THR B 1 412 ? -15.859 -22.141 -19.641 1 95.31 412 THR B C 1
ATOM 6702 O O . THR B 1 412 ? -14.883 -21.938 -20.375 1 95.31 412 THR B O 1
ATOM 6705 N N . LYS B 1 413 ? -16.422 -23.344 -19.453 1 97.44 413 LYS B N 1
ATOM 6706 C CA . LYS B 1 413 ? -15.961 -24.484 -20.234 1 97.44 413 LYS B CA 1
ATOM 6707 C C . LYS B 1 413 ? -16.031 -24.203 -21.734 1 97.44 413 LYS B C 1
ATOM 6709 O O . LYS B 1 413 ? -15.078 -24.484 -22.469 1 97.44 413 LYS B O 1
ATOM 6714 N N . GLU B 1 414 ? -17.109 -23.594 -22.172 1 97.19 414 GLU B N 1
ATOM 6715 C CA . GLU B 1 414 ? -17.297 -23.281 -23.578 1 97.19 414 GLU B CA 1
ATOM 6716 C C . GLU B 1 414 ? -16.234 -22.297 -24.078 1 97.19 414 GLU B C 1
ATOM 6718 O O . GLU B 1 414 ? -15.703 -22.453 -25.172 1 97.19 414 GLU B O 1
ATOM 6723 N N . GLU B 1 415 ? -15.922 -21.312 -23.281 1 96.5 415 GLU B N 1
ATOM 6724 C CA . GLU B 1 415 ? -14.906 -20.328 -23.641 1 96.5 415 GLU B CA 1
ATOM 6725 C C . GLU B 1 415 ? -13.523 -20.969 -23.734 1 96.5 415 GLU B C 1
ATOM 6727 O O . GLU B 1 415 ? -12.742 -20.641 -24.641 1 96.5 415 GLU B O 1
ATOM 6732 N N . LEU B 1 416 ? -13.227 -21.891 -22.828 1 98.06 416 LEU B N 1
ATOM 6733 C CA . LEU B 1 416 ? -11.938 -22.578 -22.844 1 98.06 416 LEU B CA 1
ATOM 6734 C C . LEU B 1 416 ? -11.797 -23.438 -24.094 1 98.06 416 LEU B C 1
ATOM 6736 O O . LEU B 1 416 ? -10.727 -23.469 -24.719 1 98.06 416 LEU B O 1
ATOM 6740 N N . PHE B 1 417 ? -12.852 -24.094 -24.469 1 98.44 417 PHE B N 1
ATOM 6741 C CA . PHE B 1 417 ? -12.836 -24.906 -25.688 1 98.44 417 PHE B CA 1
ATOM 6742 C C . PHE B 1 417 ? -12.664 -24.031 -26.922 1 98.44 417 PHE B C 1
ATOM 6744 O O . PHE B 1 417 ? -11.844 -24.344 -27.797 1 98.44 417 PHE B O 1
ATOM 6751 N N . ARG B 1 418 ? -13.406 -22.969 -26.969 1 98 418 ARG B N 1
ATOM 6752 C CA . ARG B 1 418 ? -13.297 -22.031 -28.094 1 98 418 ARG B CA 1
ATOM 6753 C C . ARG B 1 418 ? -11.883 -21.469 -28.188 1 98 418 ARG B C 1
ATOM 6755 O O . ARG B 1 418 ? -11.312 -21.406 -29.281 1 98 418 ARG B O 1
ATOM 6762 N N . ALA B 1 419 ? -11.344 -21.078 -27.078 1 98.25 419 ALA B N 1
ATOM 6763 C CA . ALA B 1 419 ? -10 -20.5 -27.047 1 98.25 419 ALA B CA 1
ATOM 6764 C C . ALA B 1 419 ? -8.961 -21.5 -27.547 1 98.25 419 ALA B C 1
ATOM 6766 O O . ALA B 1 419 ? -8.125 -21.156 -28.391 1 98.25 419 ALA B O 1
ATOM 6767 N N . CYS B 1 420 ? -8.992 -22.703 -27.047 1 98.69 420 CYS B N 1
ATOM 6768 C CA . CYS B 1 420 ? -8.016 -23.703 -27.453 1 98.69 420 CYS B CA 1
ATOM 6769 C C . CYS B 1 420 ? -8.156 -24.031 -28.938 1 98.69 420 CYS B C 1
ATOM 6771 O O . CYS B 1 420 ? -7.152 -24.266 -29.609 1 98.69 420 CYS B O 1
ATOM 6773 N N . LYS B 1 421 ? -9.391 -24.094 -29.391 1 98.62 421 LYS B N 1
ATOM 6774 C CA . LYS B 1 421 ? -9.617 -24.328 -30.828 1 98.62 421 LYS B CA 1
ATOM 6775 C C . LYS B 1 421 ? -8.945 -23.25 -31.672 1 98.62 421 LYS B C 1
ATOM 6777 O O . LYS B 1 421 ? -8.227 -23.562 -32.625 1 98.62 421 LYS B O 1
ATOM 6782 N N . ILE B 1 422 ? -9.164 -22.047 -31.344 1 98.38 422 ILE B N 1
ATOM 6783 C CA . ILE B 1 422 ? -8.617 -20.906 -32.094 1 98.38 422 ILE B CA 1
ATOM 6784 C C . ILE B 1 422 ? -7.094 -20.922 -32 1 98.38 422 ILE B C 1
ATOM 6786 O O . ILE B 1 422 ? -6.41 -20.719 -33 1 98.38 422 ILE B O 1
ATOM 6790 N N . ILE B 1 423 ? -6.535 -21.172 -30.812 1 98.62 423 ILE B N 1
ATOM 6791 C CA . ILE B 1 423 ? -5.09 -21.234 -30.625 1 98.62 423 ILE B CA 1
ATOM 6792 C C . ILE B 1 423 ? -4.492 -22.297 -31.531 1 98.62 423 ILE B C 1
ATOM 6794 O O . ILE B 1 423 ? -3.48 -22.062 -32.188 1 98.62 423 ILE B O 1
ATOM 6798 N N . GLY B 1 424 ? -5.109 -23.469 -31.547 1 98.5 424 GLY B N 1
ATOM 6799 C CA . GLY B 1 424 ? -4.648 -24.547 -32.406 1 98.5 424 GLY B CA 1
ATOM 6800 C C . GLY B 1 424 ? -4.668 -24.172 -33.875 1 98.5 424 GLY B C 1
ATOM 6801 O O . GLY B 1 424 ? -3.713 -24.438 -34.625 1 98.5 424 GLY B O 1
ATOM 6802 N N . GLU B 1 425 ? -5.766 -23.547 -34.344 1 98.31 425 GLU B N 1
ATOM 6803 C CA . GLU B 1 425 ? -5.887 -23.109 -35.75 1 98.31 425 GLU B CA 1
ATOM 6804 C C . GLU B 1 425 ? -4.793 -22.109 -36.094 1 98.31 425 GLU B C 1
ATOM 6806 O O . GLU B 1 425 ? -4.156 -22.219 -37.156 1 98.31 425 GLU B O 1
ATOM 6811 N N . VAL B 1 426 ? -4.598 -21.156 -35.219 1 98.12 426 VAL B N 1
ATOM 6812 C CA . VAL B 1 426 ? -3.592 -20.125 -35.438 1 98.12 426 VAL B CA 1
ATOM 6813 C C . VAL B 1 426 ? -2.207 -20.766 -35.531 1 98.12 426 VAL B C 1
ATOM 6815 O O . VAL B 1 426 ? -1.406 -20.406 -36.406 1 98.12 426 VAL B O 1
ATOM 6818 N N . ALA B 1 427 ? -1.915 -21.672 -34.594 1 98.06 427 ALA B N 1
ATOM 6819 C CA . ALA B 1 427 ? -0.618 -22.344 -34.594 1 98.06 427 ALA B CA 1
ATOM 6820 C C . ALA B 1 427 ? -0.368 -23.094 -35.906 1 98.06 427 ALA B C 1
ATOM 6822 O O . ALA B 1 427 ? 0.715 -22.984 -36.469 1 98.06 427 ALA B O 1
ATOM 6823 N N . ARG B 1 428 ? -1.349 -23.766 -36.406 1 97.44 428 ARG B N 1
ATOM 6824 C CA . ARG B 1 428 ? -1.225 -24.531 -37.656 1 97.44 428 ARG B CA 1
ATOM 6825 C C . ARG B 1 428 ? -1.037 -23.609 -38.844 1 97.44 428 ARG B C 1
ATOM 6827 O O . ARG B 1 428 ? -0.248 -23.906 -39.75 1 97.44 428 ARG B O 1
ATOM 6834 N N . GLU B 1 429 ? -1.791 -22.531 -38.812 1 96.88 429 GLU B N 1
ATOM 6835 C CA . GLU B 1 429 ? -1.646 -21.547 -39.875 1 96.88 429 GLU B CA 1
ATOM 6836 C C . GLU B 1 429 ? -0.224 -21 -39.938 1 96.88 429 GLU B C 1
ATOM 6838 O O . GLU B 1 429 ? 0.348 -20.844 -41 1 96.88 429 GLU B O 1
ATOM 6843 N N . LEU B 1 430 ? 0.314 -20.656 -38.812 1 96 430 LEU B N 1
ATOM 6844 C CA . LEU B 1 430 ? 1.637 -20.047 -38.719 1 96 430 LEU B CA 1
ATOM 6845 C C . LEU B 1 430 ? 2.725 -21.062 -39.062 1 96 430 LEU B C 1
ATOM 6847 O O . LEU B 1 430 ? 3.779 -20.688 -39.594 1 96 430 LEU B O 1
ATOM 6851 N N . GLU B 1 431 ? 2.514 -22.297 -38.719 1 92.88 431 GLU B N 1
ATOM 6852 C CA . GLU B 1 431 ? 3.467 -23.359 -39.062 1 92.88 431 GLU B CA 1
ATOM 6853 C C . GLU B 1 431 ? 3.543 -23.562 -40.562 1 92.88 431 GLU B C 1
ATOM 6855 O O . GLU B 1 431 ? 4.602 -23.906 -41.094 1 92.88 431 GLU B O 1
ATOM 6860 N N . GLN B 1 432 ? 2.371 -23.438 -41.25 1 88.56 432 GLN B N 1
ATOM 6861 C CA . GLN B 1 432 ? 2.32 -23.625 -42.688 1 88.56 432 GLN B CA 1
ATOM 6862 C C . GLN B 1 432 ? 2.93 -22.422 -43.406 1 88.56 432 GLN B C 1
ATOM 6864 O O . GLN B 1 432 ? 3.492 -22.562 -44.5 1 88.56 432 GLN B O 1
ATOM 6869 N N . GLY B 1 433 ? 2.648 -21.219 -42.906 1 78.06 433 GLY B N 1
ATOM 6870 C CA . GLY B 1 433 ? 3.213 -20.031 -43.531 1 78.06 433 GLY B CA 1
ATOM 6871 C C . GLY B 1 433 ? 4.691 -19.844 -43.25 1 78.06 433 GLY B C 1
ATOM 6872 O O . GLY B 1 433 ? 5.359 -19.031 -43.875 1 78.06 433 GLY B O 1
ATOM 6873 N N . SER B 1 434 ? 5.297 -20.469 -42.312 1 60.94 434 SER B N 1
ATOM 6874 C CA . SER B 1 434 ? 6.73 -20.422 -42.062 1 60.94 434 SER B CA 1
ATOM 6875 C C . SER B 1 434 ? 7.473 -21.5 -42.812 1 60.94 434 SER B C 1
ATOM 6877 O O . SER B 1 434 ? 6.906 -22.547 -43.125 1 60.94 434 SER B O 1
#

Foldseek 3Di:
DPDPPPPPDPPPADPCLVQFEPVLVPFDFDVLVVVVPDDDDPVDDDPRDPKDDLVVDDDQKDWDADPVGDIFIQGRVNVSQLVIQDALQADPLLLVLVLVLCCVQAVAQQCVPVVDLFGKDKGKALALVRLLLVLLNGRDAAQAEEEEAVLADLVSCVSNVVRNYAYDHAYADLQTGDLVSVLVCQVCVCVVPVRGDRHQEYEYAQALGPFALHHHDPVRLVSNLVSNVVVNHAYEHEHAWQLLFLDPDGDHDNSSVDNNFRYKYKYGCCQLPNVVLRMIMIMGTNVSVVSSSSVCCVPVNHHNSVSSVVVSSVCVVQPSPRSSVSSNVSNVLLVVLLVLLVVLCVVQPVVFWDGDRRRTDFKTKIFGPQDAACVVLQVQLVVVPAHWAGSQSSGGPGDGGRIIMDGRNPDDSVVSNVSSNSSSVSSVVVNVVD/DPPPPPPPDPPPAQPCLVQFEPVLVPFDFDVLVVVVPDDDDPVDDDPRDPKDDLVVDDDQKDWDADPVGDIFIQGRVNVSQLRIQDALQADPLLLVLVLVLCCVQAVFQQCVPVVDLFGKDKGKALALVRLLLVLLNGRDAAQAEEEEAVLADLVSCVSNVVRNYAYDHAYADLQTGDLVSVLVCQVCVCVVPVRGDRHQEYEYAQALGPFALHHHDPVRLVSNLVSNVVVNHAYEHEHAWQLLFLDPDGDHDNSSVDNNFRYKYKYGCCQLPNVVLRMIMIMGTNVSVVSSSSVCCVPVNHHNSVSSVVVSSVCVVQPSPRSSVSSNVSSVLLVVLLVLLVVLCVVQPVVFWDGDRRRTDFKTKIFGPQDAACVVLQVQLVVVPAHWAGSQSSGGPGDGGRITMDGRNPDDSVVSNVSSNSSSVSSVVVNVVD

Solvent-accessible surface area (backbone atoms only — not comparable to full-atom values): 43387 Å² total; per-residue (Å²): 133,84,79,77,74,75,77,74,70,82,74,75,74,77,66,62,73,80,48,43,8,71,46,44,71,53,58,69,77,58,69,70,60,68,61,57,77,53,73,90,42,96,75,44,35,66,17,50,57,87,45,69,44,73,84,45,42,53,55,34,33,39,38,39,27,31,74,88,64,51,74,48,78,40,48,48,68,54,31,53,57,32,34,32,78,76,47,47,50,36,56,67,71,40,44,52,52,48,54,52,44,44,46,71,75,43,49,30,61,33,57,79,33,75,86,38,79,57,11,57,28,70,37,42,26,38,13,38,48,28,47,50,35,51,49,49,48,33,50,44,33,66,57,33,29,38,34,29,37,32,63,26,54,38,64,59,55,60,45,40,45,37,52,45,36,46,66,43,60,34,58,45,53,70,43,28,56,40,50,68,59,45,49,50,49,65,74,43,34,66,79,77,33,76,82,53,46,80,53,47,38,36,42,41,41,56,29,16,18,51,45,47,1,25,34,41,37,73,66,40,50,51,48,45,52,50,51,29,58,74,64,64,29,36,35,39,41,45,35,56,22,50,61,28,35,62,58,79,79,71,76,85,50,71,52,36,68,26,76,74,51,44,38,36,34,35,33,38,35,43,70,51,45,28,38,9,38,29,38,19,33,36,44,21,26,28,65,60,42,54,51,49,43,50,52,28,61,42,25,49,35,40,46,38,31,55,39,46,50,53,51,33,53,50,43,68,72,40,36,68,66,41,50,53,47,44,16,50,53,37,8,51,54,35,44,53,34,48,50,43,43,50,53,23,33,60,71,41,24,56,92,53,32,51,68,61,81,51,48,16,42,44,32,42,31,37,34,41,73,81,42,66,53,27,60,61,51,36,53,55,31,41,76,71,31,25,40,50,35,54,32,24,67,23,30,68,95,40,86,66,28,28,25,34,33,38,21,39,39,57,51,50,65,68,42,38,37,52,42,28,42,50,49,30,52,47,51,53,51,52,54,68,75,95,135,83,78,76,75,75,76,73,69,83,73,76,74,75,65,62,74,79,49,42,9,70,46,44,71,54,59,69,76,57,68,67,58,68,60,56,76,53,74,90,41,97,74,45,36,66,17,48,57,86,45,71,43,72,85,46,42,52,54,36,33,38,37,39,27,31,73,89,66,51,74,47,76,39,47,48,69,55,31,51,57,33,34,32,76,76,46,46,51,34,56,67,71,41,45,52,53,49,55,50,43,44,48,73,74,43,48,31,63,33,58,80,32,78,88,38,79,59,11,57,29,72,36,41,25,37,13,37,49,28,48,50,36,52,49,50,48,33,50,44,33,66,58,34,28,39,34,30,37,33,62,26,54,39,63,58,55,60,47,39,45,36,52,44,38,46,64,45,60,33,59,46,53,70,45,30,56,42,52,68,61,46,50,52,49,64,75,43,33,66,80,77,35,76,83,53,46,78,53,47,38,37,42,41,41,56,29,16,18,50,44,47,2,24,34,40,38,72,67,41,49,52,47,44,52,50,52,29,58,74,64,67,29,35,35,40,40,44,34,57,24,49,62,26,35,61,56,78,78,70,76,86,49,71,53,36,67,25,78,73,53,44,40,37,34,36,33,38,35,44,68,49,45,27,38,10,39,29,39,20,34,37,44,23,27,29,65,58,43,53,52,48,42,49,50,28,61,43,26,49,33,39,46,38,30,55,40,46,51,54,51,33,52,50,42,67,73,40,35,70,66,41,48,52,48,43,18,49,53,35,9,51,55,36,44,51,36,49,50,44,44,50,53,23,34,60,72,41,25,57,90,51,33,50,67,60,82,52,48,16,43,44,32,41,32,37,33,42,74,82,42,66,53,27,59,60,51,37,53,55,32,42,78,71,31,26,40,50,34,55,32,23,66,24,31,68,96,41,87,67,29,28,24,33,33,39,21,40,38,57,52,51,64,69,43,38,38,51,41,29,43,52,50,30,53,48,50,52,52,53,55,67,73,96

Sequence (868 aa):
MANERNSIRPTNGIKYESYFSKLSLKRTRTPLRATGDNIPSPDVCYLSGGFPPAEMFPIVHTEITLRDGTKLNLDKDTMEETQQYGDTYGMAGLHKCLVDLVRRVHNPPTLNKPNDDNGLGVLISAGGQSALHHCFNIVLSEGDTLLVQNPTYATMIYIVQPIGATVIGVESDKDGIISSKMEELLENWEQHHKTARRPRVLYCVPTGDNPRGASWSQTRRQEVYNICRKYEMLIMEDDAYYFTHFTRPLPPSLLSLDVDGRVIRFDTFSKILAPGIRLGYVSAPKPVIELLATVYQTSVLFPSQLSQVFVLSLLRHWGNEGFLRQGERTAALLKRQANYILEAANKYLKDVCEWDEPKAGMFLWVKFKRLADASLVVEKCKQRGVLIVAGHFAIPQVRVAPFVRLAFGMPTKEELFRACKIIGEVARELEQGSMANERNSIRPTNGIKYESYFSKLSLKRTRTPLRATGDNIPSPDVCYLSGGFPPAEMFPIVHTEITLRDGTKLNLDKDTMEETQQYGDTYGMAGLHKCLVDLVRRVHNPPTLNKPNDDNGLGVLISAGGQSALHHCFNIVLSEGDTLLVQNPTYATMIYIVQPIGATVIGVESDKDGIISSKMEELLENWEQHHKTARRPRVLYCVPTGDNPRGASWSQTRRQEVYNICRKYEMLIMEDDAYYFTHFTRPLPPSLLSLDVDGRVIRFDTFSKILAPGIRLGYVSAPKPVIELLATVYQTSVLFPSQLSQVFVLSLLRHWGNEGFLRQGERTAALLKRQANYILEAANKYLKDVCEWDEPKAGMFLWVKFKRLADASLVVEKCKQRGVLIVAGHFAIPQVRVAPFVRLAFGMPTKEELFRACKIIGEVARELEQGS

Secondary structure (DSSP, 8-state):
---------------GGGGS-HHHHT----HHHHTTTS---TT-EE-SS-PPPGGG--EEEEEEEETTS-EEEE-HHHHHHHHS---TT--HHHHHHHHHHHHHHT--GGGG-TT-TTSEEEEEESSHHHHHHHHHHHH--TT-EEEEEES--HHHHHHHGGGTPEEEEEEEETTEE-HHHHHHHHHTHHHH-SSSPPP-EEEE--SS-TTT-----HHHHHHHHHHHHHTT-EEEEE-TTGGG-SSSSPPPPHHHH-SSS-EEEEEESTTTT-GGG--EEEEEEHHHHHHHHHHHHTTTSS--HHHHHHHHHHHHHHHHHHHHHHHHHHHHHHHHHHHHHHHHHHHHTTTTEEEPPPSSSSEEEEEESS-S-THHHHHHHHHTTEE-EEGGGGSTT-S--SEEEEE-SSS-HHHHHHHHHHHHHHHHHHHHH-/---------------GGGGS-HHHHT----HHHHTTTS---TT-EE-SS-PPPGGG--EEEEEEEETTS-EEEE-HHHHHHHHS---TT--HHHHHHHHHHHHHHT--GGGG-TT-TTSEEEEEESSHHHHHHHHHHHH--TT-EEEEEES--HHHHHHHGGGTPEEEEEEEETTEE-HHHHHHHHHTHHHH-SSSPPP-EEEE--SS-TTT-----HHHHHHHHHHHHHTT-EEEEE-TTGGG-SSSSPPPPHHHH-SSS-EEEEEESTTTT-GGG--EEEEEEHHHHHHHHHHHHTTTSS--HHHHHHHHHHHHHHHHHHHHHHHHHHHHHHHHHHHHHHHHHHHHTTTTEEEPPPSSSSEEEEEESS-S-THHHHHHHHHTTEE-EEGGGGSTT-S--SEEEEE-SSS-HHHHHHHHHHHHHHHHHHHHH-

Radius of gyration: 28.2 Å; Cα contacts (8 Å, |Δi|>4): 1881; chains: 2; bounding box: 62×103×81 Å

Nearest PDB structures (foldseek):
  4ge4-assembly1_A  TM=9.350E-01  e=1.725E-47  Homo sapiens
  4gdy-assembly1_A  TM=9.216E-01  e=1.829E-45  Homo sapiens
  2vgz-assembly1_A  TM=9.244E-01  e=1.731E-44  Homo sapiens
  6t8p-assembly1_A  TM=9.205E-01  e=5.326E-44  Homo sapiens
  3ue8-assembly2_B  TM=9.407E-01  e=9.893E-43  Homo sapiens

InterPro domains:
  IPR004839 Aminotransferase, class I/classII, large domain [PF00155] (68-422)
  IPR015421 Pyridoxal phosphate-dependent transferase, major domain [G3DSA:3.40.640.10] (7-432)
  IPR015424 Pyridoxal phosphate-dependent transferase [SSF53383] (17-430)
  IPR050859 Class-I pyridoxal-phosphate-dependent aminotransferase-like [PTHR42790] (15-430)

Organism: Lottia gigantea (NCBI:txid225164)

pLDDT: mean 92.49, std 13.36, range [20.64, 98.88]